Protein AF-0000000066227879 (afdb_homodimer)

Radius of gyration: 30.12 Å; Cα contacts (8 Å, |Δi|>4): 1619; chains: 2; bounding box: 70×87×72 Å

Secondary structure (DSSP, 8-state):
--PPPPTT---B-HHHHHHHHHHHHHHHHHHHHTTPEE-B--SEEEHHHHHHHH-TTSHHHHH---EEE-TT--EEEE-S-SHHHHHHHHHHTTGGGTSPSSEEEEEEEEEE-----BTTB-SEEEEEEEEEEEE-SHHHHHHHHHHHHHHHHHTT---EEEEEEE---HHHHHHHHHHHHHHHHTTGGGS-HHHHHHHHH-THHHHT-TTGGGSHHHHTS--GGGT--HHHHHHHHHHHHHHHHH-S--EE-TT---SSTTEEEEEEEEEE--GGGTT--EEEEEEEE-SHHHHTTS---EEEEEEEEHHHHHHHHHHHS--------SEEEEE-S-HHHHHHHHHHHHHHHHTT--EEEESS--SHHHHHHHHGGG--SEEEEE-HHHHHHTEEEEEETTT--EEEEEGGGHHHHHHHHHHHH-/--PPPPTT---B-HHHHHHHHHHHHHHHHHHHHTTPEE-B--SEEEHHHHHHHH-TTSHHHHH---EEE-TT--EEEE-S-SHHHHHHHHHHTTGGGTSPSSEEEEEEEEEE--PPPBTTB-SEEEEEEEEEEEE-SHHHHHHHHHHHHHHHHHTT---EEEEEEE---HHHHHHHHHHHHHHHHTTGGGS-HHHHHHHHH-THHHHT-TTGGGSHHHHTS--GGGT--HHHHHHHHHHHHHHHHH-S--EE-TT---SSTTEEEEEEEEEE--GGGTT--EEEEEEEE-SHHHHTTS---EEEEEEEEHHHHHHHHHHHS--------SEEEEE-S-HHHHHHHHHHHHHHHHTT--EEEESS--SHHHHHHHHGGG--SEEEEE-HHHHHHTEEEEEETTT--EEEEEGGGHHHHHHHHHHHH-

InterPro domains:
  IPR004154 Anticodon-binding [PF03129] (330-420)
  IPR004516 Histidine-tRNA ligase/ATP phosphoribosyltransferase regulatory subunit [PIRSF001549] (1-420)
  IPR004516 Histidine-tRNA ligase/ATP phosphoribosyltransferase regulatory subunit [PTHR43707] (3-414)
  IPR006195 Aminoacyl-tRNA synthetase, class II [PS50862] (7-325)
  IPR015807 Histidine-tRNA ligase [MF_00127] (1-420)
  IPR015807 Histidine-tRNA ligase [TIGR00442] (4-410)
  IPR036621 Anticodon-binding domain superfamily [G3DSA:3.40.50.800] (327-425)
  IPR041715 Class II Histidinyl-tRNA synthetase (HisRS)-like catalytic core domain [PF13393] (18-313)
  IPR041715 Class II Histidinyl-tRNA synthetase (HisRS)-like catalytic core domain [cd00773] (16-316)
  IPR045864 Class II Aminoacyl-tRNA synthetase/Biotinyl protein ligase (BPL) and lipoyl protein ligase (LPL) [G3DSA:3.30.930.10] (1-323)
  IPR045864 Class II Aminoacyl-tRNA synthetase/Biotinyl protein ligase (BPL) and lipoyl protein ligase (LPL) [SSF55681] (3-321)

Nearest PDB structures (foldseek):
  1kmm-assembly1_A  TM=9.360E-01  e=3.397E-41  Escherichia coli
  1kmn-assembly2_C  TM=9.461E-01  e=8.244E-41  Escherichia coli
  1kmn-assembly1_A  TM=9.369E-01  e=1.778E-40  Escherichia coli
  2el9-assembly2_D  TM=9.219E-01  e=3.211E-40  Escherichia coli
  1kmm-assembly2_D  TM=9.514E-01  e=2.712E-37  Escherichia coli

Sequence (852 aa):
MVIKKPRGTYDLFGEEIEVFNKINDVLKTISNTYNCHEIKTPIFEHKELYIRNIGESSDIVTKEFYDFKDKSDRELALRPENTVGVIRSVVENKLLYTNPFPLKFYYLGPMFRYERPQSGRNRQFYQFGIEFIGVKNILNEIEGILFALDILKKLNITNWKLKVNYIGSIETREKWINSLKKYFNKYKDELSEDSKNRIEKNPLRILDDKVDGSKSFVKSCPKIEEFLTKEEKEESDNFIKCLKTIVNEFEFDSTLVRGLDYYSGPVFEIVSQSNKLTGQSTIIGGGRYTKLTKELGDNDYICFGFALGMERLMLAYRDENQFLSNNSVDVYIASIGSVESELVAMNFANQLRNLNYRVEVNFDLKKIDKQFKNSNKYNPKIILIYGDEDHKNKQVTLKNQKTLENKVIKLNELNNKIKEFFESDKMVIKKPRGTYDLFGEEIEVFNKINDVLKTISNTYNCHEIKTPIFEHKELYIRNIGESSDIVTKEFYDFKDKSDRELALRPENTVGVIRSVVENKLLYTNPFPLKFYYLGPMFRYERPQSGRNRQFYQFGIEFIGVKNILNEIEGILFALDILKKLNITNWKLKVNYIGSIETREKWINSLKKYFNKYKDELSEDSKNRIEKNPLRILDDKVDGSKSFVKSCPKIEEFLTKEEKEESDNFIKCLKTIVNEFEFDSTLVRGLDYYSGPVFEIVSQSNKLTGQSTIIGGGRYTKLTKELGDNDYICFGFALGMERLMLAYRDENQFLSNNSVDVYIASIGSVESELVAMNFANQLRNLNYRVEVNFDLKKIDKQFKNSNKYNPKIILIYGDEDHKNKQVTLKNQKTLENKVIKLNELNNKIKEFFESDK

Structure (mmCIF, N/CA/C/O backbone):
data_AF-0000000066227879-model_v1
#
loop_
_entity.id
_entity.type
_entity.pdbx_description
1 polymer 'Histidine--tRNA ligase'
#
loop_
_atom_site.group_PDB
_atom_site.id
_atom_site.type_symbol
_atom_site.label_atom_id
_atom_site.label_alt_id
_atom_site.label_comp_id
_atom_site.label_asym_id
_atom_site.label_entity_id
_atom_site.label_seq_id
_atom_site.pdbx_PDB_ins_code
_atom_site.Cartn_x
_atom_site.Cartn_y
_atom_site.Cartn_z
_atom_site.occupancy
_atom_site.B_iso_or_equiv
_atom_site.auth_seq_id
_atom_site.auth_comp_id
_atom_site.auth_asym_id
_atom_site.auth_atom_id
_atom_site.pdbx_PDB_model_num
ATOM 1 N N . MET A 1 1 ? 27.094 -16.859 -2.543 1 59.69 1 MET A N 1
ATOM 2 C CA . MET A 1 1 ? 26.953 -15.906 -1.451 1 59.69 1 MET A CA 1
ATOM 3 C C . MET A 1 1 ? 25.5 -15.461 -1.303 1 59.69 1 MET A C 1
ATOM 5 O O . MET A 1 1 ? 24.797 -15.266 -2.299 1 59.69 1 MET A O 1
ATOM 9 N N . VAL A 1 2 ? 24.891 -15.445 -0.085 1 79.81 2 VAL A N 1
ATOM 10 C CA . VAL A 1 2 ? 23.5 -15.125 0.242 1 79.81 2 VAL A CA 1
ATOM 11 C C . VAL A 1 2 ? 23.266 -13.625 0.107 1 79.81 2 VAL A C 1
ATOM 13 O O . VAL A 1 2 ? 23.984 -12.82 0.705 1 79.81 2 VAL A O 1
ATOM 16 N N . ILE A 1 3 ? 22.547 -13.258 -0.892 1 91 3 ILE A N 1
ATOM 17 C CA . ILE A 1 3 ? 22.219 -11.852 -1.072 1 91 3 ILE A CA 1
ATOM 18 C C . ILE A 1 3 ? 21.172 -11.43 -0.048 1 91 3 ILE A C 1
ATOM 20 O O . ILE A 1 3 ? 20.094 -12.039 0.041 1 91 3 ILE A O 1
ATOM 24 N N . LYS A 1 4 ? 21.562 -10.469 0.781 1 94.38 4 LYS A N 1
ATOM 25 C CA . LYS A 1 4 ? 20.672 -9.969 1.832 1 94.38 4 LYS A CA 1
ATOM 26 C C . LYS A 1 4 ? 20 -8.664 1.408 1 94.38 4 LYS A C 1
ATOM 28 O O . LYS A 1 4 ? 20.391 -8.055 0.41 1 94.38 4 LYS A O 1
ATOM 33 N N . LYS A 1 5 ? 18.953 -8.328 2.105 1 95.94 5 LYS A N 1
ATOM 34 C CA . LYS A 1 5 ? 18.297 -7.047 1.857 1 95.94 5 LYS A CA 1
ATOM 35 C C . LYS A 1 5 ? 19.266 -5.887 2.066 1 95.94 5 LYS A C 1
ATOM 37 O O . LYS A 1 5 ? 20.219 -5.988 2.852 1 95.94 5 LYS A O 1
ATOM 42 N N . PRO A 1 6 ? 19.047 -4.777 1.362 1 96.25 6 PRO A N 1
ATOM 43 C CA . PRO A 1 6 ? 19.922 -3.619 1.57 1 96.25 6 PRO A CA 1
ATOM 44 C C . PRO A 1 6 ? 19.875 -3.102 3.006 1 96.25 6 PRO A C 1
ATOM 46 O O . PRO A 1 6 ? 18.844 -3.164 3.662 1 96.25 6 PRO A O 1
ATOM 49 N N . ARG A 1 7 ? 20.969 -2.549 3.385 1 93.81 7 ARG A N 1
ATOM 50 C CA . ARG A 1 7 ? 21.078 -1.987 4.73 1 93.81 7 ARG A CA 1
ATOM 51 C C . ARG A 1 7 ? 20.016 -0.907 4.949 1 93.81 7 ARG A C 1
ATOM 53 O O . ARG A 1 7 ? 19.781 -0.077 4.07 1 93.81 7 ARG A O 1
ATOM 60 N N . GLY A 1 8 ? 19.359 -0.914 6.078 1 94.88 8 GLY A N 1
ATOM 61 C CA . GLY A 1 8 ? 18.375 0.098 6.43 1 94.88 8 GLY A CA 1
ATOM 62 C C . GLY A 1 8 ? 16.984 -0.217 5.91 1 94.88 8 GLY A C 1
ATOM 63 O O . GLY A 1 8 ? 16.047 0.559 6.113 1 94.88 8 GLY A O 1
ATOM 64 N N . THR A 1 9 ? 16.812 -1.308 5.223 1 96.44 9 THR A N 1
ATOM 65 C CA . THR A 1 9 ? 15.508 -1.771 4.781 1 96.44 9 THR A CA 1
ATOM 66 C C . THR A 1 9 ? 15.07 -3.002 5.57 1 96.44 9 THR A C 1
ATOM 68 O O . THR A 1 9 ? 15.836 -3.527 6.383 1 96.44 9 THR A O 1
ATOM 71 N N . TYR A 1 10 ? 13.898 -3.395 5.473 1 95.56 10 TYR A N 1
ATOM 72 C CA . TYR A 1 10 ? 13.391 -4.566 6.18 1 95.56 10 TYR A CA 1
ATOM 73 C C . TYR A 1 10 ? 12.273 -5.234 5.395 1 95.56 10 TYR A C 1
ATOM 75 O O . TYR A 1 10 ? 11.656 -4.613 4.52 1 95.56 10 TYR A O 1
ATOM 83 N N . ASP A 1 11 ? 12.07 -6.477 5.629 1 97.56 11 ASP A N 1
ATOM 84 C CA . ASP A 1 11 ? 10.938 -7.246 5.125 1 97.56 11 ASP A CA 1
ATOM 85 C C . ASP A 1 11 ? 9.781 -7.242 6.125 1 97.56 11 ASP A C 1
ATOM 87 O O . ASP A 1 11 ? 10 -7.391 7.328 1 97.56 11 ASP A O 1
ATOM 91 N N . LEU A 1 12 ? 8.602 -7.008 5.613 1 97.5 12 LEU A N 1
ATOM 92 C CA . LEU A 1 12 ? 7.418 -7.02 6.469 1 97.5 12 LEU A CA 1
ATOM 93 C C . LEU A 1 12 ? 6.582 -8.273 6.227 1 97.5 12 LEU A C 1
ATOM 95 O O . LEU A 1 12 ? 6.105 -8.5 5.109 1 97.5 12 LEU A O 1
ATOM 99 N N . PHE A 1 13 ? 6.391 -9.133 7.219 1 96.62 13 PHE A N 1
ATOM 100 C CA . PHE A 1 13 ? 5.578 -10.344 7.168 1 96.62 13 PHE A CA 1
ATOM 101 C C . PHE A 1 13 ? 5.211 -10.805 8.578 1 96.62 13 PHE A C 1
ATOM 103 O O . PHE A 1 13 ? 5.625 -10.203 9.562 1 96.62 13 PHE A O 1
ATOM 110 N N . GLY A 1 14 ? 4.371 -11.82 8.711 1 94.44 14 GLY A N 1
ATOM 111 C CA . GLY A 1 14 ? 4.012 -12.367 10.008 1 94.44 14 GLY A CA 1
ATOM 112 C C . GLY A 1 14 ? 3.188 -11.414 10.852 1 94.44 14 GLY A C 1
ATOM 113 O O . GLY A 1 14 ? 2.293 -10.742 10.336 1 94.44 14 GLY A O 1
ATOM 114 N N . GLU A 1 15 ? 3.486 -11.383 12.062 1 94.69 15 GLU A N 1
ATOM 115 C CA . GLU A 1 15 ? 2.725 -10.547 12.984 1 94.69 15 GLU A CA 1
ATOM 116 C C . GLU A 1 15 ? 2.922 -9.062 12.68 1 94.69 15 GLU A C 1
ATOM 118 O O . GLU A 1 15 ? 1.995 -8.266 12.82 1 94.69 15 GLU A O 1
ATOM 123 N N . GLU A 1 16 ? 4.086 -8.719 12.172 1 95.25 16 GLU A N 1
ATOM 124 C CA . GLU A 1 16 ? 4.402 -7.32 11.906 1 95.25 16 GLU A CA 1
ATOM 125 C C . GLU A 1 16 ? 3.508 -6.75 10.805 1 95.25 16 GLU A C 1
ATOM 127 O O . GLU A 1 16 ? 3.027 -5.621 10.914 1 95.25 16 GLU A O 1
ATOM 132 N N . ILE A 1 17 ? 3.301 -7.508 9.758 1 97.06 17 ILE A N 1
ATOM 133 C CA . ILE A 1 17 ? 2.457 -7.016 8.672 1 97.06 17 ILE A CA 1
ATOM 134 C C . ILE A 1 17 ? 0.999 -6.988 9.125 1 97.06 17 ILE A C 1
ATOM 136 O O . ILE A 1 17 ? 0.218 -6.148 8.672 1 97.06 17 ILE A O 1
ATOM 140 N N . GLU A 1 18 ? 0.63 -7.875 10.062 1 96.19 18 GLU A N 1
ATOM 141 C CA . GLU A 1 18 ? -0.723 -7.863 10.609 1 96.19 18 GLU A CA 1
ATOM 142 C C . GLU A 1 18 ? -0.985 -6.586 11.406 1 96.19 18 GLU A C 1
ATOM 144 O O . GLU A 1 18 ? -2.045 -5.973 11.273 1 96.19 18 GLU A O 1
ATOM 149 N N . VAL A 1 19 ? -0.015 -6.223 12.211 1 97 19 VAL A N 1
ATOM 150 C CA . VAL A 1 19 ? -0.124 -4.988 12.977 1 97 19 VAL A CA 1
ATOM 151 C C . VAL A 1 19 ? -0.158 -3.791 12.031 1 97 19 VAL A C 1
ATOM 153 O O . VAL A 1 19 ? -0.982 -2.887 12.188 1 97 19 VAL A O 1
ATOM 156 N N . PHE A 1 20 ? 0.731 -3.822 11.047 1 97.62 20 PHE A N 1
ATOM 157 C CA . PHE A 1 20 ? 0.765 -2.781 10.031 1 97.62 20 PHE A CA 1
ATOM 158 C C . PHE A 1 20 ? -0.605 -2.609 9.383 1 97.62 20 PHE A C 1
ATOM 160 O O . PHE A 1 20 ? -1.105 -1.49 9.266 1 97.62 20 PHE A O 1
ATOM 167 N N . ASN A 1 21 ? -1.172 -3.67 8.953 1 97 21 ASN A N 1
ATOM 168 C CA . ASN A 1 21 ? -2.455 -3.641 8.266 1 97 21 ASN A CA 1
ATOM 169 C C . ASN A 1 21 ? -3.58 -3.178 9.188 1 97 21 ASN A C 1
ATOM 171 O O . ASN A 1 21 ? -4.5 -2.484 8.75 1 97 21 ASN A O 1
ATOM 175 N N . LYS A 1 22 ? -3.535 -3.617 10.453 1 96.62 22 LYS A N 1
ATOM 176 C CA . LYS A 1 22 ? -4.512 -3.145 11.43 1 96.62 22 LYS A CA 1
ATOM 177 C C . LYS A 1 22 ? -4.48 -1.624 11.547 1 96.62 22 LYS A C 1
ATOM 179 O O . LYS A 1 22 ? -5.527 -0.973 11.508 1 96.62 22 LYS A O 1
ATOM 184 N N . ILE A 1 23 ? -3.311 -1.095 11.68 1 98.25 23 ILE A N 1
ATOM 185 C CA . ILE A 1 23 ? -3.133 0.348 11.789 1 98.25 23 ILE A CA 1
ATOM 186 C C . ILE A 1 23 ? -3.557 1.026 10.492 1 98.25 23 ILE A C 1
ATOM 188 O O . ILE A 1 23 ? -4.266 2.035 10.508 1 98.25 23 ILE A O 1
ATOM 192 N N . ASN A 1 24 ? -3.088 0.471 9.367 1 98 24 ASN A N 1
ATOM 193 C CA . ASN A 1 24 ? -3.473 0.992 8.055 1 98 24 ASN A CA 1
ATOM 194 C C . ASN A 1 24 ? -4.988 1.094 7.918 1 98 24 ASN A C 1
ATOM 196 O O . ASN A 1 24 ? -5.504 2.082 7.391 1 98 24 ASN A O 1
ATOM 200 N N . ASP A 1 25 ? -5.707 0.107 8.375 1 97.31 25 ASP A N 1
ATOM 201 C CA . ASP A 1 25 ? -7.164 0.093 8.289 1 97.31 25 ASP A CA 1
ATOM 202 C C . ASP A 1 25 ? -7.777 1.209 9.133 1 97.31 25 ASP A C 1
ATOM 204 O O . ASP A 1 25 ? -8.734 1.861 8.703 1 97.31 25 ASP A O 1
ATOM 208 N N . VAL A 1 26 ? -7.242 1.402 10.289 1 97.94 26 VAL A N 1
ATOM 209 C CA . VAL A 1 26 ? -7.711 2.473 11.164 1 97.94 26 VAL A CA 1
ATOM 210 C C . VAL A 1 26 ? -7.469 3.826 10.5 1 97.94 26 VAL A C 1
ATOM 212 O O . VAL A 1 26 ? -8.359 4.684 10.477 1 97.94 26 VAL A O 1
ATOM 215 N N . LEU A 1 27 ? -6.277 4.039 9.945 1 98.69 27 LEU A N 1
ATOM 216 C CA . LEU A 1 27 ? -5.926 5.293 9.289 1 98.69 27 LEU A CA 1
ATOM 217 C C . LEU A 1 27 ? -6.859 5.574 8.117 1 98.69 27 LEU A C 1
ATOM 219 O O . LEU A 1 27 ? -7.301 6.711 7.926 1 98.69 27 LEU A O 1
ATOM 223 N N . LYS A 1 28 ? -7.148 4.566 7.367 1 97.81 28 LYS A N 1
ATOM 224 C CA . LYS A 1 28 ? -8.062 4.707 6.238 1 97.81 28 LYS A CA 1
ATOM 225 C C . LYS A 1 28 ? -9.461 5.09 6.711 1 97.81 28 LYS A C 1
ATOM 227 O O . LYS A 1 28 ? -10.102 5.969 6.125 1 97.81 28 LYS A O 1
ATOM 232 N N . THR A 1 29 ? -9.922 4.418 7.746 1 97.56 29 THR A N 1
ATOM 233 C CA . THR A 1 29 ? -11.25 4.672 8.289 1 97.56 29 THR A CA 1
ATOM 234 C C . THR A 1 29 ? -11.367 6.113 8.781 1 97.56 29 THR A C 1
ATOM 236 O O . THR A 1 29 ? -12.336 6.809 8.453 1 97.56 29 THR A O 1
ATOM 239 N N . ILE A 1 30 ? -10.398 6.547 9.5 1 98.44 30 ILE A N 1
ATOM 240 C CA . ILE A 1 30 ? -10.438 7.898 10.047 1 98.44 30 ILE A CA 1
ATOM 241 C C . ILE A 1 30 ? -10.344 8.922 8.914 1 98.44 30 ILE A C 1
ATOM 243 O O . ILE A 1 30 ? -11.008 9.953 8.945 1 98.44 30 ILE A O 1
ATOM 247 N N . SER A 1 31 ? -9.477 8.633 7.934 1 98.5 31 SER A N 1
ATOM 248 C CA . SER A 1 31 ? -9.367 9.531 6.785 1 98.5 31 SER A CA 1
ATOM 249 C C . SER A 1 31 ? -10.719 9.695 6.086 1 98.5 31 SER A C 1
ATOM 251 O O . SER A 1 31 ? -11.078 10.797 5.676 1 98.5 31 SER A O 1
ATOM 253 N N . ASN A 1 32 ? -11.422 8.633 6.008 1 97.5 32 ASN A N 1
ATOM 254 C CA . ASN A 1 32 ? -12.742 8.672 5.395 1 97.5 32 ASN A CA 1
ATOM 255 C C . ASN A 1 32 ? -13.703 9.555 6.188 1 97.5 32 ASN A C 1
ATOM 257 O O . ASN A 1 32 ? -14.492 10.305 5.605 1 97.5 32 ASN A O 1
ATOM 261 N N . THR A 1 33 ? -13.672 9.469 7.516 1 98.25 33 THR A N 1
ATOM 262 C CA . THR A 1 33 ? -14.586 10.242 8.344 1 98.25 33 THR A CA 1
ATOM 263 C C . THR A 1 33 ? -14.312 11.742 8.195 1 98.25 33 THR A C 1
ATOM 265 O O . THR A 1 33 ? -15.219 12.562 8.375 1 98.25 33 THR A O 1
ATOM 268 N N . TYR A 1 34 ? -13.109 12.102 7.879 1 98.31 34 TYR A N 1
ATOM 269 C CA . TYR A 1 34 ? -12.742 13.5 7.656 1 98.31 34 TYR A CA 1
ATOM 270 C C . TYR A 1 34 ? -12.914 13.875 6.188 1 98.31 34 TYR A C 1
ATOM 272 O O . TYR A 1 34 ? -12.484 14.953 5.766 1 98.31 34 TYR A O 1
ATOM 280 N N . ASN A 1 35 ? -13.438 12.945 5.355 1 97.38 35 ASN A N 1
ATOM 281 C CA . ASN A 1 35 ? -13.625 13.148 3.922 1 97.38 35 ASN A CA 1
ATOM 282 C C . ASN A 1 35 ? -12.297 13.453 3.223 1 97.38 35 ASN A C 1
ATOM 284 O O . ASN A 1 35 ? -12.242 14.305 2.336 1 97.38 35 ASN A O 1
ATOM 288 N N . CYS A 1 36 ? -11.242 12.859 3.723 1 97.25 36 CYS A N 1
ATOM 289 C CA . CYS A 1 36 ? -9.922 12.93 3.107 1 97.25 36 CYS A CA 1
ATOM 290 C C . CYS A 1 36 ? -9.727 11.805 2.102 1 97.25 36 CYS A C 1
ATOM 292 O O . CYS A 1 36 ? -9.883 10.633 2.439 1 97.25 36 CYS A O 1
ATOM 294 N N . HIS A 1 37 ? -9.352 12.133 0.883 1 96.62 37 HIS A N 1
ATOM 295 C CA . HIS A 1 37 ? -9.273 11.141 -0.187 1 96.62 37 HIS A CA 1
ATOM 296 C C . HIS A 1 37 ? -7.84 10.68 -0.408 1 96.62 37 HIS A C 1
ATOM 298 O O . HIS A 1 37 ? -6.902 11.469 -0.302 1 96.62 37 HIS A O 1
ATOM 304 N N . GLU A 1 38 ? -7.73 9.438 -0.754 1 98.06 38 GLU A N 1
ATOM 305 C CA . GLU A 1 38 ? -6.402 8.867 -0.963 1 98.06 38 GLU A CA 1
ATOM 306 C C . GLU A 1 38 ? -5.77 9.398 -2.25 1 98.06 38 GLU A C 1
ATOM 308 O O . GLU A 1 38 ? -6.453 9.555 -3.264 1 98.06 38 GLU A O 1
ATOM 313 N N . ILE A 1 39 ? -4.477 9.664 -2.193 1 98.56 39 ILE A N 1
ATOM 314 C CA . ILE A 1 39 ? -3.682 10.016 -3.363 1 98.56 39 ILE A CA 1
ATOM 315 C C . ILE A 1 39 ? -2.359 9.258 -3.34 1 98.56 39 ILE A C 1
ATOM 317 O O . ILE A 1 39 ? -1.757 9.078 -2.279 1 98.56 39 ILE A O 1
ATOM 321 N N . LYS A 1 40 ? -1.933 8.672 -4.426 1 98.5 40 LYS A N 1
ATOM 322 C CA . LYS A 1 40 ? -0.63 8.039 -4.598 1 98.5 40 LYS A CA 1
ATOM 323 C C . LYS A 1 40 ? 0.199 8.766 -5.656 1 98.5 40 LYS A C 1
ATOM 325 O O . LYS A 1 40 ? -0.261 8.969 -6.781 1 98.5 40 LYS A O 1
ATOM 330 N N . THR A 1 41 ? 1.357 9.195 -5.266 1 98.5 41 THR A N 1
ATOM 331 C CA . THR A 1 41 ? 2.301 9.805 -6.195 1 98.5 41 THR A CA 1
ATOM 332 C C . THR A 1 41 ? 3.436 8.836 -6.523 1 98.5 41 THR A C 1
ATOM 334 O O . THR A 1 41 ? 3.592 7.805 -5.863 1 98.5 41 THR A O 1
ATOM 337 N N . PRO A 1 42 ? 4.18 9.078 -7.539 1 98.31 42 PRO A N 1
ATOM 338 C CA . PRO A 1 42 ? 5.297 8.203 -7.891 1 98.31 42 PRO A CA 1
ATOM 339 C C . PRO A 1 42 ? 6.309 8.047 -6.758 1 98.31 42 PRO A C 1
ATOM 341 O O . PRO A 1 42 ? 6.492 8.969 -5.957 1 98.31 42 PRO A O 1
ATOM 344 N N . ILE A 1 43 ? 6.965 6.891 -6.734 1 98.5 43 ILE A N 1
ATOM 345 C CA . ILE A 1 43 ? 7.973 6.566 -5.734 1 98.5 43 ILE A CA 1
ATOM 346 C C . ILE A 1 43 ? 9.203 7.449 -5.938 1 98.5 43 ILE A C 1
ATOM 348 O O . ILE A 1 43 ? 9.93 7.738 -4.984 1 98.5 43 ILE A O 1
ATOM 352 N N . PHE A 1 44 ? 9.438 7.809 -7.145 1 97.62 44 PHE A N 1
ATOM 353 C CA . PHE A 1 44 ? 10.523 8.734 -7.445 1 97.62 44 PHE A CA 1
ATOM 354 C C . PHE A 1 44 ? 10.008 9.93 -8.242 1 97.62 44 PHE A C 1
ATOM 356 O O . PHE A 1 44 ? 9.008 9.828 -8.945 1 97.62 44 PHE A O 1
ATOM 363 N N . GLU A 1 45 ? 10.672 11.086 -8.039 1 97.56 45 GLU A N 1
ATOM 364 C CA . GLU A 1 45 ? 10.398 12.344 -8.734 1 97.56 45 GLU A CA 1
ATOM 365 C C . GLU A 1 45 ? 11.68 12.961 -9.281 1 97.56 45 GLU A C 1
ATOM 367 O O . GLU A 1 45 ? 12.781 12.484 -8.992 1 97.56 45 GLU A O 1
ATOM 372 N N . HIS A 1 46 ? 11.461 13.984 -10.141 1 96.5 46 HIS A N 1
ATOM 373 C CA . HIS A 1 46 ? 12.633 14.766 -10.484 1 96.5 46 HIS A CA 1
ATOM 374 C C . HIS A 1 46 ? 13.297 15.352 -9.242 1 96.5 46 HIS A C 1
ATOM 376 O O . HIS A 1 46 ? 12.625 15.93 -8.383 1 96.5 46 HIS A O 1
ATOM 382 N N . LYS A 1 47 ? 14.578 15.164 -9.164 1 94.5 47 LYS A N 1
ATOM 383 C CA . LYS A 1 47 ? 15.344 15.617 -8 1 94.5 47 LYS A CA 1
ATOM 384 C C . LYS A 1 47 ? 15.086 17.094 -7.723 1 94.5 47 LYS A C 1
ATOM 386 O O . LYS A 1 47 ? 15.016 17.516 -6.562 1 94.5 47 LYS A O 1
ATOM 391 N N . GLU A 1 48 ? 14.922 17.875 -8.734 1 93.44 48 GLU A N 1
ATOM 392 C CA . GLU A 1 48 ? 14.711 19.328 -8.656 1 93.44 48 GLU A CA 1
ATOM 393 C C . GLU A 1 48 ? 13.484 19.656 -7.812 1 93.44 48 GLU A C 1
ATOM 395 O O . GLU A 1 48 ? 13.445 20.688 -7.133 1 93.44 48 GLU A O 1
ATOM 400 N N . LEU A 1 49 ? 12.523 18.766 -7.828 1 93.81 49 LEU A N 1
ATOM 401 C CA . LEU A 1 49 ? 11.297 18.969 -7.066 1 93.81 49 LEU A CA 1
ATOM 402 C C . LEU A 1 49 ? 11.602 19.141 -5.582 1 93.81 49 LEU A C 1
ATOM 404 O O . LEU A 1 49 ? 11.062 20.047 -4.938 1 93.81 49 LEU A O 1
ATOM 408 N N . TYR A 1 50 ? 12.461 18.375 -5.094 1 91.44 50 TYR A N 1
ATOM 409 C CA . TYR A 1 50 ? 12.758 18.359 -3.666 1 91.44 50 TYR A CA 1
ATOM 410 C C . TYR A 1 50 ? 13.789 19.438 -3.318 1 91.44 50 TYR A C 1
ATOM 412 O O . TYR A 1 50 ? 13.68 20.094 -2.283 1 91.44 50 TYR A O 1
ATOM 420 N N . ILE A 1 51 ? 14.758 19.625 -4.137 1 88.31 51 ILE A N 1
ATOM 421 C CA . ILE A 1 51 ? 15.797 20.609 -3.887 1 88.31 51 ILE A CA 1
ATOM 422 C C . ILE A 1 51 ? 15.172 22 -3.766 1 88.31 51 ILE A C 1
ATOM 424 O O . ILE A 1 51 ? 15.516 22.766 -2.863 1 88.31 51 ILE A O 1
ATOM 428 N N . ARG A 1 52 ? 14.273 22.266 -4.566 1 83.5 52 ARG A N 1
ATOM 429 C CA . ARG A 1 52 ? 13.648 23.594 -4.641 1 83.5 52 ARG A CA 1
ATOM 430 C C . ARG A 1 52 ? 12.711 23.812 -3.465 1 83.5 52 ARG A C 1
ATOM 432 O O . ARG A 1 52 ? 12.539 24.953 -3.008 1 83.5 52 ARG A O 1
ATOM 439 N N . ASN A 1 53 ? 12.188 22.719 -2.969 1 82.25 53 ASN A N 1
ATOM 440 C CA . ASN A 1 53 ? 11.016 22.938 -2.125 1 82.25 53 ASN A CA 1
ATOM 441 C C . ASN A 1 53 ? 11.266 22.5 -0.689 1 82.25 53 ASN A C 1
ATOM 443 O O . ASN A 1 53 ? 10.547 22.891 0.226 1 82.25 53 ASN A O 1
ATOM 447 N N . ILE A 1 54 ? 12.086 21.625 -0.414 1 78.44 54 ILE A N 1
ATOM 448 C CA . ILE A 1 54 ? 12.406 21.188 0.941 1 78.44 54 ILE A CA 1
ATOM 449 C C . ILE A 1 54 ? 13.492 22.078 1.53 1 78.44 54 ILE A C 1
ATOM 451 O O . ILE A 1 54 ? 13.555 22.266 2.746 1 78.44 54 ILE A O 1
ATOM 455 N N . GLY A 1 55 ? 14.266 22.812 0.776 1 72.5 55 GLY A N 1
ATOM 456 C CA . GLY A 1 55 ? 15.336 23.688 1.205 1 72.5 55 GLY A CA 1
ATOM 457 C C . GLY A 1 55 ? 16.719 23.109 0.977 1 72.5 55 GLY A C 1
ATOM 458 O O . GLY A 1 55 ? 16.984 21.969 1.373 1 72.5 55 GLY A O 1
ATOM 459 N N . GLU A 1 56 ? 17.531 23.812 0.408 1 69.56 56 GLU A N 1
ATOM 460 C CA . GLU A 1 56 ? 18.875 23.391 0.061 1 69.56 56 GLU A CA 1
ATOM 461 C C . GLU A 1 56 ? 19.703 23.094 1.312 1 69.56 56 GLU A C 1
ATOM 463 O O . GLU A 1 56 ? 20.641 22.297 1.272 1 69.56 56 GLU A O 1
ATOM 468 N N . SER A 1 57 ? 19.25 23.641 2.336 1 66.75 57 SER A N 1
ATOM 469 C CA . SER A 1 57 ? 20.047 23.516 3.561 1 66.75 57 SER A CA 1
ATOM 470 C C . SER A 1 57 ? 19.531 22.375 4.434 1 66.75 57 SER A C 1
ATOM 472 O O . SER A 1 57 ? 20.172 22.031 5.438 1 66.75 57 SER A O 1
ATOM 474 N N . SER A 1 58 ? 18.484 21.828 3.99 1 73.56 58 SER A N 1
ATOM 475 C CA . SER A 1 58 ? 17.953 20.719 4.785 1 73.56 58 SER A CA 1
ATOM 476 C C . SER A 1 58 ? 18.875 19.516 4.73 1 73.56 58 SER A C 1
ATOM 478 O O . SER A 1 58 ? 19.469 19.219 3.691 1 73.56 58 SER A O 1
ATOM 480 N N . ASP A 1 59 ? 18.969 18.75 5.836 1 71.94 59 ASP A N 1
ATOM 481 C CA . ASP A 1 59 ? 19.766 17.531 5.898 1 71.94 59 ASP A CA 1
ATOM 482 C C . ASP A 1 59 ? 19.297 16.516 4.859 1 71.94 59 ASP A C 1
ATOM 484 O O . ASP A 1 59 ? 20.109 15.781 4.293 1 71.94 59 ASP A O 1
ATOM 488 N N . ILE A 1 60 ? 18.062 16.578 4.59 1 74.62 60 ILE A N 1
ATOM 489 C CA . ILE A 1 60 ? 17.484 15.641 3.635 1 74.62 60 ILE A CA 1
ATOM 490 C C . ILE A 1 60 ? 18.094 15.867 2.252 1 74.62 60 ILE A C 1
ATOM 492 O O . ILE A 1 60 ? 18.547 14.922 1.598 1 74.62 60 ILE A O 1
ATOM 496 N N . VAL A 1 61 ? 18.188 17.078 1.837 1 73.75 61 VAL A N 1
ATOM 497 C CA . VAL A 1 61 ? 18.641 17.422 0.495 1 73.75 61 VAL A CA 1
ATOM 498 C C . VAL A 1 61 ? 20.156 17.266 0.407 1 73.75 61 VAL A C 1
ATOM 500 O O . VAL A 1 61 ? 20.688 16.766 -0.598 1 73.75 61 VAL A O 1
ATOM 503 N N . THR A 1 62 ? 20.781 17.516 1.451 1 71.38 62 THR A N 1
ATOM 504 C CA . THR A 1 62 ? 22.234 17.578 1.395 1 71.38 62 THR A CA 1
ATOM 505 C C . THR A 1 62 ? 22.844 16.188 1.568 1 71.38 62 THR A C 1
ATOM 507 O O . THR A 1 62 ? 23.875 15.867 0.955 1 71.38 62 THR A O 1
ATOM 510 N N . LYS A 1 63 ? 22.141 15.344 2.279 1 78.5 63 LYS A N 1
ATOM 511 C CA . LYS A 1 63 ? 22.875 14.141 2.697 1 78.5 63 LYS A CA 1
ATOM 512 C C . LYS A 1 63 ? 21.984 12.898 2.559 1 78.5 63 LYS A C 1
ATOM 514 O O . LYS A 1 63 ? 22.5 11.781 2.49 1 78.5 63 LYS A O 1
ATOM 519 N N . GLU A 1 64 ? 20.766 13.078 2.4 1 86.06 64 GLU A N 1
ATOM 520 C CA . GLU A 1 64 ? 19.953 11.906 2.695 1 86.06 64 GLU A CA 1
ATOM 521 C C . GLU A 1 64 ? 19.188 11.445 1.458 1 86.06 64 GLU A C 1
ATOM 523 O O . GLU A 1 64 ? 18.391 10.5 1.527 1 86.06 64 GLU A O 1
ATOM 528 N N . PHE A 1 65 ? 19.484 12.008 0.382 1 88.62 65 PHE A N 1
ATOM 529 C CA . PHE A 1 65 ? 18.781 11.641 -0.838 1 88.62 65 PHE A CA 1
ATOM 530 C C . PHE A 1 65 ? 19.266 10.297 -1.365 1 88.62 65 PHE A C 1
ATOM 532 O O . PHE A 1 65 ? 20.469 10.016 -1.341 1 88.62 65 PHE A O 1
ATOM 539 N N . TYR A 1 66 ? 18.391 9.477 -1.785 1 93.75 66 TYR A N 1
ATOM 540 C CA . TYR A 1 66 ? 18.688 8.469 -2.799 1 93.75 66 TYR A CA 1
ATOM 541 C C . TYR A 1 66 ? 18.469 9.023 -4.199 1 93.75 66 TYR A C 1
ATOM 543 O O . TYR A 1 66 ? 17.359 8.961 -4.727 1 93.75 66 TYR A O 1
ATOM 551 N N . ASP A 1 67 ? 19.469 9.625 -4.75 1 93.19 67 ASP A N 1
ATOM 552 C CA . ASP A 1 67 ? 19.328 10.242 -6.066 1 93.19 67 ASP A CA 1
ATOM 553 C C . ASP A 1 67 ? 20.094 9.438 -7.125 1 93.19 67 ASP A C 1
ATOM 555 O O . ASP A 1 67 ? 21.047 8.727 -6.805 1 93.19 67 ASP A O 1
ATOM 559 N N . PHE A 1 68 ? 19.594 9.461 -8.344 1 93.69 68 PHE A N 1
ATOM 560 C CA . PHE A 1 68 ? 20.172 8.703 -9.453 1 93.69 68 PHE A CA 1
ATOM 561 C C . PHE A 1 68 ? 19.766 9.297 -10.789 1 93.69 68 PHE A C 1
ATOM 563 O O . PHE A 1 68 ? 18.891 10.164 -10.844 1 93.69 68 PHE A O 1
ATOM 570 N N . LYS A 1 69 ? 20.484 8.953 -11.766 1 93.12 69 LYS A N 1
ATOM 571 C CA . LYS A 1 69 ? 20.141 9.344 -13.133 1 93.12 69 LYS A CA 1
ATOM 572 C C . LYS A 1 69 ? 19.469 8.203 -13.883 1 93.12 69 LYS A C 1
ATOM 574 O O . LYS A 1 69 ? 19.828 7.035 -13.703 1 93.12 69 LYS A O 1
ATOM 579 N N . ASP A 1 70 ? 18.5 8.609 -14.656 1 91.31 70 ASP A N 1
ATOM 580 C CA . ASP A 1 70 ? 17.906 7.559 -15.484 1 91.31 70 ASP A CA 1
ATOM 581 C C . ASP A 1 70 ? 18.688 7.383 -16.781 1 91.31 70 ASP A C 1
ATOM 583 O O . ASP A 1 70 ? 19.766 7.945 -16.938 1 91.31 70 ASP A O 1
ATOM 587 N N . LYS A 1 71 ? 18.172 6.531 -17.688 1 90.25 71 LYS A N 1
ATOM 588 C CA . LYS A 1 71 ? 18.891 6.168 -18.891 1 90.25 71 LYS A CA 1
ATOM 589 C C . LYS A 1 71 ? 18.969 7.348 -19.859 1 90.25 71 LYS A C 1
ATOM 591 O O . LYS A 1 71 ? 19.766 7.344 -20.797 1 90.25 71 LYS A O 1
ATOM 596 N N . SER A 1 72 ? 18.125 8.367 -19.672 1 90.94 72 SER A N 1
ATOM 597 C CA . SER A 1 72 ? 18.172 9.586 -20.469 1 90.94 72 SER A CA 1
ATOM 598 C C . SER A 1 72 ? 18.906 10.703 -19.719 1 90.94 72 SER A C 1
ATOM 600 O O . SER A 1 72 ? 18.734 11.883 -20.047 1 90.94 72 SER A O 1
ATOM 602 N N . ASP A 1 73 ? 19.484 10.43 -18.609 1 92.25 73 ASP A N 1
ATOM 603 C CA . ASP A 1 73 ? 20.359 11.305 -17.844 1 92.25 73 ASP A CA 1
ATOM 604 C C . ASP A 1 73 ? 19.547 12.344 -17.078 1 92.25 73 ASP A C 1
ATOM 606 O O . ASP A 1 73 ? 20.031 13.453 -16.812 1 92.25 73 ASP A O 1
ATOM 610 N N . ARG A 1 74 ? 18.375 12.078 -16.859 1 93.62 74 ARG A N 1
ATOM 611 C CA . ARG A 1 74 ? 17.578 12.938 -15.984 1 93.62 74 ARG A CA 1
ATOM 612 C C . ARG A 1 74 ? 17.828 12.625 -14.516 1 93.62 74 ARG A C 1
ATOM 614 O O . ARG A 1 74 ? 17.922 11.453 -14.133 1 93.62 74 ARG A O 1
ATOM 621 N N . GLU A 1 75 ? 17.922 13.68 -13.742 1 95.12 75 GLU A N 1
ATOM 622 C CA . GLU A 1 75 ? 18.172 13.508 -12.312 1 95.12 75 GLU A CA 1
ATOM 623 C C . GLU A 1 75 ? 16.891 13.211 -11.555 1 95.12 75 GLU A C 1
ATOM 625 O O . GLU A 1 75 ? 15.977 14.039 -11.516 1 95.12 75 GLU A O 1
ATOM 630 N N . LEU A 1 76 ? 16.875 12.039 -10.945 1 96.25 76 LEU A N 1
ATOM 631 C CA . LEU A 1 76 ? 15.719 11.586 -10.188 1 96.25 76 LEU A CA 1
ATOM 632 C C . LEU A 1 76 ? 16.094 11.344 -8.727 1 96.25 76 LEU A C 1
ATOM 634 O O . LEU A 1 76 ? 17.266 11.211 -8.398 1 96.25 76 LEU A O 1
ATOM 638 N N . ALA A 1 77 ? 15.148 11.367 -7.871 1 96 77 ALA A N 1
ATOM 639 C CA . ALA A 1 77 ? 15.344 11.039 -6.461 1 96 77 ALA A CA 1
ATOM 640 C C . ALA A 1 77 ? 14.156 10.234 -5.922 1 96 77 ALA A C 1
ATOM 642 O O . ALA A 1 77 ? 13.008 10.523 -6.25 1 96 77 ALA A O 1
ATOM 643 N N . LEU A 1 78 ? 14.523 9.117 -5.191 1 97.5 78 LEU A N 1
ATOM 644 C CA . LEU A 1 78 ? 13.461 8.508 -4.406 1 97.5 78 LEU A CA 1
ATOM 645 C C . LEU A 1 78 ? 12.875 9.5 -3.412 1 97.5 78 LEU A C 1
ATOM 647 O O . LEU A 1 78 ? 13.609 10.281 -2.797 1 97.5 78 LEU A O 1
ATOM 651 N N . ARG A 1 79 ? 11.586 9.508 -3.291 1 97.44 79 ARG A N 1
ATOM 652 C CA . ARG A 1 79 ? 10.93 10.531 -2.484 1 97.44 79 ARG A CA 1
ATOM 653 C C . ARG A 1 79 ? 11.312 10.406 -1.016 1 97.44 79 ARG A C 1
ATOM 655 O O . ARG A 1 79 ? 11.094 9.367 -0.395 1 97.44 79 ARG A O 1
ATOM 662 N N . PRO A 1 80 ? 11.828 11.453 -0.38 1 95.5 80 PRO A N 1
ATOM 663 C CA . PRO A 1 80 ? 12.141 11.438 1.05 1 95.5 80 PRO A CA 1
ATOM 664 C C . PRO A 1 80 ? 10.938 11.766 1.926 1 95.5 80 PRO A C 1
ATOM 666 O O . PRO A 1 80 ? 10.977 11.555 3.141 1 95.5 80 PRO A O 1
ATOM 669 N N . GLU A 1 81 ? 9.984 12.367 1.39 1 94 81 GLU A N 1
ATOM 670 C CA . GLU A 1 81 ? 8.68 12.719 1.933 1 94 81 GLU A CA 1
ATOM 671 C C . GLU A 1 81 ? 7.648 12.891 0.82 1 94 81 GLU A C 1
ATOM 673 O O . GLU A 1 81 ? 7.984 12.82 -0.363 1 94 81 GLU A O 1
ATOM 678 N N . ASN A 1 82 ? 6.367 13.062 1.163 1 96.88 82 ASN A N 1
ATOM 679 C CA . ASN A 1 82 ? 5.41 12.992 0.062 1 96.88 82 ASN A CA 1
ATOM 680 C C . ASN A 1 82 ? 4.566 14.266 -0.021 1 96.88 82 ASN A C 1
ATOM 682 O O . ASN A 1 82 ? 3.689 14.375 -0.88 1 96.88 82 ASN A O 1
ATOM 686 N N . THR A 1 83 ? 4.758 15.266 0.88 1 96.88 83 THR A N 1
ATOM 687 C CA . THR A 1 83 ? 4.008 16.516 0.823 1 96.88 83 THR A CA 1
ATOM 688 C C . THR A 1 83 ? 4.227 17.219 -0.516 1 96.88 83 THR A C 1
ATOM 690 O O . THR A 1 83 ? 3.264 17.578 -1.198 1 96.88 83 THR A O 1
ATOM 693 N N . VAL A 1 84 ? 5.477 17.375 -0.891 1 95.81 84 VAL A N 1
ATOM 694 C CA . VAL A 1 84 ? 5.824 18.094 -2.111 1 95.81 84 VAL A CA 1
ATOM 695 C C . VAL A 1 84 ? 5.285 17.344 -3.326 1 95.81 84 VAL A C 1
ATOM 697 O O . VAL A 1 84 ? 4.797 17.953 -4.277 1 95.81 84 VAL A O 1
ATOM 700 N N . GLY A 1 85 ? 5.422 15.969 -3.281 1 97.12 85 GLY A N 1
ATOM 701 C CA . GLY A 1 85 ? 4.855 15.172 -4.355 1 97.12 85 GLY A CA 1
ATOM 702 C C . GLY A 1 85 ? 3.355 15.336 -4.496 1 97.12 85 GLY A C 1
ATOM 703 O O . GLY A 1 85 ? 2.836 15.398 -5.613 1 97.12 85 GLY A O 1
ATOM 704 N N . VAL A 1 86 ? 2.623 15.422 -3.416 1 98.19 86 VAL A N 1
ATOM 705 C CA . VAL A 1 86 ? 1.175 15.602 -3.422 1 98.19 86 VAL A CA 1
ATOM 706 C C . VAL A 1 86 ? 0.826 16.969 -3.99 1 98.19 86 VAL A C 1
ATOM 708 O O . VAL A 1 86 ? -0.066 17.094 -4.832 1 98.19 86 VAL A O 1
ATOM 711 N N . ILE A 1 87 ? 1.543 18 -3.543 1 97.31 87 ILE A N 1
ATOM 712 C CA . ILE A 1 87 ? 1.268 19.344 -4.031 1 97.31 87 ILE A CA 1
ATOM 713 C C . ILE A 1 87 ? 1.569 19.422 -5.527 1 97.31 87 ILE A C 1
ATOM 715 O O . ILE A 1 87 ? 0.812 20.031 -6.289 1 97.31 87 ILE A O 1
ATOM 719 N N . ARG A 1 88 ? 2.719 18.828 -5.949 1 97.75 88 ARG A N 1
ATOM 720 C CA . ARG A 1 88 ? 3.018 18.75 -7.379 1 97.75 88 ARG A CA 1
ATOM 721 C C . ARG A 1 88 ? 1.859 18.125 -8.141 1 97.75 88 ARG A C 1
ATOM 723 O O . ARG A 1 88 ? 1.449 18.625 -9.188 1 97.75 88 ARG A O 1
ATOM 730 N N . SER A 1 89 ? 1.329 17 -7.688 1 98 89 SER A N 1
ATOM 731 C CA . SER A 1 89 ? 0.217 16.297 -8.32 1 98 89 SER A CA 1
ATOM 732 C C . SER A 1 89 ? -1.018 17.188 -8.414 1 98 89 SER A C 1
ATOM 734 O O . SER A 1 89 ? -1.66 17.266 -9.461 1 98 89 SER A O 1
ATOM 736 N N . VAL A 1 90 ? -1.35 17.891 -7.332 1 97.62 90 VAL A N 1
ATOM 737 C CA . VAL A 1 90 ? -2.523 18.75 -7.254 1 97.62 90 VAL A CA 1
ATOM 738 C C . VAL A 1 90 ? -2.408 19.875 -8.281 1 97.62 90 VAL A C 1
ATOM 740 O O . VAL A 1 90 ? -3.369 20.172 -8.992 1 97.62 90 VAL A O 1
ATOM 743 N N . VAL A 1 91 ? -1.228 20.469 -8.336 1 96.88 91 VAL A N 1
ATOM 744 C CA . VAL A 1 91 ? -0.986 21.594 -9.242 1 96.88 91 VAL A CA 1
ATOM 745 C C . VAL A 1 91 ? -0.984 21.109 -10.688 1 96.88 91 VAL A C 1
ATOM 747 O O . VAL A 1 91 ? -1.663 21.672 -11.547 1 96.88 91 VAL A O 1
ATOM 750 N N . GLU A 1 92 ? -0.253 20.047 -10.938 1 96.81 92 GLU A N 1
ATOM 751 C CA . GLU A 1 92 ? -0.127 19.5 -12.289 1 96.81 92 GLU A CA 1
ATOM 752 C C . GLU A 1 92 ? -1.487 19.094 -12.852 1 96.81 92 GLU A C 1
ATOM 754 O O . GLU A 1 92 ? -1.763 19.297 -14.031 1 96.81 92 GLU A O 1
ATOM 759 N N . ASN A 1 93 ? -2.334 18.562 -12.008 1 96.44 93 ASN A N 1
ATOM 760 C CA . ASN A 1 93 ? -3.621 18.047 -12.469 1 96.44 93 ASN A CA 1
ATOM 761 C C . ASN A 1 93 ? -4.73 19.078 -12.297 1 96.44 93 ASN A C 1
ATOM 763 O O . ASN A 1 93 ? -5.906 18.781 -12.508 1 96.44 93 ASN A O 1
ATOM 767 N N . LYS A 1 94 ? -4.422 20.266 -11.859 1 96.19 94 LYS A N 1
ATOM 768 C CA . LYS A 1 94 ? -5.316 21.406 -11.75 1 96.19 94 LYS A CA 1
ATOM 769 C C . LYS A 1 94 ? -6.512 21.094 -10.852 1 96.19 94 LYS A C 1
ATOM 771 O O . LYS A 1 94 ? -7.648 21.438 -11.18 1 96.19 94 LYS A O 1
ATOM 776 N N . LEU A 1 95 ? -6.25 20.422 -9.789 1 95.75 95 LEU A N 1
ATOM 777 C CA . LEU A 1 95 ? -7.316 19.953 -8.906 1 95.75 95 LEU A CA 1
ATOM 778 C C . LEU A 1 95 ? -7.906 21.109 -8.109 1 95.75 95 LEU A C 1
ATOM 780 O O . LEU A 1 95 ? -9.031 21.031 -7.625 1 95.75 95 LEU A O 1
ATOM 784 N N . LEU A 1 96 ? -7.215 22.188 -7.973 1 94.12 96 LEU A N 1
ATOM 785 C CA . LEU A 1 96 ? -7.66 23.344 -7.203 1 94.12 96 LEU A CA 1
ATOM 786 C C . LEU A 1 96 ? -8.734 24.109 -7.957 1 94.12 96 LEU A C 1
ATOM 788 O O . LEU A 1 96 ? -9.414 24.969 -7.379 1 94.12 96 LEU A O 1
ATOM 792 N N . TYR A 1 97 ? -8.93 23.781 -9.164 1 93.5 97 TYR A N 1
ATOM 793 C CA . TYR A 1 97 ? -9.891 24.516 -9.984 1 93.5 97 TYR A CA 1
ATOM 794 C C . TYR A 1 97 ? -11.156 23.688 -10.211 1 93.5 97 TYR A C 1
ATOM 796 O O . TYR A 1 97 ? -12.148 24.188 -10.734 1 93.5 97 TYR A O 1
ATOM 804 N N . THR A 1 98 ? -11.148 22.5 -9.773 1 90.12 98 THR A N 1
ATOM 805 C CA . THR A 1 98 ? -12.258 21.609 -10.109 1 90.12 98 THR A CA 1
ATOM 806 C C . THR A 1 98 ? -12.898 21.047 -8.836 1 90.12 98 THR A C 1
ATOM 808 O O . THR A 1 98 ? -13.891 20.328 -8.906 1 90.12 98 THR A O 1
ATOM 811 N N . ASN A 1 99 ? -12.344 21.375 -7.691 1 90.06 99 ASN A N 1
ATOM 812 C CA . ASN A 1 99 ? -12.812 20.781 -6.441 1 90.06 99 ASN A CA 1
ATOM 813 C C . ASN A 1 99 ? -13.062 21.859 -5.383 1 90.06 99 ASN A C 1
ATOM 815 O O . ASN A 1 99 ? -12.484 22.938 -5.441 1 90.06 99 ASN A O 1
ATOM 819 N N . PRO A 1 100 ? -13.961 21.547 -4.492 1 88.69 100 PRO A N 1
ATOM 820 C CA . PRO A 1 100 ? -14.195 22.5 -3.408 1 88.69 100 PRO A CA 1
ATOM 821 C C . PRO A 1 100 ? -13.023 22.609 -2.439 1 88.69 100 PRO A C 1
ATOM 823 O O . PRO A 1 100 ? -12.25 21.656 -2.303 1 88.69 100 PRO A O 1
ATOM 826 N N . PHE A 1 101 ? -13.008 23.75 -1.712 1 91.88 101 PHE A N 1
ATOM 827 C CA . PHE A 1 101 ? -11.961 23.984 -0.724 1 91.88 101 PHE A CA 1
ATOM 828 C C . PHE A 1 101 ? -12.461 23.656 0.679 1 91.88 101 PHE A C 1
ATOM 830 O O . PHE A 1 101 ? -13.648 23.812 0.977 1 91.88 101 PHE A O 1
ATOM 837 N N . PRO A 1 102 ? -11.523 23.266 1.515 1 95.19 102 PRO A N 1
ATOM 838 C CA . PRO A 1 102 ? -10.164 22.812 1.225 1 95.19 102 PRO A CA 1
ATOM 839 C C . PRO A 1 102 ? -10.141 21.422 0.573 1 95.19 102 PRO A C 1
ATOM 841 O O . PRO A 1 102 ? -10.992 20.578 0.869 1 95.19 102 PRO A O 1
ATOM 844 N N . LEU A 1 103 ? -9.203 21.297 -0.337 1 96.12 103 LEU A N 1
ATOM 845 C CA . LEU A 1 103 ? -8.914 19.969 -0.882 1 96.12 103 LEU A CA 1
ATOM 846 C C . LEU A 1 103 ? -8.203 19.094 0.149 1 96.12 103 LEU A C 1
ATOM 848 O O . LEU A 1 103 ? -7.207 19.516 0.741 1 96.12 103 LEU A O 1
ATOM 852 N N . LYS A 1 104 ? -8.727 17.938 0.436 1 97.56 104 LYS A N 1
ATOM 853 C CA . LYS A 1 104 ? -8.188 17.094 1.491 1 97.56 104 LYS A CA 1
ATOM 854 C C . LYS A 1 104 ? -7.711 15.758 0.93 1 97.56 104 LYS A C 1
ATOM 856 O O . LYS A 1 104 ? -8.508 15 0.361 1 97.56 104 LYS A O 1
ATOM 861 N N . PHE A 1 105 ? -6.441 15.422 1.136 1 98.5 105 PHE A N 1
ATOM 862 C CA . PHE A 1 105 ? -5.863 14.164 0.678 1 98.5 105 PHE A CA 1
ATOM 863 C C . PHE A 1 105 ? -5.109 13.477 1.807 1 98.5 105 PHE A C 1
ATOM 865 O O . PHE A 1 105 ? -4.613 14.133 2.725 1 98.5 105 PHE A O 1
ATOM 872 N N . TYR A 1 106 ? -5.098 12.203 1.781 1 98.75 106 TYR A N 1
ATOM 873 C CA . TYR A 1 106 ? -4.152 11.445 2.59 1 98.75 106 TYR A CA 1
ATOM 874 C C . TYR A 1 106 ? -3.342 10.484 1.727 1 98.75 106 TYR A C 1
ATOM 876 O O . TYR A 1 106 ? -3.736 10.172 0.601 1 98.75 106 TYR A O 1
ATOM 884 N N . TYR A 1 107 ? -2.215 10.133 2.189 1 98.75 107 TYR A N 1
ATOM 885 C CA . TYR A 1 107 ? -1.367 9.164 1.51 1 98.75 107 TYR A CA 1
ATOM 886 C C . TYR A 1 107 ? -0.703 8.227 2.512 1 98.75 107 TYR A C 1
ATOM 888 O O . TYR A 1 107 ? -0.542 8.57 3.684 1 98.75 107 TYR A O 1
ATOM 896 N N . LEU A 1 108 ? -0.4 7.055 2.09 1 98.5 108 LEU A N 1
ATOM 897 C CA . LEU A 1 108 ? 0.403 6.074 2.812 1 98.5 108 LEU A CA 1
ATOM 898 C C . LEU A 1 108 ? 1.336 5.328 1.863 1 98.5 108 LEU A C 1
ATOM 900 O O . LEU A 1 108 ? 0.896 4.812 0.832 1 98.5 108 LEU A O 1
ATOM 904 N N . GLY A 1 109 ? 2.557 5.297 2.146 1 98.06 109 GLY A N 1
ATOM 905 C CA . GLY A 1 109 ? 3.506 4.582 1.308 1 98.06 109 GLY A CA 1
ATOM 906 C C . GLY A 1 109 ? 4.941 4.723 1.777 1 98.06 109 GLY A C 1
ATOM 907 O O . GLY A 1 109 ? 5.207 5.371 2.791 1 98.06 109 GLY A O 1
ATOM 908 N N . PRO A 1 110 ? 5.879 4.105 1.065 1 98.19 110 PRO A N 1
ATOM 909 C CA . PRO A 1 110 ? 7.285 4.121 1.473 1 98.19 110 PRO A CA 1
ATOM 910 C C . PRO A 1 110 ? 7.98 5.441 1.148 1 98.19 110 PRO A C 1
ATOM 912 O O . PRO A 1 110 ? 7.695 6.055 0.116 1 98.19 110 PRO A O 1
ATOM 915 N N . MET A 1 111 ? 8.805 5.914 2.025 1 97.94 111 MET A N 1
ATOM 916 C CA . MET A 1 111 ? 9.727 7.035 1.879 1 97.94 111 MET A CA 1
ATOM 917 C C . MET A 1 111 ? 11.172 6.578 2.059 1 97.94 111 MET A C 1
ATOM 919 O O . MET A 1 111 ? 11.422 5.508 2.615 1 97.94 111 MET A O 1
ATOM 923 N N . PHE A 1 112 ? 12.117 7.434 1.609 1 97.06 112 PHE A N 1
ATOM 924 C CA . PHE A 1 112 ? 13.5 6.984 1.552 1 97.06 112 PHE A CA 1
ATOM 925 C C . PHE A 1 112 ? 14.445 8.078 2.041 1 97.06 112 PHE A C 1
ATOM 927 O O . PHE A 1 112 ? 14.438 9.195 1.518 1 97.06 112 PHE A O 1
ATOM 934 N N . ARG A 1 113 ? 15.234 7.77 2.975 1 94.75 113 ARG A N 1
ATOM 935 C CA . ARG A 1 113 ? 16.281 8.648 3.477 1 94.75 113 ARG A CA 1
ATOM 936 C C . ARG A 1 113 ? 17.547 7.867 3.807 1 94.75 113 ARG A C 1
ATOM 938 O O . ARG A 1 113 ? 17.5 6.887 4.551 1 94.75 113 ARG A O 1
ATOM 945 N N . TYR A 1 114 ? 18.625 8.281 3.223 1 93.06 114 TYR A N 1
ATOM 946 C CA . TYR A 1 114 ? 19.906 7.617 3.457 1 93.06 114 TYR A CA 1
ATOM 947 C C . TYR A 1 114 ? 20.469 8.008 4.812 1 93.06 114 TYR A C 1
ATOM 949 O O . TYR A 1 114 ? 21.547 8.609 4.887 1 93.06 114 TYR A O 1
ATOM 957 N N . GLU A 1 115 ? 19.781 7.602 5.809 1 87.69 115 GLU A N 1
ATOM 958 C CA . GLU A 1 115 ? 20.219 7.891 7.176 1 87.69 115 GLU A CA 1
ATOM 959 C C . GLU A 1 115 ? 20.812 6.652 7.84 1 87.69 115 GLU A C 1
ATOM 961 O O . GLU A 1 115 ? 20.688 5.543 7.312 1 87.69 115 GLU A O 1
ATOM 966 N N . ARG A 1 116 ? 21.562 6.93 8.852 1 85.69 116 ARG A N 1
ATOM 967 C CA . ARG A 1 116 ? 22.031 5.801 9.641 1 85.69 116 ARG A CA 1
ATOM 968 C C . ARG A 1 116 ? 20.875 5.082 10.32 1 85.69 116 ARG A C 1
ATOM 970 O O . ARG A 1 116 ? 20.109 5.695 11.078 1 85.69 116 ARG A O 1
ATOM 977 N N . PRO A 1 117 ? 20.781 3.814 10.008 1 85.31 117 PRO A N 1
ATOM 978 C CA . PRO A 1 117 ? 19.625 3.088 10.555 1 85.31 117 PRO A CA 1
ATOM 979 C C . PRO A 1 117 ? 19.672 2.969 12.07 1 85.31 117 PRO A C 1
ATOM 981 O O . PRO A 1 117 ? 20.734 2.781 12.656 1 85.31 117 PRO A O 1
ATOM 984 N N . GLN A 1 118 ? 18.625 3.176 12.766 1 80.12 118 GLN A N 1
ATOM 985 C CA . GLN A 1 118 ? 18.391 2.988 14.188 1 80.12 118 GLN A CA 1
ATOM 986 C C . GLN A 1 118 ? 17 2.436 14.453 1 80.12 118 GLN A C 1
ATOM 988 O O . GLN A 1 118 ? 16.219 2.223 13.516 1 80.12 118 GLN A O 1
ATOM 993 N N . SER A 1 119 ? 16.781 2.098 15.719 1 75.56 119 SER A N 1
ATOM 994 C CA . SER A 1 119 ? 15.445 1.595 16.047 1 75.56 119 SER A CA 1
ATOM 995 C C . SER A 1 119 ? 14.359 2.6 15.664 1 75.56 119 SER A C 1
ATOM 997 O O . SER A 1 119 ? 14.398 3.754 16.094 1 75.56 119 SER A O 1
ATOM 999 N N . GLY A 1 120 ? 13.516 2.201 14.789 1 73.75 120 GLY A N 1
ATOM 1000 C CA . GLY A 1 120 ? 12.43 3.07 14.359 1 73.75 120 GLY A CA 1
ATOM 1001 C C . GLY A 1 120 ? 12.82 3.99 13.219 1 73.75 120 GLY A C 1
ATOM 1002 O O . GLY A 1 120 ? 11.992 4.762 12.727 1 73.75 120 GLY A O 1
ATOM 1003 N N . ARG A 1 121 ? 14.125 3.924 12.844 1 81.75 121 ARG A N 1
ATOM 1004 C CA . ARG A 1 121 ? 14.602 4.742 11.734 1 81.75 121 ARG A CA 1
ATOM 1005 C C . ARG A 1 121 ? 15.266 3.879 10.664 1 81.75 121 ARG A C 1
ATOM 1007 O O . ARG A 1 121 ? 16.359 3.344 10.883 1 81.75 121 ARG A O 1
ATOM 1014 N N . ASN A 1 122 ? 14.602 3.785 9.594 1 91.81 122 ASN A N 1
ATOM 1015 C CA . ASN A 1 122 ? 15.078 3 8.453 1 91.81 122 ASN A CA 1
ATOM 1016 C C . ASN A 1 122 ? 15.312 3.877 7.23 1 91.81 122 ASN A C 1
ATOM 1018 O O . ASN A 1 122 ? 14.852 5.02 7.18 1 91.81 122 ASN A O 1
ATOM 1022 N N . ARG A 1 123 ? 16.141 3.373 6.383 1 96 123 ARG A N 1
ATOM 1023 C CA . ARG A 1 123 ? 16.391 4.094 5.137 1 96 123 ARG A CA 1
ATOM 1024 C C . ARG A 1 123 ? 15.188 4 4.203 1 96 123 ARG A C 1
ATOM 1026 O O . ARG A 1 123 ? 15.016 4.848 3.326 1 96 123 ARG A O 1
ATOM 1033 N N . GLN A 1 124 ? 14.469 2.98 4.281 1 97.38 124 GLN A N 1
ATOM 1034 C CA . GLN A 1 124 ? 13.109 2.867 3.768 1 97.38 124 GLN A CA 1
ATOM 1035 C C . GLN A 1 124 ? 12.102 2.707 4.906 1 97.38 124 GLN A C 1
ATOM 1037 O O . GLN A 1 124 ? 12.242 1.819 5.746 1 97.38 124 GLN A O 1
ATOM 1042 N N . PHE A 1 125 ? 11.148 3.611 4.949 1 96.44 125 PHE A N 1
ATOM 1043 C CA . PHE A 1 125 ? 10.125 3.572 5.984 1 96.44 125 PHE A CA 1
ATOM 1044 C C . PHE A 1 125 ? 8.766 3.979 5.414 1 96.44 125 PHE A C 1
ATOM 1046 O O . PHE A 1 125 ? 8.695 4.539 4.32 1 96.44 125 PHE A O 1
ATOM 1053 N N . TYR A 1 126 ? 7.727 3.625 6.082 1 97.69 126 TYR A N 1
ATOM 1054 C CA . TYR A 1 126 ? 6.387 3.949 5.609 1 97.69 126 TYR A CA 1
ATOM 1055 C C . TYR A 1 126 ? 5.832 5.168 6.332 1 97.69 126 TYR A C 1
ATOM 1057 O O . TYR A 1 126 ? 5.984 5.301 7.547 1 97.69 126 TYR A O 1
ATOM 1065 N N . GLN A 1 127 ? 5.27 6.055 5.562 1 98.06 127 GLN A N 1
ATOM 1066 C CA . GLN A 1 127 ? 4.723 7.293 6.098 1 98.06 127 GLN A CA 1
ATOM 1067 C C . GLN A 1 127 ? 3.254 7.461 5.711 1 98.06 127 GLN A C 1
ATOM 1069 O O . GLN A 1 127 ? 2.871 7.176 4.574 1 98.06 127 GLN A O 1
ATOM 1074 N N . PHE A 1 128 ? 2.459 7.766 6.691 1 98.69 128 PHE A N 1
ATOM 1075 C CA . PHE A 1 128 ? 1.116 8.289 6.477 1 98.69 128 PHE A CA 1
ATOM 1076 C C . PHE A 1 128 ? 1.094 9.805 6.637 1 98.69 128 PHE A C 1
ATOM 1078 O O . PHE A 1 128 ? 1.744 10.352 7.531 1 98.69 128 PHE A O 1
ATOM 1085 N N . GLY A 1 129 ? 0.351 10.461 5.73 1 98.69 129 GLY A N 1
ATOM 1086 C CA . GLY A 1 129 ? 0.223 11.906 5.871 1 98.69 129 GLY A CA 1
ATOM 1087 C C . GLY A 1 129 ? -1.07 12.445 5.293 1 98.69 129 GLY A C 1
ATOM 1088 O O . GLY A 1 129 ? -1.754 11.758 4.531 1 98.69 129 GLY A O 1
ATOM 1089 N N . ILE A 1 130 ? -1.461 13.641 5.684 1 98.75 130 ILE A N 1
ATOM 1090 C CA . ILE A 1 130 ? -2.633 14.32 5.148 1 98.75 130 ILE A CA 1
ATOM 1091 C C . ILE A 1 130 ? -2.244 15.711 4.66 1 98.75 130 ILE A C 1
ATOM 1093 O O . ILE A 1 130 ? -1.284 16.312 5.156 1 98.75 130 ILE A O 1
ATOM 1097 N N . GLU A 1 131 ? -2.896 16.156 3.684 1 98.62 131 GLU A N 1
ATOM 1098 C CA . GLU A 1 131 ? -2.732 17.516 3.156 1 98.62 131 GLU A CA 1
ATOM 1099 C C . GLU A 1 131 ? -4.082 18.203 2.973 1 98.62 131 GLU A C 1
ATOM 1101 O O . GLU A 1 131 ? -4.922 17.734 2.197 1 98.62 131 GLU A O 1
ATOM 1106 N N . PHE A 1 132 ? -4.312 19.219 3.762 1 98.06 132 PHE A N 1
ATOM 1107 C CA . PHE A 1 132 ? -5.391 20.172 3.5 1 98.06 132 PHE A CA 1
ATOM 1108 C C . PHE A 1 132 ? -4.898 21.328 2.643 1 98.06 132 PHE A C 1
ATOM 1110 O O . PHE A 1 132 ? -4.07 22.125 3.088 1 98.06 132 PHE A O 1
ATOM 1117 N N . ILE A 1 133 ? -5.367 21.438 1.453 1 97.81 133 ILE A N 1
ATOM 1118 C CA . ILE A 1 133 ? -4.852 22.422 0.502 1 97.81 133 ILE A CA 1
ATOM 1119 C C . ILE A 1 133 ? -5.898 23.5 0.261 1 97.81 133 ILE A C 1
ATOM 1121 O O . ILE A 1 133 ? -7.059 23.203 -0.027 1 97.81 133 ILE A O 1
ATOM 1125 N N . GLY A 1 134 ? -5.484 24.719 0.306 1 95.88 134 GLY A N 1
ATOM 1126 C CA . GLY A 1 134 ? -6.395 25.828 0.141 1 95.88 134 GLY A CA 1
ATOM 1127 C C . GLY A 1 134 ? -7.148 26.188 1.412 1 95.88 134 GLY A C 1
ATOM 1128 O O . GLY A 1 134 ? -8.352 26.453 1.373 1 95.88 134 GLY A O 1
ATOM 1129 N N . VAL A 1 135 ? -6.496 26.109 2.541 1 94.12 135 VAL A N 1
ATOM 1130 C CA . VAL A 1 135 ? -7.039 26.469 3.846 1 94.12 135 VAL A CA 1
ATOM 1131 C C . VAL A 1 135 ? -7.164 28 3.953 1 94.12 135 VAL A C 1
ATOM 1133 O O . VAL A 1 135 ? -6.289 28.734 3.484 1 94.12 135 VAL A O 1
ATOM 1136 N N . LYS A 1 136 ? -8.242 28.438 4.613 1 89.31 136 LYS A N 1
ATOM 1137 C CA . LYS A 1 136 ? -8.453 29.875 4.637 1 89.31 136 LYS A CA 1
ATOM 1138 C C . LYS A 1 136 ? -8.281 30.438 6.047 1 89.31 136 LYS A C 1
ATOM 1140 O O . LYS A 1 136 ? -7.98 31.609 6.219 1 89.31 136 LYS A O 1
ATOM 1145 N N . ASN A 1 137 ? -8.516 29.641 7.094 1 88.12 137 ASN A N 1
ATOM 1146 C CA . ASN A 1 137 ? -8.422 30.172 8.445 1 88.12 137 ASN A CA 1
ATOM 1147 C C . ASN A 1 137 ? -7.91 29.125 9.43 1 88.12 137 ASN A C 1
ATOM 1149 O O . ASN A 1 137 ? -7.531 28.016 9.023 1 88.12 137 ASN A O 1
ATOM 1153 N N . ILE A 1 138 ? -7.828 29.453 10.711 1 92.75 138 ILE A N 1
ATOM 1154 C CA . ILE A 1 138 ? -7.195 28.672 11.766 1 92.75 138 ILE A CA 1
ATOM 1155 C C . ILE A 1 138 ? -8.078 27.469 12.125 1 92.75 138 ILE A C 1
ATOM 1157 O O . ILE A 1 138 ? -7.578 26.438 12.578 1 92.75 138 ILE A O 1
ATOM 1161 N N . LEU A 1 139 ? -9.375 27.531 11.852 1 95.56 139 LEU A N 1
ATOM 1162 C CA . LEU A 1 139 ? -10.281 26.438 12.211 1 95.56 139 LEU A CA 1
ATOM 1163 C C . LEU A 1 139 ? -9.984 25.188 11.375 1 95.56 139 LEU A C 1
ATOM 1165 O O . LEU A 1 139 ? -10.102 24.062 11.875 1 95.56 139 LEU A O 1
ATOM 1169 N N . ASN A 1 140 ? -9.625 25.406 10.117 1 95.69 140 ASN A N 1
ATOM 1170 C CA . ASN A 1 140 ? -9.211 24.281 9.281 1 95.69 140 ASN A CA 1
ATOM 1171 C C . ASN A 1 140 ? -7.938 23.625 9.82 1 95.69 140 ASN A C 1
ATOM 1173 O O . ASN A 1 140 ? -7.777 22.406 9.727 1 95.69 140 ASN A O 1
ATOM 1177 N N . GLU A 1 141 ? -7.074 24.422 10.336 1 96.56 141 GLU A N 1
ATOM 1178 C CA . GLU A 1 141 ? -5.824 23.906 10.891 1 96.56 141 GLU A CA 1
ATOM 1179 C C . GLU A 1 141 ? -6.07 23.141 12.188 1 96.56 141 GLU A C 1
ATOM 1181 O O . GLU A 1 141 ? -5.469 22.094 12.414 1 96.56 141 GLU A O 1
ATOM 1186 N N . ILE A 1 142 ? -6.992 23.672 12.992 1 97.06 142 ILE A N 1
ATOM 1187 C CA . ILE A 1 142 ? -7.379 22.984 14.219 1 97.06 142 ILE A CA 1
ATOM 1188 C C . ILE A 1 142 ? -8.023 21.641 13.883 1 97.06 142 ILE A C 1
ATOM 1190 O O . ILE A 1 142 ? -7.785 20.641 14.562 1 97.06 142 ILE A O 1
ATOM 1194 N N . GLU A 1 143 ? -8.836 21.609 12.844 1 97.12 143 GLU A N 1
ATOM 1195 C CA . GLU A 1 143 ? -9.422 20.359 12.375 1 97.12 143 GLU A CA 1
ATOM 1196 C C . GLU A 1 143 ? -8.352 19.328 12.062 1 97.12 143 GLU A C 1
ATOM 1198 O O . GLU A 1 143 ? -8.5 18.156 12.375 1 97.12 143 GLU A O 1
ATOM 1203 N N . GLY A 1 144 ? -7.285 19.797 11.422 1 97.38 144 GLY A N 1
ATOM 1204 C CA . GLY A 1 144 ? -6.168 18.906 11.133 1 97.38 144 GLY A CA 1
ATOM 1205 C C . GLY A 1 144 ? -5.523 18.328 12.375 1 97.38 144 GLY A C 1
ATOM 1206 O O . GLY A 1 144 ? -5.176 17.156 12.406 1 97.38 144 GLY A O 1
ATOM 1207 N N . ILE A 1 145 ? -5.363 19.156 13.352 1 98.12 145 ILE A N 1
ATOM 1208 C CA . ILE A 1 145 ? -4.785 18.703 14.609 1 98.12 145 ILE A CA 1
ATOM 1209 C C . ILE A 1 145 ? -5.711 17.688 15.258 1 98.12 145 ILE A C 1
ATOM 1211 O O . ILE A 1 145 ? -5.254 16.656 15.773 1 98.12 145 ILE A O 1
ATOM 1215 N N . LEU A 1 146 ? -7.02 17.922 15.211 1 97.81 146 LEU A N 1
ATOM 1216 C CA . LEU A 1 146 ? -7.992 16.984 15.75 1 97.81 146 LEU A CA 1
ATOM 1217 C C . LEU A 1 146 ? -7.914 15.648 15.016 1 97.81 146 LEU A C 1
ATOM 1219 O O . LEU A 1 146 ? -8.039 14.586 15.633 1 97.81 146 LEU A O 1
ATOM 1223 N N . PHE A 1 147 ? -7.742 15.719 13.727 1 98.25 147 PHE A N 1
ATOM 1224 C CA . PHE A 1 147 ? -7.547 14.523 12.914 1 98.25 147 PHE A CA 1
ATOM 1225 C C . PHE A 1 147 ? -6.406 13.68 13.469 1 98.25 147 PHE A C 1
ATOM 1227 O O . PHE A 1 147 ? -6.555 12.469 13.656 1 98.25 147 PHE A O 1
ATOM 1234 N N . ALA A 1 148 ? -5.293 14.344 13.766 1 98.44 148 ALA A N 1
ATOM 1235 C CA . ALA A 1 148 ? -4.125 13.664 14.32 1 98.44 148 ALA A CA 1
ATOM 1236 C C . ALA A 1 148 ? -4.445 13.031 15.672 1 98.44 148 ALA A C 1
ATOM 1238 O O . ALA A 1 148 ? -4.082 11.883 15.93 1 98.44 148 ALA A O 1
ATOM 1239 N N . LEU A 1 149 ? -5.117 13.727 16.484 1 97.88 149 LEU A N 1
ATOM 1240 C CA . LEU A 1 149 ? -5.473 13.242 17.812 1 97.88 149 LEU A CA 1
ATOM 1241 C C . LEU A 1 149 ? -6.445 12.07 17.719 1 97.88 149 LEU A C 1
ATOM 1243 O O . LEU A 1 149 ? -6.352 11.117 18.5 1 97.88 149 LEU A O 1
ATOM 1247 N N . ASP A 1 150 ? -7.383 12.125 16.812 1 97.94 150 ASP A N 1
ATOM 1248 C CA . ASP A 1 150 ? -8.367 11.062 16.625 1 97.94 150 ASP A CA 1
ATOM 1249 C C . ASP A 1 150 ? -7.695 9.758 16.219 1 97.94 150 ASP A C 1
ATOM 1251 O O . ASP A 1 150 ? -8.156 8.672 16.578 1 97.94 150 ASP A O 1
ATOM 1255 N N . ILE A 1 151 ? -6.605 9.859 15.43 1 98.5 151 ILE A N 1
ATOM 1256 C CA . ILE A 1 151 ? -5.84 8.672 15.047 1 98.5 151 ILE A CA 1
ATOM 1257 C C . ILE A 1 151 ? -5.348 7.957 16.312 1 98.5 151 ILE A C 1
ATOM 1259 O O . ILE A 1 151 ? -5.551 6.754 16.469 1 98.5 151 ILE A O 1
ATOM 1263 N N . LEU A 1 152 ? -4.738 8.727 17.203 1 98 152 LEU A N 1
ATOM 1264 C CA . LEU A 1 152 ? -4.176 8.148 18.422 1 98 152 LEU A CA 1
ATOM 1265 C C . LEU A 1 152 ? -5.277 7.598 19.312 1 98 152 LEU A C 1
ATOM 1267 O O . LEU A 1 152 ? -5.125 6.523 19.906 1 98 152 LEU A O 1
ATOM 1271 N N . LYS A 1 153 ? -6.336 8.305 19.391 1 97.25 153 LYS A N 1
ATOM 1272 C CA . LYS A 1 153 ? -7.469 7.867 20.188 1 97.25 153 LYS A CA 1
ATOM 1273 C C . LYS A 1 153 ? -8.016 6.535 19.688 1 97.25 153 LYS A C 1
ATOM 1275 O O . LYS A 1 153 ? -8.242 5.613 20.469 1 97.25 153 LYS A O 1
ATOM 1280 N N . LYS A 1 154 ? -8.242 6.414 18.406 1 97.88 154 LYS A N 1
ATOM 1281 C CA . LYS A 1 154 ? -8.805 5.203 17.812 1 97.88 154 LYS A CA 1
ATOM 1282 C C . LYS A 1 154 ? -7.863 4.016 17.984 1 97.88 154 LYS A C 1
ATOM 1284 O O . LYS A 1 154 ? -8.305 2.869 18.062 1 97.88 154 LYS A O 1
ATOM 1289 N N . LEU A 1 155 ? -6.598 4.27 18.047 1 98 155 LEU A N 1
ATOM 1290 C CA . LEU A 1 155 ? -5.598 3.219 18.203 1 98 155 LEU A CA 1
ATOM 1291 C C . LEU A 1 155 ? -5.32 2.943 19.672 1 98 155 LEU A C 1
ATOM 1293 O O . LEU A 1 155 ? -4.477 2.109 20.016 1 98 155 LEU A O 1
ATOM 1297 N N . ASN A 1 156 ? -5.945 3.65 20.578 1 97.62 156 ASN A N 1
ATOM 1298 C CA . ASN A 1 156 ? -5.789 3.521 22.016 1 97.62 156 ASN A CA 1
ATOM 1299 C C . ASN A 1 156 ? -4.355 3.818 22.453 1 97.62 156 ASN A C 1
ATOM 1301 O O . ASN A 1 156 ? -3.775 3.074 23.25 1 97.62 156 ASN A O 1
ATOM 1305 N N . ILE A 1 157 ? -3.754 4.785 21.844 1 96.88 157 ILE A N 1
ATOM 1306 C CA . ILE A 1 157 ? -2.457 5.305 22.266 1 96.88 157 ILE A CA 1
ATOM 1307 C C . ILE A 1 157 ? -2.654 6.562 23.109 1 96.88 157 ILE A C 1
ATOM 1309 O O . ILE A 1 157 ? -3.148 7.578 22.609 1 96.88 157 ILE A O 1
ATOM 1313 N N . THR A 1 158 ? -2.229 6.508 24.328 1 96.06 158 THR A N 1
ATOM 1314 C CA . THR A 1 158 ? -2.631 7.57 25.25 1 96.06 158 THR A CA 1
ATOM 1315 C C . THR A 1 158 ? -1.408 8.258 25.859 1 96.06 158 THR A C 1
ATOM 1317 O O . THR A 1 158 ? -1.515 9.352 26.422 1 96.06 158 THR A O 1
ATOM 1320 N N . ASN A 1 159 ? -0.306 7.621 25.781 1 95 159 ASN A N 1
ATOM 1321 C CA . ASN A 1 159 ? 0.894 8.141 26.422 1 95 159 ASN A CA 1
ATOM 1322 C C . ASN A 1 159 ? 1.658 9.094 25.516 1 95 159 ASN A C 1
ATOM 1324 O O . ASN A 1 159 ? 2.76 8.781 25.062 1 95 159 ASN A O 1
ATOM 1328 N N . TRP A 1 160 ? 1.084 10.25 25.297 1 95.94 160 TRP A N 1
ATOM 1329 C CA . TRP A 1 160 ? 1.703 11.234 24.422 1 95.94 160 TRP A CA 1
ATOM 1330 C C . TRP A 1 160 ? 1.403 12.656 24.906 1 95.94 160 TRP A C 1
ATOM 1332 O O . TRP A 1 160 ? 0.55 12.852 25.766 1 95.94 160 TRP A O 1
ATOM 1342 N N . LYS A 1 161 ? 2.131 13.609 24.453 1 96.19 161 LYS A N 1
ATOM 1343 C CA . LYS A 1 161 ? 1.922 15.039 24.688 1 96.19 161 LYS A CA 1
ATOM 1344 C C . LYS A 1 161 ? 1.884 15.812 23.375 1 96.19 161 LYS A C 1
ATOM 1346 O O . LYS A 1 161 ? 2.658 15.523 22.469 1 96.19 161 LYS A O 1
ATOM 1351 N N . LEU A 1 162 ? 0.901 16.734 23.312 1 97.81 162 LEU A N 1
ATOM 1352 C CA . LEU A 1 162 ? 0.799 17.625 22.156 1 97.81 162 LEU A CA 1
ATOM 1353 C C . LEU A 1 162 ? 1.588 18.906 22.375 1 97.81 162 LEU A C 1
ATOM 1355 O O . LEU A 1 162 ? 1.368 19.609 23.375 1 97.81 162 LEU A O 1
ATOM 1359 N N . LYS A 1 163 ? 2.553 19.156 21.5 1 96.19 163 LYS A N 1
ATOM 1360 C CA . LYS A 1 163 ? 3.307 20.406 21.5 1 96.19 163 LYS A CA 1
ATOM 1361 C C . LYS A 1 163 ? 2.943 21.266 20.297 1 96.19 163 LYS A C 1
ATOM 1363 O O . LYS A 1 163 ? 2.756 20.75 19.188 1 96.19 163 LYS A O 1
ATOM 1368 N N . VAL A 1 164 ? 2.74 22.531 20.547 1 96.62 164 VAL A N 1
ATOM 1369 C CA . VAL A 1 164 ? 2.398 23.438 19.453 1 96.62 164 VAL A CA 1
ATOM 1370 C C . VAL A 1 164 ? 3.285 24.672 19.5 1 96.62 164 VAL A C 1
ATOM 1372 O O . VAL A 1 164 ? 3.83 25.016 20.562 1 96.62 164 VAL A O 1
ATOM 1375 N N . ASN A 1 165 ? 3.539 25.266 18.375 1 94 165 ASN A N 1
ATOM 1376 C CA . ASN A 1 165 ? 4.242 26.547 18.234 1 94 165 ASN A CA 1
ATOM 1377 C C . ASN A 1 165 ? 3.703 27.344 17.047 1 94 165 ASN A C 1
ATOM 1379 O O . ASN A 1 165 ? 2.902 26.844 16.266 1 94 165 ASN A O 1
ATOM 1383 N N . TYR A 1 166 ? 3.855 28.578 17.047 1 95.56 166 TYR A N 1
ATOM 1384 C CA . TYR A 1 166 ? 3.59 29.469 15.93 1 95.56 166 TYR A CA 1
ATOM 1385 C C . TYR A 1 166 ? 4.875 30.125 15.438 1 95.56 166 TYR A C 1
ATOM 1387 O O . TYR A 1 166 ? 5.414 31.016 16.094 1 95.56 166 TYR A O 1
ATOM 1395 N N . ILE A 1 167 ? 5.371 29.766 14.195 1 93.12 167 ILE A N 1
ATOM 1396 C CA . ILE A 1 167 ? 6.73 30.125 13.812 1 93.12 167 ILE A CA 1
ATOM 1397 C C . ILE A 1 167 ? 6.695 31.281 12.82 1 93.12 167 ILE A C 1
ATOM 1399 O O . ILE A 1 167 ? 7.691 31.562 12.148 1 93.12 167 ILE A O 1
ATOM 1403 N N . GLY A 1 168 ? 5.477 31.953 12.648 1 93.12 168 GLY A N 1
ATOM 1404 C CA . GLY A 1 168 ? 5.355 33.156 11.828 1 93.12 168 GLY A CA 1
ATOM 1405 C C . GLY A 1 168 ? 5.547 32.875 10.352 1 93.12 168 GLY A C 1
ATOM 1406 O O . GLY A 1 168 ? 5.547 31.719 9.922 1 93.12 168 GLY A O 1
ATOM 1407 N N . SER A 1 169 ? 5.602 33.938 9.57 1 92.94 169 SER A N 1
ATOM 1408 C CA . SER A 1 169 ? 5.836 33.875 8.133 1 92.94 169 SER A CA 1
ATOM 1409 C C . SER A 1 169 ? 7.289 33.5 7.82 1 92.94 169 SER A C 1
ATOM 1411 O O . SER A 1 169 ? 8.133 33.5 8.719 1 92.94 169 SER A O 1
ATOM 1413 N N . ILE A 1 170 ? 7.539 33.25 6.586 1 88.56 170 ILE A N 1
ATOM 1414 C CA . ILE A 1 170 ? 8.898 32.969 6.141 1 88.56 170 ILE A CA 1
ATOM 1415 C C . ILE A 1 170 ? 9.797 34.156 6.418 1 88.56 170 ILE A C 1
ATOM 1417 O O . ILE A 1 170 ? 10.945 34 6.832 1 88.56 170 ILE A O 1
ATOM 1421 N N . GLU A 1 171 ? 9.258 35.344 6.223 1 91.5 171 GLU A N 1
ATOM 1422 C CA . GLU A 1 171 ? 10 36.562 6.473 1 91.5 171 GLU A CA 1
ATOM 1423 C C . GLU A 1 171 ? 10.32 36.719 7.957 1 91.5 171 GLU A C 1
ATOM 1425 O O . GLU A 1 171 ? 11.445 37.094 8.32 1 91.5 171 GLU A O 1
ATOM 1430 N N . THR A 1 172 ? 9.359 36.531 8.734 1 94.12 172 THR A N 1
ATOM 1431 C CA . THR A 1 172 ? 9.547 36.625 10.18 1 94.12 172 THR A CA 1
ATOM 1432 C C . THR A 1 172 ? 10.555 35.594 10.656 1 94.12 172 THR A C 1
ATOM 1434 O O . THR A 1 172 ? 11.414 35.875 11.492 1 94.12 172 THR A O 1
ATOM 1437 N N . ARG A 1 173 ? 10.508 34.438 10.156 1 90.31 173 ARG A N 1
ATOM 1438 C CA . ARG A 1 173 ? 11.422 33.375 10.523 1 90.31 173 ARG A CA 1
ATOM 1439 C C . ARG A 1 173 ? 12.852 33.719 10.141 1 90.31 173 ARG A C 1
ATOM 1441 O O . ARG A 1 173 ? 13.797 33.375 10.859 1 90.31 173 ARG A O 1
ATOM 1448 N N . GLU A 1 174 ? 12.945 34.281 8.984 1 89.94 174 GLU A N 1
ATOM 1449 C CA . GLU A 1 174 ? 14.281 34.688 8.539 1 89.94 174 GLU A CA 1
ATOM 1450 C C . GLU A 1 174 ? 14.914 35.656 9.523 1 89.94 174 GLU A C 1
ATOM 1452 O O . GLU A 1 174 ? 16.109 35.594 9.797 1 89.94 174 GLU A O 1
ATOM 1457 N N . LYS A 1 175 ? 14.133 36.562 9.977 1 94.38 175 LYS A N 1
ATOM 1458 C CA . LYS A 1 175 ? 14.625 37.5 10.984 1 94.38 175 LYS A CA 1
ATOM 1459 C C . LYS A 1 175 ? 15.055 36.781 12.25 1 94.38 175 LYS A C 1
ATOM 1461 O O . LYS A 1 175 ? 16.078 37.094 12.844 1 94.38 175 LYS A O 1
ATOM 1466 N N . TRP A 1 176 ? 14.211 35.844 12.609 1 92.94 176 TRP A N 1
ATOM 1467 C CA . TRP A 1 176 ? 14.516 35.031 13.773 1 92.94 176 TRP A CA 1
ATOM 1468 C C . TRP A 1 176 ? 15.805 34.219 13.555 1 92.94 176 TRP A C 1
ATOM 1470 O O . TRP A 1 176 ? 16.672 34.219 14.422 1 92.94 176 TRP A O 1
ATOM 1480 N N . ILE A 1 177 ? 15.984 33.625 12.414 1 90.62 177 ILE A N 1
ATOM 1481 C CA . ILE A 1 177 ? 17.156 32.812 12.062 1 90.62 177 ILE A CA 1
ATOM 1482 C C . ILE A 1 177 ? 18.406 33.688 12.141 1 90.62 177 ILE A C 1
ATOM 1484 O O . ILE A 1 177 ? 19.422 33.25 12.695 1 90.62 177 ILE A O 1
ATOM 1488 N N . ASN A 1 178 ? 18.328 34.844 11.602 1 94.25 178 ASN A N 1
ATOM 1489 C CA . ASN A 1 178 ? 19.469 35.75 11.625 1 94.25 178 ASN A CA 1
ATOM 1490 C C . ASN A 1 178 ? 19.859 36.156 13.055 1 94.25 178 ASN A C 1
ATOM 1492 O O . ASN A 1 178 ? 21.031 36.25 13.375 1 94.25 178 ASN A O 1
ATOM 1496 N N . SER A 1 179 ? 18.875 36.344 13.805 1 95.31 179 SER A N 1
ATOM 1497 C CA . SER A 1 179 ? 19.141 36.656 15.211 1 95.31 179 SER A CA 1
ATOM 1498 C C . SER A 1 179 ? 19.797 35.469 15.93 1 95.31 179 SER A C 1
ATOM 1500 O O . SER A 1 179 ? 20.688 35.656 16.75 1 95.31 179 SER A O 1
ATOM 1502 N N . LEU A 1 180 ? 19.297 34.312 15.609 1 93.69 180 LEU A N 1
ATOM 1503 C CA . LEU A 1 180 ? 19.844 33.094 16.203 1 93.69 180 LEU A CA 1
ATOM 1504 C C . LEU A 1 180 ? 21.297 32.906 15.789 1 93.69 180 LEU A C 1
ATOM 1506 O O . LEU A 1 180 ? 22.141 32.5 16.594 1 93.69 180 LEU A O 1
ATOM 1510 N N . LYS A 1 181 ? 21.531 33.156 14.547 1 94.75 181 LYS A N 1
ATOM 1511 C CA . LYS A 1 181 ? 22.906 33.062 14.078 1 94.75 181 LYS A CA 1
ATOM 1512 C C . LYS A 1 181 ? 23.828 33.969 14.891 1 94.75 181 LYS A C 1
ATOM 1514 O O . LYS A 1 181 ? 24.875 33.531 15.359 1 94.75 181 LYS A O 1
ATOM 1519 N N . LYS A 1 182 ? 23.438 35.188 15.039 1 95.56 182 LYS A N 1
ATOM 1520 C CA . LYS A 1 182 ? 24.219 36.125 15.812 1 95.56 182 LYS A CA 1
ATOM 1521 C C . LYS A 1 182 ? 24.375 35.688 17.266 1 95.56 182 LYS A C 1
ATOM 1523 O O . LYS A 1 182 ? 25.453 35.75 17.828 1 95.56 182 LYS A O 1
ATOM 1528 N N . TYR A 1 183 ? 23.312 35.25 17.781 1 96 183 TYR A N 1
ATOM 1529 C CA . TYR A 1 183 ? 23.297 34.812 19.172 1 96 183 TYR A CA 1
ATOM 1530 C C . TYR A 1 183 ? 24.219 33.625 19.391 1 96 183 TYR A C 1
ATOM 1532 O O . TYR A 1 183 ? 25.047 33.625 20.297 1 96 183 TYR A O 1
ATOM 1540 N N . PHE A 1 184 ? 24.109 32.594 18.578 1 95.5 184 PHE A N 1
ATOM 1541 C CA . PHE A 1 184 ? 24.828 31.328 18.797 1 95.5 184 PHE A CA 1
ATOM 1542 C C . PHE A 1 184 ? 26.297 31.484 18.469 1 95.5 184 PHE A C 1
ATOM 1544 O O . PHE A 1 184 ? 27.141 30.734 18.969 1 95.5 184 PHE A O 1
ATOM 1551 N N . ASN A 1 185 ? 26.562 32.438 17.594 1 95.38 185 ASN A N 1
ATOM 1552 C CA . ASN A 1 185 ? 27.969 32.719 17.312 1 95.38 185 ASN A CA 1
ATOM 1553 C C . ASN A 1 185 ? 28.719 33.156 18.578 1 95.38 185 ASN A C 1
ATOM 1555 O O . ASN A 1 185 ? 29.906 32.875 18.703 1 95.38 185 ASN A O 1
ATOM 1559 N N . LYS A 1 186 ? 28.047 33.719 19.469 1 94.94 186 LYS A N 1
ATOM 1560 C CA . LYS A 1 186 ? 28.641 34.125 20.734 1 94.94 186 LYS A CA 1
ATOM 1561 C C . LYS A 1 186 ? 28.984 32.938 21.609 1 94.94 186 LYS A C 1
ATOM 1563 O O . LYS A 1 186 ? 29.844 33 22.484 1 94.94 186 LYS A O 1
ATOM 1568 N N . TYR A 1 187 ? 28.312 31.891 21.359 1 94.69 187 TYR A N 1
ATOM 1569 C CA . TYR A 1 187 ? 28.484 30.703 22.172 1 94.69 187 TYR A CA 1
ATOM 1570 C C . TYR A 1 187 ? 29.078 29.547 21.359 1 94.69 187 TYR A C 1
ATOM 1572 O O . TYR A 1 187 ? 28.922 28.391 21.719 1 94.69 187 TYR A O 1
ATOM 1580 N N . LYS A 1 188 ? 29.625 29.781 20.281 1 94.19 188 LYS A N 1
ATOM 1581 C CA . LYS A 1 188 ? 30.078 28.812 19.281 1 94.19 188 LYS A CA 1
ATOM 1582 C C . LYS A 1 188 ? 30.984 27.766 19.922 1 94.19 188 LYS A C 1
ATOM 1584 O O . LYS A 1 188 ? 30.875 26.578 19.609 1 94.19 188 LYS A O 1
ATOM 1589 N N . ASP A 1 189 ? 31.828 28.125 20.828 1 93.56 189 ASP A N 1
ATOM 1590 C CA . ASP A 1 189 ? 32.812 27.234 21.406 1 93.56 189 ASP A CA 1
ATOM 1591 C C . ASP A 1 189 ? 32.188 26.281 22.406 1 93.56 189 ASP A C 1
ATOM 1593 O O . ASP A 1 189 ? 32.781 25.281 22.797 1 93.56 189 ASP A O 1
ATOM 1597 N N . GLU A 1 190 ? 30.969 26.562 22.766 1 94.5 190 GLU A N 1
ATOM 1598 C CA . GLU A 1 190 ? 30.281 25.734 23.734 1 94.5 190 GLU A CA 1
ATOM 1599 C C . GLU A 1 190 ? 29.344 24.734 23.047 1 94.5 190 GLU A C 1
ATOM 1601 O O . GLU A 1 190 ? 28.703 23.922 23.719 1 94.5 190 GLU A O 1
ATOM 1606 N N . LEU A 1 191 ? 29.281 24.812 21.766 1 94.56 191 LEU A N 1
ATOM 1607 C CA . LEU A 1 191 ? 28.391 23.953 21 1 94.56 191 LEU A CA 1
ATOM 1608 C C . LEU A 1 191 ? 29.141 22.766 20.438 1 94.56 191 LEU A C 1
ATOM 1610 O O . LEU A 1 191 ? 30.359 22.812 20.266 1 94.56 191 LEU A O 1
ATOM 1614 N N . SER A 1 192 ? 28.484 21.672 20.25 1 93.12 192 SER A N 1
ATOM 1615 C CA . SER A 1 192 ? 29.047 20.516 19.578 1 93.12 192 SER A CA 1
ATOM 1616 C C . SER A 1 192 ? 29.469 20.859 18.141 1 93.12 192 SER A C 1
ATOM 1618 O O . SER A 1 192 ? 29.047 21.875 17.609 1 93.12 192 SER A O 1
ATOM 1620 N N . GLU A 1 193 ? 30.234 19.984 17.547 1 90.06 193 GLU A N 1
ATOM 1621 C CA . GLU A 1 193 ? 30.703 20.219 16.172 1 90.06 193 GLU A CA 1
ATOM 1622 C C . GLU A 1 193 ? 29.516 20.266 15.203 1 90.06 193 GLU A C 1
ATOM 1624 O O . GLU A 1 193 ? 29.531 21.078 14.266 1 90.06 193 GLU A O 1
ATOM 1629 N N . ASP A 1 194 ? 28.594 19.484 15.391 1 85.75 194 ASP A N 1
ATOM 1630 C CA . ASP A 1 194 ? 27.406 19.469 14.531 1 85.75 194 ASP A CA 1
ATOM 1631 C C . ASP A 1 194 ? 26.641 20.797 14.633 1 85.75 194 ASP A C 1
ATOM 1633 O O . ASP A 1 194 ? 26.234 21.359 13.617 1 85.75 194 ASP A O 1
ATOM 1637 N N . SER A 1 195 ? 26.531 21.25 15.82 1 90.38 195 SER A N 1
ATOM 1638 C CA . SER A 1 195 ? 25.781 22.484 16.047 1 90.38 195 SER A CA 1
ATOM 1639 C C . SER A 1 195 ? 26.578 23.688 15.547 1 90.38 195 SER A C 1
ATOM 1641 O O . SER A 1 195 ? 25.984 24.672 15.086 1 90.38 195 SER A O 1
ATOM 1643 N N . LYS A 1 196 ? 27.875 23.594 15.609 1 92.31 196 LYS A N 1
ATOM 1644 C CA . LYS A 1 196 ? 28.688 24.672 15.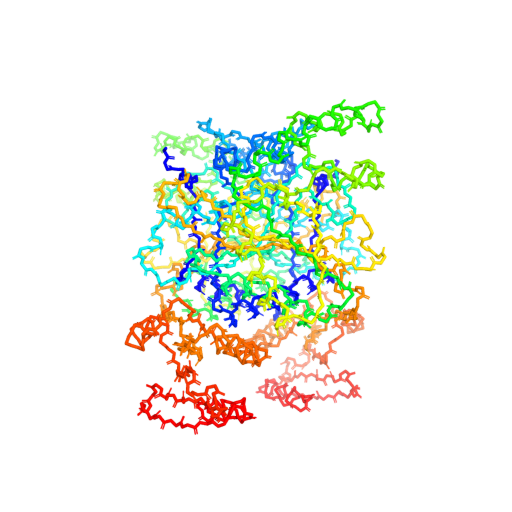047 1 92.31 196 LYS A CA 1
ATOM 1645 C C . LYS A 1 196 ? 28.406 24.844 13.555 1 92.31 196 LYS A C 1
ATOM 1647 O O . LYS A 1 196 ? 28.266 25.969 13.07 1 92.31 196 LYS A O 1
ATOM 1652 N N . ASN A 1 197 ? 28.281 23.766 12.953 1 87.19 197 ASN A N 1
ATOM 1653 C CA . ASN A 1 197 ? 27.984 23.797 11.523 1 87.19 197 ASN A CA 1
ATOM 1654 C C . ASN A 1 197 ? 26.578 24.312 11.242 1 87.19 197 ASN A C 1
ATOM 1656 O O . ASN A 1 197 ? 26.344 24.953 10.219 1 87.19 197 ASN A O 1
ATOM 1660 N N . ARG A 1 198 ? 25.703 24.047 12.156 1 87.31 198 ARG A N 1
ATOM 1661 C CA . ARG A 1 198 ? 24.297 24.406 11.977 1 87.31 198 ARG A CA 1
ATOM 1662 C C . ARG A 1 198 ? 24.078 25.906 12.148 1 87.31 198 ARG A C 1
ATOM 1664 O O . ARG A 1 198 ? 23.078 26.453 11.695 1 87.31 198 ARG A O 1
ATOM 1671 N N . ILE A 1 199 ? 25.031 26.547 12.82 1 91.19 199 ILE A N 1
ATOM 1672 C CA . ILE A 1 199 ? 24.875 27.984 13.07 1 91.19 199 ILE A CA 1
ATOM 1673 C C . ILE A 1 199 ? 24.641 28.703 11.742 1 91.19 199 ILE A C 1
ATOM 1675 O O . ILE A 1 199 ? 23.688 29.484 11.617 1 91.19 199 ILE A O 1
ATOM 1679 N N . GLU A 1 200 ? 25.438 28.375 10.766 1 86.38 200 GLU A N 1
ATOM 1680 C CA . GLU A 1 200 ? 25.344 29.078 9.492 1 86.38 200 GLU A CA 1
ATOM 1681 C C . GLU A 1 200 ? 24.297 28.438 8.586 1 86.38 200 GLU A C 1
ATOM 1683 O O . GLU A 1 200 ? 23.641 29.109 7.797 1 86.38 200 GLU A O 1
ATOM 1688 N N . LYS A 1 201 ? 24.109 27.219 8.68 1 81.25 201 LYS A N 1
ATOM 1689 C CA . LYS A 1 201 ? 23.25 26.484 7.754 1 81.25 201 LYS A CA 1
ATOM 1690 C C . LYS A 1 201 ? 21.781 26.516 8.211 1 81.25 201 LYS A C 1
ATOM 1692 O O . LYS A 1 201 ? 20.891 26.859 7.426 1 81.25 201 LYS A O 1
ATOM 1697 N N . ASN A 1 202 ? 21.594 26.094 9.484 1 83.56 202 ASN A N 1
ATOM 1698 C CA . ASN A 1 202 ? 20.25 26.047 10.039 1 83.56 202 ASN A CA 1
ATOM 1699 C C . ASN A 1 202 ? 20.266 26.094 11.562 1 83.56 202 ASN A C 1
ATOM 1701 O O . ASN A 1 202 ? 20.047 25.062 12.211 1 83.56 202 ASN A O 1
ATOM 1705 N N . PRO A 1 203 ? 20.391 27.297 12.062 1 89.06 203 PRO A N 1
ATOM 1706 C CA . PRO A 1 203 ? 20.516 27.422 13.516 1 89.06 203 PRO A CA 1
ATOM 1707 C C . PRO A 1 203 ? 19.297 26.906 14.266 1 89.06 203 PRO A C 1
ATOM 1709 O O . PRO A 1 203 ? 19.375 26.625 15.469 1 89.06 203 PRO A O 1
ATOM 1712 N N . LEU A 1 204 ? 18.141 26.781 13.586 1 86.06 204 LEU A N 1
ATOM 1713 C CA . LEU A 1 204 ? 16.922 26.281 14.219 1 86.06 204 LEU A CA 1
ATOM 1714 C C . LEU A 1 204 ? 17.109 24.844 14.703 1 86.06 204 LEU A C 1
ATOM 1716 O O . LEU A 1 204 ? 16.5 24.422 15.688 1 86.06 204 LEU A O 1
ATOM 1720 N N . ARG A 1 205 ? 17.906 24.156 14.031 1 82.88 205 ARG A N 1
ATOM 1721 C CA . ARG A 1 205 ? 18.141 22.75 14.352 1 82.88 205 ARG A CA 1
ATOM 1722 C C . ARG A 1 205 ? 18.891 22.594 15.656 1 82.88 205 ARG A C 1
ATOM 1724 O O . ARG A 1 205 ? 18.906 21.516 16.25 1 82.88 205 ARG A O 1
ATOM 1731 N N . ILE A 1 206 ? 19.547 23.641 16.094 1 87.12 206 ILE A N 1
ATOM 1732 C CA . ILE A 1 206 ? 20.266 23.625 17.375 1 87.12 206 ILE A CA 1
ATOM 1733 C C . ILE A 1 206 ? 19.25 23.562 18.516 1 87.12 206 ILE A C 1
ATOM 1735 O O . ILE A 1 206 ? 19.531 22.969 19.562 1 87.12 206 ILE A O 1
ATOM 1739 N N . LEU A 1 207 ? 18.109 24.094 18.312 1 85.69 207 LEU A N 1
ATOM 1740 C CA . LEU A 1 207 ? 17.094 24.203 19.344 1 85.69 207 LEU A CA 1
ATOM 1741 C C . LEU A 1 207 ? 16.547 22.828 19.719 1 85.69 207 LEU A C 1
ATOM 1743 O O . LEU A 1 207 ? 16.156 22.609 20.859 1 85.69 207 LEU A O 1
ATOM 1747 N N . ASP A 1 208 ? 16.516 21.969 18.766 1 75.94 208 ASP A N 1
ATOM 1748 C CA . ASP A 1 208 ? 15.938 20.656 19.016 1 75.94 208 ASP A CA 1
ATOM 1749 C C . ASP A 1 208 ? 17.031 19.578 19.062 1 75.94 208 ASP A C 1
ATOM 1751 O O . ASP A 1 208 ? 16.734 18.391 18.938 1 75.94 208 ASP A O 1
ATOM 1755 N N . ASP A 1 209 ? 18.234 20.047 19.156 1 80.06 209 ASP A N 1
ATOM 1756 C CA . ASP A 1 209 ? 19.344 19.109 19.234 1 80.06 209 ASP A CA 1
ATOM 1757 C C . ASP A 1 209 ? 19.328 18.344 20.562 1 80.06 209 ASP A C 1
ATOM 1759 O O . ASP A 1 209 ? 19.062 18.922 21.609 1 80.06 209 ASP A O 1
ATOM 1763 N N . LYS A 1 210 ? 19.594 17.094 20.531 1 75.06 210 LYS A N 1
ATOM 1764 C CA . LYS A 1 210 ? 19.516 16.203 21.688 1 75.06 210 LYS A CA 1
ATOM 1765 C C . LYS A 1 210 ? 20.547 16.578 22.734 1 75.06 210 LYS A C 1
ATOM 1767 O O . LYS A 1 210 ? 20.328 16.391 23.938 1 75.06 210 LYS A O 1
ATOM 1772 N N . VAL A 1 211 ? 21.656 17.094 22.297 1 82.12 211 VAL A N 1
ATOM 1773 C CA . VAL A 1 211 ? 22.75 17.406 23.203 1 82.12 211 VAL A CA 1
ATOM 1774 C C . VAL A 1 211 ? 22.734 18.891 23.562 1 82.12 211 VAL A C 1
ATOM 1776 O O . VAL A 1 211 ? 22.594 19.266 24.719 1 82.12 211 VAL A O 1
ATOM 1779 N N . ASP A 1 212 ? 22.734 19.688 22.594 1 88.56 212 ASP A N 1
ATOM 1780 C CA . ASP A 1 212 ? 22.922 21.125 22.797 1 88.56 212 ASP A CA 1
ATOM 1781 C C . ASP A 1 212 ? 21.594 21.797 23.156 1 88.56 212 ASP A C 1
ATOM 1783 O O . ASP A 1 212 ? 21.578 22.875 23.766 1 88.56 212 ASP A O 1
ATOM 1787 N N . GLY A 1 213 ? 20.516 21.172 22.812 1 84.25 213 GLY A N 1
ATOM 1788 C CA . GLY A 1 213 ? 19.203 21.781 23.016 1 84.25 213 GLY A CA 1
ATOM 1789 C C . GLY A 1 213 ? 18.875 21.969 24.484 1 84.25 213 GLY A C 1
ATOM 1790 O O . GLY A 1 213 ? 18.062 22.844 24.828 1 84.25 213 GLY A O 1
ATOM 1791 N N . SER A 1 214 ? 19.547 21.266 25.312 1 84.94 214 SER A N 1
ATOM 1792 C CA . SER A 1 214 ? 19.234 21.297 26.734 1 84.94 214 SER A CA 1
ATOM 1793 C C . SER A 1 214 ? 20.125 22.312 27.469 1 84.94 214 SER A C 1
ATOM 1795 O O . SER A 1 214 ? 19.859 22.641 28.625 1 84.94 214 SER A O 1
ATOM 1797 N N . LYS A 1 215 ? 21 22.859 26.75 1 91.12 215 LYS A N 1
ATOM 1798 C CA . LYS A 1 215 ? 21.906 23.844 27.375 1 91.12 215 LYS A CA 1
ATOM 1799 C C . LYS A 1 215 ? 21.156 25.125 27.703 1 91.12 215 LYS A C 1
ATOM 1801 O O . LYS A 1 215 ? 20.25 25.531 26.969 1 91.12 215 LYS A O 1
ATOM 1806 N N . SER A 1 216 ? 21.594 25.766 28.75 1 90.75 216 SER A N 1
ATOM 1807 C CA . SER A 1 216 ? 20.906 26.938 29.266 1 90.75 216 SER A CA 1
ATOM 1808 C C . SER A 1 216 ? 20.891 28.062 28.234 1 90.75 216 SER A C 1
ATOM 1810 O O . SER A 1 216 ? 19.875 28.75 28.078 1 90.75 216 SER A O 1
ATOM 1812 N N . PHE A 1 217 ? 22.031 28.281 27.641 1 91.69 217 PHE A N 1
ATOM 1813 C CA . PHE A 1 217 ? 22.094 29.391 26.703 1 91.69 217 PHE A CA 1
ATOM 1814 C C . PHE A 1 217 ? 21.234 29.109 25.469 1 91.69 217 PHE A C 1
ATOM 1816 O O . PHE A 1 217 ? 20.797 30.031 24.797 1 91.69 217 PHE A O 1
ATOM 1823 N N . VAL A 1 218 ? 21.047 27.891 25.109 1 91.38 218 VAL A N 1
ATOM 1824 C CA . VAL A 1 218 ? 20.172 27.547 23.984 1 91.38 218 VAL A CA 1
ATOM 1825 C C . VAL A 1 218 ? 18.719 27.797 24.375 1 91.38 218 VAL A C 1
ATOM 1827 O O . VAL A 1 218 ? 17.938 28.312 23.562 1 91.38 218 VAL A O 1
ATOM 1830 N N . LYS A 1 219 ? 18.422 27.562 25.594 1 86.81 219 LYS A N 1
ATOM 1831 C CA . LYS A 1 219 ? 17.062 27.797 26.078 1 86.81 219 LYS A CA 1
ATOM 1832 C C . LYS A 1 219 ? 16.766 29.297 26.188 1 86.81 219 LYS A C 1
ATOM 1834 O O . LYS A 1 219 ? 15.609 29.719 26.078 1 86.81 219 LYS A O 1
ATOM 1839 N N . SER A 1 220 ? 17.797 30.047 26.344 1 89.75 220 SER A N 1
ATOM 1840 C CA . SER A 1 220 ? 17.641 31.469 26.547 1 89.75 220 SER A CA 1
ATOM 1841 C C . SER A 1 220 ? 17.797 32.25 25.25 1 89.75 220 SER A C 1
ATOM 1843 O O . SER A 1 220 ? 17.781 33.469 25.234 1 89.75 220 SER A O 1
ATOM 1845 N N . CYS A 1 221 ? 17.922 31.5 24.219 1 92.19 221 CYS A N 1
ATOM 1846 C CA . CYS A 1 221 ? 18.109 32.156 22.938 1 92.19 221 CYS A CA 1
ATOM 1847 C C . CYS A 1 221 ? 16.844 32.938 22.516 1 92.19 221 CYS A C 1
ATOM 1849 O O . CYS A 1 221 ? 15.781 32.719 23.109 1 92.19 221 CYS A O 1
ATOM 1851 N N . PRO A 1 222 ? 16.984 33.812 21.609 1 93.44 222 PRO A N 1
ATOM 1852 C CA . PRO A 1 222 ? 15.812 34.562 21.141 1 93.44 222 PRO A CA 1
ATOM 1853 C C . PRO A 1 222 ? 14.703 33.625 20.625 1 93.44 222 PRO A C 1
ATOM 1855 O O . PRO A 1 222 ? 14.984 32.625 19.969 1 93.44 222 PRO A O 1
ATOM 1858 N N . LYS A 1 223 ? 13.547 34 21 1 92.62 223 LYS A N 1
ATOM 1859 C CA . LYS A 1 223 ? 12.398 33.188 20.609 1 92.62 223 LYS A CA 1
ATOM 1860 C C . LYS A 1 223 ? 11.609 33.844 19.484 1 92.62 223 LYS A C 1
ATOM 1862 O O . LYS A 1 223 ? 11.695 35.062 19.297 1 92.62 223 LYS A O 1
ATOM 1867 N N . ILE A 1 224 ? 10.93 33.062 18.781 1 92.62 224 ILE A N 1
ATOM 1868 C CA . ILE A 1 224 ? 10.211 33.531 17.609 1 92.62 224 ILE A CA 1
ATOM 1869 C C . ILE A 1 224 ? 9.188 34.562 18.016 1 92.62 224 ILE A C 1
ATOM 1871 O O . ILE A 1 224 ? 8.914 35.5 17.25 1 92.62 224 ILE A O 1
ATOM 1875 N N . GLU A 1 225 ? 8.656 34.531 19.203 1 92.94 225 GLU A N 1
ATOM 1876 C CA . GLU A 1 225 ? 7.625 35.438 19.688 1 92.94 225 GLU A CA 1
ATOM 1877 C C . GLU A 1 225 ? 8.109 36.875 19.641 1 92.94 225 GLU A C 1
ATOM 1879 O O . GLU A 1 225 ? 7.305 37.812 19.484 1 92.94 225 GLU A O 1
ATOM 1884 N N . GLU A 1 226 ? 9.391 37.031 19.719 1 94.5 226 GLU A N 1
ATOM 1885 C CA . GLU A 1 226 ? 9.992 38.375 19.75 1 94.5 226 GLU A CA 1
ATOM 1886 C C . GLU A 1 226 ? 9.984 39 18.359 1 94.5 226 GLU A C 1
ATOM 1888 O O . GLU A 1 226 ? 10.18 40.219 18.219 1 94.5 226 GLU A O 1
ATOM 1893 N N . PHE A 1 227 ? 9.758 38.25 17.422 1 95.38 227 PHE A N 1
ATOM 1894 C CA . PHE A 1 227 ? 9.922 38.75 16.062 1 95.38 227 PHE A CA 1
ATOM 1895 C C . PHE A 1 227 ? 8.578 38.812 15.344 1 95.38 227 PHE A C 1
ATOM 1897 O O . PHE A 1 227 ? 8.492 39.344 14.234 1 95.38 227 PHE A O 1
ATOM 1904 N N . LEU A 1 228 ? 7.523 38.281 15.906 1 96.81 228 LEU A N 1
ATOM 1905 C CA . LEU A 1 228 ? 6.207 38.25 15.273 1 96.81 228 LEU A CA 1
ATOM 1906 C C . LEU A 1 228 ? 5.668 39.656 15.062 1 96.81 228 LEU A C 1
ATOM 1908 O O . LEU A 1 228 ? 5.809 40.5 15.93 1 96.81 228 LEU A O 1
ATOM 1912 N N . THR A 1 229 ? 5.102 39.875 13.906 1 96.94 229 THR A N 1
ATOM 1913 C CA . THR A 1 229 ? 4.379 41.125 13.68 1 96.94 229 THR A CA 1
ATOM 1914 C C . THR A 1 229 ? 3.123 41.188 14.547 1 96.94 229 THR A C 1
ATOM 1916 O O . THR A 1 229 ? 2.725 40.188 15.141 1 96.94 229 THR A O 1
ATOM 1919 N N . LYS A 1 230 ? 2.543 42.375 14.609 1 96.81 230 LYS A N 1
ATOM 1920 C CA . LYS A 1 230 ? 1.304 42.5 15.367 1 96.81 230 LYS A CA 1
ATOM 1921 C C . LYS A 1 230 ? 0.223 41.562 14.844 1 96.81 230 LYS A C 1
ATOM 1923 O O . LYS A 1 230 ? -0.487 40.938 15.633 1 96.81 230 LYS A O 1
ATOM 1928 N N . GLU A 1 231 ? 0.117 41.469 13.555 1 96.25 231 GLU A N 1
ATOM 1929 C CA . GLU A 1 231 ? -0.869 40.594 12.922 1 96.25 231 GLU A CA 1
ATOM 1930 C C . GLU A 1 231 ? -0.591 39.125 13.242 1 96.25 231 GLU A C 1
ATOM 1932 O O . GLU A 1 231 ? -1.517 38.375 13.508 1 96.25 231 GLU A O 1
ATOM 1937 N N . GLU A 1 232 ? 0.628 38.75 13.219 1 96.5 232 GLU A N 1
ATOM 1938 C CA . GLU A 1 232 ? 1.018 37.344 13.492 1 96.5 232 GLU A CA 1
ATOM 1939 C C . GLU A 1 232 ? 0.773 37 14.953 1 96.5 232 GLU A C 1
ATOM 1941 O O . GLU A 1 232 ? 0.409 35.844 15.266 1 96.5 232 GLU A O 1
ATOM 1946 N N . LYS A 1 233 ? 1.028 37.938 15.844 1 96.94 233 LYS A N 1
ATOM 1947 C CA . LYS A 1 233 ? 0.75 37.688 17.266 1 96.94 233 LYS A CA 1
ATOM 1948 C C . LYS A 1 233 ? -0.741 37.469 17.5 1 96.94 233 LYS A C 1
ATOM 1950 O O . LYS A 1 233 ? -1.125 36.594 18.281 1 96.94 233 LYS A O 1
ATOM 1955 N N . GLU A 1 234 ? -1.505 38.281 16.859 1 96.81 234 GLU A N 1
ATOM 1956 C CA . GLU A 1 234 ? -2.951 38.125 16.969 1 96.81 234 GLU A CA 1
ATOM 1957 C C . GLU A 1 234 ? -3.396 36.781 16.438 1 96.81 234 GLU A C 1
ATOM 1959 O O . GLU A 1 234 ? -4.25 36.125 17.047 1 96.81 234 GLU A O 1
ATOM 1964 N N . GLU A 1 235 ? -2.828 36.406 15.344 1 95.75 235 GLU A N 1
ATOM 1965 C CA . GLU A 1 235 ? -3.15 35.094 14.781 1 95.75 235 GLU A CA 1
ATOM 1966 C C . GLU A 1 235 ? -2.721 33.969 15.719 1 95.75 235 GLU A C 1
ATOM 1968 O O . GLU A 1 235 ? -3.449 32.969 15.898 1 95.75 235 GLU A O 1
ATOM 1973 N N . SER A 1 236 ? -1.541 34.062 16.219 1 96.25 236 SER A N 1
ATOM 1974 C CA . SER A 1 236 ? -1.03 33.094 17.172 1 96.25 236 SER A CA 1
ATOM 1975 C C . SER A 1 236 ? -1.945 32.969 18.391 1 96.25 236 SER A C 1
ATOM 1977 O O . SER A 1 236 ? -2.293 31.859 18.797 1 96.25 236 SER A O 1
ATOM 1979 N N . ASP A 1 237 ? -2.336 34.125 18.922 1 96.5 237 ASP A N 1
ATOM 1980 C CA . ASP A 1 237 ? -3.215 34.156 20.094 1 96.5 237 ASP A CA 1
ATOM 1981 C C . ASP A 1 237 ? -4.562 33.5 19.781 1 96.5 237 ASP A C 1
ATOM 1983 O O . ASP A 1 237 ? -5.102 32.75 20.594 1 96.5 237 ASP A O 1
ATOM 1987 N N . ASN A 1 238 ? -5.066 33.844 18.641 1 95.62 238 ASN A N 1
ATOM 1988 C CA . ASN A 1 238 ? -6.336 33.281 18.219 1 95.62 238 ASN A CA 1
ATOM 1989 C C . ASN A 1 238 ? -6.234 31.766 18.062 1 95.62 238 ASN A C 1
ATOM 1991 O O . ASN A 1 238 ? -7.152 31.031 18.438 1 95.62 238 ASN A O 1
ATOM 1995 N N . PHE A 1 239 ? -5.18 31.312 17.484 1 96.19 239 PHE A N 1
ATOM 1996 C CA . PHE A 1 239 ? -4.926 29.891 17.312 1 96.19 239 PHE A CA 1
ATOM 1997 C C . PHE A 1 239 ? -4.914 29.172 18.656 1 96.19 239 PHE A C 1
ATOM 1999 O O . PHE A 1 239 ? -5.59 28.156 18.844 1 96.19 239 PHE A O 1
ATOM 2006 N N . ILE A 1 240 ? -4.188 29.688 19.594 1 95.94 240 ILE A N 1
ATOM 2007 C CA . ILE A 1 240 ? -4.055 29.094 20.922 1 95.94 240 ILE A CA 1
ATOM 2008 C C . ILE A 1 240 ? -5.41 29.094 21.625 1 95.94 240 ILE A C 1
ATOM 2010 O O . ILE A 1 240 ? -5.789 28.094 22.25 1 95.94 240 ILE A O 1
ATOM 2014 N N . LYS A 1 241 ? -6.082 30.203 21.516 1 95.88 241 LYS A N 1
ATOM 2015 C CA . LYS A 1 241 ? -7.391 30.328 22.141 1 95.88 241 LYS A CA 1
ATOM 2016 C C . LYS A 1 241 ? -8.367 29.281 21.609 1 95.88 241 LYS A C 1
ATOM 2018 O O . LYS A 1 241 ? -9.047 28.609 22.391 1 95.88 241 LYS A O 1
ATOM 2023 N N . CYS A 1 242 ? -8.438 29.156 20.297 1 96.25 242 CYS A N 1
ATOM 2024 C CA . CYS A 1 242 ? -9.32 28.188 19.672 1 96.25 242 CYS A CA 1
ATOM 2025 C C . CYS A 1 242 ? -8.93 26.766 20.062 1 96.25 242 CYS A C 1
ATOM 2027 O O . CYS A 1 242 ? -9.789 25.938 20.391 1 96.25 242 CYS A O 1
ATOM 2029 N N . LEU A 1 243 ? -7.625 26.469 20.031 1 96.81 243 LEU A N 1
ATOM 2030 C CA . LEU A 1 243 ? -7.129 25.141 20.375 1 96.81 243 LEU A CA 1
ATOM 2031 C C . LEU A 1 243 ? -7.484 24.781 21.812 1 96.81 243 LEU A C 1
ATOM 2033 O O . LEU A 1 243 ? -7.879 23.641 22.094 1 96.81 243 LEU A O 1
ATOM 2037 N N . LYS A 1 244 ? -7.398 25.719 22.703 1 95.44 244 LYS A N 1
ATOM 2038 C CA . LYS A 1 244 ? -7.684 25.516 24.125 1 95.44 244 LYS A CA 1
ATOM 2039 C C . LYS A 1 244 ? -9.148 25.141 24.344 1 95.44 244 LYS A C 1
ATOM 2041 O O . LYS A 1 244 ? -9.477 24.406 25.281 1 95.44 244 LYS A O 1
ATOM 2046 N N . THR A 1 245 ? -9.992 25.594 23.484 1 94 245 THR A N 1
ATOM 2047 C CA . THR A 1 245 ? -11.422 25.328 23.609 1 94 245 THR A CA 1
ATOM 2048 C C . THR A 1 245 ? -11.742 23.891 23.219 1 94 245 THR A C 1
ATOM 2050 O O . THR A 1 245 ? -12.719 23.328 23.703 1 94 245 THR A O 1
ATOM 2053 N N . ILE A 1 246 ? -10.906 23.312 22.406 1 92.75 246 ILE A N 1
ATOM 2054 C CA . ILE A 1 246 ? -11.25 22.016 21.797 1 92.75 246 ILE A CA 1
ATOM 2055 C C . ILE A 1 246 ? -10.383 20.922 22.391 1 92.75 246 ILE A C 1
ATOM 2057 O O . ILE A 1 246 ? -10.82 19.781 22.547 1 92.75 246 ILE A O 1
ATOM 2061 N N . VAL A 1 247 ? -9.102 21.25 22.656 1 93.5 247 VAL A N 1
ATOM 2062 C CA . VAL A 1 247 ? -8.133 20.281 23.141 1 93.5 247 VAL A CA 1
ATOM 2063 C C . VAL A 1 247 ? -7.836 20.516 24.625 1 93.5 247 VAL A C 1
ATOM 2065 O O . VAL A 1 247 ? -7.543 21.656 25.016 1 93.5 247 VAL A O 1
ATOM 2068 N N . ASN A 1 248 ? -7.906 19.484 25.375 1 89.38 248 ASN A N 1
ATOM 2069 C CA . ASN A 1 248 ? -7.816 19.609 26.812 1 89.38 248 ASN A CA 1
ATOM 2070 C C . ASN A 1 248 ? -6.406 19.984 27.266 1 89.38 248 ASN A C 1
ATOM 2072 O O . ASN A 1 248 ? -6.234 20.812 28.156 1 89.38 248 ASN A O 1
ATOM 2076 N N . GLU A 1 249 ? -5.414 19.328 26.703 1 93.38 249 GLU A N 1
ATOM 2077 C CA . GLU A 1 249 ? -4.043 19.547 27.156 1 93.38 249 GLU A CA 1
ATOM 2078 C C . GLU A 1 249 ? -3.072 19.609 25.969 1 93.38 249 GLU A C 1
ATOM 2080 O O . GLU A 1 249 ? -3.045 18.703 25.141 1 93.38 249 GLU A O 1
ATOM 2085 N N . PHE A 1 250 ? -2.318 20.688 25.953 1 96.75 250 PHE A N 1
ATOM 2086 C CA . PHE A 1 250 ? -1.197 20.828 25.031 1 96.75 250 PHE A CA 1
ATOM 2087 C C . PHE A 1 250 ? -0.144 21.766 25.594 1 96.75 250 PHE A C 1
ATOM 2089 O O . PHE A 1 250 ? -0.406 22.5 26.562 1 96.75 250 PHE A O 1
ATOM 2096 N N . GLU A 1 251 ? 1.043 21.672 25.109 1 95.88 251 GLU A N 1
ATOM 2097 C CA . GLU A 1 251 ? 2.164 22.516 25.531 1 95.88 251 GLU A CA 1
ATOM 2098 C C . GLU A 1 251 ? 2.592 23.469 24.422 1 95.88 251 GLU A C 1
ATOM 2100 O O . GLU A 1 251 ? 2.812 23.031 23.281 1 95.88 251 GLU A O 1
ATOM 2105 N N . PHE A 1 252 ? 2.559 24.719 24.766 1 93.94 252 PHE A N 1
ATOM 2106 C CA . PHE A 1 252 ? 3.191 25.672 23.844 1 93.94 252 PHE A CA 1
ATOM 2107 C C . PHE A 1 252 ? 4.707 25.641 24 1 93.94 252 PHE A C 1
ATOM 2109 O O . PHE A 1 252 ? 5.234 26.016 25.047 1 93.94 252 PHE A O 1
ATOM 2116 N N . ASP A 1 253 ? 5.445 25.188 23.031 1 91 253 ASP A N 1
ATOM 2117 C CA . ASP A 1 253 ? 6.898 25.031 23.031 1 91 253 ASP A CA 1
ATOM 2118 C C . ASP A 1 253 ? 7.555 25.953 22.016 1 91 253 ASP A C 1
ATOM 2120 O O . ASP A 1 253 ? 7.652 25.609 20.828 1 91 253 ASP A O 1
ATOM 2124 N N . SER A 1 254 ? 8.117 26.984 22.484 1 87.62 254 SER A N 1
ATOM 2125 C CA . SER A 1 254 ? 8.688 28.016 21.625 1 87.62 254 SER A CA 1
ATOM 2126 C C . SER A 1 254 ? 9.922 27.5 20.891 1 87.62 254 SER A C 1
ATOM 2128 O O . SER A 1 254 ? 10.406 28.141 19.953 1 87.62 254 SER A O 1
ATOM 2130 N N . THR A 1 255 ? 10.398 26.359 21.266 1 83.12 255 THR A N 1
ATOM 2131 C CA . THR A 1 255 ? 11.594 25.812 20.625 1 83.12 255 THR A CA 1
ATOM 2132 C C . THR A 1 255 ? 11.211 24.812 19.531 1 83.12 255 THR A C 1
ATOM 2134 O O . THR A 1 255 ? 12.078 24.312 18.812 1 83.12 255 THR A O 1
ATOM 2137 N N . LEU A 1 256 ? 9.922 24.547 19.469 1 87.12 256 LEU A N 1
ATOM 2138 C CA . LEU A 1 256 ? 9.461 23.594 18.469 1 87.12 256 LEU A CA 1
ATOM 2139 C C . LEU A 1 256 ? 9.578 24.188 17.062 1 87.12 256 LEU A C 1
ATOM 2141 O O . LEU A 1 256 ? 8.953 25.203 16.766 1 87.12 256 LEU A O 1
ATOM 2145 N N . VAL A 1 257 ? 10.523 23.531 16.406 1 82 257 VAL A N 1
ATOM 2146 C CA . VAL A 1 257 ? 10.688 23.906 15 1 82 257 VAL A CA 1
ATOM 2147 C C . VAL A 1 257 ? 10.578 22.672 14.117 1 82 257 VAL A C 1
ATOM 2149 O O . VAL A 1 257 ? 10.734 21.531 14.594 1 82 257 VAL A O 1
ATOM 2152 N N . ARG A 1 258 ? 10.031 22.812 12.898 1 74.38 258 ARG A N 1
ATOM 2153 C CA . ARG A 1 258 ? 9.953 21.703 11.961 1 74.38 258 ARG A CA 1
ATOM 2154 C C . ARG A 1 258 ? 11.188 21.641 11.07 1 74.38 258 ARG A C 1
ATOM 2156 O O . ARG A 1 258 ? 11.898 22.641 10.922 1 74.38 258 ARG A O 1
ATOM 2163 N N . GLY A 1 259 ? 11.477 20.422 10.664 1 64.88 259 GLY A N 1
ATOM 2164 C CA . GLY A 1 259 ? 12.711 20.172 9.93 1 64.88 259 GLY A CA 1
ATOM 2165 C C . GLY A 1 259 ? 12.648 20.625 8.484 1 64.88 259 GLY A C 1
ATOM 2166 O O . GLY A 1 259 ? 13.656 20.578 7.777 1 64.88 259 GLY A O 1
ATOM 2167 N N . LEU A 1 260 ? 11.492 21.062 8.094 1 69.94 260 LEU A N 1
ATOM 2168 C CA . LEU A 1 260 ? 11.375 21.453 6.695 1 69.94 260 LEU A CA 1
ATOM 2169 C C . LEU A 1 260 ? 11.156 22.969 6.57 1 69.94 260 LEU A C 1
ATOM 2171 O O . LEU A 1 260 ? 10.422 23.547 7.367 1 69.94 260 LEU A O 1
ATOM 2175 N N . ASP A 1 261 ? 11.625 23.5 5.559 1 74.69 261 ASP A N 1
ATOM 2176 C CA . ASP A 1 261 ? 11.711 24.953 5.406 1 74.69 261 ASP A CA 1
ATOM 2177 C C . ASP A 1 261 ? 10.383 25.531 4.938 1 74.69 261 ASP A C 1
ATOM 2179 O O . ASP A 1 261 ? 10.164 26.75 5.031 1 74.69 261 ASP A O 1
ATOM 2183 N N . TYR A 1 262 ? 9.523 24.672 4.574 1 79.62 262 TYR A N 1
ATOM 2184 C CA . TYR A 1 262 ? 8.344 25.25 3.955 1 79.62 262 TYR A CA 1
ATOM 2185 C C . TYR A 1 262 ? 7.285 25.578 5.004 1 79.62 262 TYR A C 1
ATOM 2187 O O . TYR A 1 262 ? 6.285 26.234 4.699 1 79.62 262 TYR A O 1
ATOM 2195 N N . TYR A 1 263 ? 7.508 25.281 6.18 1 86.94 263 TYR A N 1
ATOM 2196 C CA . TYR A 1 263 ? 6.5 25.531 7.203 1 86.94 263 TYR A CA 1
ATOM 2197 C C . TYR A 1 263 ? 6.406 27.016 7.527 1 86.94 263 TYR A C 1
ATOM 2199 O O . TYR A 1 263 ? 7.41 27.734 7.477 1 86.94 263 TYR A O 1
ATOM 2207 N N . SER A 1 264 ? 5.215 27.406 7.836 1 91.88 264 SER A N 1
ATOM 2208 C CA . SER A 1 264 ? 4.887 28.766 8.273 1 91.88 264 SER A CA 1
ATOM 2209 C C . SER A 1 264 ? 3.695 28.766 9.219 1 91.88 264 SER A C 1
ATOM 2211 O O . SER A 1 264 ? 2.885 27.828 9.211 1 91.88 264 SER A O 1
ATOM 2213 N N . GLY A 1 265 ? 3.648 29.672 10.078 1 93.94 265 GLY A N 1
ATOM 2214 C CA . GLY A 1 265 ? 2.504 29.781 10.969 1 93.94 265 GLY A CA 1
ATOM 2215 C C . GLY A 1 265 ? 2.494 28.719 12.047 1 93.94 265 GLY A C 1
ATOM 2216 O O . GLY A 1 265 ? 3.5 28.5 12.734 1 93.94 265 GLY A O 1
ATOM 2217 N N . PRO A 1 266 ? 1.338 28.078 12.297 1 95.94 266 PRO A N 1
ATOM 2218 C CA . PRO A 1 266 ? 1.242 27.062 13.352 1 95.94 266 PRO A CA 1
ATOM 2219 C C . PRO A 1 266 ? 1.939 25.75 12.984 1 95.94 266 PRO A C 1
ATOM 2221 O O . PRO A 1 266 ? 1.842 25.297 11.836 1 95.94 266 PRO A O 1
ATOM 2224 N N . VAL A 1 267 ? 2.666 25.172 13.906 1 95.69 267 VAL A N 1
ATOM 2225 C CA . VAL A 1 267 ? 3.283 23.859 13.797 1 95.69 267 VAL A CA 1
ATOM 2226 C C . VAL A 1 267 ? 2.986 23.047 15.055 1 95.69 267 VAL A C 1
ATOM 2228 O O . VAL A 1 267 ? 2.672 23.609 16.109 1 95.69 267 VAL A O 1
ATOM 2231 N N . PHE A 1 268 ? 3.043 21.766 14.953 1 96.88 268 PHE A N 1
ATOM 2232 C CA . PHE A 1 268 ? 2.785 20.953 16.125 1 96.88 268 PHE A CA 1
ATOM 2233 C C . PHE A 1 268 ? 3.514 19.625 16.031 1 96.88 268 PHE A C 1
ATOM 2235 O O . PHE A 1 268 ? 3.953 19.219 14.945 1 96.88 268 PHE A O 1
ATOM 2242 N N . GLU A 1 269 ? 3.695 19 17.172 1 96.25 269 GLU A N 1
ATOM 2243 C CA . GLU A 1 269 ? 4.207 17.641 17.312 1 96.25 269 GLU A CA 1
ATOM 2244 C C . GLU A 1 269 ? 3.477 16.891 18.422 1 96.25 269 GLU A C 1
ATOM 2246 O O . GLU A 1 269 ? 3.117 17.469 19.438 1 96.25 269 GLU A O 1
ATOM 2251 N N . ILE A 1 270 ? 3.18 15.742 18.156 1 97.12 270 ILE A N 1
ATOM 2252 C CA . ILE A 1 270 ? 2.738 14.828 19.188 1 97.12 270 ILE A CA 1
ATOM 2253 C C . ILE A 1 270 ? 3.875 13.875 19.562 1 97.12 270 ILE A C 1
ATOM 2255 O O . ILE A 1 270 ? 4.32 13.086 18.719 1 97.12 270 ILE A O 1
ATOM 2259 N N . VAL A 1 271 ? 4.301 13.945 20.812 1 94.31 271 VAL A N 1
ATOM 2260 C CA . VAL A 1 271 ? 5.496 13.227 21.234 1 94.31 271 VAL A CA 1
ATOM 2261 C C . VAL A 1 271 ? 5.117 12.141 22.234 1 94.31 271 VAL A C 1
ATOM 2263 O O . VAL A 1 271 ? 4.332 12.383 23.156 1 94.31 271 VAL A O 1
ATOM 2266 N N . SER A 1 272 ? 5.645 10.938 22 1 94 272 SER A N 1
ATOM 2267 C CA . SER A 1 272 ? 5.418 9.836 22.938 1 94 272 SER A CA 1
ATOM 2268 C C . SER A 1 272 ? 6.102 10.086 24.266 1 94 272 SER A C 1
ATOM 2270 O O . SER A 1 272 ? 7.223 10.602 24.312 1 94 272 SER A O 1
ATOM 2272 N N . GLN A 1 273 ? 5.449 9.688 25.234 1 91.62 273 GLN A N 1
ATOM 2273 C CA . GLN A 1 273 ? 6.031 9.781 26.562 1 91.62 273 GLN A CA 1
ATOM 2274 C C . GLN A 1 273 ? 6.504 8.414 27.062 1 91.62 273 GLN A C 1
ATOM 2276 O O . GLN A 1 273 ? 6.961 8.273 28.188 1 91.62 273 GLN A O 1
ATOM 2281 N N . SER A 1 274 ? 6.367 7.48 26.156 1 87.44 274 SER A N 1
ATOM 2282 C CA . SER A 1 274 ? 6.801 6.129 26.5 1 87.44 274 SER A CA 1
ATOM 2283 C C . SER A 1 274 ? 8.32 6.012 26.453 1 87.44 274 SER A C 1
ATOM 2285 O O . SER A 1 274 ? 8.977 6.613 25.609 1 87.44 274 SER A O 1
ATOM 2287 N N . ASN A 1 275 ? 8.859 5.16 27.312 1 82.12 275 ASN A N 1
ATOM 2288 C CA . ASN A 1 275 ? 10.297 4.91 27.359 1 82.12 275 ASN A CA 1
ATOM 2289 C C . ASN A 1 275 ? 10.758 4.039 26.203 1 82.12 275 ASN A C 1
ATOM 2291 O O . ASN A 1 275 ? 11.953 3.973 25.906 1 82.12 275 ASN A O 1
ATOM 2295 N N . LYS A 1 276 ? 9.805 3.398 25.594 1 78.19 276 LYS A N 1
ATOM 2296 C CA . LYS A 1 276 ? 10.141 2.504 24.5 1 78.19 276 LYS A CA 1
ATOM 2297 C C . LYS A 1 276 ? 10.492 3.291 23.234 1 78.19 276 LYS A C 1
ATOM 2299 O O . LYS A 1 276 ? 11.07 2.744 22.297 1 78.19 276 LYS A O 1
ATOM 2304 N N . LEU A 1 277 ? 10.156 4.488 23.156 1 75.56 277 LEU A N 1
ATOM 2305 C CA . LEU A 1 277 ? 10.422 5.328 21.984 1 75.56 277 LEU A CA 1
ATOM 2306 C C . LEU A 1 277 ? 11.391 6.449 22.344 1 75.56 277 LEU A C 1
ATOM 2308 O O . LEU A 1 277 ? 11.359 7.52 21.719 1 75.56 277 LEU A O 1
ATOM 2312 N N . THR A 1 278 ? 12.289 6.062 23.266 1 67.38 278 THR A N 1
ATOM 2313 C CA . THR A 1 278 ? 13.258 7.078 23.672 1 67.38 278 THR A CA 1
ATOM 2314 C C . THR A 1 278 ? 14.203 7.422 22.531 1 67.38 278 THR A C 1
ATOM 2316 O O . THR A 1 278 ? 14.719 6.531 21.844 1 67.38 278 THR A O 1
ATOM 2319 N N . GLY A 1 279 ? 14.391 8.672 22.203 1 63.78 279 GLY A N 1
ATOM 2320 C CA . GLY A 1 279 ? 15.25 9.172 21.141 1 63.78 279 GLY A CA 1
ATOM 2321 C C . GLY A 1 279 ? 14.5 9.453 19.859 1 63.78 279 GLY A C 1
ATOM 2322 O O . GLY A 1 279 ? 15 10.164 18.984 1 63.78 279 GLY A O 1
ATOM 2323 N N . GLN A 1 280 ? 13.367 8.82 19.734 1 69.5 280 GLN A N 1
ATOM 2324 C CA . GLN A 1 280 ? 12.492 9.047 18.578 1 69.5 280 GLN A CA 1
ATOM 2325 C C . GLN A 1 280 ? 11.047 9.227 19.031 1 69.5 280 GLN A C 1
ATOM 2327 O O . GLN A 1 280 ? 10.172 8.461 18.609 1 69.5 280 GLN A O 1
ATOM 2332 N N . SER A 1 281 ? 10.844 10.266 19.609 1 83.88 281 SER A N 1
ATOM 2333 C CA . SER A 1 281 ? 9.625 10.344 20.406 1 83.88 281 SER A CA 1
ATOM 2334 C C . SER A 1 281 ? 8.484 10.977 19.625 1 83.88 281 SER A C 1
ATOM 2336 O O . SER A 1 281 ? 7.32 10.859 20 1 83.88 281 SER A O 1
ATOM 2338 N N . THR A 1 282 ? 8.82 11.664 18.5 1 90.19 282 THR A N 1
ATOM 2339 C CA . THR A 1 282 ? 7.738 12.312 17.766 1 90.19 282 THR A CA 1
ATOM 2340 C C . THR A 1 282 ? 6.922 11.281 16.984 1 90.19 282 THR A C 1
ATOM 2342 O O . THR A 1 282 ? 7.449 10.594 16.109 1 90.19 282 THR A O 1
ATOM 2345 N N . ILE A 1 283 ? 5.688 11.156 17.281 1 94.75 283 ILE A N 1
ATOM 2346 C CA . ILE A 1 283 ? 4.785 10.211 16.625 1 94.75 283 ILE A CA 1
ATOM 2347 C C . ILE A 1 283 ? 4.164 10.859 15.398 1 94.75 283 ILE A C 1
ATOM 2349 O O . ILE A 1 283 ? 4.09 10.242 14.328 1 94.75 283 ILE A O 1
ATOM 2353 N N . ILE A 1 284 ? 3.672 12.062 15.602 1 97.38 284 ILE A N 1
ATOM 2354 C CA . ILE A 1 284 ? 3.033 12.82 14.539 1 97.38 284 ILE A CA 1
ATOM 2355 C C . ILE A 1 284 ? 3.572 14.25 14.523 1 97.38 284 ILE A C 1
ATOM 2357 O O . ILE A 1 284 ? 3.787 14.852 15.586 1 97.38 284 ILE A O 1
ATOM 2361 N N . GLY A 1 285 ? 3.82 14.805 13.383 1 96.38 285 GLY A N 1
ATOM 2362 C CA . GLY A 1 285 ? 4.242 16.188 13.227 1 96.38 285 GLY A CA 1
ATOM 2363 C C . GLY A 1 285 ? 3.662 16.859 12 1 96.38 285 GLY A C 1
ATOM 2364 O O . GLY A 1 285 ? 3.467 16.203 10.969 1 96.38 285 GLY A O 1
ATOM 2365 N N . GLY A 1 286 ? 3.363 18.094 12.109 1 96.62 286 GLY A N 1
ATOM 2366 C CA . GLY A 1 286 ? 2.779 18.828 10.992 1 96.62 286 GLY A CA 1
ATOM 2367 C C . GLY A 1 286 ? 2.643 20.312 11.25 1 96.62 286 GLY A C 1
ATOM 2368 O O . GLY A 1 286 ? 3.26 20.844 12.18 1 96.62 286 GLY A O 1
ATOM 2369 N N . GLY A 1 287 ? 1.979 20.969 10.312 1 96.94 287 GLY A N 1
ATOM 2370 C CA . GLY A 1 287 ? 1.778 22.406 10.406 1 96.94 287 GLY A CA 1
ATOM 2371 C C . GLY A 1 287 ? 1.346 23.031 9.094 1 96.94 287 GLY A C 1
ATOM 2372 O O . GLY A 1 287 ? 1.041 22.328 8.133 1 96.94 287 GLY A O 1
ATOM 2373 N N . ARG A 1 288 ? 1.291 24.359 9.219 1 96.81 288 ARG A N 1
ATOM 2374 C CA . ARG A 1 288 ? 0.953 25.156 8.047 1 96.81 288 ARG A CA 1
ATOM 2375 C C . ARG A 1 288 ? 2.164 25.344 7.141 1 96.81 288 ARG A C 1
ATOM 2377 O O . ARG A 1 288 ? 3.291 25.484 7.621 1 96.81 288 ARG A O 1
ATOM 2384 N N . TYR A 1 289 ? 1.945 25.203 5.914 1 94.06 289 TYR A N 1
ATOM 2385 C CA . TYR A 1 289 ? 2.975 25.609 4.961 1 94.06 289 TYR A CA 1
ATOM 2386 C C . TYR A 1 289 ? 2.373 26.391 3.805 1 94.06 289 TYR A C 1
ATOM 2388 O O . TYR A 1 289 ? 1.229 26.156 3.412 1 94.06 289 TYR A O 1
ATOM 2396 N N . THR A 1 290 ? 3.207 27.312 3.43 1 90.06 290 THR A N 1
ATOM 2397 C CA . THR A 1 290 ? 2.795 28.188 2.344 1 90.06 290 THR A CA 1
ATOM 2398 C C . THR A 1 290 ? 3.832 28.188 1.226 1 90.06 290 THR A C 1
ATOM 2400 O O . THR A 1 290 ? 4.867 27.531 1.328 1 90.06 290 THR A O 1
ATOM 2403 N N . LYS A 1 291 ? 3.564 28.672 0.123 1 87.88 291 LYS A N 1
ATOM 2404 C CA . LYS A 1 291 ? 4.469 29 -0.975 1 87.88 291 LYS A CA 1
ATOM 2405 C C . LYS A 1 291 ? 4.66 27.797 -1.903 1 87.88 291 LYS A C 1
ATOM 2407 O O . LYS A 1 291 ? 5.066 27.969 -3.057 1 87.88 291 LYS A O 1
ATOM 2412 N N . LEU A 1 292 ? 4.426 26.516 -1.363 1 91.25 292 LEU A N 1
ATOM 2413 C CA . LEU A 1 292 ? 4.707 25.344 -2.176 1 91.25 292 LEU A CA 1
ATOM 2414 C C . LEU A 1 292 ? 3.896 25.359 -3.467 1 91.25 292 LEU A C 1
ATOM 2416 O O . LEU A 1 292 ? 4.426 25.078 -4.543 1 91.25 292 LEU A O 1
ATOM 2420 N N . THR A 1 293 ? 2.619 25.688 -3.338 1 93.81 293 THR A N 1
ATOM 2421 C CA . THR A 1 293 ? 1.763 25.703 -4.52 1 93.81 293 THR A CA 1
ATOM 2422 C C . THR A 1 293 ? 2.256 26.734 -5.531 1 93.81 293 THR A C 1
ATOM 2424 O O . THR A 1 293 ? 2.277 26.469 -6.734 1 93.81 293 THR A O 1
ATOM 2427 N N . LYS A 1 294 ? 2.664 27.859 -5.047 1 92.62 294 LYS A N 1
ATOM 2428 C CA . LYS A 1 294 ? 3.164 28.922 -5.918 1 92.62 294 LYS A CA 1
ATOM 2429 C C . LYS A 1 294 ? 4.473 28.516 -6.586 1 92.62 294 LYS A C 1
ATOM 2431 O O . LYS A 1 294 ? 4.652 28.719 -7.789 1 92.62 294 LYS A O 1
ATOM 2436 N N . GLU A 1 295 ? 5.32 27.984 -5.789 1 90.69 295 GLU A N 1
ATOM 2437 C CA . GLU A 1 295 ? 6.617 27.547 -6.301 1 90.69 295 GLU A CA 1
ATOM 2438 C C . GLU A 1 295 ? 6.453 26.5 -7.391 1 90.69 295 GLU A C 1
ATOM 2440 O O . GLU A 1 295 ? 7.293 26.391 -8.289 1 90.69 295 GLU A O 1
ATOM 2445 N N . LEU A 1 296 ? 5.371 25.797 -7.344 1 93.19 296 LEU A N 1
ATOM 2446 C CA . LEU A 1 296 ? 5.168 24.703 -8.289 1 93.19 296 LEU A CA 1
ATOM 2447 C C . LEU A 1 296 ? 4.254 25.141 -9.43 1 93.19 296 LEU A C 1
ATOM 2449 O O . LEU A 1 296 ? 3.848 24.328 -10.258 1 93.19 296 LEU A O 1
ATOM 2453 N N . GLY A 1 297 ? 3.9 26.406 -9.461 1 90.62 297 GLY A N 1
ATOM 2454 C CA . GLY A 1 297 ? 3.311 26.938 -10.68 1 90.62 297 GLY A CA 1
ATOM 2455 C C . GLY A 1 297 ? 1.851 27.312 -10.516 1 90.62 297 GLY A C 1
ATOM 2456 O O . GLY A 1 297 ? 1.126 27.453 -11.508 1 90.62 297 GLY A O 1
ATOM 2457 N N . ASP A 1 298 ? 1.351 27.391 -9.312 1 93.31 298 ASP A N 1
ATOM 2458 C CA . ASP A 1 298 ? -0.027 27.812 -9.07 1 93.31 298 ASP A CA 1
ATOM 2459 C C . ASP A 1 298 ? -0.077 29.047 -8.172 1 93.31 298 ASP A C 1
ATOM 2461 O O . ASP A 1 298 ? 0.941 29.703 -7.953 1 93.31 298 ASP A O 1
ATOM 2465 N N . ASN A 1 299 ? -1.257 29.438 -7.766 1 92.44 299 ASN A N 1
ATOM 2466 C CA . ASN A 1 299 ? -1.418 30.531 -6.809 1 92.44 299 ASN A CA 1
ATOM 2467 C C . ASN A 1 299 ? -0.918 30.141 -5.422 1 92.44 299 ASN A C 1
ATOM 2469 O O . ASN A 1 299 ? -0.661 28.953 -5.16 1 92.44 299 ASN A O 1
ATOM 2473 N N . ASP A 1 300 ? -0.739 31.172 -4.656 1 92.5 300 ASP A N 1
ATOM 2474 C CA . ASP A 1 300 ? -0.307 30.953 -3.279 1 92.5 300 ASP A CA 1
ATOM 2475 C C . ASP A 1 300 ? -1.477 30.516 -2.398 1 92.5 300 ASP A C 1
ATOM 2477 O O . ASP A 1 300 ? -2.369 31.312 -2.105 1 92.5 300 ASP A O 1
ATOM 2481 N N . TYR A 1 301 ? -1.511 29.328 -2.09 1 94.88 301 TYR A N 1
ATOM 2482 C CA . TYR A 1 301 ? -2.545 28.797 -1.214 1 94.88 301 TYR A CA 1
ATOM 2483 C C . TYR A 1 301 ? -1.966 28.406 0.144 1 94.88 301 TYR A C 1
ATOM 2485 O O . TYR A 1 301 ? -0.842 27.906 0.228 1 94.88 301 TYR A O 1
ATOM 2493 N N . ILE A 1 302 ? -2.725 28.688 1.209 1 95.44 302 ILE A N 1
ATOM 2494 C CA . ILE A 1 302 ? -2.371 28.172 2.529 1 95.44 302 ILE A CA 1
ATOM 2495 C C . ILE A 1 302 ? -2.703 26.688 2.613 1 95.44 302 ILE A C 1
ATOM 2497 O O . ILE A 1 302 ? -3.789 26.266 2.213 1 95.44 302 ILE A O 1
ATOM 2501 N N . CYS A 1 303 ? -1.759 25.922 3.074 1 97.38 303 CYS A N 1
ATOM 2502 C CA . CYS A 1 303 ? -1.928 24.484 3.234 1 97.38 303 CYS A CA 1
ATOM 2503 C C . CYS A 1 303 ? -1.603 24.047 4.66 1 97.38 303 CYS A C 1
ATOM 2505 O O . CYS A 1 303 ? -0.929 24.766 5.395 1 97.38 303 CYS A O 1
ATOM 2507 N N . PHE A 1 304 ? -2.15 23.016 5.051 1 97.75 304 PHE A N 1
ATOM 2508 C CA . PHE A 1 304 ? -1.89 22.406 6.352 1 97.75 304 PHE A CA 1
ATOM 2509 C C . PHE A 1 304 ? -1.791 20.891 6.23 1 97.75 304 PHE A C 1
ATOM 2511 O O . PHE A 1 304 ? -2.553 20.281 5.484 1 97.75 304 PHE A O 1
ATOM 2518 N N . GLY A 1 305 ? -0.838 20.297 6.906 1 97.69 305 GLY A N 1
ATOM 2519 C CA . GLY A 1 305 ? -0.721 18.844 6.863 1 97.69 305 GLY A CA 1
ATOM 2520 C C . GLY A 1 305 ? 0.105 18.281 8 1 97.69 305 GLY A C 1
ATOM 2521 O O . GLY A 1 305 ? 0.661 19.031 8.805 1 97.69 305 GLY A O 1
ATOM 2522 N N . PHE A 1 306 ? 0.067 17.031 8.125 1 98.19 306 PHE A N 1
ATOM 2523 C CA . PHE A 1 306 ? 0.944 16.312 9.047 1 98.19 306 PHE A CA 1
ATOM 2524 C C . PHE A 1 306 ? 1.318 14.945 8.492 1 98.19 306 PHE A C 1
ATOM 2526 O O . PHE A 1 306 ? 0.749 14.5 7.496 1 98.19 306 PHE A O 1
ATOM 2533 N N . ALA A 1 307 ? 2.307 14.375 9.094 1 97.75 307 ALA A N 1
ATOM 2534 C CA . ALA A 1 307 ? 2.721 13.023 8.734 1 97.75 307 ALA A CA 1
ATOM 2535 C C . ALA A 1 307 ? 3.111 12.227 9.969 1 97.75 307 ALA A C 1
ATOM 2537 O O . ALA A 1 307 ? 3.379 12.797 11.031 1 97.75 307 ALA A O 1
ATOM 2538 N N . LEU A 1 308 ? 3.016 11.016 9.859 1 97.69 308 LEU A N 1
ATOM 2539 C CA . LEU A 1 308 ? 3.49 10.102 10.891 1 97.69 308 LEU A CA 1
ATOM 2540 C C . LEU A 1 308 ? 4.215 8.914 10.273 1 97.69 308 LEU A C 1
ATOM 2542 O O . LEU A 1 308 ? 3.912 8.508 9.148 1 97.69 308 LEU A O 1
ATOM 2546 N N . GLY A 1 309 ? 5.215 8.422 10.961 1 96.06 309 GLY A N 1
ATOM 2547 C CA . GLY A 1 309 ? 5.898 7.203 10.555 1 96.06 309 GLY A CA 1
ATOM 2548 C C . GLY A 1 309 ? 5.207 5.945 11.047 1 96.06 309 GLY A C 1
ATOM 2549 O O . GLY A 1 309 ? 4.914 5.812 12.234 1 96.06 309 GLY A O 1
ATOM 2550 N N . MET A 1 310 ? 4.965 5.012 10.18 1 96.81 310 MET A N 1
ATOM 2551 C CA . MET A 1 310 ? 4.254 3.783 10.516 1 96.81 310 MET A CA 1
ATOM 2552 C C . MET A 1 310 ? 5.031 2.971 11.555 1 96.81 310 MET A C 1
ATOM 2554 O O . MET A 1 310 ? 4.438 2.396 12.469 1 96.81 310 MET A O 1
ATOM 2558 N N . GLU A 1 311 ? 6.352 2.918 11.414 1 93.81 311 GLU A N 1
ATOM 2559 C CA . GLU A 1 311 ? 7.176 2.125 12.312 1 93.81 311 GLU A CA 1
ATOM 2560 C C . GLU A 1 311 ? 7.062 2.629 13.75 1 93.81 311 GLU A C 1
ATOM 2562 O O . GLU A 1 311 ? 6.879 1.84 14.68 1 93.81 311 GLU A O 1
ATOM 2567 N N . ARG A 1 312 ? 7.16 3.908 13.852 1 92.81 312 ARG A N 1
ATOM 2568 C CA . ARG A 1 312 ? 7.047 4.5 15.18 1 92.81 312 ARG A CA 1
ATOM 2569 C C . ARG A 1 312 ? 5.645 4.312 15.75 1 92.81 312 ARG A C 1
ATOM 2571 O O . ARG A 1 312 ? 5.48 4.062 16.938 1 92.81 312 ARG A O 1
ATOM 2578 N N . LEU A 1 313 ? 4.672 4.504 14.93 1 96.06 313 LEU A N 1
ATOM 2579 C CA . LEU A 1 313 ? 3.295 4.324 15.367 1 96.06 313 LEU A CA 1
ATOM 2580 C C . LEU A 1 313 ? 3.049 2.887 15.812 1 96.06 313 LEU A C 1
ATOM 2582 O O . LEU A 1 313 ? 2.338 2.646 16.797 1 96.06 313 LEU A O 1
ATOM 2586 N N . MET A 1 314 ? 3.584 1.898 15.094 1 95.06 314 MET A N 1
ATOM 2587 C CA . MET A 1 314 ? 3.459 0.487 15.453 1 95.06 314 MET A CA 1
ATOM 2588 C C . MET A 1 314 ? 4.086 0.211 16.812 1 95.06 314 MET A C 1
ATOM 2590 O O . MET A 1 314 ? 3.531 -0.548 17.609 1 95.06 314 MET A O 1
ATOM 2594 N N . LEU A 1 315 ? 5.242 0.816 17.031 1 92.88 315 LEU A N 1
ATOM 2595 C CA . LEU A 1 315 ? 5.895 0.665 18.328 1 92.88 315 LEU A CA 1
ATOM 2596 C C . LEU A 1 315 ? 5.023 1.223 19.453 1 92.88 315 LEU A C 1
ATOM 2598 O O . LEU A 1 315 ? 4.844 0.577 20.484 1 92.88 315 LEU A O 1
ATOM 2602 N N . ALA A 1 316 ? 4.488 2.436 19.203 1 94.31 316 ALA A N 1
ATOM 2603 C CA . ALA A 1 316 ? 3.611 3.057 20.203 1 94.31 316 ALA A CA 1
ATOM 2604 C C . ALA A 1 316 ? 2.367 2.205 20.438 1 94.31 316 ALA A C 1
ATOM 2606 O O . ALA A 1 316 ? 1.938 2.029 21.578 1 94.31 316 ALA A O 1
ATOM 2607 N N . TYR A 1 317 ? 1.787 1.692 19.391 1 96.12 317 TYR A N 1
ATOM 2608 C CA . TYR A 1 317 ? 0.595 0.855 19.453 1 96.12 317 TYR A CA 1
ATOM 2609 C C . TYR A 1 317 ? 0.859 -0.4 20.281 1 96.12 317 TYR A C 1
ATOM 2611 O O . TYR A 1 317 ? 0.071 -0.75 21.156 1 96.12 317 TYR A O 1
ATOM 2619 N N . ARG A 1 318 ? 1.964 -1.023 20.016 1 93.69 318 ARG A N 1
ATOM 2620 C CA . ARG A 1 318 ? 2.303 -2.271 20.703 1 93.69 318 ARG A CA 1
ATOM 2621 C C . ARG A 1 318 ? 2.611 -2.027 22.172 1 93.69 318 ARG A C 1
ATOM 2623 O O . ARG A 1 318 ? 2.418 -2.914 23.016 1 93.69 318 ARG A O 1
ATOM 2630 N N . ASP A 1 319 ? 3.094 -0.887 22.438 1 92.56 319 ASP A N 1
ATOM 2631 C CA . ASP A 1 319 ? 3.436 -0.538 23.812 1 92.56 319 ASP A CA 1
ATOM 2632 C C . ASP A 1 319 ? 2.184 -0.457 24.688 1 92.56 319 ASP A C 1
ATOM 2634 O O . ASP A 1 319 ? 2.238 -0.738 25.891 1 92.56 319 ASP A O 1
ATOM 2638 N N . GLU A 1 320 ? 1.08 -0.106 24.109 1 94.94 320 GLU A N 1
ATOM 2639 C CA . GLU A 1 320 ? -0.093 0.187 24.922 1 94.94 320 GLU A CA 1
ATOM 2640 C C . GLU A 1 320 ? -1.229 -0.79 24.625 1 94.94 320 GLU A C 1
ATOM 2642 O O . GLU A 1 320 ? -2.289 -0.722 25.25 1 94.94 320 GLU A O 1
ATOM 2647 N N . ASN A 1 321 ? -1.027 -1.587 23.625 1 95.06 321 ASN A N 1
ATOM 2648 C CA . ASN A 1 321 ? -2.064 -2.539 23.234 1 95.06 321 ASN A CA 1
ATOM 2649 C C . ASN A 1 321 ? -1.518 -3.961 23.156 1 95.06 321 ASN A C 1
ATOM 2651 O O . ASN A 1 321 ? -0.319 -4.156 22.938 1 95.06 321 ASN A O 1
ATOM 2655 N N . GLN A 1 322 ? -2.416 -4.879 23.391 1 92.31 322 GLN A N 1
ATOM 2656 C CA . GLN A 1 322 ? -2.109 -6.277 23.109 1 92.31 322 GLN A CA 1
ATOM 2657 C C . GLN A 1 322 ? -2.643 -6.699 21.75 1 92.31 322 GLN A C 1
ATOM 2659 O O . GLN A 1 322 ? -3.826 -6.512 21.453 1 92.31 322 GLN A O 1
ATOM 2664 N N . PHE A 1 323 ? -1.702 -7.066 20.938 1 90.12 323 PHE A N 1
ATOM 2665 C CA . PHE A 1 323 ? -2.1 -7.547 19.625 1 90.12 323 PHE A CA 1
ATOM 2666 C C . PHE A 1 323 ? -1.964 -9.062 19.547 1 90.12 323 PHE A C 1
ATOM 2668 O O . PHE A 1 323 ? -0.908 -9.617 19.859 1 90.12 323 PHE A O 1
ATOM 2675 N N . LEU A 1 324 ? -3.086 -9.688 19.266 1 87.31 324 LEU A N 1
ATOM 2676 C CA . LEU A 1 324 ? -3.072 -11.133 19.078 1 87.31 324 LEU A CA 1
ATOM 2677 C C . LEU A 1 324 ? -3.215 -11.484 17.594 1 87.31 324 LEU A C 1
ATOM 2679 O O . LEU A 1 324 ? -4.242 -11.195 16.984 1 87.31 324 LEU A O 1
ATOM 2683 N N . SER A 1 325 ? -2.119 -12.07 17.125 1 87.69 325 SER A N 1
ATOM 2684 C CA . SER A 1 325 ? -2.164 -12.531 15.734 1 87.69 325 SER A CA 1
ATOM 2685 C C . SER A 1 325 ? -3.195 -13.641 15.555 1 87.69 325 SER A C 1
ATOM 2687 O O . SER A 1 325 ? -3.391 -14.461 16.453 1 87.69 325 SER A O 1
ATOM 2689 N N . ASN A 1 326 ? -4.035 -13.438 14.5 1 79.62 326 ASN A N 1
ATOM 2690 C CA . ASN A 1 326 ? -4.949 -14.516 14.148 1 79.62 326 ASN A CA 1
ATOM 2691 C C . ASN A 1 326 ? -4.516 -15.227 12.867 1 79.62 326 ASN A C 1
ATOM 2693 O O . ASN A 1 326 ? -4.742 -14.719 11.766 1 79.62 326 ASN A O 1
ATOM 2697 N N . ASN A 1 327 ? -3.938 -16.312 13.055 1 83.62 327 ASN A N 1
ATOM 2698 C CA . ASN A 1 327 ? -3.508 -17.109 11.906 1 83.62 327 ASN A CA 1
ATOM 2699 C C . ASN A 1 327 ? -4.355 -18.375 11.75 1 83.62 327 ASN A C 1
ATOM 2701 O O . ASN A 1 327 ? -3.961 -19.297 11.039 1 83.62 327 ASN A O 1
ATOM 2705 N N . SER A 1 328 ? -5.512 -18.328 12.422 1 93 328 SER A N 1
ATOM 2706 C CA . SER A 1 328 ? -6.355 -19.516 12.375 1 93 328 SER A CA 1
ATOM 2707 C C . SER A 1 328 ? -7.102 -19.625 11.047 1 93 328 SER A C 1
ATOM 2709 O O . SER A 1 328 ? -7.574 -18.609 10.516 1 93 328 SER A O 1
ATOM 2711 N N . VAL A 1 329 ? -7.188 -20.828 10.5 1 96.94 329 VAL A N 1
ATOM 2712 C CA . VAL A 1 329 ? -7.984 -21.047 9.297 1 96.94 329 VAL A CA 1
ATOM 2713 C C . VAL A 1 329 ? -9.383 -21.516 9.688 1 96.94 329 VAL A C 1
ATOM 2715 O O . VAL A 1 329 ? -9.578 -22.078 10.773 1 96.94 329 VAL A O 1
ATOM 2718 N N . ASP A 1 330 ? -10.359 -21.219 8.859 1 97.75 330 ASP A N 1
ATOM 2719 C CA . ASP A 1 330 ? -11.719 -21.656 9.125 1 97.75 330 ASP A CA 1
ATOM 2720 C C . ASP A 1 330 ? -11.859 -23.172 8.938 1 97.75 330 ASP A C 1
ATOM 2722 O O . ASP A 1 330 ? -12.422 -23.859 9.797 1 97.75 330 ASP A O 1
ATOM 2726 N N . VAL A 1 331 ? -11.312 -23.656 7.84 1 98.25 331 VAL A N 1
ATOM 2727 C CA . VAL A 1 331 ? -11.469 -25.062 7.48 1 98.25 331 VAL A CA 1
ATOM 2728 C C . VAL A 1 331 ? -10.133 -25.625 7.004 1 98.25 331 VAL A C 1
ATOM 2730 O O . VAL A 1 331 ? -9.508 -25.078 6.098 1 98.25 331 VAL A O 1
ATOM 2733 N N . TYR A 1 332 ? -9.68 -26.656 7.641 1 98.06 332 TYR A N 1
ATOM 2734 C CA . TYR A 1 332 ? -8.562 -27.469 7.16 1 98.06 332 TYR A CA 1
ATOM 2735 C C . TYR A 1 332 ? -9.047 -28.766 6.527 1 98.06 332 TYR A C 1
ATOM 2737 O O . TYR A 1 332 ? -9.828 -29.5 7.133 1 98.06 332 TYR A O 1
ATOM 2745 N N . ILE A 1 333 ? -8.641 -29.031 5.297 1 97.94 333 ILE A N 1
ATOM 2746 C CA . ILE A 1 333 ? -9.062 -30.25 4.609 1 97.94 333 ILE A CA 1
ATOM 2747 C C . ILE A 1 333 ? -7.91 -31.25 4.594 1 97.94 333 ILE A C 1
ATOM 2749 O O . ILE A 1 333 ? -6.902 -31.031 3.916 1 97.94 333 ILE A O 1
ATOM 2753 N N . ALA A 1 334 ? -8.094 -32.281 5.355 1 97.31 334 ALA A N 1
ATOM 2754 C CA . ALA A 1 334 ? -7.168 -33.406 5.363 1 97.31 334 ALA A CA 1
ATOM 2755 C C . ALA A 1 334 ? -7.465 -34.375 4.219 1 97.31 334 ALA A C 1
ATOM 2757 O O . ALA A 1 334 ? -8.188 -35.375 4.395 1 97.31 334 ALA A O 1
ATOM 2758 N N . SER A 1 335 ? -6.816 -34.094 3.094 1 94.81 335 SER A N 1
ATOM 2759 C CA . SER A 1 335 ? -6.984 -34.938 1.906 1 94.81 335 SER A CA 1
ATOM 2760 C C . SER A 1 335 ? -6.012 -36.125 1.912 1 94.81 335 SER A C 1
ATOM 2762 O O . SER A 1 335 ? -4.801 -35.906 1.794 1 94.81 335 SER A O 1
ATOM 2764 N N . ILE A 1 336 ? -6.414 -37.375 2.01 1 93.25 336 ILE A N 1
ATOM 2765 C CA . ILE A 1 336 ? -5.52 -38.531 2.207 1 93.25 336 ILE A CA 1
ATOM 2766 C C . ILE A 1 336 ? -5.801 -39.594 1.148 1 93.25 336 ILE A C 1
ATOM 2768 O O . ILE A 1 336 ? -5.34 -40.719 1.267 1 93.25 336 ILE A O 1
ATOM 2772 N N . GLY A 1 337 ? -6.422 -39.312 0.126 1 91.81 337 GLY A N 1
ATOM 2773 C CA . GLY A 1 337 ? -6.789 -40.312 -0.854 1 91.81 337 GLY A CA 1
ATOM 2774 C C . GLY A 1 337 ? -6.012 -40.188 -2.152 1 91.81 337 GLY A C 1
ATOM 2775 O O . GLY A 1 337 ? -4.898 -39.656 -2.168 1 91.81 337 GLY A O 1
ATOM 2776 N N . SER A 1 338 ? -6.52 -40.906 -3.156 1 94.31 338 SER A N 1
ATOM 2777 C CA . SER A 1 338 ? -5.965 -40.875 -4.508 1 94.31 338 SER A CA 1
ATOM 2778 C C . SER A 1 338 ? -6.16 -39.5 -5.145 1 94.31 338 SER A C 1
ATOM 2780 O O . SER A 1 338 ? -6.867 -38.656 -4.598 1 94.31 338 SER A O 1
ATOM 2782 N N . VAL A 1 339 ? -5.492 -39.312 -6.301 1 94 339 VAL A N 1
ATOM 2783 C CA . VAL A 1 339 ? -5.562 -38.031 -7.023 1 94 339 VAL A CA 1
ATOM 2784 C C . VAL A 1 339 ? -7.016 -37.719 -7.355 1 94 339 VAL A C 1
ATOM 2786 O O . VAL A 1 339 ? -7.426 -36.531 -7.301 1 94 339 VAL A O 1
ATOM 2789 N N . GLU A 1 340 ? -7.777 -38.719 -7.586 1 93.5 340 GLU A N 1
ATOM 2790 C CA . GLU A 1 340 ? -9.188 -38.531 -7.906 1 93.5 340 GLU A CA 1
ATOM 2791 C C . GLU A 1 340 ? -9.938 -37.938 -6.727 1 93.5 340 GLU A C 1
ATOM 2793 O O . GLU A 1 340 ? -10.695 -36.969 -6.891 1 93.5 340 GLU A O 1
ATOM 2798 N N . SER A 1 341 ? -9.703 -38.5 -5.594 1 95.25 341 SER A N 1
ATOM 2799 C CA . SER A 1 341 ? -10.328 -38 -4.379 1 95.25 341 SER A CA 1
ATOM 2800 C C . SER A 1 341 ? -9.812 -36.594 -4.043 1 95.25 341 SER A C 1
ATOM 2802 O O . SER A 1 341 ? -10.562 -35.75 -3.551 1 95.25 341 SER A O 1
ATOM 2804 N N . GLU A 1 342 ? -8.555 -36.406 -4.301 1 96 342 GLU A N 1
ATOM 2805 C CA . GLU A 1 342 ? -7.945 -35.125 -3.994 1 96 342 GLU A CA 1
ATOM 2806 C C . GLU A 1 342 ? -8.523 -34.031 -4.871 1 96 342 GLU A C 1
ATOM 2808 O O . GLU A 1 342 ? -8.688 -32.875 -4.418 1 96 342 GLU A O 1
ATOM 2813 N N . LEU A 1 343 ? -8.805 -34.344 -6.086 1 96.25 343 LEU A N 1
ATOM 2814 C CA . LEU A 1 343 ? -9.391 -33.375 -7 1 96.25 343 LEU A CA 1
ATOM 2815 C C . LEU A 1 343 ? -10.797 -32.969 -6.543 1 96.25 343 LEU A C 1
ATOM 2817 O O . LEU A 1 343 ? -11.188 -31.812 -6.668 1 96.25 343 LEU A O 1
ATOM 2821 N N . VAL A 1 344 ? -11.5 -33.906 -5.969 1 95.69 344 VAL A N 1
ATOM 2822 C CA . VAL A 1 344 ? -12.82 -33.594 -5.41 1 95.69 344 VAL A CA 1
ATOM 2823 C C . VAL A 1 344 ? -12.664 -32.719 -4.184 1 95.69 344 VAL A C 1
ATOM 2825 O O . VAL A 1 344 ? -13.414 -31.75 -4.012 1 95.69 344 VAL A O 1
ATOM 2828 N N . ALA A 1 345 ? -11.68 -33.031 -3.34 1 96.44 345 ALA A N 1
ATOM 2829 C CA . ALA A 1 345 ? -11.391 -32.219 -2.174 1 96.44 345 ALA A CA 1
ATOM 2830 C C . ALA A 1 345 ? -11.055 -30.781 -2.588 1 96.44 345 ALA A C 1
ATOM 2832 O O . ALA A 1 345 ? -11.484 -29.828 -1.94 1 96.44 345 ALA A O 1
ATOM 2833 N N . MET A 1 346 ? -10.312 -30.609 -3.666 1 96.69 346 MET A N 1
ATOM 2834 C CA . MET A 1 346 ? -9.953 -29.297 -4.199 1 96.69 346 MET A CA 1
ATOM 2835 C C . MET A 1 346 ? -11.203 -28.531 -4.641 1 96.69 346 MET A C 1
ATOM 2837 O O . MET A 1 346 ? -11.312 -27.328 -4.414 1 96.69 346 MET A O 1
ATOM 2841 N N . ASN A 1 347 ? -12.102 -29.266 -5.195 1 94.5 347 ASN A N 1
ATOM 2842 C CA . ASN A 1 347 ? -13.336 -28.656 -5.668 1 94.5 347 ASN A CA 1
ATOM 2843 C C . ASN A 1 347 ? -14.156 -28.094 -4.516 1 94.5 347 ASN A C 1
ATOM 2845 O O . ASN A 1 347 ? -14.641 -26.953 -4.586 1 94.5 347 ASN A O 1
ATOM 2849 N N . PHE A 1 348 ? -14.352 -28.891 -3.494 1 93.62 348 PHE A N 1
ATOM 2850 C CA . PHE A 1 348 ? -15.172 -28.359 -2.42 1 93.62 348 PHE A CA 1
ATOM 2851 C C . PHE A 1 348 ? -14.383 -27.344 -1.593 1 93.62 348 PHE A C 1
ATOM 2853 O O . PHE A 1 348 ? -14.969 -26.469 -0.96 1 93.62 348 PHE A O 1
ATOM 2860 N N . ALA A 1 349 ? -13.008 -27.422 -1.562 1 96.62 349 ALA A N 1
ATOM 2861 C CA . ALA A 1 349 ? -12.227 -26.328 -0.987 1 96.62 349 ALA A CA 1
ATOM 2862 C C . ALA A 1 349 ? -12.531 -25.016 -1.69 1 96.62 349 ALA A C 1
ATOM 2864 O O . ALA A 1 349 ? -12.75 -23.984 -1.037 1 96.62 349 ALA A O 1
ATOM 2865 N N . ASN A 1 350 ? -12.539 -25.078 -2.996 1 95.81 350 ASN A N 1
ATOM 2866 C CA . ASN A 1 350 ? -12.812 -23.875 -3.795 1 95.81 350 ASN A CA 1
ATOM 2867 C C . ASN A 1 350 ? -14.219 -23.344 -3.555 1 95.81 350 ASN A C 1
ATOM 2869 O O . ASN A 1 350 ? -14.438 -22.141 -3.551 1 95.81 350 ASN A O 1
ATOM 2873 N N . GLN A 1 351 ? -15.156 -24.25 -3.393 1 95.31 351 GLN A N 1
ATOM 2874 C CA . GLN A 1 351 ? -16.531 -23.844 -3.082 1 95.31 351 GLN A CA 1
ATOM 2875 C C . GLN A 1 351 ? -16.594 -23.094 -1.756 1 95.31 351 GLN A C 1
ATOM 2877 O O . GLN A 1 351 ? -17.266 -22.062 -1.648 1 95.31 351 GLN A O 1
ATOM 2882 N N . LEU A 1 352 ? -15.875 -23.609 -0.772 1 97.38 352 LEU A N 1
ATOM 2883 C CA . LEU A 1 352 ? -15.852 -22.969 0.543 1 97.38 352 LEU A CA 1
ATOM 2884 C C . LEU A 1 352 ? -15.164 -21.625 0.483 1 97.38 352 LEU A C 1
ATOM 2886 O O . LEU A 1 352 ? -15.602 -20.672 1.133 1 97.38 352 LEU A O 1
ATOM 2890 N N . ARG A 1 353 ? -14.086 -21.531 -0.322 1 97.94 353 ARG A N 1
ATOM 2891 C CA . ARG A 1 353 ? -13.383 -20.266 -0.503 1 97.94 353 ARG A CA 1
ATOM 2892 C C . ARG A 1 353 ? -14.297 -19.219 -1.136 1 97.94 353 ARG A C 1
ATOM 2894 O O . ARG A 1 353 ? -14.25 -18.047 -0.777 1 97.94 353 ARG A O 1
ATOM 2901 N N . ASN A 1 354 ? -15.133 -19.688 -2.061 1 95.12 354 ASN A N 1
ATOM 2902 C CA . ASN A 1 354 ? -16.078 -18.781 -2.721 1 95.12 354 ASN A CA 1
ATOM 2903 C C . ASN A 1 354 ? -17.109 -18.234 -1.741 1 95.12 354 ASN A C 1
ATOM 2905 O O . ASN A 1 354 ? -17.75 -17.219 -2.012 1 95.12 354 ASN A O 1
ATOM 2909 N N . LEU A 1 355 ? -17.281 -18.906 -0.614 1 95.5 355 LEU A N 1
ATOM 2910 C CA . LEU A 1 355 ? -18.141 -18.422 0.459 1 95.5 355 LEU A CA 1
ATOM 2911 C C . LEU A 1 355 ? -17.344 -17.578 1.454 1 95.5 355 LEU A C 1
ATOM 2913 O O . LEU A 1 355 ? -17.844 -17.266 2.535 1 95.5 355 LEU A O 1
ATOM 2917 N N . ASN A 1 356 ? -16.078 -17.312 1.127 1 96.25 356 ASN A N 1
ATOM 2918 C CA . ASN A 1 356 ? -15.172 -16.406 1.835 1 96.25 356 ASN A CA 1
ATOM 2919 C C . ASN A 1 356 ? -14.602 -17.062 3.09 1 96.25 356 ASN A C 1
ATOM 2921 O O . ASN A 1 356 ? -14.188 -16.375 4.02 1 96.25 356 ASN A O 1
ATOM 2925 N N . TYR A 1 357 ? -14.688 -18.438 3.229 1 97.88 357 TYR A N 1
ATOM 2926 C CA . TYR A 1 357 ? -13.984 -19.125 4.309 1 97.88 357 TYR A CA 1
ATOM 2927 C C . TYR A 1 357 ? -12.5 -19.234 4.016 1 97.88 357 TYR A C 1
ATOM 2929 O O . TYR A 1 357 ? -12.102 -19.469 2.869 1 97.88 357 TYR A O 1
ATOM 2937 N N . ARG A 1 358 ? -11.703 -19.062 5.023 1 97.94 358 ARG A N 1
ATOM 2938 C CA . ARG A 1 358 ? -10.273 -19.344 4.918 1 97.94 358 ARG A CA 1
ATOM 2939 C C . ARG A 1 358 ? -10 -20.844 4.977 1 97.94 358 ARG A C 1
ATOM 2941 O O . ARG A 1 358 ? -10.172 -21.469 6.023 1 97.94 358 ARG A O 1
ATOM 2948 N N . VAL A 1 359 ? -9.492 -21.391 3.809 1 98.31 359 VAL A N 1
ATOM 2949 C CA . VAL A 1 359 ? -9.383 -22.828 3.678 1 98.31 359 VAL A CA 1
ATOM 2950 C C . VAL A 1 359 ? -7.934 -23.219 3.373 1 98.31 359 VAL A C 1
ATOM 2952 O O . VAL A 1 359 ? -7.289 -22.594 2.527 1 98.31 359 VAL A O 1
ATOM 2955 N N . GLU A 1 360 ? -7.426 -24.156 4.117 1 97.69 360 GLU A N 1
ATOM 2956 C CA . GLU A 1 360 ? -6.133 -24.75 3.814 1 97.69 360 GLU A CA 1
ATOM 2957 C C . GLU A 1 360 ? -6.281 -26.234 3.475 1 97.69 360 GLU A C 1
ATOM 2959 O O . GLU A 1 360 ? -7.027 -26.953 4.145 1 97.69 360 GLU A O 1
ATOM 2964 N N . VAL A 1 361 ? -5.738 -26.609 2.344 1 95.88 361 VAL A N 1
ATOM 2965 C CA . VAL A 1 361 ? -5.711 -28.016 1.945 1 95.88 361 VAL A CA 1
ATOM 2966 C C . VAL A 1 361 ? -4.266 -28.469 1.755 1 95.88 361 VAL A C 1
ATOM 2968 O O . VAL A 1 361 ? -3.449 -27.734 1.189 1 95.88 361 VAL A O 1
ATOM 2971 N N . ASN A 1 362 ? -3.945 -29.609 2.262 1 92.69 362 ASN A N 1
ATOM 2972 C CA . ASN A 1 362 ? -2.625 -30.203 2.043 1 92.69 362 ASN A CA 1
ATOM 2973 C C . ASN A 1 362 ? -2.705 -31.469 1.2 1 92.69 362 ASN A C 1
ATOM 2975 O O . ASN A 1 362 ? -3.209 -32.5 1.661 1 92.69 362 ASN A O 1
ATOM 2979 N N . PHE A 1 363 ? -2.141 -31.391 0.066 1 93.19 363 PHE A N 1
ATOM 2980 C CA . PHE A 1 363 ? -2.197 -32.531 -0.862 1 93.19 363 PHE A CA 1
ATOM 2981 C C . PHE A 1 363 ? -0.97 -33.406 -0.71 1 93.19 363 PHE A C 1
ATOM 2983 O O . PHE A 1 363 ? -0.925 -34.5 -1.259 1 93.19 363 PHE A O 1
ATOM 2990 N N . ASP A 1 364 ? -0.026 -33 0.091 1 91.5 364 ASP A N 1
ATOM 2991 C CA . ASP A 1 364 ? 1.256 -33.688 0.165 1 91.5 364 ASP A CA 1
ATOM 2992 C C . ASP A 1 364 ? 1.237 -34.75 1.251 1 91.5 364 ASP A C 1
ATOM 2994 O O . ASP A 1 364 ? 1.978 -35.75 1.174 1 91.5 364 ASP A O 1
ATOM 2998 N N . LEU A 1 365 ? 0.394 -34.562 2.229 1 92.94 365 LEU A N 1
ATOM 2999 C CA . LEU A 1 365 ? 0.337 -35.469 3.365 1 92.94 365 LEU A CA 1
ATOM 3000 C C . LEU A 1 365 ? -0.725 -36.531 3.15 1 92.94 365 LEU A C 1
ATOM 3002 O O . LEU A 1 365 ? -1.913 -36.219 3.039 1 92.94 365 LEU A O 1
ATOM 3006 N N . LYS A 1 366 ? -0.294 -37.844 3.221 1 92.38 366 LYS A N 1
ATOM 3007 C CA . LYS A 1 366 ? -1.219 -38.906 2.873 1 92.38 366 LYS A CA 1
ATOM 3008 C C . LYS A 1 366 ? -1.648 -39.688 4.113 1 92.38 366 LYS A C 1
ATOM 3010 O O . LYS A 1 366 ? -2.574 -40.5 4.051 1 92.38 366 LYS A O 1
ATOM 3015 N N . LYS A 1 367 ? -0.989 -39.344 5.254 1 95.25 367 LYS A N 1
ATOM 3016 C CA . LYS A 1 367 ? -1.333 -40 6.512 1 95.25 367 LYS A CA 1
ATOM 3017 C C . LYS A 1 367 ? -2.125 -39.062 7.422 1 95.25 367 LYS A C 1
ATOM 3019 O O . LYS A 1 367 ? -1.776 -37.906 7.566 1 95.25 367 LYS A O 1
ATOM 3024 N N . ILE A 1 368 ? -3.125 -39.625 8.031 1 95.31 368 ILE A N 1
ATOM 3025 C CA . ILE A 1 368 ? -4.066 -38.844 8.812 1 95.31 368 ILE A CA 1
ATOM 3026 C C . ILE A 1 368 ? -3.346 -38.188 10.008 1 95.31 368 ILE A C 1
ATOM 3028 O O . ILE A 1 368 ? -3.615 -37.062 10.367 1 95.31 368 ILE A O 1
ATOM 3032 N N . ASP A 1 369 ? -2.422 -38.938 10.609 1 96.06 369 ASP A N 1
ATOM 3033 C CA . ASP A 1 369 ? -1.695 -38.406 11.766 1 96.06 369 ASP A CA 1
ATOM 3034 C C . ASP A 1 369 ? -0.844 -37.188 11.383 1 96.06 369 ASP A C 1
ATOM 3036 O O . ASP A 1 369 ? -0.751 -36.25 12.141 1 96.06 369 ASP A O 1
ATOM 3040 N N . LYS A 1 370 ? -0.266 -37.281 10.234 1 95.69 370 LYS A N 1
ATOM 3041 C CA . LYS A 1 370 ? 0.531 -36.188 9.734 1 95.69 370 LYS A CA 1
ATOM 3042 C C . LYS A 1 370 ? -0.352 -34.969 9.414 1 95.69 370 LYS A C 1
ATOM 3044 O O . LYS A 1 370 ? 0.05 -33.844 9.617 1 95.69 370 LYS A O 1
ATOM 3049 N N . GLN A 1 371 ? -1.505 -35.281 8.914 1 96.56 371 GLN A N 1
ATOM 3050 C CA . GLN A 1 371 ? -2.467 -34.25 8.633 1 96.56 371 GLN A CA 1
ATOM 3051 C C . GLN A 1 371 ? -2.875 -33.5 9.906 1 96.56 371 GLN A C 1
ATOM 3053 O O . GLN A 1 371 ? -2.902 -32.281 9.945 1 96.56 371 GLN A O 1
ATOM 3058 N N . PHE A 1 372 ? -3.152 -34.25 10.898 1 95.69 372 PHE A N 1
ATOM 3059 C CA . PHE A 1 372 ? -3.553 -33.656 12.164 1 95.69 372 PHE A CA 1
ATOM 3060 C C . PHE A 1 372 ? -2.422 -32.812 12.758 1 95.69 372 PHE A C 1
ATOM 3062 O O . PHE A 1 372 ? -2.646 -31.688 13.219 1 95.69 372 PHE A O 1
ATOM 3069 N N . LYS A 1 373 ? -1.274 -33.375 12.688 1 95.25 373 LYS A N 1
ATOM 3070 C CA . LYS A 1 373 ? -0.116 -32.656 13.188 1 95.25 373 LYS A CA 1
ATOM 3071 C C . LYS A 1 373 ? 0.077 -31.344 12.438 1 95.25 373 LYS A C 1
ATOM 3073 O O . LYS A 1 373 ? 0.301 -30.297 13.047 1 95.25 373 LYS A O 1
ATOM 3078 N N . ASN A 1 374 ? -0.038 -31.422 11.133 1 94.06 374 ASN A N 1
ATOM 3079 C CA . ASN A 1 374 ? 0.123 -30.234 10.297 1 94.06 374 ASN A CA 1
ATOM 3080 C C . ASN A 1 374 ? -0.993 -29.219 10.539 1 94.06 374 ASN A C 1
ATOM 3082 O O . ASN A 1 374 ? -0.75 -28.016 10.555 1 94.06 374 ASN A O 1
ATOM 3086 N N . SER A 1 375 ? -2.203 -29.719 10.695 1 94.75 375 SER A N 1
ATOM 3087 C CA . SER A 1 375 ? -3.363 -28.859 10.867 1 94.75 375 SER A CA 1
ATOM 3088 C C . SER A 1 375 ? -3.238 -28.016 12.125 1 94.75 375 SER A C 1
ATOM 3090 O O . SER A 1 375 ? -3.736 -26.875 12.172 1 94.75 375 SER A O 1
ATOM 3092 N N . ASN A 1 376 ? -2.516 -28.484 13.117 1 93 376 ASN A N 1
ATOM 3093 C CA . ASN A 1 376 ? -2.342 -27.766 14.375 1 93 376 ASN A CA 1
ATOM 3094 C C . ASN A 1 376 ? -1.637 -26.422 14.164 1 93 376 ASN A C 1
ATOM 3096 O O . ASN A 1 376 ? -1.866 -25.469 14.906 1 93 376 ASN A O 1
ATOM 3100 N N . LYS A 1 377 ? -0.859 -26.375 13.156 1 92.31 377 LYS A N 1
ATOM 3101 C CA . LYS A 1 377 ? -0.11 -25.156 12.859 1 92.31 377 LYS A CA 1
ATOM 3102 C C . LYS A 1 377 ? -1.038 -24.031 12.383 1 92.31 377 LYS A C 1
ATOM 3104 O O . LYS A 1 377 ? -0.68 -22.859 12.438 1 92.31 377 LYS A O 1
ATOM 3109 N N . TYR A 1 378 ? -2.227 -24.422 11.953 1 94.81 378 TYR A N 1
ATOM 3110 C CA . TYR A 1 378 ? -3.178 -23.453 11.398 1 94.81 378 TYR A CA 1
ATOM 3111 C C . TYR A 1 378 ? -4.336 -23.219 12.359 1 94.81 378 TYR A C 1
ATOM 3113 O O . TYR A 1 378 ? -5.207 -22.391 12.102 1 94.81 378 TYR A O 1
ATOM 3121 N N . ASN A 1 379 ? -4.383 -23.953 13.453 1 94.06 379 ASN A N 1
ATOM 3122 C CA . ASN A 1 379 ? -5.445 -23.844 14.445 1 94.06 379 ASN A CA 1
ATOM 3123 C C . ASN A 1 379 ? -6.816 -23.719 13.789 1 94.06 379 ASN A C 1
ATOM 3125 O O . ASN A 1 379 ? -7.555 -22.766 14.047 1 94.06 379 ASN A O 1
ATOM 3129 N N . PRO A 1 380 ? -7.211 -24.734 13.031 1 97.19 380 PRO A N 1
ATOM 3130 C CA . PRO A 1 380 ? -8.484 -24.656 12.312 1 97.19 380 PRO A CA 1
ATOM 3131 C C . PRO A 1 380 ? -9.695 -24.797 13.234 1 97.19 380 PRO A C 1
ATOM 3133 O O . PRO A 1 380 ? -9.609 -25.469 14.273 1 97.19 380 PRO A O 1
ATOM 3136 N N . LYS A 1 381 ? -10.758 -24.188 12.836 1 96.75 381 LYS A N 1
ATOM 3137 C CA . LYS A 1 381 ? -12.023 -24.359 13.547 1 96.75 381 LYS A CA 1
ATOM 3138 C C . LYS A 1 381 ? -12.656 -25.703 13.211 1 96.75 381 LYS A C 1
ATOM 3140 O O . LYS A 1 381 ? -13.281 -26.344 14.07 1 96.75 381 LYS A O 1
ATOM 3145 N N . ILE A 1 382 ? -12.5 -26.078 11.898 1 97.31 382 ILE A N 1
ATOM 3146 C CA . ILE A 1 382 ? -13.047 -27.328 11.391 1 97.31 382 ILE A CA 1
ATOM 3147 C C . ILE A 1 382 ? -11.977 -28.078 10.602 1 97.31 382 ILE A C 1
ATOM 3149 O O . ILE A 1 382 ? -11.203 -27.469 9.859 1 97.31 382 ILE A O 1
ATOM 3153 N N . ILE A 1 383 ? -11.969 -29.391 10.812 1 97.94 383 ILE A N 1
ATOM 3154 C CA . ILE A 1 383 ? -11.164 -30.25 9.953 1 97.94 383 ILE A CA 1
ATOM 3155 C C . ILE A 1 383 ? -12.086 -31.172 9.141 1 97.94 383 ILE A C 1
ATOM 3157 O O . ILE A 1 383 ? -12.969 -31.812 9.703 1 97.94 383 ILE A O 1
ATOM 3161 N N . LEU A 1 384 ? -11.945 -31.172 7.887 1 98.06 384 LEU A N 1
ATOM 3162 C CA . LEU A 1 384 ? -12.641 -32.094 7.008 1 98.06 384 LEU A CA 1
ATOM 3163 C C . LEU A 1 384 ? -11.711 -33.219 6.566 1 98.06 384 LEU A C 1
ATOM 3165 O O . LEU A 1 384 ? -10.656 -32.969 5.973 1 98.06 384 LEU A O 1
ATOM 3169 N N . ILE A 1 385 ? -12.078 -34.406 6.863 1 97.69 385 ILE A N 1
ATOM 3170 C CA . ILE A 1 385 ? -11.297 -35.562 6.473 1 97.69 385 ILE A CA 1
ATOM 3171 C C . ILE A 1 385 ? -11.922 -36.219 5.234 1 97.69 385 ILE A C 1
ATOM 3173 O O . ILE A 1 385 ? -13.094 -36.594 5.246 1 97.69 385 ILE A O 1
ATOM 3177 N N . TYR A 1 386 ? -11.148 -36.375 4.23 1 97.56 386 TYR A N 1
ATOM 3178 C CA . TYR A 1 386 ? -11.68 -36.875 2.969 1 97.56 386 TYR A CA 1
ATOM 3179 C C . TYR A 1 386 ? -10.695 -37.812 2.295 1 97.56 386 TYR A C 1
ATOM 3181 O O . TYR A 1 386 ? -9.562 -37.438 1.986 1 97.56 386 TYR A O 1
ATOM 3189 N N . GLY A 1 387 ? -11.039 -39 2.088 1 96.31 387 GLY A N 1
ATOM 3190 C CA . GLY A 1 387 ? -10.242 -40.031 1.417 1 96.31 387 GLY A CA 1
ATOM 3191 C C . GLY A 1 387 ? -11.039 -40.812 0.396 1 96.31 387 GLY A C 1
ATOM 3192 O O . GLY A 1 387 ? -12.125 -40.406 -0.012 1 96.31 387 GLY A O 1
ATOM 3193 N N . ASP A 1 388 ? -10.5 -41.906 -0.016 1 96.94 388 ASP A N 1
ATOM 3194 C CA . ASP A 1 388 ? -11.094 -42.719 -1.087 1 96.94 388 ASP A CA 1
ATOM 3195 C C . ASP A 1 388 ? -12.438 -43.312 -0.657 1 96.94 388 ASP A C 1
ATOM 3197 O O . ASP A 1 388 ? -13.383 -43.344 -1.447 1 96.94 388 ASP A O 1
ATOM 3201 N N . GLU A 1 389 ? -12.469 -43.75 0.557 1 96.06 389 GLU A N 1
ATOM 3202 C CA . GLU A 1 389 ? -13.727 -44.312 1.062 1 96.06 389 GLU A CA 1
ATOM 3203 C C . GLU A 1 389 ? -14.812 -43.25 1.118 1 96.06 389 GLU A C 1
ATOM 3205 O O . GLU A 1 389 ? -15.969 -43.5 0.773 1 96.06 389 GLU A O 1
ATO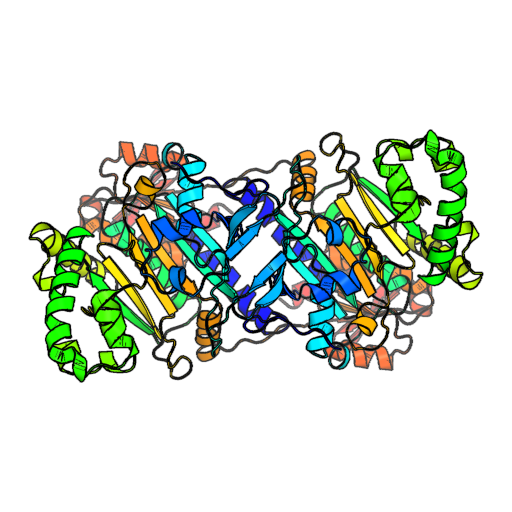M 3210 N N . ASP A 1 390 ? -14.422 -42.062 1.584 1 96.5 390 ASP A N 1
ATOM 3211 C CA . ASP A 1 390 ? -15.352 -40.938 1.608 1 96.5 390 ASP A CA 1
ATOM 3212 C C . ASP A 1 390 ? -15.828 -40.594 0.2 1 96.5 390 ASP A C 1
ATOM 3214 O O . ASP A 1 390 ? -17.016 -40.312 -0.008 1 96.5 390 ASP A O 1
ATOM 3218 N N . HIS A 1 391 ? -14.914 -40.594 -0.741 1 95.81 391 HIS A N 1
ATOM 3219 C CA . HIS A 1 391 ? -15.227 -40.281 -2.135 1 95.81 391 HIS A CA 1
ATOM 3220 C C . HIS A 1 391 ? -16.25 -41.25 -2.691 1 95.81 391 HIS A C 1
ATOM 3222 O O . HIS A 1 391 ? -17.219 -40.844 -3.334 1 95.81 391 HIS A O 1
ATOM 3228 N N . LYS A 1 392 ? -16.062 -42.5 -2.424 1 96.38 392 LYS A N 1
ATOM 3229 C CA . LYS A 1 392 ? -16.984 -43.531 -2.891 1 96.38 392 LYS A CA 1
ATOM 3230 C C . LYS A 1 392 ? -18.375 -43.344 -2.309 1 96.38 392 LYS A C 1
ATOM 3232 O O . LYS A 1 392 ? -19.375 -43.531 -3.01 1 96.38 392 LYS A O 1
ATOM 3237 N N . ASN A 1 393 ? -18.391 -42.969 -1.046 1 97.12 393 ASN A N 1
ATOM 3238 C CA . ASN A 1 393 ? -19.656 -42.875 -0.333 1 97.12 393 ASN A CA 1
ATOM 3239 C C . ASN A 1 393 ? -20.25 -41.469 -0.464 1 97.12 393 ASN A C 1
ATOM 3241 O O . ASN A 1 393 ? -21.312 -41.188 0.088 1 97.12 393 ASN A O 1
ATOM 3245 N N . LYS A 1 394 ? -19.516 -40.562 -1.16 1 96.75 394 LYS A N 1
ATOM 3246 C CA . LYS A 1 394 ? -19.938 -39.188 -1.358 1 96.75 394 LYS A CA 1
ATOM 3247 C C . LYS A 1 394 ? -20.234 -38.5 -0.025 1 96.75 394 LYS A C 1
ATOM 3249 O O . LYS A 1 394 ? -21.297 -37.906 0.153 1 96.75 394 LYS A O 1
ATOM 3254 N N . GLN A 1 395 ? -19.297 -38.688 0.835 1 97.56 395 GLN A N 1
ATOM 3255 C CA . GLN A 1 395 ? -19.422 -38.125 2.172 1 97.56 395 GLN A CA 1
ATOM 3256 C C . GLN A 1 395 ? -18.094 -37.562 2.65 1 97.56 395 GLN A C 1
ATOM 3258 O O . GLN A 1 395 ? -17.047 -37.75 2.014 1 97.56 395 GLN A O 1
ATOM 3263 N N . VAL A 1 396 ? -18.109 -36.812 3.703 1 97.69 396 VAL A N 1
ATOM 3264 C CA . VAL A 1 396 ? -16.922 -36.219 4.324 1 97.69 396 VAL A CA 1
ATOM 3265 C C . VAL A 1 396 ? -17.078 -36.219 5.844 1 97.69 396 VAL A C 1
ATOM 3267 O O . VAL A 1 396 ? -18.188 -36.094 6.355 1 97.69 396 VAL A O 1
ATOM 3270 N N . THR A 1 397 ? -16.047 -36.469 6.539 1 97.62 397 THR A N 1
ATOM 3271 C CA . THR A 1 397 ? -16.062 -36.406 7.996 1 97.62 397 THR A CA 1
ATOM 3272 C C . THR A 1 397 ? -15.68 -35.031 8.484 1 97.62 397 THR A C 1
ATOM 3274 O O . THR A 1 397 ? -14.625 -34.5 8.117 1 97.62 397 THR A O 1
ATOM 3277 N N . LEU A 1 398 ? -16.562 -34.438 9.227 1 97.69 398 LEU A N 1
ATOM 3278 C CA . LEU A 1 398 ? -16.344 -33.125 9.805 1 97.69 398 LEU A CA 1
ATOM 3279 C C . LEU A 1 398 ? -15.961 -33.219 11.281 1 97.69 398 LEU A C 1
ATOM 3281 O O . LEU A 1 398 ? -16.719 -33.781 12.078 1 97.69 398 LEU A O 1
ATOM 3285 N N . LYS A 1 399 ? -14.805 -32.75 11.578 1 97.19 399 LYS A N 1
ATOM 3286 C CA . LYS A 1 399 ? -14.352 -32.688 12.961 1 97.19 399 LYS A CA 1
ATOM 3287 C C . LYS A 1 399 ? -14.398 -31.266 13.5 1 97.19 399 LYS A C 1
ATOM 3289 O O . LYS A 1 399 ? -13.742 -30.359 12.969 1 97.19 399 LYS A O 1
ATOM 3294 N N . ASN A 1 400 ? -15.164 -31.062 14.547 1 95.88 400 ASN A N 1
ATOM 3295 C CA . ASN A 1 400 ? -15.227 -29.797 15.242 1 95.88 400 ASN A CA 1
ATOM 3296 C C . ASN A 1 400 ? -14.078 -29.641 16.234 1 95.88 400 ASN A C 1
ATOM 3298 O O . ASN A 1 400 ? -14 -30.375 17.219 1 95.88 400 ASN A O 1
ATOM 3302 N N . GLN A 1 401 ? -13.328 -28.641 16.047 1 95.06 401 GLN A N 1
ATOM 3303 C CA . GLN A 1 401 ? -12.109 -28.547 16.828 1 95.06 401 GLN A CA 1
ATOM 3304 C C . GLN A 1 401 ? -12.391 -27.969 18.219 1 95.06 401 GLN A C 1
ATOM 3306 O O . GLN A 1 401 ? -11.562 -28.062 19.125 1 95.06 401 GLN A O 1
ATOM 3311 N N . LYS A 1 402 ? -13.531 -27.375 18.359 1 92.19 402 LYS A N 1
ATOM 3312 C CA . LYS A 1 402 ? -13.93 -26.875 19.672 1 92.19 402 LYS A CA 1
ATOM 3313 C C . LYS A 1 402 ? -14.484 -28 20.531 1 92.19 402 LYS A C 1
ATOM 3315 O O . LYS A 1 402 ? -14.055 -28.188 21.672 1 92.19 402 LYS A O 1
ATOM 3320 N N . THR A 1 403 ? -15.398 -28.797 19.984 1 93.06 403 THR A N 1
ATOM 3321 C CA . THR A 1 403 ? -16.062 -29.859 20.734 1 93.06 403 THR A CA 1
ATOM 3322 C C . THR A 1 403 ? -15.352 -31.188 20.547 1 93.06 403 THR A C 1
ATOM 3324 O O . THR A 1 403 ? -15.578 -32.156 21.297 1 93.06 403 THR A O 1
ATOM 3327 N N . LEU A 1 404 ? -14.57 -31.312 19.484 1 92.81 404 LEU A N 1
ATOM 3328 C CA . LEU A 1 404 ? -13.828 -32.5 19.109 1 92.81 404 LEU A CA 1
ATOM 3329 C C . LEU A 1 404 ? -14.766 -33.594 18.625 1 92.81 404 LEU A C 1
ATOM 3331 O O . LEU A 1 404 ? -14.359 -34.75 18.469 1 92.81 404 LEU A O 1
ATOM 3335 N N . GLU A 1 405 ? -15.93 -33.188 18.344 1 94.38 405 GLU A N 1
ATOM 3336 C CA . GLU A 1 405 ? -16.906 -34.125 17.812 1 94.38 405 GLU A CA 1
ATOM 3337 C C . GLU A 1 405 ? -16.703 -34.344 16.312 1 94.38 405 GLU A C 1
ATOM 3339 O O . GLU A 1 405 ? -16.406 -33.375 15.578 1 94.38 405 GLU A O 1
ATOM 3344 N N . ASN A 1 406 ? -16.906 -35.594 15.898 1 96.25 406 ASN A N 1
ATOM 3345 C CA . ASN A 1 406 ? -16.875 -35.969 14.484 1 96.25 406 ASN A CA 1
ATOM 3346 C C . ASN A 1 406 ? -18.281 -36.25 13.953 1 96.25 406 ASN A C 1
ATOM 3348 O O . ASN A 1 406 ? -19.094 -36.844 14.641 1 96.25 406 ASN A O 1
ATOM 3352 N N . LYS A 1 407 ? -18.516 -35.719 12.797 1 96.19 407 LYS A N 1
ATOM 3353 C CA . LYS A 1 407 ? -19.781 -35.969 12.125 1 96.19 407 LYS A CA 1
ATOM 3354 C C . LYS A 1 407 ? -19.578 -36.281 10.641 1 96.19 407 LYS A C 1
ATOM 3356 O O . LYS A 1 407 ? -18.828 -35.562 9.961 1 96.19 407 LYS A O 1
ATOM 3361 N N . VAL A 1 408 ? -20.25 -37.312 10.141 1 97.5 408 VAL A N 1
ATOM 3362 C CA . VAL A 1 408 ? -20.203 -37.625 8.719 1 97.5 408 VAL A CA 1
ATOM 3363 C C . VAL A 1 408 ? -21.312 -36.875 7.988 1 97.5 408 VAL A C 1
ATOM 3365 O O . VAL A 1 408 ? -22.484 -36.906 8.383 1 97.5 408 VAL A O 1
ATOM 3368 N N . ILE A 1 409 ? -20.938 -36.219 6.965 1 96.75 409 ILE A N 1
ATOM 3369 C CA . ILE A 1 409 ? -21.859 -35.375 6.219 1 96.75 409 ILE A CA 1
ATOM 3370 C C . ILE A 1 409 ? -21.812 -35.719 4.734 1 96.75 409 ILE A C 1
ATOM 3372 O O . ILE A 1 409 ? -20.75 -36.031 4.203 1 96.75 409 ILE A O 1
ATOM 3376 N N . LYS A 1 410 ? -22.969 -35.688 4.137 1 97 410 LYS A N 1
ATOM 3377 C CA . LYS A 1 410 ? -23 -35.844 2.686 1 97 410 LYS A CA 1
ATOM 3378 C C . LYS A 1 410 ? -22.359 -34.656 1.986 1 97 410 LYS A C 1
ATOM 3380 O O . LYS A 1 410 ? -22.547 -33.5 2.414 1 97 410 LYS A O 1
ATOM 3385 N N . LEU A 1 411 ? -21.688 -34.906 0.889 1 95.75 411 LEU A N 1
ATOM 3386 C CA . LEU A 1 411 ? -20.953 -33.875 0.185 1 95.75 411 LEU A CA 1
ATOM 3387 C C . LEU A 1 411 ? -21.906 -32.781 -0.313 1 95.75 411 LEU A C 1
ATOM 3389 O O . LEU A 1 411 ? -21.547 -31.609 -0.326 1 95.75 411 LEU A O 1
ATOM 3393 N N . ASN A 1 412 ? -23.094 -33.156 -0.709 1 94.44 412 ASN A N 1
ATOM 3394 C CA . ASN A 1 412 ? -24.047 -32.188 -1.249 1 94.44 412 ASN A CA 1
ATOM 3395 C C . ASN A 1 412 ? -24.594 -31.281 -0.157 1 94.44 412 ASN A C 1
ATOM 3397 O O . ASN A 1 412 ? -25.203 -30.234 -0.452 1 94.44 412 ASN A O 1
ATOM 3401 N N . GLU A 1 413 ? -24.359 -31.594 1.11 1 96.06 413 GLU A N 1
ATOM 3402 C CA . GLU A 1 413 ? -24.844 -30.797 2.236 1 96.06 413 GLU A CA 1
ATOM 3403 C C . GLU A 1 413 ? -23.703 -30.031 2.896 1 96.06 413 GLU A C 1
ATOM 3405 O O . GLU A 1 413 ? -23.922 -29.25 3.83 1 96.06 413 GLU A O 1
ATOM 3410 N N . LEU A 1 414 ? -22.562 -30.25 2.424 1 95.69 414 LEU A N 1
ATOM 3411 C CA . LEU A 1 414 ? -21.359 -29.766 3.088 1 95.69 414 LEU A CA 1
ATOM 3412 C C . LEU A 1 414 ? -21.422 -28.25 3.264 1 95.69 414 LEU A C 1
ATOM 3414 O O . LEU A 1 414 ? -21.25 -27.75 4.371 1 95.69 414 LEU A O 1
ATOM 3418 N N . ASN A 1 415 ? -21.719 -27.453 2.213 1 95.31 415 ASN A N 1
ATOM 3419 C CA . ASN A 1 415 ? -21.734 -26 2.26 1 95.31 415 ASN A CA 1
ATOM 3420 C C . ASN A 1 415 ? -22.734 -25.484 3.297 1 95.31 415 ASN A C 1
ATOM 3422 O O . ASN A 1 415 ? -22.422 -24.578 4.07 1 95.31 415 ASN A O 1
ATOM 3426 N N . ASN A 1 416 ? -23.891 -26.094 3.318 1 95.5 416 ASN A N 1
ATOM 3427 C CA . ASN A 1 416 ? -24.922 -25.703 4.262 1 95.5 416 ASN A CA 1
ATOM 3428 C C . ASN A 1 416 ? -24.516 -25.984 5.703 1 95.5 416 ASN A C 1
ATOM 3430 O O . ASN A 1 416 ? -24.75 -25.172 6.598 1 95.5 416 ASN A O 1
ATOM 3434 N N . LYS A 1 417 ? -23.938 -27.156 5.863 1 94.88 417 LYS A N 1
ATOM 3435 C CA . LYS A 1 417 ? -23.531 -27.547 7.211 1 94.88 417 LYS A CA 1
ATOM 3436 C C . LYS A 1 417 ? -22.422 -26.625 7.73 1 94.88 417 LYS A C 1
ATOM 3438 O O . LYS A 1 417 ? -22.391 -26.297 8.922 1 94.88 417 LYS A O 1
ATOM 3443 N N . ILE A 1 418 ? -21.516 -26.281 6.871 1 96 418 ILE A N 1
ATOM 3444 C CA . ILE A 1 418 ? -20.438 -25.375 7.25 1 96 418 ILE A CA 1
ATOM 3445 C C . ILE A 1 418 ? -21.016 -24 7.598 1 96 418 ILE A C 1
ATOM 3447 O O . ILE A 1 418 ? -20.625 -23.391 8.602 1 96 418 ILE A O 1
ATOM 3451 N N . LYS A 1 419 ? -21.906 -23.484 6.805 1 95.69 419 LYS A N 1
ATOM 3452 C CA . LYS A 1 419 ? -22.562 -22.203 7.074 1 95.69 419 LYS A CA 1
ATOM 3453 C C . LYS A 1 419 ? -23.25 -22.219 8.438 1 95.69 419 LYS A C 1
ATOM 3455 O O . LYS A 1 419 ? -23.125 -21.266 9.203 1 95.69 419 LYS A O 1
ATOM 3460 N N . GLU A 1 420 ? -23.953 -23.312 8.68 1 94.38 420 GLU A N 1
ATOM 3461 C CA . GLU A 1 420 ? -24.656 -23.469 9.953 1 94.38 420 GLU A CA 1
ATOM 3462 C C . GLU A 1 420 ? -23.688 -23.438 11.125 1 94.38 420 GLU A C 1
ATOM 3464 O O . GLU A 1 420 ? -23.969 -22.828 12.156 1 94.38 420 GLU A O 1
ATOM 3469 N N . PHE A 1 421 ? -22.625 -24.094 10.914 1 93.75 421 PHE A N 1
ATOM 3470 C CA . PHE A 1 421 ? -21.609 -24.156 11.953 1 93.75 421 PHE A CA 1
ATOM 3471 C C . PHE A 1 421 ? -21.109 -22.75 12.289 1 93.75 421 PHE A C 1
ATOM 3473 O O . PHE A 1 421 ? -21.047 -22.375 13.461 1 93.75 421 PHE A O 1
ATOM 3480 N N . PHE A 1 422 ? -20.781 -21.891 11.328 1 93.5 422 PHE A N 1
ATOM 3481 C CA . PHE A 1 422 ? -20.156 -20.594 11.547 1 93.5 422 PHE A CA 1
ATOM 3482 C C . PHE A 1 422 ? -21.203 -19.547 11.945 1 93.5 422 PHE A C 1
ATOM 3484 O O . PHE A 1 422 ? -20.875 -18.562 12.594 1 93.5 422 PHE A O 1
ATOM 3491 N N . GLU A 1 423 ? -22.406 -19.719 11.531 1 89.69 423 GLU A N 1
ATOM 3492 C CA . GLU A 1 423 ? -23.469 -18.828 11.984 1 89.69 423 GLU A CA 1
ATOM 3493 C C . GLU A 1 423 ? -23.766 -19.047 13.469 1 89.69 423 GLU A C 1
ATOM 3495 O O . GLU A 1 423 ? -24.141 -18.094 14.164 1 89.69 423 GLU A O 1
ATOM 3500 N N . SER A 1 424 ? -23.672 -20.25 13.852 1 85.19 424 SER A N 1
ATOM 3501 C CA . SER A 1 424 ? -23.938 -20.594 15.25 1 85.19 424 SER A CA 1
ATOM 3502 C C . SER A 1 424 ? -22.766 -20.156 16.141 1 85.19 424 SER A C 1
ATOM 3504 O O . SER A 1 424 ? -22.953 -19.906 17.328 1 85.19 424 SER A O 1
ATOM 3506 N N . ASP A 1 425 ? -21.641 -20.094 15.648 1 75.31 425 ASP A N 1
ATOM 3507 C CA . ASP A 1 425 ? -20.438 -19.75 16.406 1 75.31 425 ASP A CA 1
ATOM 3508 C C . ASP A 1 425 ? -20.297 -18.234 16.547 1 75.31 425 ASP A C 1
ATOM 3510 O O . ASP A 1 425 ? -19.562 -17.75 17.406 1 75.31 425 ASP A O 1
ATOM 3514 N N . LYS A 1 426 ? -20.953 -17.469 15.812 1 65.81 426 LYS A N 1
ATOM 3515 C CA . LYS A 1 426 ? -20.953 -16.016 15.953 1 65.81 426 LYS A CA 1
ATOM 3516 C C . LYS A 1 426 ? -21.797 -15.578 17.156 1 65.81 426 LYS A C 1
ATOM 3518 O O . LYS A 1 426 ? -21.406 -14.664 17.875 1 65.81 426 LYS A O 1
ATOM 3523 N N . MET B 1 1 ? 9.383 27.328 -13.719 1 59.53 1 MET B N 1
ATOM 3524 C CA . MET B 1 1 ? 8.984 26.203 -14.57 1 59.53 1 MET B CA 1
ATOM 3525 C C . MET B 1 1 ? 8.242 25.141 -13.758 1 59.53 1 MET B C 1
ATOM 3527 O O . MET B 1 1 ? 8.625 24.859 -12.625 1 59.53 1 MET B O 1
ATOM 3531 N N . VAL B 1 2 ? 7.074 24.625 -14.188 1 80 2 VAL B N 1
ATOM 3532 C CA . VAL B 1 2 ? 6.199 23.656 -13.523 1 80 2 VAL B CA 1
ATOM 3533 C C . VAL B 1 2 ? 6.84 22.266 -13.57 1 80 2 VAL B C 1
ATOM 3535 O O . VAL B 1 2 ? 7.207 21.781 -14.641 1 80 2 VAL B O 1
ATOM 3538 N N . ILE B 1 3 ? 7.273 21.812 -12.445 1 91.12 3 ILE B N 1
ATOM 3539 C CA . ILE B 1 3 ? 7.852 20.469 -12.367 1 91.12 3 ILE B CA 1
ATOM 3540 C C . ILE B 1 3 ? 6.742 19.422 -12.469 1 91.12 3 ILE B C 1
ATOM 3542 O O . ILE B 1 3 ? 5.777 19.453 -11.703 1 91.12 3 ILE B O 1
ATOM 3546 N N . LYS B 1 4 ? 6.855 18.609 -13.5 1 94.5 4 LYS B N 1
ATOM 3547 C CA . LYS B 1 4 ? 5.871 17.562 -13.75 1 94.5 4 LYS B CA 1
ATOM 3548 C C . LYS B 1 4 ? 6.371 16.203 -13.258 1 94.5 4 LYS B C 1
ATOM 3550 O O . LYS B 1 4 ? 7.555 16.062 -12.938 1 94.5 4 LYS B O 1
ATOM 3555 N N . LYS B 1 5 ? 5.457 15.297 -13.109 1 96.06 5 LYS B N 1
ATOM 3556 C CA . LYS B 1 5 ? 5.84 13.938 -12.734 1 96.06 5 LYS B CA 1
ATOM 3557 C C . LYS B 1 5 ? 6.785 13.336 -13.773 1 96.06 5 LYS B C 1
ATOM 3559 O O . LYS B 1 5 ? 6.742 13.703 -14.945 1 96.06 5 LYS B O 1
ATOM 3564 N N . PRO B 1 6 ? 7.641 12.406 -13.344 1 96.38 6 PRO B N 1
ATOM 3565 C CA . PRO B 1 6 ? 8.531 11.766 -14.305 1 96.38 6 PRO B CA 1
ATOM 3566 C C . PRO B 1 6 ? 7.777 11.016 -15.398 1 96.38 6 PRO B C 1
ATOM 3568 O O . PRO B 1 6 ? 6.703 10.461 -15.148 1 96.38 6 PRO B O 1
ATOM 3571 N N . ARG B 1 7 ? 8.406 10.961 -16.516 1 93.94 7 ARG B N 1
ATOM 3572 C CA . ARG B 1 7 ? 7.812 10.25 -17.656 1 93.94 7 ARG B CA 1
ATOM 3573 C C . ARG B 1 7 ? 7.555 8.789 -17.312 1 93.94 7 ARG B C 1
ATOM 3575 O O . ARG B 1 7 ? 8.391 8.141 -16.688 1 93.94 7 ARG B O 1
ATOM 3582 N N . GLY B 1 8 ? 6.406 8.266 -17.656 1 94.94 8 GLY B N 1
ATOM 3583 C CA . GLY B 1 8 ? 6.066 6.871 -17.438 1 94.94 8 GLY B CA 1
ATOM 3584 C C . GLY B 1 8 ? 5.48 6.609 -16.062 1 94.94 8 GLY B C 1
ATOM 3585 O O . GLY B 1 8 ? 5.168 5.465 -15.727 1 94.94 8 GLY B O 1
ATOM 3586 N N . THR B 1 9 ? 5.344 7.613 -15.242 1 96.5 9 THR B N 1
ATOM 3587 C CA . THR B 1 9 ? 4.684 7.496 -13.953 1 96.5 9 THR B CA 1
ATOM 3588 C C . THR B 1 9 ? 3.332 8.203 -13.969 1 96.5 9 THR B C 1
ATOM 3590 O O . THR B 1 9 ? 2.979 8.852 -14.953 1 96.5 9 THR B O 1
ATOM 3593 N N . TYR B 1 10 ? 2.545 8.016 -13.016 1 95.69 10 TYR B N 1
ATOM 3594 C CA . TYR B 1 10 ? 1.236 8.656 -12.938 1 95.69 10 TYR B CA 1
ATOM 3595 C C . TYR B 1 10 ? 0.823 8.875 -11.492 1 95.69 10 TYR B C 1
ATOM 3597 O O . TYR B 1 10 ? 1.352 8.234 -10.578 1 95.69 10 TYR B O 1
ATOM 3605 N N . ASP B 1 11 ? -0.01 9.82 -11.281 1 97.56 11 ASP B N 1
ATOM 3606 C CA . ASP B 1 11 ? -0.671 10.062 -10 1 97.56 11 ASP B CA 1
ATOM 3607 C C . ASP B 1 11 ? -2.008 9.328 -9.922 1 97.56 11 ASP B C 1
ATOM 3609 O O . ASP B 1 11 ? -2.766 9.305 -10.898 1 97.56 11 ASP B O 1
ATOM 3613 N N . LEU B 1 12 ? -2.23 8.688 -8.805 1 97.56 12 LEU B N 1
ATOM 3614 C CA . LEU B 1 12 ? -3.49 7.98 -8.602 1 97.56 12 LEU B CA 1
ATOM 3615 C C . LEU B 1 12 ? -4.383 8.719 -7.613 1 97.56 12 LEU B C 1
ATOM 3617 O O . LEU B 1 12 ? -4.004 8.922 -6.457 1 97.56 12 LEU B O 1
ATOM 3621 N N . PHE B 1 13 ? -5.562 9.172 -8.016 1 96.62 13 PHE B N 1
ATOM 3622 C CA . PHE B 1 13 ? -6.551 9.852 -7.188 1 96.62 13 PHE B CA 1
ATOM 3623 C C . PHE B 1 13 ? -7.93 9.805 -7.836 1 96.62 13 PHE B C 1
ATOM 3625 O O . PHE B 1 13 ? -8.078 9.273 -8.938 1 96.62 13 PHE B O 1
ATOM 3632 N N . GLY B 1 14 ? -8.961 10.266 -7.164 1 94.44 14 GLY B N 1
ATOM 3633 C CA . GLY B 1 14 ? -10.305 10.32 -7.727 1 94.44 14 GLY B CA 1
ATOM 3634 C C . GLY B 1 14 ? -10.906 8.945 -7.953 1 94.44 14 GLY B C 1
ATOM 3635 O O . GLY B 1 14 ? -10.75 8.047 -7.117 1 94.44 14 GLY B O 1
ATOM 3636 N N . GLU B 1 15 ? -11.547 8.812 -9.016 1 94.75 15 GLU B N 1
ATOM 3637 C CA . GLU B 1 15 ? -12.227 7.559 -9.312 1 94.75 15 GLU B CA 1
ATOM 3638 C C . GLU B 1 15 ? -11.219 6.426 -9.531 1 94.75 15 GLU B C 1
ATOM 3640 O O . GLU B 1 15 ? -11.484 5.281 -9.164 1 94.75 15 GLU B O 1
ATOM 3645 N N . GLU B 1 16 ? -10.062 6.773 -10.031 1 95.25 16 GLU B N 1
ATOM 3646 C CA . GLU B 1 16 ? -9.055 5.758 -10.344 1 95.25 16 GLU B CA 1
ATOM 3647 C C . GLU B 1 16 ? -8.555 5.07 -9.078 1 95.25 16 GLU B C 1
ATOM 3649 O O . GLU B 1 16 ? -8.391 3.852 -9.047 1 95.25 16 GLU B O 1
ATOM 3654 N N . ILE B 1 17 ? -8.312 5.828 -8.039 1 97.06 17 ILE B N 1
ATOM 3655 C CA . ILE B 1 17 ? -7.824 5.23 -6.801 1 97.06 17 ILE B CA 1
ATOM 3656 C C . ILE B 1 17 ? -8.945 4.441 -6.133 1 97.06 17 ILE B C 1
ATOM 3658 O O . ILE B 1 17 ? -8.695 3.447 -5.449 1 97.06 17 ILE B O 1
ATOM 3662 N N . GLU B 1 18 ? -10.203 4.859 -6.363 1 96.19 18 GLU B N 1
ATOM 3663 C CA . GLU B 1 18 ? -11.344 4.117 -5.828 1 96.19 18 GLU B CA 1
ATOM 3664 C C . GLU B 1 18 ? -11.445 2.734 -6.469 1 96.19 18 GLU B C 1
ATOM 3666 O O . GLU B 1 18 ? -11.672 1.74 -5.773 1 96.19 18 GLU B O 1
ATOM 3671 N N . VAL B 1 19 ? -11.273 2.707 -7.766 1 97 19 VAL B N 1
ATOM 3672 C CA . VAL B 1 19 ? -11.289 1.434 -8.484 1 97 19 VAL B CA 1
ATOM 3673 C C . VAL B 1 19 ? -10.117 0.572 -8.023 1 97 19 VAL B C 1
ATOM 3675 O O . VAL B 1 19 ? -10.281 -0.621 -7.762 1 97 19 VAL B O 1
ATOM 3678 N N . PHE B 1 20 ? -8.953 1.196 -7.93 1 97.62 20 PHE B N 1
ATOM 3679 C CA . PHE B 1 20 ? -7.762 0.514 -7.441 1 97.62 20 PHE B CA 1
ATOM 3680 C C . PHE B 1 20 ? -8.023 -0.136 -6.09 1 97.62 20 PHE B C 1
ATOM 3682 O O . PHE B 1 20 ? -7.719 -1.312 -5.887 1 97.62 20 PHE B O 1
ATOM 3689 N N . ASN B 1 21 ? -8.547 0.611 -5.195 1 97 21 ASN B N 1
ATOM 3690 C CA . ASN B 1 21 ? -8.797 0.132 -3.84 1 97 21 ASN B CA 1
ATOM 3691 C C . ASN B 1 21 ? -9.852 -0.972 -3.82 1 97 21 ASN B C 1
ATOM 3693 O O . ASN B 1 21 ? -9.758 -1.909 -3.025 1 97 21 ASN B O 1
ATOM 3697 N N . LYS B 1 22 ? -10.891 -0.823 -4.66 1 96.62 22 LYS B N 1
ATOM 3698 C CA . LYS B 1 22 ? -11.891 -1.878 -4.781 1 96.62 22 LYS B CA 1
ATOM 3699 C C . LYS B 1 22 ? -11.25 -3.201 -5.184 1 96.62 22 LYS B C 1
ATOM 3701 O O . LYS B 1 22 ? -11.523 -4.238 -4.578 1 96.62 22 LYS B O 1
ATOM 3706 N N . ILE B 1 23 ? -10.43 -3.148 -6.18 1 98.25 23 ILE B N 1
ATOM 3707 C CA . ILE B 1 23 ? -9.742 -4.34 -6.668 1 98.25 23 ILE B CA 1
ATOM 3708 C C . ILE B 1 23 ? -8.781 -4.859 -5.594 1 98.25 23 ILE B C 1
ATOM 3710 O O . ILE B 1 23 ? -8.734 -6.062 -5.328 1 98.25 23 ILE B O 1
ATOM 3714 N N . ASN B 1 24 ? -8.008 -3.936 -5.008 1 98 24 ASN B N 1
ATOM 3715 C CA . ASN B 1 24 ? -7.098 -4.305 -3.928 1 98 24 ASN B CA 1
ATOM 3716 C C . ASN B 1 24 ? -7.82 -5.066 -2.822 1 98 24 ASN B C 1
ATOM 3718 O O . ASN B 1 24 ? -7.301 -6.055 -2.301 1 98 24 ASN B O 1
ATOM 3722 N N . ASP B 1 25 ? -8.992 -4.629 -2.457 1 97.31 25 ASP B N 1
ATOM 3723 C CA . ASP B 1 25 ? -9.773 -5.273 -1.402 1 97.31 25 ASP B CA 1
ATOM 3724 C C . ASP B 1 25 ? -10.18 -6.688 -1.808 1 97.31 25 ASP B C 1
ATOM 3726 O O . ASP B 1 25 ? -10.141 -7.609 -0.991 1 97.31 25 ASP B O 1
ATOM 3730 N N . VAL B 1 26 ? -10.578 -6.84 -3.029 1 97.94 26 VAL B N 1
ATOM 3731 C CA . VAL B 1 26 ? -10.945 -8.156 -3.543 1 97.94 26 VAL B CA 1
ATOM 3732 C C . VAL B 1 26 ? -9.727 -9.078 -3.508 1 97.94 26 VAL B C 1
ATOM 3734 O O . VAL B 1 26 ? -9.828 -10.227 -3.059 1 97.94 26 VAL B O 1
ATOM 3737 N N . LEU B 1 27 ? -8.578 -8.609 -3.965 1 98.69 27 LEU B N 1
ATOM 3738 C CA . LEU B 1 27 ? -7.352 -9.398 -3.988 1 98.69 27 LEU B CA 1
ATOM 3739 C C . LEU B 1 27 ? -6.965 -9.836 -2.58 1 98.69 27 LEU B C 1
ATOM 3741 O O . LEU B 1 27 ? -6.57 -10.984 -2.373 1 98.69 27 LEU B O 1
ATOM 3745 N N . LYS B 1 28 ? -7.082 -8.953 -1.656 1 97.81 28 LYS B N 1
ATOM 3746 C CA . LYS B 1 28 ? -6.777 -9.273 -0.265 1 97.81 28 LYS B CA 1
ATOM 3747 C C . LYS B 1 28 ? -7.719 -10.344 0.274 1 97.81 28 LYS B C 1
ATOM 3749 O O . LYS B 1 28 ? -7.285 -11.281 0.946 1 97.81 28 LYS B O 1
ATOM 3754 N N . THR B 1 29 ? -9 -10.172 -0.022 1 97.62 29 THR B N 1
ATOM 3755 C CA . THR B 1 29 ? -10.008 -11.117 0.45 1 97.62 29 THR B CA 1
ATOM 3756 C C . THR B 1 29 ? -9.742 -12.516 -0.103 1 97.62 29 THR B C 1
ATOM 3758 O O . THR B 1 29 ? -9.75 -13.492 0.644 1 97.62 29 THR B O 1
ATOM 3761 N N . ILE B 1 30 ? -9.477 -12.586 -1.356 1 98.44 30 ILE B N 1
ATOM 3762 C CA . ILE B 1 30 ? -9.25 -13.883 -1.982 1 98.44 30 ILE B CA 1
ATOM 3763 C C . ILE B 1 30 ? -7.957 -14.5 -1.445 1 98.44 30 ILE B C 1
ATOM 3765 O O . ILE B 1 30 ? -7.883 -15.711 -1.215 1 98.44 30 ILE B O 1
ATOM 3769 N N . SER B 1 31 ? -6.922 -13.656 -1.281 1 98.5 31 SER B N 1
ATOM 3770 C CA . SER B 1 31 ? -5.672 -14.156 -0.72 1 98.5 31 SER B CA 1
ATOM 3771 C C . SER B 1 31 ? -5.891 -14.773 0.656 1 98.5 31 SER B C 1
ATOM 3773 O O . SER B 1 31 ? -5.309 -15.82 0.972 1 98.5 31 SER B O 1
ATOM 3775 N N . ASN B 1 32 ? -6.727 -14.156 1.402 1 97.5 32 ASN B N 1
ATOM 3776 C CA . ASN B 1 32 ? -7.051 -14.68 2.727 1 97.5 32 ASN B CA 1
ATOM 3777 C C . ASN B 1 32 ? -7.73 -16.047 2.645 1 97.5 32 ASN B C 1
ATOM 3779 O O . ASN B 1 32 ? -7.438 -16.938 3.439 1 97.5 32 ASN B O 1
ATOM 3783 N N . THR B 1 33 ? -8.648 -16.219 1.696 1 98.31 33 THR B N 1
ATOM 3784 C CA . THR B 1 33 ? -9.383 -17.484 1.576 1 98.31 33 THR B CA 1
ATOM 3785 C C . THR B 1 33 ? -8.438 -18.625 1.203 1 98.31 33 THR B C 1
ATOM 3787 O O . THR B 1 33 ? -8.688 -19.781 1.535 1 98.31 33 THR B O 1
ATOM 3790 N N . TYR B 1 34 ? -7.359 -18.312 0.537 1 98.25 34 TYR B N 1
ATOM 3791 C CA . TYR B 1 34 ? -6.355 -19.312 0.171 1 98.25 34 TYR B CA 1
ATOM 3792 C C . TYR B 1 34 ? -5.281 -19.422 1.247 1 98.25 34 TYR B C 1
ATOM 3794 O O . TYR B 1 34 ? -4.254 -20.062 1.041 1 98.25 34 TYR B O 1
ATOM 3802 N N . ASN B 1 35 ? -5.445 -18.703 2.377 1 97.31 35 ASN B N 1
ATOM 3803 C CA . ASN B 1 35 ? -4.484 -18.672 3.473 1 97.31 35 ASN B CA 1
ATOM 3804 C C . ASN B 1 35 ? -3.115 -18.188 3.006 1 97.31 35 ASN B C 1
ATOM 3806 O O . ASN B 1 35 ? -2.084 -18.719 3.422 1 97.31 35 ASN B O 1
ATOM 3810 N N . CYS B 1 36 ? -3.125 -17.281 2.061 1 97.19 36 CYS B N 1
ATOM 3811 C CA . CYS B 1 36 ? -1.922 -16.609 1.576 1 97.19 36 CYS B CA 1
ATOM 3812 C C . CYS B 1 36 ? -1.643 -15.352 2.375 1 97.19 36 CYS B C 1
ATOM 3814 O O . CYS B 1 36 ? -2.5 -14.469 2.469 1 97.19 36 CYS B O 1
ATOM 3816 N N . HIS B 1 37 ? -0.444 -15.219 2.906 1 96.62 37 HIS B N 1
ATOM 3817 C CA . HIS B 1 37 ? -0.132 -14.117 3.811 1 96.62 37 HIS B CA 1
ATOM 3818 C C . HIS B 1 37 ? 0.623 -13.008 3.086 1 96.62 37 HIS B C 1
ATOM 3820 O O . HIS B 1 37 ? 1.453 -13.281 2.215 1 96.62 37 HIS B O 1
ATOM 3826 N N . GLU B 1 38 ? 0.363 -11.812 3.504 1 98.06 38 GLU B N 1
ATOM 3827 C CA . GLU B 1 38 ? 0.999 -10.664 2.865 1 98.06 38 GLU B CA 1
ATOM 3828 C C . GLU B 1 38 ? 2.475 -10.57 3.244 1 98.06 38 GLU B C 1
ATOM 3830 O O . GLU B 1 38 ? 2.844 -10.82 4.395 1 98.06 38 GLU B O 1
ATOM 3835 N N . ILE B 1 39 ? 3.295 -10.211 2.271 1 98.56 39 ILE B N 1
ATOM 3836 C CA . ILE B 1 39 ? 4.707 -9.914 2.486 1 98.56 39 ILE B CA 1
ATOM 3837 C C . ILE B 1 39 ? 5.094 -8.648 1.725 1 98.56 39 ILE B C 1
ATOM 3839 O O . ILE B 1 39 ? 4.637 -8.43 0.6 1 98.56 39 ILE B O 1
ATOM 3843 N N . LYS B 1 40 ? 5.797 -7.738 2.314 1 98.5 40 LYS B N 1
ATOM 3844 C CA . LYS B 1 40 ? 6.363 -6.551 1.678 1 98.5 40 LYS B CA 1
ATOM 3845 C C . LYS B 1 40 ? 7.887 -6.582 1.715 1 98.5 40 LYS B C 1
ATOM 3847 O O . LYS B 1 40 ? 8.484 -6.746 2.781 1 98.5 40 LYS B O 1
ATOM 3852 N N . THR B 1 41 ? 8.484 -6.484 0.567 1 98.5 41 THR B N 1
ATOM 3853 C CA . THR B 1 41 ? 9.93 -6.395 0.459 1 98.5 41 THR B CA 1
ATOM 3854 C C . THR B 1 41 ? 10.359 -4.969 0.115 1 98.5 41 THR B C 1
ATOM 3856 O O . THR B 1 41 ? 9.531 -4.133 -0.243 1 98.5 41 THR B O 1
ATOM 3859 N N . PRO B 1 42 ? 11.586 -4.645 0.271 1 98.31 42 PRO B N 1
ATOM 3860 C CA . PRO B 1 42 ? 12.062 -3.297 -0.059 1 98.31 42 PRO B CA 1
ATOM 3861 C C . PRO B 1 42 ? 11.797 -2.92 -1.515 1 98.31 42 PRO B C 1
ATOM 3863 O O . PRO B 1 42 ? 11.781 -3.789 -2.389 1 98.31 42 PRO B O 1
ATOM 3866 N N . ILE B 1 43 ? 11.633 -1.628 -1.747 1 98.44 43 ILE B N 1
ATOM 3867 C CA . ILE B 1 43 ? 11.383 -1.083 -3.076 1 98.44 43 ILE B CA 1
ATOM 3868 C C . ILE B 1 43 ? 12.633 -1.238 -3.943 1 98.44 43 ILE B C 1
ATOM 3870 O O . ILE B 1 43 ? 12.531 -1.338 -5.168 1 98.44 43 ILE B O 1
ATOM 3874 N N . PHE B 1 44 ? 13.758 -1.205 -3.328 1 97.56 44 PHE B N 1
ATOM 3875 C CA . PHE B 1 44 ? 15.008 -1.447 -4.031 1 97.56 44 PHE B CA 1
ATOM 3876 C C . PHE B 1 44 ? 15.797 -2.562 -3.359 1 97.56 44 PHE B C 1
ATOM 3878 O O . PHE B 1 44 ? 15.664 -2.789 -2.156 1 97.56 44 PHE B O 1
ATOM 3885 N N . GLU B 1 45 ? 16.578 -3.303 -4.176 1 97.56 45 GLU B N 1
ATOM 3886 C CA . GLU B 1 45 ? 17.469 -4.375 -3.75 1 97.56 45 GLU B CA 1
ATOM 3887 C C . GLU B 1 45 ? 18.859 -4.215 -4.359 1 97.56 45 GLU B C 1
ATOM 3889 O O . GLU B 1 45 ? 19.062 -3.355 -5.219 1 97.56 45 GLU B O 1
ATOM 3894 N N . HIS B 1 46 ? 19.781 -5.027 -3.809 1 96.44 46 HIS B N 1
ATOM 3895 C CA . HIS B 1 46 ? 21.047 -5.098 -4.516 1 96.44 46 HIS B CA 1
ATOM 3896 C C . HIS B 1 46 ? 20.844 -5.543 -5.961 1 96.44 46 HIS B C 1
ATOM 3898 O O . HIS B 1 46 ? 20.156 -6.523 -6.227 1 96.44 46 HIS B O 1
ATOM 3904 N N . LYS B 1 47 ? 21.438 -4.816 -6.852 1 94.5 47 LYS B N 1
ATOM 3905 C CA . LYS B 1 47 ? 21.297 -5.082 -8.281 1 94.5 47 LYS B CA 1
ATOM 3906 C C . LYS B 1 47 ? 21.656 -6.531 -8.602 1 94.5 47 LYS B C 1
ATOM 3908 O O . LYS B 1 47 ? 21.016 -7.152 -9.453 1 94.5 47 LYS B O 1
ATOM 3913 N N . GLU B 1 48 ? 22.609 -7.086 -7.93 1 93.38 48 GLU B N 1
ATOM 3914 C CA . GLU B 1 48 ? 23.094 -8.445 -8.141 1 93.38 48 GLU B CA 1
ATOM 3915 C C . GLU B 1 48 ? 21.969 -9.469 -7.957 1 93.38 48 GLU B C 1
ATOM 3917 O O . GLU B 1 48 ? 21.969 -10.508 -8.625 1 93.38 48 GLU B O 1
ATOM 3922 N N . LEU B 1 49 ? 21.031 -9.141 -7.121 1 93.75 49 LEU B N 1
ATOM 3923 C CA . LEU B 1 49 ? 19.906 -10.031 -6.859 1 93.75 49 LEU B CA 1
ATOM 3924 C C . LEU B 1 49 ? 19.156 -10.344 -8.148 1 93.75 49 LEU B C 1
ATOM 3926 O O . LEU B 1 49 ? 18.828 -11.5 -8.414 1 93.75 49 LEU B O 1
ATOM 3930 N N . TYR B 1 50 ? 18.953 -9.375 -8.93 1 91.38 50 TYR B N 1
ATOM 3931 C CA . TYR B 1 50 ? 18.141 -9.516 -10.141 1 91.38 50 TYR B CA 1
ATOM 3932 C C . TYR B 1 50 ? 18.984 -10.039 -11.297 1 91.38 50 TYR B C 1
ATOM 3934 O O . TYR B 1 50 ? 18.531 -10.867 -12.086 1 91.38 50 TYR B O 1
ATOM 3942 N N . ILE B 1 51 ? 20.188 -9.586 -11.406 1 88.31 51 ILE B N 1
ATOM 3943 C CA . ILE B 1 51 ? 21.062 -10.016 -12.492 1 88.31 51 ILE B CA 1
ATOM 3944 C C . ILE B 1 51 ? 21.266 -11.523 -12.43 1 88.31 51 ILE B C 1
ATOM 3946 O O . ILE B 1 51 ? 21.188 -12.211 -13.453 1 88.31 51 ILE B O 1
ATOM 3950 N N . ARG B 1 52 ? 21.406 -12.016 -11.305 1 83.5 52 ARG B N 1
ATOM 3951 C CA . ARG B 1 52 ? 21.719 -13.43 -11.102 1 83.5 52 ARG B CA 1
ATOM 3952 C C . ARG B 1 52 ? 20.484 -14.289 -11.336 1 83.5 52 ARG B C 1
ATOM 3954 O O . ARG B 1 52 ? 20.594 -15.438 -11.773 1 83.5 52 ARG B O 1
ATOM 3961 N N . ASN B 1 53 ? 19.344 -13.688 -11.102 1 82 53 ASN B N 1
ATOM 3962 C CA . ASN B 1 53 ? 18.203 -14.586 -10.945 1 82 53 ASN B CA 1
ATOM 3963 C C . ASN B 1 53 ? 17.172 -14.367 -12.047 1 82 53 ASN B C 1
ATOM 3965 O O . ASN B 1 53 ? 16.312 -15.234 -12.281 1 82 53 ASN B O 1
ATOM 3969 N N . ILE B 1 54 ? 17.047 -13.289 -12.625 1 78.5 54 ILE B N 1
ATOM 3970 C CA . ILE B 1 54 ? 16.109 -13.031 -13.711 1 78.5 54 ILE B CA 1
ATOM 3971 C C . ILE B 1 54 ? 16.734 -13.43 -15.039 1 78.5 54 ILE B C 1
ATOM 3973 O O . ILE B 1 54 ? 16.031 -13.797 -15.984 1 78.5 54 ILE B O 1
ATOM 3977 N N . GLY B 1 55 ? 18.031 -13.562 -15.172 1 72.38 55 GLY B N 1
ATOM 3978 C CA . GLY B 1 55 ? 18.75 -13.922 -16.375 1 72.38 55 GLY B CA 1
ATOM 3979 C C . GLY B 1 55 ? 19.438 -12.734 -17.031 1 72.38 55 GLY B C 1
ATOM 3980 O O . GLY B 1 55 ? 18.797 -11.703 -17.281 1 72.38 55 GLY B O 1
ATOM 3981 N N . GLU B 1 56 ? 20.609 -12.859 -17.328 1 69.56 56 GLU B N 1
ATOM 3982 C CA . GLU B 1 56 ? 21.422 -11.797 -17.906 1 69.56 56 GLU B CA 1
ATOM 3983 C C . GLU B 1 56 ? 20.906 -11.406 -19.297 1 69.56 56 GLU B C 1
ATOM 3985 O O . GLU B 1 56 ? 21.094 -10.273 -19.734 1 69.56 56 GLU B O 1
ATOM 3990 N N . SER B 1 57 ? 20.203 -12.281 -19.828 1 66.62 57 SER B N 1
ATOM 3991 C CA . SER B 1 57 ? 19.766 -12.062 -21.203 1 66.62 57 SER B CA 1
ATOM 3992 C C . SER B 1 57 ? 18.359 -11.477 -21.266 1 66.62 57 SER B C 1
ATOM 3994 O O . SER B 1 57 ? 17.875 -11.094 -22.328 1 66.62 57 SER B O 1
ATOM 3996 N N . SER B 1 58 ? 17.797 -11.406 -20.125 1 73.31 58 SER B N 1
ATOM 3997 C CA . SER B 1 58 ? 16.453 -10.852 -20.094 1 73.31 58 SER B CA 1
ATOM 3998 C C . SER B 1 58 ? 16.453 -9.367 -20.438 1 73.31 58 SER B C 1
ATOM 4000 O O . SER B 1 58 ? 17.375 -8.641 -20.062 1 73.31 58 SER B O 1
ATOM 4002 N N . ASP B 1 59 ? 15.414 -8.883 -21.141 1 71.81 59 ASP B N 1
ATOM 4003 C CA . ASP B 1 59 ? 15.266 -7.477 -21.484 1 71.81 59 ASP B CA 1
ATOM 4004 C C . ASP B 1 59 ? 15.234 -6.605 -20.234 1 71.81 59 ASP B C 1
ATOM 4006 O O . ASP B 1 59 ? 15.742 -5.484 -20.234 1 71.81 59 ASP B O 1
ATOM 4010 N N . ILE B 1 60 ? 14.742 -7.184 -19.203 1 74.44 60 ILE B N 1
ATOM 4011 C CA . ILE B 1 60 ? 14.625 -6.449 -17.953 1 74.44 60 ILE B CA 1
ATOM 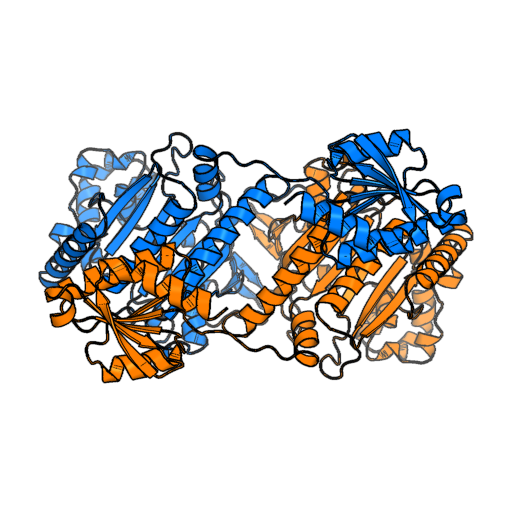4012 C C . ILE B 1 60 ? 16.016 -6.09 -17.438 1 74.44 60 ILE B C 1
ATOM 4014 O O . ILE B 1 60 ? 16.281 -4.938 -17.094 1 74.44 60 ILE B O 1
ATOM 4018 N N . VAL B 1 61 ? 16.906 -7 -17.438 1 73.62 61 VAL B N 1
ATOM 4019 C CA . VAL B 1 61 ? 18.234 -6.82 -16.875 1 73.62 61 VAL B CA 1
ATOM 4020 C C . VAL B 1 61 ? 19.094 -5.961 -17.812 1 73.62 61 VAL B C 1
ATOM 4022 O O . VAL B 1 61 ? 19.844 -5.09 -17.359 1 73.62 61 VAL B O 1
ATOM 4025 N N . THR B 1 62 ? 18.844 -6.105 -19.016 1 71.25 62 THR B N 1
ATOM 4026 C CA . THR B 1 62 ? 19.75 -5.477 -19.984 1 71.25 62 THR B CA 1
ATOM 4027 C C . THR B 1 62 ? 19.328 -4.035 -20.25 1 71.25 62 THR B C 1
ATOM 4029 O O . THR B 1 62 ? 20.188 -3.162 -20.438 1 71.25 62 THR B O 1
ATOM 4032 N N . LYS B 1 63 ? 18.062 -3.773 -20.109 1 77.81 63 LYS B N 1
ATOM 4033 C CA . LYS B 1 63 ? 17.625 -2.49 -20.656 1 77.81 63 LYS B CA 1
ATOM 4034 C C . LYS B 1 63 ? 16.656 -1.791 -19.719 1 77.81 63 LYS B C 1
ATOM 4036 O O . LYS B 1 63 ? 16.484 -0.572 -19.797 1 77.81 63 LYS B O 1
ATOM 4041 N N . GLU B 1 64 ? 16.156 -2.469 -18.812 1 85.88 64 GLU B N 1
ATOM 4042 C CA . GLU B 1 64 ? 14.945 -1.89 -18.219 1 85.88 64 GLU B CA 1
ATOM 4043 C C . GLU B 1 64 ? 15.141 -1.589 -16.734 1 85.88 64 GLU B C 1
ATOM 4045 O O . GLU B 1 64 ? 14.211 -1.14 -16.062 1 85.88 64 GLU B O 1
ATOM 4050 N N . PHE B 1 65 ? 16.312 -1.727 -16.297 1 88.62 65 PHE B N 1
ATOM 4051 C CA . PHE B 1 65 ? 16.562 -1.488 -14.883 1 88.62 65 PHE B CA 1
ATOM 4052 C C . PHE B 1 65 ? 16.594 0.005 -14.586 1 88.62 65 PHE B C 1
ATOM 4054 O O . PHE B 1 65 ? 17.125 0.792 -15.359 1 88.62 65 PHE B O 1
ATOM 4061 N N . TYR B 1 66 ? 15.984 0.407 -13.523 1 93.81 66 TYR B N 1
ATOM 4062 C CA . TYR B 1 66 ? 16.391 1.613 -12.812 1 93.81 66 TYR B CA 1
ATOM 4063 C C . TYR B 1 66 ? 17.469 1.303 -11.781 1 93.81 66 TYR B C 1
ATOM 4065 O O . TYR B 1 66 ? 17.156 0.939 -10.641 1 93.81 66 TYR B O 1
ATOM 4073 N N . ASP B 1 67 ? 18.688 1.356 -12.188 1 93.25 67 ASP B N 1
ATOM 4074 C CA . ASP B 1 67 ? 19.797 1.022 -11.289 1 93.25 67 ASP B CA 1
ATOM 4075 C C . ASP B 1 67 ? 20.578 2.273 -10.891 1 93.25 67 ASP B C 1
ATOM 4077 O O . ASP B 1 67 ? 20.578 3.268 -11.625 1 93.25 67 ASP B O 1
ATOM 4081 N N . PHE B 1 68 ? 21.125 2.277 -9.703 1 93.62 68 PHE B N 1
ATOM 4082 C CA . PHE B 1 68 ? 21.859 3.414 -9.164 1 93.62 68 PHE B CA 1
ATOM 4083 C C . PHE B 1 68 ? 22.797 2.967 -8.047 1 93.62 68 PHE B C 1
ATOM 4085 O O . PHE B 1 68 ? 22.734 1.825 -7.59 1 93.62 68 PHE B O 1
ATOM 4092 N N . LYS B 1 69 ? 23.719 3.795 -7.777 1 93.06 69 LYS B N 1
ATOM 4093 C CA . LYS B 1 69 ? 24.625 3.568 -6.664 1 93.06 69 LYS B CA 1
ATOM 4094 C C . LYS B 1 69 ? 24.234 4.398 -5.445 1 93.06 69 LYS B C 1
ATOM 4096 O O . LYS B 1 69 ? 23.781 5.539 -5.586 1 93.06 69 LYS B O 1
ATOM 4101 N N . ASP B 1 70 ? 24.391 3.754 -4.32 1 91.19 70 ASP B N 1
ATOM 4102 C CA . ASP B 1 70 ? 24.125 4.555 -3.127 1 91.19 70 ASP B CA 1
ATOM 4103 C C . ASP B 1 70 ? 25.375 5.324 -2.699 1 91.19 70 ASP B C 1
ATOM 4105 O O . ASP B 1 70 ? 26.359 5.363 -3.43 1 91.19 70 ASP B O 1
ATOM 4109 N N . LYS B 1 71 ? 25.297 6 -1.537 1 90.25 71 LYS B N 1
ATOM 4110 C CA . LYS B 1 71 ? 26.359 6.887 -1.092 1 90.25 71 LYS B CA 1
ATOM 4111 C C . LYS B 1 71 ? 27.594 6.094 -0.683 1 90.25 71 LYS B C 1
ATOM 4113 O O . LYS B 1 71 ? 28.688 6.652 -0.562 1 90.25 71 LYS B O 1
ATOM 4118 N N . SER B 1 72 ? 27.453 4.785 -0.464 1 90.94 72 SER B N 1
ATOM 4119 C CA . SER B 1 72 ? 28.594 3.908 -0.175 1 90.94 72 SER B CA 1
ATOM 4120 C C . SER B 1 72 ? 29.016 3.129 -1.414 1 90.94 72 SER B C 1
ATOM 4122 O O . SER B 1 72 ? 29.656 2.084 -1.306 1 90.94 72 SER B O 1
ATOM 4124 N N . ASP B 1 73 ? 28.469 3.416 -2.533 1 92.25 73 ASP B N 1
ATOM 4125 C CA . ASP B 1 73 ? 28.859 2.91 -3.848 1 92.25 73 ASP B CA 1
ATOM 4126 C C . ASP B 1 73 ? 28.344 1.483 -4.055 1 92.25 73 ASP B C 1
ATOM 4128 O O . ASP B 1 73 ? 28.953 0.704 -4.789 1 92.25 73 ASP B O 1
ATOM 4132 N N . ARG B 1 74 ? 27.406 1.133 -3.367 1 93.62 74 ARG B N 1
ATOM 4133 C CA . ARG B 1 74 ? 26.766 -0.152 -3.613 1 93.62 74 ARG B CA 1
ATOM 4134 C C . ARG B 1 74 ? 25.766 -0.053 -4.766 1 93.62 74 ARG B C 1
ATOM 4136 O O . ARG B 1 74 ? 25.016 0.924 -4.871 1 93.62 74 ARG B O 1
ATOM 4143 N N . GLU B 1 75 ? 25.766 -1.08 -5.594 1 95.12 75 GLU B N 1
ATOM 4144 C CA . GLU B 1 75 ? 24.875 -1.104 -6.746 1 95.12 75 GLU B CA 1
ATOM 4145 C C . GLU B 1 75 ? 23.484 -1.588 -6.348 1 95.12 75 GLU B C 1
ATOM 4147 O O . GLU B 1 75 ? 23.312 -2.729 -5.914 1 95.12 75 GLU B O 1
ATOM 4152 N N . LEU B 1 76 ? 22.516 -0.702 -6.531 1 96.25 76 LEU B N 1
ATOM 4153 C CA . LEU B 1 76 ? 21.141 -0.992 -6.191 1 96.25 76 LEU B CA 1
ATOM 4154 C C . LEU B 1 76 ? 20.25 -0.901 -7.43 1 96.25 76 LEU B C 1
ATOM 4156 O O . LEU B 1 76 ? 20.641 -0.312 -8.438 1 96.25 76 LEU B O 1
ATOM 4160 N N . ALA B 1 77 ? 19.141 -1.53 -7.395 1 96 77 ALA B N 1
ATOM 4161 C CA . ALA B 1 77 ? 18.141 -1.438 -8.453 1 96 77 ALA B CA 1
ATOM 4162 C C . ALA B 1 77 ? 16.734 -1.392 -7.875 1 96 77 ALA B C 1
ATOM 4164 O O . ALA B 1 77 ? 16.422 -2.105 -6.918 1 96 77 ALA B O 1
ATOM 4165 N N . LEU B 1 78 ? 15.922 -0.395 -8.422 1 97.5 78 LEU B N 1
ATOM 4166 C CA . LEU B 1 78 ? 14.5 -0.508 -8.133 1 97.5 78 LEU B CA 1
ATOM 4167 C C . LEU B 1 78 ? 13.945 -1.838 -8.633 1 97.5 78 LEU B C 1
ATOM 4169 O O . LEU B 1 78 ? 14.305 -2.291 -9.727 1 97.5 78 LEU B O 1
ATOM 4173 N N . ARG B 1 79 ? 13.141 -2.459 -7.848 1 97.44 79 ARG B N 1
ATOM 4174 C CA . ARG B 1 79 ? 12.68 -3.807 -8.172 1 97.44 79 ARG B CA 1
ATOM 4175 C C . ARG B 1 79 ? 11.844 -3.809 -9.445 1 97.44 79 ARG B C 1
ATOM 4177 O O . ARG B 1 79 ? 10.82 -3.129 -9.523 1 97.44 79 ARG B O 1
ATOM 4184 N N . PRO B 1 80 ? 12.18 -4.613 -10.445 1 95.5 80 PRO B N 1
ATOM 4185 C CA . PRO B 1 80 ? 11.383 -4.738 -11.664 1 95.5 80 PRO B CA 1
ATOM 4186 C C . PRO B 1 80 ? 10.25 -5.754 -11.531 1 95.5 80 PRO B C 1
ATOM 4188 O O . PRO B 1 80 ? 9.352 -5.797 -12.367 1 95.5 80 PRO B O 1
ATOM 4191 N N . GLU B 1 81 ? 10.352 -6.598 -10.617 1 94 81 GLU B N 1
ATOM 4192 C CA . GLU B 1 81 ? 9.391 -7.605 -10.18 1 94 81 GLU B CA 1
ATOM 4193 C C . GLU B 1 81 ? 9.641 -8.016 -8.734 1 94 81 GLU B C 1
ATOM 4195 O O . GLU B 1 81 ? 10.609 -7.566 -8.117 1 94 81 GLU B O 1
ATOM 4200 N N . ASN B 1 82 ? 8.758 -8.812 -8.133 1 96.88 82 ASN B N 1
ATOM 4201 C CA . ASN B 1 82 ? 8.93 -8.984 -6.699 1 96.88 82 ASN B CA 1
ATOM 4202 C C . ASN B 1 82 ? 9.094 -10.453 -6.32 1 96.88 82 ASN B C 1
ATOM 4204 O O . ASN B 1 82 ? 9.242 -10.781 -5.145 1 96.88 82 ASN B O 1
ATOM 4208 N N . THR B 1 83 ? 9.062 -11.406 -7.285 1 96.81 83 THR B N 1
ATOM 4209 C CA . THR B 1 83 ? 9.242 -12.828 -6.988 1 96.81 83 THR B CA 1
ATOM 4210 C C . THR B 1 83 ? 10.602 -13.062 -6.332 1 96.81 83 THR B C 1
ATOM 4212 O O . THR B 1 83 ? 10.68 -13.688 -5.27 1 96.81 83 THR B O 1
ATOM 4215 N N . VAL B 1 84 ? 11.641 -12.547 -6.941 1 95.75 84 VAL B N 1
ATOM 4216 C CA . VAL B 1 84 ? 13 -12.766 -6.457 1 95.75 84 VAL B CA 1
ATOM 4217 C C . VAL B 1 84 ? 13.172 -12.125 -5.078 1 95.75 84 VAL B C 1
ATOM 4219 O O . VAL B 1 84 ? 13.82 -12.695 -4.199 1 95.75 84 VAL B O 1
ATOM 4222 N N . GLY B 1 85 ? 12.586 -10.891 -4.93 1 97.06 85 GLY B N 1
ATOM 4223 C CA . GLY B 1 85 ? 12.617 -10.242 -3.627 1 97.06 85 GLY B CA 1
ATOM 4224 C C . GLY B 1 85 ? 11.93 -11.055 -2.541 1 97.06 85 GLY B C 1
ATOM 4225 O O . GLY B 1 85 ? 12.422 -11.125 -1.411 1 97.06 85 GLY B O 1
ATOM 4226 N N . VAL B 1 86 ? 10.82 -11.672 -2.822 1 98.19 86 VAL B N 1
ATOM 4227 C CA . VAL B 1 86 ? 10.078 -12.5 -1.873 1 98.19 86 VAL B CA 1
ATOM 4228 C C . VAL B 1 86 ? 10.898 -13.734 -1.509 1 98.19 86 VAL B C 1
ATOM 4230 O O . VAL B 1 86 ? 11.023 -14.078 -0.331 1 98.19 86 VAL B O 1
ATOM 4233 N N . ILE B 1 87 ? 11.477 -14.375 -2.51 1 97.25 87 ILE B N 1
ATOM 4234 C CA . ILE B 1 87 ? 12.273 -15.562 -2.246 1 97.25 87 ILE B CA 1
ATOM 4235 C C . ILE B 1 87 ? 13.5 -15.195 -1.409 1 97.25 87 ILE B C 1
ATOM 4237 O O . ILE B 1 87 ? 13.859 -15.914 -0.477 1 97.25 87 ILE B O 1
ATOM 4241 N N . ARG B 1 88 ? 14.172 -14.078 -1.777 1 97.69 88 ARG B N 1
ATOM 4242 C CA . ARG B 1 88 ? 15.273 -13.586 -0.958 1 97.69 88 ARG B CA 1
ATOM 4243 C C . ARG B 1 88 ? 14.844 -13.422 0.496 1 97.69 88 ARG B C 1
ATOM 4245 O O . ARG B 1 88 ? 15.555 -13.844 1.411 1 97.69 88 ARG B O 1
ATOM 4252 N N . SER B 1 89 ? 13.711 -12.789 0.757 1 97.94 89 SER B N 1
ATOM 4253 C CA . SER B 1 89 ? 13.188 -12.57 2.1 1 97.94 89 SER B CA 1
ATOM 4254 C C . SER B 1 89 ? 12.953 -13.891 2.826 1 97.94 89 SER B C 1
ATOM 4256 O O . SER B 1 89 ? 13.336 -14.039 3.99 1 97.94 89 SER B O 1
ATOM 4258 N N . VAL B 1 90 ? 12.352 -14.859 2.152 1 97.62 90 VAL B N 1
ATOM 4259 C CA . VAL B 1 90 ? 12.023 -16.172 2.723 1 97.62 90 VAL B CA 1
ATOM 4260 C C . VAL B 1 90 ? 13.305 -16.875 3.145 1 97.62 90 VAL B C 1
ATOM 4262 O O . VAL B 1 90 ? 13.375 -17.438 4.242 1 97.62 90 VAL B O 1
ATOM 4265 N N . VAL B 1 91 ? 14.305 -16.844 2.264 1 96.81 91 VAL B N 1
ATOM 4266 C CA . VAL B 1 91 ? 15.57 -17.516 2.516 1 96.81 91 VAL B CA 1
ATOM 4267 C C . VAL B 1 91 ? 16.328 -16.797 3.635 1 96.81 91 VAL B C 1
ATOM 4269 O O . VAL B 1 91 ? 16.781 -17.438 4.59 1 96.81 91 VAL B O 1
ATOM 4272 N N . GLU B 1 92 ? 16.422 -15.492 3.527 1 96.75 92 GLU B N 1
ATOM 4273 C CA . GLU B 1 92 ? 17.156 -14.695 4.504 1 96.75 92 GLU B CA 1
ATOM 4274 C C . GLU B 1 92 ? 16.578 -14.859 5.906 1 96.75 92 GLU B C 1
ATOM 4276 O O . GLU B 1 92 ? 17.312 -14.93 6.887 1 96.75 92 GLU B O 1
ATOM 4281 N N . ASN B 1 93 ? 15.281 -14.969 5.988 1 96.38 93 ASN B N 1
ATOM 4282 C CA . ASN B 1 93 ? 14.617 -15.031 7.285 1 96.38 93 ASN B CA 1
ATOM 4283 C C . ASN B 1 93 ? 14.352 -16.469 7.711 1 96.38 93 ASN B C 1
ATOM 4285 O O . ASN B 1 93 ? 13.672 -16.703 8.719 1 96.38 93 ASN B O 1
ATOM 4289 N N . LYS B 1 94 ? 14.766 -17.438 6.957 1 96.12 94 LYS B N 1
ATOM 4290 C CA . LYS B 1 94 ? 14.711 -18.859 7.258 1 96.12 94 LYS B CA 1
ATOM 4291 C C . LYS B 1 94 ? 13.273 -19.312 7.496 1 96.12 94 LYS B C 1
ATOM 4293 O O . LYS B 1 94 ? 13.008 -20.078 8.43 1 96.12 94 LYS B O 1
ATOM 4298 N N . LEU B 1 95 ? 12.398 -18.828 6.699 1 95.75 95 LEU B N 1
ATOM 4299 C CA . LEU B 1 95 ? 10.977 -19.094 6.895 1 95.75 95 LEU B CA 1
ATOM 4300 C C . LEU B 1 95 ? 10.633 -20.531 6.496 1 95.75 95 LEU B C 1
ATOM 4302 O O . LEU B 1 95 ? 9.609 -21.062 6.934 1 95.75 95 LEU B O 1
ATOM 4306 N N . LEU B 1 96 ? 11.422 -21.156 5.727 1 94.12 96 LEU B N 1
ATOM 4307 C CA . LEU B 1 96 ? 11.18 -22.516 5.25 1 94.12 96 LEU B CA 1
ATOM 4308 C C . LEU B 1 96 ? 11.438 -23.531 6.355 1 94.12 96 LEU B C 1
ATOM 4310 O O . LEU B 1 96 ? 11.055 -24.703 6.234 1 94.12 96 LEU B O 1
ATOM 4314 N N . TYR B 1 97 ? 11.984 -23.094 7.41 1 93.38 97 TYR B N 1
ATOM 4315 C CA . TYR B 1 97 ? 12.328 -24 8.5 1 93.38 97 TYR B CA 1
ATOM 4316 C C . TYR B 1 97 ? 11.383 -23.828 9.68 1 93.38 97 TYR B C 1
ATOM 4318 O O . TYR B 1 97 ? 11.406 -24.625 10.625 1 93.38 97 TYR B O 1
ATOM 4326 N N . THR B 1 98 ? 10.531 -22.891 9.602 1 90 98 THR B N 1
ATOM 4327 C CA . THR B 1 98 ? 9.719 -22.578 10.766 1 90 98 THR B CA 1
ATOM 4328 C C . THR B 1 98 ? 8.234 -22.641 10.422 1 90 98 THR B C 1
ATOM 4330 O O . THR B 1 98 ? 7.375 -22.453 11.289 1 90 98 THR B O 1
ATOM 4333 N N . ASN B 1 99 ? 7.918 -22.891 9.164 1 89.94 99 ASN B N 1
ATOM 4334 C CA . ASN B 1 99 ? 6.531 -22.859 8.719 1 89.94 99 ASN B CA 1
ATOM 4335 C C . ASN B 1 99 ? 6.16 -24.109 7.926 1 89.94 99 ASN B C 1
ATOM 4337 O O . ASN B 1 99 ? 7.031 -24.766 7.355 1 89.94 99 ASN B O 1
ATOM 4341 N N . PRO B 1 100 ? 4.902 -24.422 7.965 1 88.62 100 PRO B N 1
ATOM 4342 C CA . PRO B 1 100 ? 4.469 -25.578 7.172 1 88.62 100 PRO B CA 1
ATOM 4343 C C . PRO B 1 100 ? 4.527 -25.312 5.668 1 88.62 100 PRO B C 1
ATOM 4345 O O . PRO B 1 100 ? 4.438 -24.156 5.238 1 88.62 100 PRO B O 1
ATOM 4348 N N . PHE B 1 101 ? 4.57 -26.453 4.922 1 91.81 101 PHE B N 1
ATOM 4349 C CA . PHE B 1 101 ? 4.609 -26.359 3.465 1 91.81 101 PHE B CA 1
ATOM 4350 C C . PHE B 1 101 ? 3.223 -26.594 2.873 1 91.81 101 PHE B C 1
ATOM 4352 O O . PHE B 1 101 ? 2.412 -27.328 3.436 1 91.81 101 PHE B O 1
ATOM 4359 N N . PRO B 1 102 ? 3.02 -25.969 1.733 1 95.12 102 PRO B N 1
ATOM 4360 C CA . PRO B 1 102 ? 3.779 -24.891 1.109 1 95.12 102 PRO B CA 1
ATOM 4361 C C . PRO B 1 102 ? 3.6 -23.547 1.828 1 95.12 102 PRO B C 1
ATOM 4363 O O . PRO B 1 102 ? 2.523 -23.281 2.365 1 95.12 102 PRO B O 1
ATOM 4366 N N . LEU B 1 103 ? 4.691 -22.812 1.854 1 96.12 103 LEU B N 1
ATOM 4367 C CA . LEU B 1 103 ? 4.609 -21.422 2.305 1 96.12 103 LEU B CA 1
ATOM 4368 C C . LEU B 1 103 ? 3.912 -20.562 1.266 1 96.12 103 LEU B C 1
ATOM 4370 O O . LEU B 1 103 ? 4.27 -20.594 0.086 1 96.12 103 LEU B O 1
ATOM 4374 N N . LYS B 1 104 ? 2.889 -19.859 1.651 1 97.56 104 LYS B N 1
ATOM 4375 C CA . LYS B 1 104 ? 2.092 -19.094 0.706 1 97.56 104 LYS B CA 1
ATOM 4376 C C . LYS B 1 104 ? 2.125 -17.609 1.048 1 97.56 104 LYS B C 1
ATOM 4378 O O . LYS B 1 104 ? 1.714 -17.203 2.139 1 97.56 104 LYS B O 1
ATOM 4383 N N . PHE B 1 105 ? 2.562 -16.766 0.103 1 98.5 105 PHE B N 1
ATOM 4384 C CA . PHE B 1 105 ? 2.627 -15.328 0.284 1 98.5 105 PHE B CA 1
ATOM 4385 C C . PHE B 1 105 ? 1.974 -14.602 -0.889 1 98.5 105 PHE B C 1
ATOM 4387 O O . PHE B 1 105 ? 1.935 -15.125 -2.004 1 98.5 105 PHE B O 1
ATOM 4394 N N . TYR B 1 106 ? 1.417 -13.5 -0.62 1 98.75 106 TYR B N 1
ATOM 4395 C CA . TYR B 1 106 ? 1.058 -12.57 -1.684 1 98.75 106 TYR B CA 1
ATOM 4396 C C . TYR B 1 106 ? 1.665 -11.195 -1.432 1 98.75 106 TYR B C 1
ATOM 4398 O O . TYR B 1 106 ? 2.059 -10.875 -0.307 1 98.75 106 TYR B O 1
ATOM 4406 N N . TYR B 1 107 ? 1.829 -10.461 -2.457 1 98.75 107 TYR B N 1
ATOM 4407 C CA . TYR B 1 107 ? 2.328 -9.094 -2.359 1 98.75 107 TYR B CA 1
ATOM 4408 C C . TYR B 1 107 ? 1.59 -8.172 -3.326 1 98.75 107 TYR B C 1
ATOM 4410 O O . TYR B 1 107 ? 1.038 -8.625 -4.328 1 98.75 107 TYR B O 1
ATOM 4418 N N . LEU B 1 108 ? 1.513 -6.934 -3 1 98.56 108 LEU B N 1
ATOM 4419 C CA . LEU B 1 108 ? 1.024 -5.859 -3.857 1 98.56 108 LEU B CA 1
ATOM 4420 C C . LEU B 1 108 ? 1.859 -4.598 -3.674 1 98.56 108 LEU B C 1
ATOM 4422 O O . LEU B 1 108 ? 2.078 -4.148 -2.547 1 98.56 108 LEU B O 1
ATOM 4426 N N . GLY B 1 109 ? 2.348 -4.059 -4.699 1 98.06 109 GLY B N 1
ATOM 4427 C CA . GLY B 1 109 ? 3.127 -2.836 -4.609 1 98.06 109 GLY B CA 1
ATOM 4428 C C . GLY B 1 109 ? 3.693 -2.391 -5.945 1 98.06 109 GLY B C 1
ATOM 4429 O O . GLY B 1 109 ? 3.453 -3.031 -6.969 1 98.06 109 GLY B O 1
ATOM 4430 N N . PRO B 1 110 ? 4.43 -1.283 -5.957 1 98.25 110 PRO B N 1
ATOM 4431 C CA . PRO B 1 110 ? 4.961 -0.731 -7.203 1 98.25 110 PRO B CA 1
ATOM 4432 C C . PRO B 1 110 ? 6.188 -1.49 -7.711 1 98.25 110 PRO B C 1
ATOM 4434 O O . PRO B 1 110 ? 7.008 -1.943 -6.91 1 98.25 110 PRO B O 1
ATOM 4437 N N . MET B 1 111 ? 6.281 -1.689 -8.984 1 97.94 111 MET B N 1
ATOM 4438 C CA . MET B 1 111 ? 7.426 -2.205 -9.727 1 97.94 111 MET B CA 1
ATOM 4439 C C . MET B 1 111 ? 7.918 -1.182 -10.75 1 97.94 111 MET B C 1
ATOM 4441 O O . MET B 1 111 ? 7.191 -0.252 -11.102 1 97.94 111 MET B O 1
ATOM 4445 N N . PHE B 1 112 ? 9.156 -1.39 -11.242 1 97.12 112 PHE B N 1
ATOM 4446 C CA . PHE B 1 112 ? 9.781 -0.352 -12.047 1 97.12 112 PHE B CA 1
ATOM 4447 C C . PHE B 1 112 ? 10.492 -0.958 -13.258 1 97.12 112 PHE B C 1
ATOM 4449 O O . PHE B 1 112 ? 11.352 -1.826 -13.102 1 97.12 112 PHE B O 1
ATOM 4456 N N . ARG B 1 113 ? 10.172 -0.512 -14.391 1 94.81 113 ARG B N 1
ATOM 4457 C CA . ARG B 1 113 ? 10.836 -0.893 -15.633 1 94.81 113 ARG B CA 1
ATOM 4458 C C . ARG B 1 113 ? 10.969 0.302 -16.562 1 94.81 113 ARG B C 1
ATOM 4460 O O . ARG B 1 113 ? 9.984 0.986 -16.859 1 94.81 113 ARG B O 1
ATOM 4467 N N . TYR B 1 114 ? 12.172 0.546 -16.969 1 93.06 114 TYR B N 1
ATOM 4468 C CA . TYR B 1 114 ? 12.43 1.663 -17.875 1 93.06 114 TYR B CA 1
ATOM 4469 C C . TYR B 1 114 ? 12.023 1.322 -19.297 1 93.06 114 TYR B C 1
ATOM 4471 O O . TYR B 1 114 ? 12.859 1.294 -20.203 1 93.06 114 TYR B O 1
ATOM 4479 N N . GLU B 1 115 ? 10.766 1.147 -19.453 1 87.75 115 GLU B N 1
ATOM 4480 C CA . GLU B 1 115 ? 10.203 0.826 -20.766 1 87.75 115 GLU B CA 1
ATOM 4481 C C . GLU B 1 115 ? 9.523 2.039 -21.391 1 87.75 115 GLU B C 1
ATOM 4483 O O . GLU B 1 115 ? 9.305 3.049 -20.719 1 87.75 115 GLU B O 1
ATOM 4488 N N . ARG B 1 116 ? 9.375 1.936 -22.656 1 85.75 116 ARG B N 1
ATOM 4489 C CA . ARG B 1 116 ? 8.586 2.977 -23.312 1 85.75 116 ARG B CA 1
ATOM 4490 C C . ARG B 1 116 ? 7.133 2.928 -22.859 1 85.75 116 ARG B C 1
ATOM 4492 O O . ARG B 1 116 ? 6.465 1.9 -23 1 85.75 116 ARG B O 1
ATOM 4499 N N . PRO B 1 117 ? 6.719 4.055 -22.328 1 85.56 117 PRO B N 1
ATOM 4500 C CA . PRO B 1 117 ? 5.359 4.047 -21.781 1 85.56 117 PRO B CA 1
ATOM 4501 C C . PRO B 1 117 ? 4.293 3.871 -22.859 1 85.56 117 PRO B C 1
ATOM 4503 O O . PRO B 1 117 ? 4.426 4.41 -23.953 1 85.56 117 PRO B O 1
ATOM 4506 N N . GLN B 1 118 ? 3.311 3.082 -22.688 1 80.25 118 GLN B N 1
ATOM 4507 C CA . GLN B 1 118 ? 2.121 2.854 -23.5 1 80.25 118 GLN B CA 1
ATOM 4508 C C . GLN B 1 118 ? 0.892 2.627 -22.625 1 80.25 118 GLN B C 1
ATOM 4510 O O . GLN B 1 118 ? 0.986 2.637 -21.391 1 80.25 118 GLN B O 1
ATOM 4515 N N . SER B 1 119 ? -0.246 2.555 -23.297 1 75.56 119 SER B N 1
ATOM 4516 C CA . SER B 1 119 ? -1.462 2.305 -22.531 1 75.56 119 SER B CA 1
ATOM 4517 C C . SER B 1 119 ? -1.354 1.013 -21.719 1 75.56 119 SER B C 1
ATOM 4519 O O . SER B 1 119 ? -1.089 -0.052 -22.281 1 75.56 119 SER B O 1
ATOM 4521 N N . GLY B 1 120 ? -1.415 1.146 -20.453 1 74.06 120 GLY B N 1
ATOM 4522 C CA . GLY B 1 120 ? -1.342 -0.023 -19.594 1 74.06 120 GLY B CA 1
ATOM 4523 C C . GLY B 1 120 ? 0.08 -0.41 -19.219 1 74.06 120 GLY B C 1
ATOM 4524 O O . GLY B 1 120 ? 0.297 -1.355 -18.469 1 74.06 120 GLY B O 1
ATOM 4525 N N . ARG B 1 121 ? 1.043 0.328 -19.844 1 81.94 121 ARG B N 1
ATOM 4526 C CA . ARG B 1 121 ? 2.447 0.066 -19.547 1 81.94 121 ARG B CA 1
ATOM 4527 C C . ARG B 1 121 ? 3.15 1.332 -19.062 1 81.94 121 ARG B C 1
ATOM 4529 O O . ARG B 1 121 ? 3.354 2.268 -19.844 1 81.94 121 ARG B O 1
ATOM 4536 N N . ASN B 1 122 ? 3.469 1.318 -17.844 1 91.88 122 ASN B N 1
ATOM 4537 C CA . ASN B 1 122 ? 4.148 2.441 -17.203 1 91.88 122 ASN B CA 1
ATOM 4538 C C . ASN B 1 122 ? 5.52 2.039 -16.672 1 91.88 122 ASN B C 1
ATOM 4540 O O . ASN B 1 122 ? 5.82 0.85 -16.547 1 91.88 122 ASN B O 1
ATOM 4544 N N . ARG B 1 123 ? 6.34 3.021 -16.531 1 96.06 123 ARG B N 1
ATOM 4545 C CA . ARG B 1 123 ? 7.66 2.764 -15.969 1 96.06 123 ARG B CA 1
ATOM 4546 C C . ARG B 1 123 ? 7.566 2.477 -14.477 1 96.06 123 ARG B C 1
ATOM 4548 O O . ARG B 1 123 ? 8.453 1.838 -13.898 1 96.06 123 ARG B O 1
ATOM 4555 N N . GLN B 1 124 ? 6.625 3.002 -13.836 1 97.44 124 GLN B N 1
ATOM 4556 C CA . GLN B 1 124 ? 6.148 2.578 -12.531 1 97.44 124 GLN B CA 1
ATOM 4557 C C . GLN B 1 124 ? 4.73 2.025 -12.609 1 97.44 124 GLN B C 1
ATOM 4559 O O . GLN B 1 124 ? 3.826 2.693 -13.125 1 97.44 124 GLN B O 1
ATOM 4564 N N . PHE B 1 125 ? 4.574 0.798 -12.18 1 96.44 125 PHE B N 1
ATOM 4565 C CA . PHE B 1 125 ? 3.264 0.155 -12.203 1 96.44 125 PHE B CA 1
ATOM 4566 C C . PHE B 1 125 ? 3.068 -0.709 -10.961 1 96.44 125 PHE B C 1
ATOM 4568 O O . PHE B 1 125 ? 4.027 -1.01 -10.25 1 96.44 125 PHE B O 1
ATOM 4575 N N . TYR B 1 126 ? 1.855 -1.021 -10.656 1 97.69 126 TYR B N 1
ATOM 4576 C CA . TYR B 1 126 ? 1.564 -1.826 -9.477 1 97.69 126 TYR B CA 1
ATOM 4577 C C . TYR B 1 126 ? 1.319 -3.281 -9.852 1 97.69 126 TYR B C 1
ATOM 4579 O O . TYR B 1 126 ? 0.641 -3.566 -10.844 1 97.69 126 TYR B O 1
ATOM 4587 N N . GLN B 1 127 ? 1.932 -4.145 -9.102 1 98.06 127 GLN B N 1
ATOM 4588 C CA . GLN B 1 127 ? 1.825 -5.578 -9.359 1 98.06 127 GLN B CA 1
ATOM 4589 C C . GLN B 1 127 ? 1.325 -6.32 -8.125 1 98.06 127 GLN B C 1
ATOM 4591 O O . GLN B 1 127 ? 1.747 -6.023 -7.004 1 98.06 127 GLN B O 1
ATOM 4596 N N . PHE B 1 128 ? 0.341 -7.145 -8.328 1 98.62 128 PHE B N 1
ATOM 4597 C CA . PHE B 1 128 ? -0.038 -8.172 -7.367 1 98.62 128 PHE B CA 1
ATOM 4598 C C . PHE B 1 128 ? 0.536 -9.523 -7.773 1 98.62 128 PHE B C 1
ATOM 4600 O O . PHE B 1 128 ? 0.548 -9.875 -8.953 1 98.62 128 PHE B O 1
ATOM 4607 N N . GLY B 1 129 ? 1.032 -10.258 -6.758 1 98.69 129 GLY B N 1
ATOM 4608 C CA . GLY B 1 129 ? 1.527 -11.594 -7.055 1 98.69 129 GLY B CA 1
ATOM 4609 C C . GLY B 1 129 ? 1.434 -12.539 -5.875 1 98.69 129 GLY B C 1
ATOM 4610 O O . GLY B 1 129 ? 1.247 -12.109 -4.738 1 98.69 129 GLY B O 1
ATOM 4611 N N . ILE B 1 130 ? 1.501 -13.836 -6.125 1 98.75 130 ILE B N 1
ATOM 4612 C CA . ILE B 1 130 ? 1.512 -14.859 -5.086 1 98.75 130 ILE B CA 1
ATOM 4613 C C . ILE B 1 130 ? 2.711 -15.789 -5.285 1 98.75 130 ILE B C 1
ATOM 4615 O O . ILE B 1 130 ? 3.193 -15.953 -6.406 1 98.75 130 ILE B O 1
ATOM 4619 N N . GLU B 1 131 ? 3.203 -16.281 -4.238 1 98.62 131 GLU B N 1
ATOM 4620 C CA . GLU B 1 131 ? 4.281 -17.266 -4.25 1 98.62 131 GLU B CA 1
ATOM 4621 C C . GLU B 1 131 ? 3.953 -18.453 -3.34 1 98.62 131 GLU B C 1
ATOM 4623 O O . GLU B 1 131 ? 3.791 -18.281 -2.129 1 98.62 131 GLU B O 1
ATOM 4628 N N . PHE B 1 132 ? 3.75 -19.594 -3.941 1 98 132 PHE B N 1
ATOM 4629 C CA . PHE B 1 132 ? 3.75 -20.859 -3.215 1 98 132 PHE B CA 1
ATOM 4630 C C . PHE B 1 132 ? 5.148 -21.469 -3.178 1 98 132 PHE B C 1
ATOM 4632 O O . PHE B 1 132 ? 5.688 -21.859 -4.215 1 98 132 PHE B O 1
ATOM 4639 N N . ILE B 1 133 ? 5.742 -21.531 -2.033 1 97.81 133 ILE B N 1
ATOM 4640 C CA . ILE B 1 133 ? 7.133 -21.953 -1.907 1 97.81 133 ILE B CA 1
ATOM 4641 C C . ILE B 1 133 ? 7.195 -23.328 -1.241 1 97.81 133 ILE B C 1
ATOM 4643 O O . ILE B 1 133 ? 6.59 -23.547 -0.189 1 97.81 133 ILE B O 1
ATOM 4647 N N . GLY B 1 134 ? 7.949 -24.203 -1.803 1 95.88 134 GLY B N 1
ATOM 4648 C CA . GLY B 1 134 ? 8.055 -25.547 -1.292 1 95.88 134 GLY B CA 1
ATOM 4649 C C . GLY B 1 134 ? 6.922 -26.453 -1.75 1 95.88 134 GLY B C 1
ATOM 4650 O O . GLY B 1 134 ? 6.387 -27.234 -0.963 1 95.88 134 GLY B O 1
ATOM 4651 N N . VAL B 1 135 ? 6.504 -26.328 -2.979 1 94.12 135 VAL B N 1
ATOM 4652 C CA . VAL B 1 135 ? 5.477 -27.141 -3.605 1 94.12 135 VAL B CA 1
ATOM 4653 C C . VAL B 1 135 ? 6.031 -28.531 -3.898 1 94.12 135 VAL B C 1
ATOM 4655 O O . VAL B 1 135 ? 7.188 -28.672 -4.305 1 94.12 135 VAL B O 1
ATOM 4658 N N . LYS B 1 136 ? 5.172 -29.547 -3.713 1 89.44 136 LYS B N 1
ATOM 4659 C CA . LYS B 1 136 ? 5.695 -30.891 -3.875 1 89.44 136 LYS B CA 1
ATOM 4660 C C . LYS B 1 136 ? 5.094 -31.578 -5.102 1 89.44 136 LYS B C 1
ATOM 4662 O O . LYS B 1 136 ? 5.695 -32.5 -5.668 1 89.44 136 LYS B O 1
ATOM 4667 N N . ASN B 1 137 ? 3.883 -31.188 -5.52 1 88.31 137 ASN B N 1
ATOM 4668 C CA . ASN B 1 137 ? 3.262 -31.891 -6.645 1 88.31 137 ASN B CA 1
ATOM 4669 C C . ASN B 1 137 ? 2.406 -30.938 -7.48 1 88.31 137 ASN B C 1
ATOM 4671 O O . ASN B 1 137 ? 2.404 -29.734 -7.25 1 88.31 137 ASN B O 1
ATOM 4675 N N . ILE B 1 138 ? 1.726 -31.453 -8.5 1 92.81 138 ILE B N 1
ATOM 4676 C CA . ILE B 1 138 ? 1.01 -30.688 -9.523 1 92.81 138 ILE B CA 1
ATOM 4677 C C . ILE B 1 138 ? -0.287 -30.141 -8.938 1 92.81 138 ILE B C 1
ATOM 4679 O O . ILE B 1 138 ? -0.787 -29.109 -9.398 1 92.81 138 ILE B O 1
ATOM 4683 N N . LEU B 1 139 ? -0.817 -30.719 -7.875 1 95.56 139 LEU B N 1
ATOM 4684 C CA . LEU B 1 139 ? -2.078 -30.266 -7.297 1 95.56 139 LEU B CA 1
ATOM 4685 C C . LEU B 1 139 ? -1.92 -28.891 -6.66 1 95.56 139 LEU B C 1
ATOM 4687 O O . LEU B 1 139 ? -2.84 -28.078 -6.707 1 95.56 139 LEU B O 1
ATOM 4691 N N . ASN B 1 140 ? -0.757 -28.641 -6.066 1 95.69 140 ASN B N 1
ATOM 4692 C CA . ASN B 1 140 ? -0.478 -27.312 -5.539 1 95.69 140 ASN B CA 1
ATOM 4693 C C . ASN B 1 140 ? -0.419 -26.266 -6.648 1 95.69 140 ASN B C 1
ATOM 4695 O O . ASN B 1 140 ? -0.828 -25.125 -6.449 1 95.69 140 ASN B O 1
ATOM 4699 N N . GLU B 1 141 ? 0.093 -26.672 -7.754 1 96.62 141 GLU B N 1
ATOM 4700 C CA . GLU B 1 141 ? 0.192 -25.766 -8.898 1 96.62 141 GLU B CA 1
ATOM 4701 C C . GLU B 1 141 ? -1.184 -25.484 -9.492 1 96.62 141 GLU B C 1
ATOM 4703 O O . GLU B 1 141 ? -1.48 -24.344 -9.852 1 96.62 141 GLU B O 1
ATOM 4708 N N . ILE B 1 142 ? -2.01 -26.516 -9.531 1 97.12 142 ILE B N 1
ATOM 4709 C CA . ILE B 1 142 ? -3.383 -26.359 -9.992 1 97.12 142 ILE B CA 1
ATOM 4710 C C . ILE B 1 142 ? -4.141 -25.422 -9.055 1 97.12 142 ILE B C 1
ATOM 4712 O O . ILE B 1 142 ? -4.918 -24.578 -9.5 1 97.12 142 ILE B O 1
ATOM 4716 N N . GLU B 1 143 ? -3.906 -25.562 -7.766 1 97.12 143 GLU B N 1
ATOM 4717 C CA . GLU B 1 143 ? -4.496 -24.656 -6.785 1 97.12 143 GLU B CA 1
ATOM 4718 C C . GLU B 1 143 ? -4.145 -23.203 -7.086 1 97.12 143 GLU B C 1
ATOM 4720 O O . GLU B 1 143 ? -4.996 -22.328 -6.973 1 97.12 143 GLU B O 1
ATOM 4725 N N . GLY B 1 144 ? -2.898 -22.984 -7.461 1 97.44 144 GLY B N 1
ATOM 4726 C CA . GLY B 1 144 ? -2.467 -21.656 -7.836 1 97.44 144 GLY B CA 1
ATOM 4727 C C . GLY B 1 144 ? -3.213 -21.109 -9.039 1 97.44 144 GLY B C 1
ATOM 4728 O O . GLY B 1 144 ? -3.582 -19.922 -9.062 1 97.44 144 GLY B O 1
ATOM 4729 N N . ILE B 1 145 ? -3.408 -21.938 -9.992 1 98.12 145 ILE B N 1
ATOM 4730 C CA . ILE B 1 145 ? -4.145 -21.531 -11.18 1 98.12 145 ILE B CA 1
ATOM 4731 C C . ILE B 1 145 ? -5.59 -21.203 -10.805 1 98.12 145 ILE B C 1
ATOM 4733 O O . ILE B 1 145 ? -6.148 -20.203 -11.281 1 98.12 145 ILE B O 1
ATOM 4737 N N . LEU B 1 146 ? -6.191 -22 -9.938 1 97.88 146 LEU B N 1
ATOM 4738 C CA . LEU B 1 146 ? -7.547 -21.75 -9.469 1 97.88 146 LEU B CA 1
ATOM 4739 C C . LEU B 1 146 ? -7.621 -20.406 -8.734 1 97.88 146 LEU B C 1
ATOM 4741 O O . LEU B 1 146 ? -8.602 -19.672 -8.867 1 97.88 146 LEU B O 1
ATOM 4745 N N . PHE B 1 147 ? -6.602 -20.125 -7.957 1 98.31 147 PHE B N 1
ATOM 4746 C CA . PHE B 1 147 ? -6.488 -18.844 -7.277 1 98.31 147 PHE B CA 1
ATOM 4747 C C . PHE B 1 147 ? -6.602 -17.703 -8.273 1 98.31 147 PHE B C 1
ATOM 4749 O O . PHE B 1 147 ? -7.379 -16.766 -8.07 1 98.31 147 PHE B O 1
ATOM 4756 N N . ALA B 1 148 ? -5.871 -17.828 -9.375 1 98.44 148 ALA B N 1
ATOM 4757 C CA . ALA B 1 148 ? -5.895 -16.797 -10.422 1 98.44 148 ALA B CA 1
ATOM 4758 C C . ALA B 1 148 ? -7.285 -16.672 -11.023 1 98.44 148 ALA B C 1
ATOM 4760 O O . ALA B 1 148 ? -7.781 -15.562 -11.227 1 98.44 148 ALA B O 1
ATOM 4761 N N . LEU B 1 149 ? -7.906 -17.75 -11.289 1 97.88 149 LEU B N 1
ATOM 4762 C CA . LEU B 1 149 ? -9.234 -17.75 -11.883 1 97.88 149 LEU B CA 1
ATOM 4763 C C . LEU B 1 149 ? -10.266 -17.172 -10.922 1 97.88 149 LEU B C 1
ATOM 4765 O O . LEU B 1 149 ? -11.18 -16.453 -11.344 1 97.88 149 LEU B O 1
ATOM 4769 N N . ASP B 1 150 ? -10.148 -17.469 -9.656 1 97.94 150 ASP B N 1
ATOM 4770 C CA . ASP B 1 150 ? -11.078 -16.969 -8.648 1 97.94 150 ASP B CA 1
ATOM 4771 C C . ASP B 1 150 ? -11.008 -15.438 -8.547 1 97.94 150 ASP B C 1
ATOM 4773 O O . ASP B 1 150 ? -12.016 -14.789 -8.281 1 97.94 150 ASP B O 1
ATOM 4777 N N . ILE B 1 151 ? -9.805 -14.875 -8.766 1 98.5 151 ILE B N 1
ATOM 4778 C CA . ILE B 1 151 ? -9.664 -13.422 -8.781 1 98.5 151 ILE B CA 1
ATOM 4779 C C . ILE B 1 151 ? -10.555 -12.828 -9.859 1 98.5 151 ILE B C 1
ATOM 4781 O O . ILE B 1 151 ? -11.336 -11.906 -9.594 1 98.5 151 ILE B O 1
ATOM 4785 N N . LEU B 1 152 ? -10.469 -13.391 -11.055 1 98 152 LEU B N 1
ATOM 4786 C CA . LEU B 1 152 ? -11.234 -12.875 -12.18 1 98 152 LEU B CA 1
ATOM 4787 C C . LEU B 1 152 ? -12.734 -13.086 -11.961 1 98 152 LEU B C 1
ATOM 4789 O O . LEU B 1 152 ? -13.539 -12.203 -12.266 1 98 152 LEU B O 1
ATOM 4793 N N . LYS B 1 153 ? -13.055 -14.195 -11.43 1 97.25 153 LYS B N 1
ATOM 4794 C CA . LYS B 1 153 ? -14.461 -14.5 -11.141 1 97.25 153 LYS B CA 1
ATOM 4795 C C . LYS B 1 153 ? -15.047 -13.5 -10.148 1 97.25 153 LYS B C 1
ATOM 4797 O O . LYS B 1 153 ? -16.125 -12.961 -10.375 1 97.25 153 LYS B O 1
ATOM 4802 N N . LYS B 1 154 ? -14.352 -13.234 -9.07 1 97.81 154 LYS B N 1
ATOM 4803 C CA . LYS B 1 154 ? -14.836 -12.328 -8.031 1 97.81 154 LYS B CA 1
ATOM 4804 C C . LYS B 1 154 ? -14.953 -10.906 -8.555 1 97.81 154 LYS B C 1
ATOM 4806 O O . LYS B 1 154 ? -15.789 -10.133 -8.086 1 97.81 154 LYS B O 1
ATOM 4811 N N . LEU B 1 155 ? -14.156 -10.555 -9.516 1 98 155 LEU B N 1
ATOM 4812 C CA . LEU B 1 155 ? -14.172 -9.219 -10.094 1 98 155 LEU B CA 1
ATOM 4813 C C . LEU B 1 155 ? -15.148 -9.148 -11.273 1 98 155 LEU B C 1
ATOM 4815 O O . LEU B 1 155 ? -15.273 -8.102 -11.914 1 98 155 LEU B O 1
ATOM 4819 N N . ASN B 1 156 ? -15.797 -10.219 -11.609 1 97.56 156 ASN B N 1
ATOM 4820 C CA . ASN B 1 156 ? -16.75 -10.328 -12.711 1 97.56 156 ASN B CA 1
ATOM 4821 C C . ASN B 1 156 ? -16.078 -10.008 -14.055 1 97.56 156 ASN B C 1
ATOM 4823 O O . ASN B 1 156 ? -16.641 -9.266 -14.859 1 97.56 156 ASN B O 1
ATOM 4827 N N . ILE B 1 157 ? -14.875 -10.445 -14.219 1 96.81 157 ILE B N 1
ATOM 4828 C CA . ILE B 1 157 ? -14.18 -10.391 -15.5 1 96.81 157 ILE B CA 1
ATOM 4829 C C . ILE B 1 157 ? -14.281 -11.734 -16.219 1 96.81 157 ILE B C 1
ATOM 4831 O O . ILE B 1 157 ? -13.758 -12.742 -15.727 1 96.81 157 ILE B O 1
ATOM 4835 N N . THR B 1 158 ? -14.898 -11.734 -17.359 1 96 158 THR B N 1
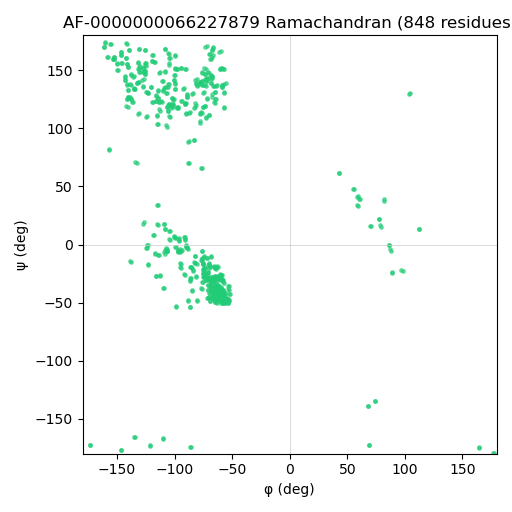ATOM 4836 C CA . THR B 1 158 ? -15.266 -13.023 -17.938 1 96 158 THR B CA 1
ATOM 4837 C C . THR B 1 158 ? -14.664 -13.172 -19.344 1 96 158 THR B C 1
ATOM 4839 O O . THR B 1 158 ? -14.594 -14.281 -19.875 1 96 158 THR B O 1
ATOM 4842 N N . ASN B 1 159 ? -14.266 -12.109 -19.906 1 94.88 159 ASN B N 1
ATOM 4843 C CA . ASN B 1 159 ? -13.789 -12.133 -21.281 1 94.88 159 ASN B CA 1
ATOM 4844 C C . ASN B 1 159 ? -12.289 -12.43 -21.344 1 94.88 159 ASN B C 1
ATOM 4846 O O . ASN B 1 159 ? -11.5 -11.555 -21.719 1 94.88 159 ASN B O 1
ATOM 4850 N N . TRP B 1 160 ? -11.945 -13.648 -21.031 1 95.88 160 TRP B N 1
ATOM 4851 C CA . TRP B 1 160 ? -10.539 -14.047 -21.031 1 95.88 160 TRP B CA 1
ATOM 4852 C C . TRP B 1 160 ? -10.391 -15.508 -21.453 1 95.88 160 TRP B C 1
ATOM 4854 O O . TRP B 1 160 ? -11.375 -16.25 -21.516 1 95.88 160 TRP B O 1
ATOM 4864 N N . LYS B 1 161 ? -9.227 -15.898 -21.812 1 96.19 161 LYS B N 1
ATOM 4865 C CA . LYS B 1 161 ? -8.844 -17.266 -22.125 1 96.19 161 LYS B CA 1
ATOM 4866 C C . LYS B 1 161 ? -7.617 -17.703 -21.328 1 96.19 161 LYS B C 1
ATOM 4868 O O . LYS B 1 161 ? -6.68 -16.906 -21.156 1 96.19 161 LYS B O 1
ATOM 4873 N N . LEU B 1 162 ? -7.707 -18.953 -20.781 1 97.81 162 LEU B N 1
ATOM 4874 C CA . LEU B 1 162 ? -6.57 -19.531 -20.078 1 97.81 162 LEU B CA 1
ATOM 4875 C C . LEU B 1 162 ? -5.688 -20.328 -21.031 1 97.81 162 LEU B C 1
ATOM 4877 O O . LEU B 1 162 ? -6.164 -21.219 -21.734 1 97.81 162 LEU B O 1
ATOM 4881 N N . LYS B 1 163 ? -4.426 -19.922 -21.125 1 96.12 163 LYS B N 1
ATOM 4882 C CA . LYS B 1 163 ? -3.42 -20.656 -21.875 1 96.12 163 LYS B CA 1
ATOM 4883 C C . LYS B 1 163 ? -2.412 -21.328 -20.953 1 96.12 163 LYS B C 1
ATOM 4885 O O . LYS B 1 163 ? -2.006 -20.734 -19.938 1 96.12 163 LYS B O 1
ATOM 4890 N N . VAL B 1 164 ? -2.115 -22.562 -21.25 1 96.56 164 VAL B N 1
ATOM 4891 C CA . VAL B 1 164 ? -1.151 -23.281 -20.422 1 96.56 164 VAL B CA 1
ATOM 4892 C C . VAL B 1 164 ? -0.108 -23.969 -21.312 1 96.56 164 VAL B C 1
ATOM 4894 O O . VAL B 1 164 ? -0.356 -24.203 -22.484 1 96.56 164 VAL B O 1
ATOM 4897 N N . ASN B 1 165 ? 1.079 -24.141 -20.797 1 93.94 165 ASN B N 1
ATOM 4898 C CA . ASN B 1 165 ? 2.166 -24.875 -21.422 1 93.94 165 ASN B CA 1
ATOM 4899 C C . ASN B 1 165 ? 3.029 -25.594 -20.391 1 93.94 165 ASN B C 1
ATOM 4901 O O . ASN B 1 165 ? 2.869 -25.359 -19.188 1 93.94 165 ASN B O 1
ATOM 4905 N N . TYR B 1 166 ? 3.688 -26.594 -20.734 1 95.5 166 TYR B N 1
ATOM 4906 C CA . TYR B 1 166 ? 4.707 -27.25 -19.938 1 95.5 166 TYR B CA 1
ATOM 4907 C C . TYR B 1 166 ? 6.078 -27.141 -20.594 1 95.5 166 TYR B C 1
ATOM 4909 O O . TYR B 1 166 ? 6.348 -27.797 -21.609 1 95.5 166 TYR B O 1
ATOM 4917 N N . ILE B 1 167 ? 7.035 -26.344 -19.984 1 93 167 ILE B N 1
ATOM 4918 C CA . ILE B 1 167 ? 8.242 -25.953 -20.703 1 93 167 ILE B CA 1
ATOM 4919 C C . ILE B 1 167 ? 9.43 -26.781 -20.219 1 93 167 ILE B C 1
ATOM 4921 O O . ILE B 1 167 ? 10.586 -26.438 -20.469 1 93 167 ILE B O 1
ATOM 4925 N N . GLY B 1 168 ? 9.156 -27.891 -19.406 1 93.06 168 GLY B N 1
ATOM 4926 C CA . GLY B 1 168 ? 10.188 -28.812 -18.984 1 93.06 168 GLY B CA 1
ATOM 4927 C C . GLY B 1 168 ? 11.18 -28.203 -18 1 93.06 168 GLY B C 1
ATOM 4928 O O . GLY B 1 168 ? 10.938 -27.125 -17.469 1 93.06 168 GLY B O 1
ATOM 4929 N N . SER B 1 169 ? 12.219 -28.922 -17.703 1 92.88 169 SER B N 1
ATOM 4930 C CA . SER B 1 169 ? 13.297 -28.484 -16.828 1 92.88 169 SER B CA 1
ATOM 4931 C C . SER B 1 169 ? 14.18 -27.453 -17.516 1 92.88 169 SER B C 1
ATOM 4933 O O . SER B 1 169 ? 14.047 -27.219 -18.719 1 92.88 169 SER B O 1
ATOM 4935 N N . ILE B 1 170 ? 15.039 -26.844 -16.766 1 88.44 170 ILE B N 1
ATOM 4936 C CA . ILE B 1 170 ? 15.984 -25.891 -17.312 1 88.44 170 ILE B CA 1
ATOM 4937 C C . ILE B 1 170 ? 16.875 -26.578 -18.359 1 88.44 170 ILE B C 1
ATOM 4939 O O . ILE B 1 170 ? 17.172 -25.984 -19.406 1 88.44 170 ILE B O 1
ATOM 4943 N N . GLU B 1 171 ? 17.234 -27.812 -18.078 1 91.44 171 GLU B N 1
ATOM 4944 C CA . GLU B 1 171 ? 18.062 -28.578 -19.016 1 91.44 171 GLU B CA 1
ATOM 4945 C C . GLU B 1 171 ? 17.312 -28.875 -20.312 1 91.44 171 GLU B C 1
ATOM 4947 O O . GLU B 1 171 ? 17.875 -28.734 -21.391 1 91.44 171 GLU B O 1
ATOM 4952 N N . THR B 1 172 ? 16.125 -29.281 -20.172 1 94 172 THR B N 1
ATOM 4953 C CA . THR B 1 172 ? 15.305 -29.562 -21.344 1 94 172 THR B CA 1
ATOM 4954 C C . THR B 1 172 ? 15.078 -28.297 -22.156 1 94 172 THR B C 1
ATOM 4956 O O . THR B 1 172 ? 15.141 -28.328 -23.391 1 94 172 THR B O 1
ATOM 4959 N N . ARG B 1 173 ? 14.867 -27.25 -21.547 1 90.25 173 ARG B N 1
ATOM 4960 C CA . ARG B 1 173 ? 14.641 -25.969 -22.203 1 90.25 173 ARG B CA 1
ATOM 4961 C C . ARG B 1 173 ? 15.883 -25.516 -22.984 1 90.25 173 ARG B C 1
ATOM 4963 O O . ARG B 1 173 ? 15.781 -24.953 -24.062 1 90.25 173 ARG B O 1
ATOM 4970 N N . GLU B 1 174 ? 16.984 -25.75 -22.328 1 89.81 174 GLU B N 1
ATOM 4971 C CA . GLU B 1 174 ? 18.234 -25.391 -23 1 89.81 174 GLU B CA 1
ATOM 4972 C C . GLU B 1 174 ? 18.391 -26.141 -24.328 1 89.81 174 GLU B C 1
ATOM 4974 O O . GLU B 1 174 ? 18.859 -25.578 -25.312 1 89.81 174 GLU B O 1
ATOM 4979 N N . LYS B 1 175 ? 18.047 -27.375 -24.297 1 94.31 175 LYS B N 1
ATOM 4980 C CA . LYS B 1 175 ? 18.062 -28.156 -25.531 1 94.31 175 LYS B CA 1
ATOM 4981 C C . LYS B 1 175 ? 17.109 -27.578 -26.562 1 94.31 175 LYS B C 1
ATOM 4983 O O . LYS B 1 175 ? 17.453 -27.5 -27.75 1 94.31 175 LYS B O 1
ATOM 4988 N N . TRP B 1 176 ? 15.977 -27.234 -26.062 1 92.81 176 TRP B N 1
ATOM 4989 C CA . TRP B 1 176 ? 14.977 -26.609 -26.938 1 92.81 176 TRP B CA 1
ATOM 4990 C C . TRP B 1 176 ? 15.5 -25.281 -27.5 1 92.81 176 TRP B C 1
ATOM 4992 O O . TRP B 1 176 ? 15.398 -25.031 -28.703 1 92.81 176 TRP B O 1
ATOM 5002 N N . ILE B 1 177 ? 16.094 -24.438 -26.688 1 90.44 177 ILE B N 1
ATOM 5003 C CA . ILE B 1 177 ? 16.625 -23.141 -27.078 1 90.44 177 ILE B CA 1
ATOM 5004 C C . ILE B 1 177 ? 17.703 -23.328 -28.156 1 90.44 177 ILE B C 1
ATOM 5006 O O . ILE B 1 177 ? 17.703 -22.609 -29.156 1 90.44 177 ILE B O 1
ATOM 5010 N N . ASN B 1 178 ? 18.547 -24.281 -27.953 1 94.19 178 ASN B N 1
ATOM 5011 C CA . ASN B 1 178 ? 19.609 -24.547 -28.922 1 94.19 178 ASN B CA 1
ATOM 5012 C C . ASN B 1 178 ? 19.031 -24.969 -30.266 1 94.19 178 ASN B C 1
ATOM 5014 O O . ASN B 1 178 ? 19.547 -24.594 -31.312 1 94.19 178 ASN B O 1
ATOM 5018 N N . SER B 1 179 ? 18.062 -25.734 -30.188 1 95.25 179 SER B N 1
ATOM 5019 C CA . SER B 1 179 ? 17.406 -26.156 -31.406 1 95.25 179 SER B CA 1
ATOM 5020 C C . SER B 1 179 ? 16.75 -24.984 -32.125 1 95.25 179 SER B C 1
ATOM 5022 O O . SER B 1 179 ? 16.781 -24.891 -33.344 1 95.25 179 SER B O 1
ATOM 5024 N N . LEU B 1 180 ? 16.156 -24.156 -31.328 1 93.62 180 LEU B N 1
ATOM 5025 C CA . LEU B 1 180 ? 15.5 -22.969 -31.891 1 93.62 180 LEU B CA 1
ATOM 5026 C C . LEU B 1 180 ? 16.531 -22.047 -32.531 1 93.62 180 LEU B C 1
ATOM 5028 O O . LEU B 1 180 ? 16.266 -21.469 -33.594 1 93.62 180 LEU B O 1
ATOM 5032 N N . LYS B 1 181 ? 17.609 -21.922 -31.875 1 94.75 181 LYS B N 1
ATOM 5033 C CA . LYS B 1 181 ? 18.672 -21.109 -32.469 1 94.75 181 LYS B CA 1
ATOM 5034 C C . LYS B 1 181 ? 19.062 -21.625 -33.844 1 94.75 181 LYS B C 1
ATOM 5036 O O . LYS B 1 181 ? 19.156 -20.859 -34.781 1 94.75 181 LYS B O 1
ATOM 5041 N N . LYS B 1 182 ? 19.297 -22.875 -33.906 1 95.56 182 LYS B N 1
ATOM 5042 C CA . LYS B 1 182 ? 19.672 -23.5 -35.156 1 95.56 182 LYS B CA 1
ATOM 5043 C C . LYS B 1 182 ? 18.562 -23.328 -36.219 1 95.56 182 LYS B C 1
ATOM 5045 O O . LYS B 1 182 ? 18.844 -23 -37.375 1 95.56 182 LYS B O 1
ATOM 5050 N N . TYR B 1 183 ? 17.406 -23.531 -35.781 1 96 183 TYR B N 1
ATOM 5051 C CA . TYR B 1 183 ? 16.25 -23.453 -36.656 1 96 183 TYR B CA 1
ATOM 5052 C C . TYR B 1 183 ? 16.078 -22.031 -37.188 1 96 183 TYR B C 1
ATOM 5054 O O . TYR B 1 183 ? 15.938 -21.828 -38.406 1 96 183 TYR B O 1
ATOM 5062 N N . PHE B 1 184 ? 16.094 -21.031 -36.375 1 95.5 184 PHE B N 1
ATOM 5063 C CA . PHE B 1 184 ? 15.781 -19.656 -36.75 1 95.5 184 PHE B CA 1
ATOM 5064 C C . PHE B 1 184 ? 16.922 -19.047 -37.531 1 95.5 184 PHE B C 1
ATOM 5066 O O . PHE B 1 184 ? 16.719 -18.109 -38.312 1 95.5 184 PHE B O 1
ATOM 5073 N N . ASN B 1 185 ? 18.094 -19.578 -37.281 1 95.38 185 ASN B N 1
ATOM 5074 C CA . ASN B 1 185 ? 19.219 -19.109 -38.094 1 95.38 185 ASN B CA 1
ATOM 5075 C C . ASN B 1 185 ? 19 -19.391 -39.594 1 95.38 185 ASN B C 1
ATOM 5077 O O . ASN B 1 185 ? 19.469 -18.641 -40.438 1 95.38 185 ASN B O 1
ATOM 5081 N N . LYS B 1 186 ? 18.266 -20.359 -39.875 1 94.94 186 LYS B N 1
ATOM 5082 C CA . LYS B 1 186 ? 17.938 -20.703 -41.25 1 94.94 186 LYS B CA 1
ATOM 5083 C C . LYS B 1 186 ? 17 -19.688 -41.875 1 94.94 186 LYS B C 1
ATOM 5085 O O . LYS B 1 186 ? 16.938 -19.547 -43.094 1 94.94 186 LYS B O 1
ATOM 5090 N N . TYR B 1 187 ? 16.312 -19.047 -41.031 1 94.69 187 TYR B N 1
ATOM 5091 C CA . TYR B 1 187 ? 15.305 -18.094 -41.5 1 94.69 187 TYR B CA 1
ATOM 5092 C C . TYR B 1 187 ? 15.664 -16.672 -41.094 1 94.69 187 TYR B C 1
ATOM 5094 O O . TYR B 1 187 ? 14.797 -15.805 -41 1 94.69 187 TYR B O 1
ATOM 5102 N N . LYS B 1 188 ? 16.828 -16.406 -40.75 1 94.19 188 LYS B N 1
ATOM 5103 C CA . LYS B 1 188 ? 17.312 -15.164 -40.156 1 94.19 188 LYS B CA 1
ATOM 5104 C C . LYS B 1 188 ? 16.922 -13.961 -41.031 1 94.19 188 LYS B C 1
ATOM 5106 O O . LYS B 1 188 ? 16.5 -12.93 -40.5 1 94.19 188 LYS B O 1
ATOM 5111 N N . ASP B 1 189 ? 16.953 -14.062 -42.312 1 93.5 189 ASP B N 1
ATOM 5112 C CA . ASP B 1 189 ? 16.719 -12.945 -43.219 1 93.5 189 ASP B CA 1
ATOM 5113 C C . ASP B 1 189 ? 15.227 -12.617 -43.312 1 93.5 189 ASP B C 1
ATOM 5115 O O . ASP B 1 189 ? 14.852 -11.547 -43.781 1 93.5 189 ASP B O 1
ATOM 5119 N N . GLU B 1 190 ? 14.43 -13.5 -42.781 1 94.5 190 GLU B N 1
ATOM 5120 C CA . GLU B 1 190 ? 12.984 -13.289 -42.844 1 94.5 190 GLU B CA 1
ATOM 5121 C C . GLU B 1 190 ? 12.461 -12.727 -41.531 1 94.5 190 GLU B C 1
ATOM 5123 O O . GLU B 1 190 ? 11.266 -12.453 -41.375 1 94.5 190 GLU B O 1
ATOM 5128 N N . LEU B 1 191 ? 13.336 -12.57 -40.594 1 94.56 191 LEU B N 1
ATOM 5129 C CA . LEU B 1 191 ? 12.953 -12.086 -39.25 1 94.56 191 LEU B CA 1
ATOM 5130 C C . LEU B 1 191 ? 13.219 -10.586 -39.156 1 94.56 191 LEU B C 1
ATOM 5132 O O . LEU B 1 191 ? 14.047 -10.039 -39.875 1 94.56 191 LEU B O 1
ATOM 5136 N N . SER B 1 192 ? 12.453 -9.906 -38.344 1 93.12 192 SER B N 1
ATOM 5137 C CA . SER B 1 192 ? 12.703 -8.508 -38.031 1 93.12 192 SER B CA 1
ATOM 5138 C C . SER B 1 192 ? 14.062 -8.328 -37.344 1 93.12 192 SER B C 1
ATOM 5140 O O . SER B 1 192 ? 14.672 -9.305 -36.906 1 93.12 192 SER B O 1
ATOM 5142 N N . GLU B 1 193 ? 14.523 -7.109 -37.281 1 90.06 193 GLU B N 1
ATOM 5143 C CA . GLU B 1 193 ? 15.82 -6.828 -36.688 1 90.06 193 GLU B CA 1
ATOM 5144 C C . GLU B 1 193 ? 15.836 -7.227 -35.188 1 90.06 193 GLU B C 1
ATOM 5146 O O . GLU B 1 193 ? 16.844 -7.723 -34.688 1 90.06 193 GLU B O 1
ATOM 5151 N N . ASP B 1 194 ? 14.805 -7.008 -34.531 1 85.88 194 ASP B N 1
ATOM 5152 C CA . ASP B 1 194 ? 14.711 -7.375 -33.125 1 85.88 194 ASP B CA 1
ATOM 5153 C C . ASP B 1 194 ? 14.812 -8.891 -32.938 1 85.88 194 ASP B C 1
ATOM 5155 O O . ASP B 1 194 ? 15.531 -9.367 -32.062 1 85.88 194 ASP B O 1
ATOM 5159 N N . SER B 1 195 ? 14.148 -9.562 -33.781 1 90.44 195 SER B N 1
ATOM 5160 C CA . SER B 1 195 ? 14.141 -11.023 -33.688 1 90.44 195 SER B CA 1
ATOM 5161 C C . SER B 1 195 ? 15.484 -11.609 -34.125 1 90.44 195 SER B C 1
ATOM 5163 O O . SER B 1 195 ? 15.906 -12.641 -33.594 1 90.44 195 SER B O 1
ATOM 5165 N N . LYS B 1 196 ? 16.141 -10.938 -35.031 1 92.38 196 LYS B N 1
ATOM 5166 C CA . LYS B 1 196 ? 17.484 -11.383 -35.375 1 92.38 196 LYS B CA 1
ATOM 5167 C C . LYS B 1 196 ? 18.406 -11.359 -34.188 1 92.38 196 LYS B C 1
ATOM 5169 O O . LYS B 1 196 ? 19.172 -12.305 -33.969 1 92.38 196 LYS B O 1
ATOM 5174 N N . ASN B 1 197 ? 18.25 -10.375 -33.438 1 87.25 197 ASN B N 1
ATOM 5175 C CA . ASN B 1 197 ? 19.062 -10.25 -32.25 1 87.25 197 ASN B CA 1
ATOM 5176 C C . ASN B 1 197 ? 18.688 -11.289 -31.188 1 87.25 197 ASN B C 1
ATOM 5178 O O . ASN B 1 197 ? 19.531 -11.75 -30.422 1 87.25 197 ASN B O 1
ATOM 5182 N N . ARG B 1 198 ? 17.453 -11.656 -31.188 1 87.31 198 ARG B N 1
ATOM 5183 C CA . ARG B 1 198 ? 16.922 -12.57 -30.188 1 87.31 198 ARG B CA 1
ATOM 5184 C C . ARG B 1 198 ? 17.375 -14 -30.469 1 87.31 198 ARG B C 1
ATOM 5186 O O . ARG B 1 198 ? 17.359 -14.852 -29.562 1 87.31 198 ARG B O 1
ATOM 5193 N N . ILE B 1 199 ? 17.766 -14.242 -31.719 1 91.19 199 ILE B N 1
ATOM 5194 C CA . ILE B 1 199 ? 18.172 -15.602 -32.062 1 91.19 199 ILE B CA 1
ATOM 5195 C C . ILE B 1 199 ? 19.266 -16.078 -31.109 1 91.19 199 ILE B C 1
ATOM 5197 O O . ILE B 1 199 ? 19.156 -17.156 -30.516 1 91.19 199 ILE B O 1
ATOM 5201 N N . GLU B 1 200 ? 20.219 -15.242 -30.906 1 86.38 200 GLU B N 1
ATOM 5202 C CA . GLU B 1 200 ? 21.344 -15.641 -30.062 1 86.38 200 GLU B CA 1
ATOM 5203 C C . GLU B 1 200 ? 21.062 -15.375 -28.594 1 86.38 200 GLU B C 1
ATOM 5205 O O . GLU B 1 200 ? 21.531 -16.109 -27.719 1 86.38 200 GLU B O 1
ATOM 5210 N N . LYS B 1 201 ? 20.328 -14.438 -28.281 1 81.25 201 LYS B N 1
ATOM 5211 C CA . LYS B 1 201 ? 20.125 -14.016 -26.891 1 81.25 201 LYS B CA 1
ATOM 5212 C C . LYS B 1 201 ? 19 -14.805 -26.234 1 81.25 201 LYS B C 1
ATOM 5214 O O . LYS B 1 201 ? 19.172 -15.352 -25.141 1 81.25 201 LYS B O 1
ATOM 5219 N N . ASN B 1 202 ? 17.828 -14.773 -26.922 1 83.56 202 ASN B N 1
ATOM 5220 C CA . ASN B 1 202 ? 16.656 -15.469 -26.391 1 83.56 202 ASN B CA 1
ATOM 5221 C C . ASN B 1 202 ? 15.656 -15.797 -27.5 1 83.56 202 ASN B C 1
ATOM 5223 O O . ASN B 1 202 ? 14.617 -15.141 -27.609 1 83.56 202 ASN B O 1
ATOM 5227 N N . PRO B 1 203 ? 15.945 -16.891 -28.172 1 89.06 203 PRO B N 1
ATOM 5228 C CA . PRO B 1 203 ? 15.094 -17.219 -29.328 1 89.06 203 PRO B CA 1
ATOM 5229 C C . PRO B 1 203 ? 13.641 -17.484 -28.922 1 89.06 203 PRO B C 1
ATOM 5231 O O . PRO B 1 203 ? 12.75 -17.453 -29.766 1 89.06 203 PRO B O 1
ATOM 5234 N N . LEU B 1 204 ? 13.391 -17.766 -27.625 1 86 204 LEU B N 1
ATOM 5235 C CA . LEU B 1 204 ? 12.039 -18.016 -27.156 1 86 204 LEU B CA 1
ATOM 5236 C C . LEU B 1 204 ? 11.156 -16.797 -27.344 1 86 204 LEU B C 1
ATOM 5238 O O . LEU B 1 204 ? 9.945 -16.922 -27.547 1 86 204 LEU B O 1
ATOM 5242 N N . ARG B 1 205 ? 11.758 -15.703 -27.281 1 83.06 205 ARG B N 1
ATOM 5243 C CA . ARG B 1 205 ? 11.016 -14.453 -27.375 1 83.06 205 ARG B CA 1
ATOM 5244 C C . ARG B 1 205 ? 10.5 -14.219 -28.781 1 83.06 205 ARG B C 1
ATOM 5246 O O . ARG B 1 205 ? 9.609 -13.398 -29 1 83.06 205 ARG B O 1
ATOM 5253 N N . ILE B 1 206 ? 11.055 -14.922 -29.75 1 87.19 206 ILE B N 1
ATOM 5254 C CA . ILE B 1 206 ? 10.586 -14.828 -31.125 1 87.19 206 ILE B CA 1
ATOM 5255 C C . ILE B 1 206 ? 9.203 -15.461 -31.25 1 87.19 206 ILE B C 1
ATOM 5257 O O . ILE B 1 206 ? 8.383 -15.023 -32.062 1 87.19 206 ILE B O 1
ATOM 5261 N N . LEU B 1 207 ? 8.938 -16.406 -30.438 1 85.75 207 LEU B N 1
ATOM 5262 C CA . LEU B 1 207 ? 7.703 -17.172 -30.484 1 85.75 207 LEU B CA 1
ATOM 5263 C C . LEU B 1 207 ? 6.504 -16.297 -30.109 1 85.75 207 LEU B C 1
ATOM 5265 O O . LEU B 1 207 ? 5.398 -16.516 -30.609 1 85.75 207 LEU B O 1
ATOM 5269 N N . ASP B 1 208 ? 6.754 -15.383 -29.25 1 75.88 208 ASP B N 1
ATOM 5270 C CA . ASP B 1 208 ? 5.645 -14.562 -28.766 1 75.88 208 ASP B CA 1
ATOM 5271 C C . ASP B 1 208 ? 5.738 -13.141 -29.328 1 75.88 208 ASP B C 1
ATOM 5273 O O . ASP B 1 208 ? 5.109 -12.219 -28.797 1 75.88 208 ASP B O 1
ATOM 5277 N N . ASP B 1 209 ? 6.578 -13.016 -30.297 1 80.25 209 ASP B N 1
ATOM 5278 C CA . ASP B 1 209 ? 6.73 -11.703 -30.922 1 80.25 209 ASP B CA 1
ATOM 5279 C C . ASP B 1 209 ? 5.469 -11.312 -31.688 1 80.25 209 ASP B C 1
ATOM 5281 O O . ASP B 1 209 ? 4.871 -12.141 -32.375 1 80.25 209 ASP B O 1
ATOM 5285 N N . LYS B 1 210 ? 5.062 -10.094 -31.609 1 75.38 210 LYS B N 1
ATOM 5286 C CA . LYS B 1 210 ? 3.824 -9.602 -32.188 1 75.38 21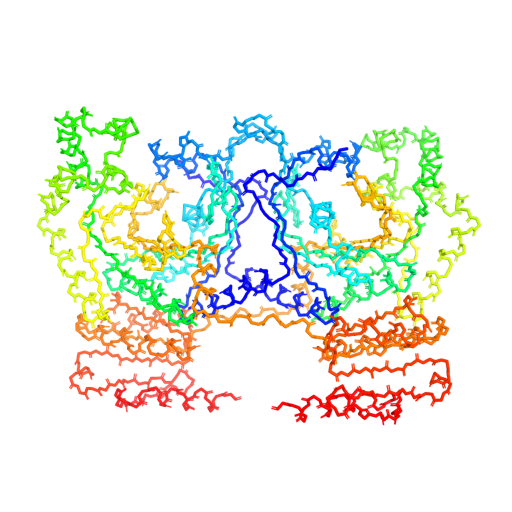0 LYS B CA 1
ATOM 5287 C C . LYS B 1 210 ? 3.887 -9.656 -33.719 1 75.38 210 LYS B C 1
ATOM 5289 O O . LYS B 1 210 ? 2.861 -9.828 -34.375 1 75.38 210 LYS B O 1
ATOM 5294 N N . VAL B 1 211 ? 5.055 -9.5 -34.25 1 82.31 211 VAL B N 1
ATOM 5295 C CA . VAL B 1 211 ? 5.211 -9.438 -35.719 1 82.31 211 VAL B CA 1
ATOM 5296 C C . VAL B 1 211 ? 5.652 -10.797 -36.25 1 82.31 211 VAL B C 1
ATOM 5298 O O . VAL B 1 211 ? 4.953 -11.414 -37.062 1 82.31 211 VAL B O 1
ATOM 5301 N N . ASP B 1 212 ? 6.66 -11.312 -35.719 1 88.62 212 ASP B N 1
ATOM 5302 C CA . ASP B 1 212 ? 7.285 -12.508 -36.25 1 88.62 212 ASP B CA 1
ATOM 5303 C C . ASP B 1 212 ? 6.594 -13.773 -35.75 1 88.62 212 ASP B C 1
ATOM 5305 O O . ASP B 1 212 ? 6.668 -14.828 -36.406 1 88.62 212 ASP B O 1
ATOM 5309 N N . GLY B 1 213 ? 5.926 -13.664 -34.656 1 84.44 213 GLY B N 1
ATOM 5310 C CA . GLY B 1 213 ? 5.309 -14.828 -34.031 1 84.44 213 GLY B CA 1
ATOM 5311 C C . GLY B 1 213 ? 4.215 -15.445 -34.875 1 84.44 213 GLY B C 1
ATOM 5312 O O . GLY B 1 213 ? 3.924 -16.641 -34.75 1 84.44 213 GLY B O 1
ATOM 5313 N N . SER B 1 214 ? 3.711 -14.672 -35.781 1 85.06 214 SER B N 1
ATOM 5314 C CA . SER B 1 214 ? 2.588 -15.141 -36.594 1 85.06 214 SER B CA 1
ATOM 5315 C C . SER B 1 214 ? 3.068 -15.758 -37.906 1 85.06 214 SER B C 1
ATOM 5317 O O . SER B 1 214 ? 2.289 -16.391 -38.625 1 85.06 214 SER B O 1
ATOM 5319 N N . LYS B 1 215 ? 4.309 -15.688 -38.125 1 91.25 215 LYS B N 1
ATOM 5320 C CA . LYS B 1 215 ? 4.852 -16.234 -39.344 1 91.25 215 LYS B CA 1
ATOM 5321 C C . LYS B 1 215 ? 4.801 -17.766 -39.344 1 91.25 215 LYS B C 1
ATOM 5323 O O . LYS B 1 215 ? 4.957 -18.391 -38.281 1 91.25 215 LYS B O 1
ATOM 5328 N N . SER B 1 216 ? 4.633 -18.312 -40.5 1 90.94 216 SER B N 1
ATOM 5329 C CA . SER B 1 216 ? 4.43 -19.766 -40.625 1 90.94 216 SER B CA 1
ATOM 5330 C C . SER B 1 216 ? 5.637 -20.531 -40.125 1 90.94 216 SER B C 1
ATOM 5332 O O . SER B 1 216 ? 5.48 -21.562 -39.438 1 90.94 216 SER B O 1
ATOM 5334 N N . PHE B 1 217 ? 6.797 -20.078 -40.531 1 91.69 217 PHE B N 1
ATOM 5335 C CA . PHE B 1 217 ? 7.977 -20.828 -40.125 1 91.69 217 PHE B CA 1
ATOM 5336 C C . PHE B 1 217 ? 8.188 -20.719 -38.594 1 91.69 217 PHE B C 1
ATOM 5338 O O . PHE B 1 217 ? 8.828 -21.578 -38 1 91.69 217 PHE B O 1
ATOM 5345 N N . VAL B 1 218 ? 7.762 -19.688 -37.969 1 91.56 218 VAL B N 1
ATOM 5346 C CA . VAL B 1 218 ? 7.859 -19.578 -36.531 1 91.56 218 VAL B CA 1
ATOM 5347 C C . VAL B 1 218 ? 6.883 -20.547 -35.844 1 91.56 218 VAL B C 1
ATOM 5349 O O . VAL B 1 218 ? 7.223 -21.188 -34.844 1 91.56 218 VAL B O 1
ATOM 5352 N N . LYS B 1 219 ? 5.777 -20.719 -36.469 1 86.94 219 LYS B N 1
ATOM 5353 C CA . LYS B 1 219 ? 4.777 -21.641 -35.969 1 86.94 219 LYS B CA 1
ATOM 5354 C C . LYS B 1 219 ? 5.23 -23.094 -36.125 1 86.94 219 LYS B C 1
ATOM 5356 O O . LYS B 1 219 ? 4.836 -23.953 -35.344 1 86.94 219 LYS B O 1
ATOM 5361 N N . SER B 1 220 ? 6.059 -23.281 -37.062 1 89.88 220 SER B N 1
ATOM 5362 C CA . SER B 1 220 ? 6.488 -24.641 -37.406 1 89.88 220 SER B CA 1
ATOM 5363 C C . SER B 1 220 ? 7.82 -24.969 -36.719 1 89.88 220 SER B C 1
ATOM 5365 O O . SER B 1 220 ? 8.391 -26.047 -36.969 1 89.88 220 SER B O 1
ATOM 5367 N N . CYS B 1 221 ? 8.242 -24.078 -35.938 1 92.25 221 CYS B N 1
ATOM 5368 C CA . CYS B 1 221 ? 9.523 -24.297 -35.281 1 92.25 221 CYS B CA 1
ATOM 5369 C C . CYS B 1 221 ? 9.43 -25.453 -34.281 1 92.25 221 CYS B C 1
ATOM 5371 O O . CYS B 1 221 ? 8.328 -25.891 -33.938 1 92.25 221 CYS B O 1
ATOM 5373 N N . PRO B 1 222 ? 10.539 -25.984 -33.906 1 93.38 222 PRO B N 1
ATOM 5374 C CA . PRO B 1 222 ? 10.523 -27.062 -32.938 1 93.38 222 PRO B CA 1
ATOM 5375 C C . PRO B 1 222 ? 9.797 -26.672 -31.641 1 93.38 222 PRO B C 1
ATOM 5377 O O . PRO B 1 222 ? 9.938 -25.531 -31.172 1 93.38 222 PRO B O 1
ATOM 5380 N N . LYS B 1 223 ? 9.062 -27.609 -31.188 1 92.5 223 LYS B N 1
ATOM 5381 C CA . LYS B 1 223 ? 8.289 -27.375 -29.984 1 92.5 223 LYS B CA 1
ATOM 5382 C C . LYS B 1 223 ? 8.906 -28.078 -28.781 1 92.5 223 LYS B C 1
ATOM 5384 O O . LYS B 1 223 ? 9.641 -29.047 -28.938 1 92.5 223 LYS B O 1
ATOM 5389 N N . ILE B 1 224 ? 8.625 -27.547 -27.656 1 92.44 224 ILE B N 1
ATOM 5390 C CA . ILE B 1 224 ? 9.219 -28.047 -26.422 1 92.44 224 ILE B CA 1
ATOM 5391 C C . ILE B 1 224 ? 8.844 -29.516 -26.234 1 92.44 224 ILE B C 1
ATOM 5393 O O . ILE B 1 224 ? 9.633 -30.297 -25.688 1 92.44 224 ILE B O 1
ATOM 5397 N N . GLU B 1 225 ? 7.715 -29.953 -26.703 1 92.75 225 GLU B N 1
ATOM 5398 C CA . GLU B 1 225 ? 7.219 -31.312 -26.531 1 92.75 225 GLU B CA 1
ATOM 5399 C C . GLU B 1 225 ? 8.188 -32.344 -27.109 1 92.75 225 GLU B C 1
ATOM 5401 O O . GLU B 1 225 ? 8.258 -33.469 -26.641 1 92.75 225 GLU B O 1
ATOM 5406 N N . GLU B 1 226 ? 8.93 -31.891 -28.062 1 94.31 226 GLU B N 1
ATOM 5407 C CA . GLU B 1 226 ? 9.867 -32.781 -28.75 1 94.31 226 GLU B CA 1
ATOM 5408 C C . GLU B 1 226 ? 11.102 -33.031 -27.891 1 94.31 226 GLU B C 1
ATOM 5410 O O . GLU B 1 226 ? 11.867 -33.969 -28.172 1 94.31 226 GLU B O 1
ATOM 5415 N N . PHE B 1 227 ? 11.266 -32.312 -26.922 1 95.25 227 PHE B N 1
ATOM 5416 C CA . PHE B 1 227 ? 12.508 -32.375 -26.172 1 95.25 227 PHE B CA 1
ATOM 5417 C C . PHE B 1 227 ? 12.258 -32.906 -24.766 1 95.25 227 PHE B C 1
ATOM 5419 O O . PHE B 1 227 ? 13.195 -33.188 -24.031 1 95.25 227 PHE B O 1
ATOM 5426 N N . LEU B 1 228 ? 11.016 -33.062 -24.344 1 96.75 228 LEU B N 1
ATOM 5427 C CA . LEU B 1 228 ? 10.672 -33.531 -23 1 96.75 228 LEU B CA 1
ATOM 5428 C C . LEU B 1 228 ? 11.156 -34.938 -22.766 1 96.75 228 LEU B C 1
ATOM 5430 O O . LEU B 1 228 ? 11.039 -35.812 -23.641 1 96.75 228 LEU B O 1
ATOM 5434 N N . THR B 1 229 ? 11.719 -35.156 -21.609 1 96.88 229 THR B N 1
ATOM 5435 C CA . THR B 1 229 ? 12.039 -36.531 -21.203 1 96.88 229 THR B CA 1
ATOM 5436 C C . THR B 1 229 ? 10.758 -37.344 -20.969 1 96.88 229 THR B C 1
ATOM 5438 O O . THR B 1 229 ? 9.664 -36.75 -20.922 1 96.88 229 THR B O 1
ATOM 5441 N N . LYS B 1 230 ? 10.922 -38.625 -20.859 1 96.75 230 LYS B N 1
ATOM 5442 C CA . LYS B 1 230 ? 9.773 -39.5 -20.578 1 96.75 230 LYS B CA 1
ATOM 5443 C C . LYS B 1 230 ? 9.07 -39.062 -19.297 1 96.75 230 LYS B C 1
ATOM 5445 O O . LYS B 1 230 ? 7.844 -39 -19.234 1 96.75 230 LYS B O 1
ATOM 5450 N N . GLU B 1 231 ? 9.852 -38.781 -18.297 1 96.19 231 GLU B N 1
ATOM 5451 C CA . GLU B 1 231 ? 9.32 -38.344 -17 1 96.19 231 GLU B CA 1
ATOM 5452 C C . GLU B 1 231 ? 8.586 -37 -17.125 1 96.19 231 GLU B C 1
ATOM 5454 O O . GLU B 1 231 ? 7.523 -36.812 -16.531 1 96.19 231 GLU B O 1
ATOM 5459 N N . GLU B 1 232 ? 9.117 -36.094 -17.859 1 96.38 232 GLU B N 1
ATOM 5460 C CA . GLU B 1 232 ? 8.516 -34.781 -18.031 1 96.38 232 GLU B CA 1
ATOM 5461 C C . GLU B 1 232 ? 7.219 -34.875 -18.828 1 96.38 232 GLU B C 1
ATOM 5463 O O . GLU B 1 232 ? 6.277 -34.125 -18.578 1 96.38 232 GLU B O 1
ATOM 5468 N N . LYS B 1 233 ? 7.188 -35.75 -19.828 1 96.88 233 LYS B N 1
ATOM 5469 C CA . LYS B 1 233 ? 5.965 -35.938 -20.578 1 96.88 233 LYS B CA 1
ATOM 5470 C C . LYS B 1 233 ? 4.844 -36.469 -19.703 1 96.88 233 LYS B C 1
ATOM 5472 O O . LYS B 1 233 ? 3.693 -36.062 -19.812 1 96.88 233 LYS B O 1
ATOM 5477 N N . GLU B 1 234 ? 5.227 -37.406 -18.891 1 96.81 234 GLU B N 1
ATOM 5478 C CA . GLU B 1 234 ? 4.254 -37.969 -17.953 1 96.81 234 GLU B CA 1
ATOM 5479 C C . GLU B 1 234 ? 3.727 -36.875 -17.016 1 96.81 234 GLU B C 1
ATOM 5481 O O . GLU B 1 234 ? 2.527 -36.844 -16.734 1 96.81 234 GLU B O 1
ATOM 5486 N N . GLU B 1 235 ? 4.617 -36.094 -16.547 1 95.69 235 GLU B N 1
ATOM 5487 C CA . GLU B 1 235 ? 4.215 -35 -15.672 1 95.69 235 GLU B CA 1
ATOM 5488 C C . GLU B 1 235 ? 3.307 -34 -16.391 1 95.69 235 GLU B C 1
ATOM 5490 O O . GLU B 1 235 ? 2.318 -33.531 -15.836 1 95.69 235 GLU B O 1
ATOM 5495 N N . SER B 1 236 ? 3.695 -33.656 -17.578 1 96.19 236 SER B N 1
ATOM 5496 C CA . SER B 1 236 ? 2.891 -32.75 -18.391 1 96.19 236 SER B CA 1
ATOM 5497 C C . SER B 1 236 ? 1.487 -33.312 -18.609 1 96.19 236 SER B C 1
ATOM 5499 O O . SER B 1 236 ? 0.498 -32.594 -18.453 1 96.19 236 SER B O 1
ATOM 5501 N N . ASP B 1 237 ? 1.437 -34.625 -18.953 1 96.44 237 ASP B N 1
ATOM 5502 C CA . ASP B 1 237 ? 0.151 -35.25 -19.188 1 96.44 237 ASP B CA 1
ATOM 5503 C C . ASP B 1 237 ? -0.703 -35.25 -17.922 1 96.44 237 ASP B C 1
ATOM 5505 O O . ASP B 1 237 ? -1.909 -35.031 -17.984 1 96.44 237 ASP B O 1
ATOM 5509 N N . ASN B 1 238 ? -0.074 -35.562 -16.859 1 95.62 238 ASN B N 1
ATOM 5510 C CA . ASN B 1 238 ? -0.775 -35.562 -15.578 1 95.62 238 ASN B CA 1
ATOM 5511 C C . ASN B 1 238 ? -1.308 -34.188 -15.234 1 95.62 238 ASN B C 1
ATOM 5513 O O . ASN B 1 238 ? -2.426 -34.031 -14.734 1 95.62 238 ASN B O 1
ATOM 5517 N N . PHE B 1 239 ? -0.513 -33.188 -15.453 1 96.19 239 PHE B N 1
ATOM 5518 C CA . PHE B 1 239 ? -0.909 -31.797 -15.219 1 96.19 239 PHE B CA 1
ATOM 5519 C C . PHE B 1 239 ? -2.145 -31.453 -16.047 1 96.19 239 PHE B C 1
ATOM 5521 O O . PHE B 1 239 ? -3.117 -30.906 -15.508 1 96.19 239 PHE B O 1
ATOM 5528 N N . ILE B 1 240 ? -2.135 -31.75 -17.281 1 95.94 240 ILE B N 1
ATOM 5529 C CA . ILE B 1 240 ? -3.232 -31.438 -18.203 1 95.94 240 ILE B CA 1
ATOM 5530 C C . ILE B 1 240 ? -4.488 -32.188 -17.781 1 95.94 240 ILE B C 1
ATOM 5532 O O . ILE B 1 240 ? -5.586 -31.641 -17.766 1 95.94 240 ILE B O 1
ATOM 5536 N N . LYS B 1 241 ? -4.285 -33.438 -17.453 1 95.88 241 LYS B N 1
ATOM 5537 C CA . LYS B 1 241 ? -5.41 -34.281 -17.047 1 95.88 241 LYS B CA 1
ATOM 5538 C C . LYS B 1 241 ? -6.082 -33.719 -15.797 1 95.88 241 LYS B C 1
ATOM 5540 O O . LYS B 1 241 ? -7.309 -33.594 -15.75 1 95.88 241 LYS B O 1
ATOM 5545 N N . CYS B 1 242 ? -5.285 -33.375 -14.805 1 96.25 242 CYS B N 1
ATOM 5546 C CA . CYS B 1 242 ? -5.812 -32.844 -13.562 1 96.25 242 CYS B CA 1
ATOM 5547 C C . CYS B 1 242 ? -6.5 -31.5 -13.82 1 96.25 242 CYS B C 1
ATOM 5549 O O . CYS B 1 242 ? -7.594 -31.25 -13.305 1 96.25 242 CYS B O 1
ATOM 5551 N N . LEU B 1 243 ? -5.879 -30.641 -14.633 1 96.81 243 LEU B N 1
ATOM 5552 C CA . LEU B 1 243 ? -6.438 -29.328 -14.945 1 96.81 243 LEU B CA 1
ATOM 5553 C C . LEU B 1 243 ? -7.785 -29.469 -15.648 1 96.81 243 LEU B C 1
ATOM 5555 O O . LEU B 1 243 ? -8.719 -28.719 -15.352 1 96.81 243 LEU B O 1
ATOM 5559 N N . LYS B 1 244 ? -7.91 -30.422 -16.531 1 95.5 244 LYS B N 1
ATOM 5560 C CA . LYS B 1 244 ? -9.133 -30.656 -17.281 1 95.5 244 LYS B CA 1
ATOM 5561 C C . LYS B 1 244 ? -10.281 -31.047 -16.375 1 95.5 244 LYS B C 1
ATOM 5563 O O . LYS B 1 244 ? -11.445 -30.75 -16.672 1 95.5 244 LYS B O 1
ATOM 5568 N N . THR B 1 245 ? -9.969 -31.656 -15.297 1 94.06 245 THR B N 1
ATOM 5569 C CA . THR B 1 245 ? -10.984 -32.125 -14.352 1 94.06 245 THR B CA 1
ATOM 5570 C C . THR B 1 245 ? -11.578 -30.953 -13.578 1 94.06 245 THR B C 1
ATOM 5572 O O . THR B 1 245 ? -12.727 -31.016 -13.141 1 94.06 245 THR B O 1
ATOM 5575 N N . ILE B 1 246 ? -10.82 -29.891 -13.445 1 92.88 246 ILE B N 1
ATOM 5576 C CA . ILE B 1 246 ? -11.203 -28.828 -12.523 1 92.88 246 ILE B CA 1
ATOM 5577 C C . ILE B 1 246 ? -11.617 -27.594 -13.32 1 92.88 246 ILE B C 1
ATOM 5579 O O . ILE B 1 246 ? -12.484 -26.828 -12.891 1 92.88 246 ILE B O 1
ATOM 5583 N N . VAL B 1 247 ? -10.906 -27.344 -14.445 1 93.56 247 VAL B N 1
ATOM 5584 C CA . VAL B 1 247 ? -11.125 -26.141 -15.25 1 93.56 247 VAL B CA 1
ATOM 5585 C C . VAL B 1 247 ? -11.844 -26.516 -16.547 1 93.56 247 VAL B C 1
ATOM 5587 O O . VAL B 1 247 ? -11.438 -27.438 -17.25 1 93.56 247 VAL B O 1
ATOM 5590 N N . ASN B 1 248 ? -12.875 -25.781 -16.812 1 89.5 248 ASN B N 1
ATOM 5591 C CA . ASN B 1 248 ? -13.758 -26.125 -17.922 1 89.5 248 ASN B CA 1
ATOM 5592 C C . ASN B 1 248 ? -13.078 -25.891 -19.281 1 89.5 248 ASN B C 1
ATOM 5594 O O . ASN B 1 248 ? -13.211 -26.719 -20.188 1 89.5 248 ASN B O 1
ATOM 5598 N N . GLU B 1 249 ? -12.43 -24.766 -19.406 1 93.38 249 GLU B N 1
ATOM 5599 C CA . GLU B 1 249 ? -11.859 -24.406 -20.703 1 93.38 249 GLU B CA 1
ATOM 5600 C C . GLU B 1 249 ? -10.477 -23.781 -20.547 1 93.38 249 GLU B C 1
ATOM 5602 O O . GLU B 1 249 ? -10.297 -22.828 -19.781 1 93.38 249 GLU B O 1
ATOM 5607 N N . PHE B 1 250 ? -9.531 -24.375 -21.266 1 96.69 250 PHE B N 1
ATOM 5608 C CA . PHE B 1 250 ? -8.203 -23.797 -21.406 1 96.69 250 PHE B CA 1
ATOM 5609 C C . PHE B 1 250 ? -7.551 -24.234 -22.703 1 96.69 250 PHE B C 1
ATOM 5611 O O . PHE B 1 250 ? -8.023 -25.172 -23.359 1 96.69 250 PHE B O 1
ATOM 5618 N N . GLU B 1 251 ? -6.578 -23.5 -23.156 1 95.81 251 GLU B N 1
ATOM 5619 C CA . GLU B 1 251 ? -5.836 -23.797 -24.375 1 95.81 251 GLU B CA 1
ATOM 5620 C C . GLU B 1 251 ? -4.398 -24.203 -24.062 1 95.81 251 GLU B C 1
ATOM 5622 O O . GLU B 1 251 ? -3.699 -23.5 -23.328 1 95.81 251 GLU B O 1
ATOM 5627 N N . PHE B 1 252 ? -4.066 -25.391 -24.531 1 93.81 252 PHE B N 1
ATOM 5628 C CA . PHE B 1 252 ? -2.646 -25.719 -24.5 1 93.81 252 PHE B CA 1
ATOM 5629 C C . PHE B 1 252 ? -1.9 -25.031 -25.641 1 93.81 252 PHE B C 1
ATOM 5631 O O . PHE B 1 252 ? -2.131 -25.328 -26.812 1 93.81 252 PHE B O 1
ATOM 5638 N N . ASP B 1 253 ? -1.032 -24.094 -25.359 1 90.81 253 ASP B N 1
ATOM 5639 C CA . ASP B 1 253 ? -0.28 -23.297 -26.328 1 90.81 253 ASP B CA 1
ATOM 5640 C C . ASP B 1 253 ? 1.216 -23.578 -26.234 1 90.81 253 ASP B C 1
ATOM 5642 O O . ASP B 1 253 ? 1.914 -23 -25.391 1 90.81 253 ASP B O 1
ATOM 5646 N N . SER B 1 254 ? 1.698 -24.312 -27.156 1 87.5 254 SER B N 1
ATOM 5647 C CA . SER B 1 254 ? 3.084 -24.766 -27.141 1 87.5 254 SER B CA 1
ATOM 5648 C C . SER B 1 254 ? 4.051 -23.609 -27.359 1 87.5 254 SER B C 1
ATOM 5650 O O . SER B 1 254 ? 5.258 -23.75 -27.156 1 87.5 254 SER B O 1
ATOM 5652 N N . THR B 1 255 ? 3.545 -22.469 -27.719 1 83 255 THR B N 1
ATOM 5653 C CA . THR B 1 255 ? 4.406 -21.328 -27.969 1 83 255 THR B CA 1
ATOM 5654 C C . THR B 1 255 ? 4.469 -20.422 -26.75 1 83 255 THR B C 1
ATOM 5656 O O . THR B 1 255 ? 5.215 -19.438 -26.734 1 83 255 THR B O 1
ATOM 5659 N N . LEU B 1 256 ? 3.652 -20.766 -25.766 1 87.12 256 LEU B N 1
ATOM 5660 C CA . LEU B 1 256 ? 3.633 -19.969 -24.562 1 87.12 256 LEU B CA 1
ATOM 5661 C C . LEU B 1 256 ? 4.922 -20.141 -23.766 1 87.12 256 LEU B C 1
ATOM 5663 O O . LEU B 1 256 ? 5.242 -21.25 -23.328 1 87.12 256 LEU B O 1
ATOM 5667 N N . VAL B 1 257 ? 5.621 -19 -23.812 1 82.06 257 VAL B N 1
ATOM 5668 C CA . VAL B 1 257 ? 6.836 -18.984 -23.016 1 82.06 257 VAL B CA 1
ATOM 5669 C C . VAL B 1 257 ? 6.805 -17.781 -22.062 1 82.06 257 VAL B C 1
ATOM 5671 O O . VAL B 1 257 ? 6.055 -16.828 -22.281 1 82.06 257 VAL B O 1
ATOM 5674 N N . ARG B 1 258 ? 7.395 -17.922 -20.859 1 74.62 258 ARG B N 1
ATOM 5675 C CA . ARG B 1 258 ? 7.473 -16.812 -19.922 1 74.62 258 ARG B CA 1
ATOM 5676 C C . ARG B 1 258 ? 8.758 -16.016 -20.125 1 74.62 258 ARG B C 1
ATOM 5678 O O . ARG B 1 258 ? 9.719 -16.516 -20.703 1 74.62 258 ARG B O 1
ATOM 5685 N N . GLY B 1 259 ? 8.625 -14.742 -19.781 1 64.88 259 GLY B N 1
ATOM 5686 C CA . GLY B 1 259 ? 9.711 -13.812 -20.047 1 64.88 259 GLY B CA 1
ATOM 5687 C C . GLY B 1 259 ? 10.875 -13.945 -19.078 1 64.88 259 GLY B C 1
ATOM 5688 O O . GLY B 1 259 ? 11.914 -13.32 -19.266 1 64.88 259 GLY B O 1
ATOM 5689 N N . LEU B 1 260 ? 10.68 -14.781 -18.109 1 70.06 260 LEU B N 1
ATOM 5690 C CA . LEU B 1 260 ? 11.742 -14.898 -17.109 1 70.06 260 LEU B CA 1
ATOM 5691 C C . LEU B 1 260 ? 12.391 -16.281 -17.172 1 70.06 260 LEU B C 1
ATOM 5693 O O . LEU B 1 260 ? 11.711 -17.281 -17.359 1 70.06 260 LEU B O 1
ATOM 5697 N N . ASP B 1 261 ? 13.594 -16.328 -16.891 1 74.38 261 ASP B N 1
ATOM 5698 C CA . ASP B 1 261 ? 14.414 -17.5 -17.141 1 74.38 261 ASP B CA 1
ATOM 5699 C C . ASP B 1 261 ? 14.25 -18.531 -16.016 1 74.38 261 ASP B C 1
ATOM 5701 O O . ASP B 1 261 ? 14.617 -19.703 -16.172 1 74.38 261 ASP B O 1
ATOM 5705 N N . TYR B 1 262 ? 13.609 -18.109 -15.008 1 79.44 262 TYR B N 1
ATOM 5706 C CA . TYR B 1 262 ? 13.617 -19.031 -13.883 1 79.44 262 TYR B CA 1
ATOM 5707 C C . TYR B 1 262 ? 12.453 -20.016 -13.977 1 79.44 262 TYR B C 1
ATOM 5709 O O . TYR B 1 262 ? 12.398 -20.984 -13.219 1 79.44 262 TYR B O 1
ATOM 5717 N N . TYR B 1 263 ? 11.648 -19.875 -14.898 1 86.69 263 TYR B N 1
ATOM 5718 C CA . TYR B 1 263 ? 10.492 -20.766 -14.984 1 86.69 263 TYR B CA 1
ATOM 5719 C C . TYR B 1 263 ? 10.898 -22.156 -15.445 1 86.69 263 TYR B C 1
ATOM 5721 O O . TYR B 1 263 ? 11.836 -22.312 -16.234 1 86.69 263 TYR B O 1
ATOM 5729 N N . SER B 1 264 ? 10.195 -23.109 -14.93 1 91.75 264 SER B N 1
ATOM 5730 C CA . SER B 1 264 ? 10.328 -24.516 -15.281 1 91.75 264 SER B CA 1
ATOM 5731 C C . SER B 1 264 ? 9.008 -25.25 -15.141 1 91.75 264 SER B C 1
ATOM 5733 O O . SER B 1 264 ? 8.125 -24.812 -14.398 1 91.75 264 SER B O 1
ATOM 5735 N N . GLY B 1 265 ? 8.812 -26.234 -15.898 1 93.88 265 GLY B N 1
ATOM 5736 C CA . GLY B 1 265 ? 7.602 -27.031 -15.766 1 93.88 265 GLY B CA 1
ATOM 5737 C C . GLY B 1 265 ? 6.367 -26.328 -16.312 1 93.88 265 GLY B C 1
ATOM 5738 O O . GLY B 1 265 ? 6.383 -25.828 -17.438 1 93.88 265 GLY B O 1
ATOM 5739 N N . PRO B 1 266 ? 5.246 -26.359 -15.562 1 95.94 266 PRO B N 1
ATOM 5740 C CA . PRO B 1 266 ? 4.008 -25.734 -16.047 1 95.94 266 PRO B CA 1
ATOM 5741 C C . PRO B 1 266 ? 4.055 -24.219 -15.992 1 95.94 266 PRO B C 1
ATOM 5743 O O . PRO B 1 266 ? 4.566 -23.641 -15.031 1 95.94 266 PRO B O 1
ATOM 5746 N N . VAL B 1 267 ? 3.578 -23.562 -17.031 1 95.62 267 VAL B N 1
ATOM 5747 C CA . VAL B 1 267 ? 3.396 -22.125 -17.109 1 95.62 267 VAL B CA 1
ATOM 5748 C C . VAL B 1 267 ? 1.999 -21.797 -17.641 1 95.62 267 VAL B C 1
ATOM 5750 O O . VAL B 1 267 ? 1.366 -22.641 -18.281 1 95.62 267 VAL B O 1
ATOM 5753 N N . PHE B 1 268 ? 1.52 -20.656 -17.344 1 96.88 268 PHE B N 1
ATOM 5754 C CA . PHE B 1 268 ? 0.194 -20.297 -17.844 1 96.88 268 PHE B CA 1
ATOM 5755 C C . PHE B 1 268 ? 0.063 -18.781 -18 1 96.88 268 PHE B C 1
ATOM 5757 O O . PHE B 1 268 ? 0.869 -18.031 -17.469 1 96.88 268 PHE B O 1
ATOM 5764 N N . GLU B 1 269 ? -0.9 -18.391 -18.812 1 96.25 269 GLU B N 1
ATOM 5765 C CA . GLU B 1 269 ? -1.332 -17 -18.984 1 96.25 269 GLU B CA 1
ATOM 5766 C C . GLU B 1 269 ? -2.848 -16.922 -19.125 1 96.25 269 GLU B C 1
ATOM 5768 O O . GLU B 1 269 ? -3.477 -17.797 -19.719 1 96.25 269 GLU B O 1
ATOM 5773 N N . ILE B 1 270 ? -3.355 -16 -18.5 1 97.12 270 ILE B N 1
ATOM 5774 C CA . ILE B 1 270 ? -4.738 -15.625 -18.766 1 97.12 270 ILE B CA 1
ATOM 5775 C C . ILE B 1 270 ? -4.773 -14.352 -19.609 1 97.12 270 ILE B C 1
ATOM 5777 O O . ILE B 1 270 ? -4.316 -13.289 -19.172 1 97.12 270 ILE B O 1
ATOM 5781 N N . VAL B 1 271 ? -5.352 -14.461 -20.781 1 94.25 271 VAL B N 1
ATOM 5782 C CA . VAL B 1 271 ? -5.293 -13.367 -21.766 1 94.25 271 VAL B CA 1
ATOM 5783 C C . VAL B 1 271 ? -6.691 -12.805 -21.984 1 94.25 271 VAL B C 1
ATOM 5785 O O . VAL B 1 271 ? -7.652 -13.562 -22.156 1 94.25 271 VAL B O 1
ATOM 5788 N N . SER B 1 272 ? -6.781 -11.477 -21.953 1 93.88 272 SER B N 1
ATOM 5789 C CA . SER B 1 272 ? -8.047 -10.812 -22.219 1 93.88 272 SER B CA 1
ATOM 5790 C C . SER B 1 272 ? -8.453 -10.984 -23.688 1 93.88 272 SER B C 1
ATOM 5792 O O . SER B 1 272 ? -7.613 -10.914 -24.578 1 93.88 272 SER B O 1
ATOM 5794 N N . GLN B 1 273 ? -9.664 -11.133 -23.844 1 91.44 273 GLN B N 1
ATOM 5795 C CA . GLN B 1 273 ? -10.203 -11.211 -25.188 1 91.44 273 GLN B CA 1
ATOM 5796 C C . GLN B 1 273 ? -10.891 -9.906 -25.578 1 91.44 273 GLN B C 1
ATOM 5798 O O . GLN B 1 273 ? -11.477 -9.805 -26.656 1 91.44 273 GLN B O 1
ATOM 5803 N N . SER B 1 274 ? -10.781 -8.984 -24.672 1 86.94 274 SER B N 1
ATOM 5804 C CA . SER B 1 274 ? -11.391 -7.68 -24.938 1 86.94 274 SER B CA 1
ATOM 5805 C C . SER B 1 274 ? -10.562 -6.875 -25.922 1 86.94 274 SER B C 1
ATOM 5807 O O . SER B 1 274 ? -9.328 -6.93 -25.906 1 86.94 274 SER B O 1
ATOM 5809 N N . ASN B 1 275 ? -11.219 -6.055 -26.719 1 81.69 275 ASN B N 1
ATOM 5810 C CA . ASN B 1 275 ? -10.555 -5.188 -27.688 1 81.69 275 ASN B CA 1
ATOM 5811 C C . ASN B 1 275 ? -9.898 -3.99 -27 1 81.69 275 ASN B C 1
ATOM 5813 O O . ASN B 1 275 ? -9.055 -3.32 -27.609 1 81.69 275 ASN B O 1
ATOM 5817 N N . LYS B 1 276 ? -10.32 -3.758 -25.797 1 78 276 LYS B N 1
ATOM 5818 C CA . LYS B 1 276 ? -9.789 -2.609 -25.078 1 78 276 LYS B CA 1
ATOM 5819 C C . LYS B 1 276 ? -8.367 -2.885 -24.578 1 78 276 LYS B C 1
ATOM 5821 O O . LYS B 1 276 ? -7.645 -1.959 -24.203 1 78 276 LYS B O 1
ATOM 5826 N N . LEU B 1 277 ? -7.965 -4.055 -24.547 1 75.38 277 LEU B N 1
ATOM 5827 C CA . LEU B 1 277 ? -6.637 -4.43 -24.078 1 75.38 277 LEU B CA 1
ATOM 5828 C C . LEU B 1 277 ? -5.809 -5.027 -25.203 1 75.38 277 LEU B C 1
ATOM 5830 O O . LEU B 1 277 ? -4.922 -5.855 -24.969 1 75.38 277 LEU B O 1
ATOM 5834 N N . THR B 1 278 ? -6.098 -4.453 -26.391 1 67.19 278 THR B N 1
ATOM 5835 C CA . THR B 1 278 ? -5.363 -4.969 -27.547 1 67.19 278 THR B CA 1
ATOM 5836 C C . THR B 1 278 ? -3.883 -4.613 -27.453 1 67.19 278 THR B C 1
ATOM 5838 O O . THR B 1 278 ? -3.531 -3.473 -27.141 1 67.19 278 THR B O 1
ATOM 5841 N N . GLY B 1 279 ? -2.973 -5.547 -27.562 1 63.47 279 GLY B N 1
ATOM 5842 C CA . GLY B 1 279 ? -1.53 -5.379 -27.484 1 63.47 279 GLY B CA 1
ATOM 5843 C C . GLY B 1 279 ? -0.956 -5.711 -26.125 1 63.47 279 GLY B C 1
ATOM 5844 O O . GLY B 1 279 ? 0.251 -5.918 -25.984 1 63.47 279 GLY B O 1
ATOM 5845 N N . GLN B 1 280 ? -1.813 -5.637 -25.156 1 68.5 280 GLN B N 1
ATOM 5846 C CA . GLN B 1 280 ? -1.431 -6.004 -23.797 1 68.5 280 GLN B CA 1
ATOM 5847 C C . GLN B 1 280 ? -2.471 -6.926 -23.172 1 68.5 280 GLN B C 1
ATOM 5849 O O . GLN B 1 280 ? -3.053 -6.594 -22.125 1 68.5 280 GLN B O 1
ATOM 5854 N N . SER B 1 281 ? -2.492 -8.031 -23.656 1 83.38 281 SER B N 1
ATOM 5855 C CA . SER B 1 281 ? -3.689 -8.828 -23.422 1 83.38 281 SER B CA 1
ATOM 5856 C C . SER B 1 281 ? -3.51 -9.75 -22.203 1 83.38 281 SER B C 1
ATOM 5858 O O . SER B 1 281 ? -4.488 -10.266 -21.656 1 83.38 281 SER B O 1
ATOM 5860 N N . THR B 1 282 ? -2.248 -9.953 -21.766 1 90.06 282 THR B N 1
ATOM 5861 C CA . THR B 1 282 ? -2.068 -10.859 -20.641 1 90.06 282 THR B CA 1
ATOM 5862 C C . THR B 1 282 ? -2.484 -10.195 -19.344 1 90.06 282 THR B C 1
ATOM 5864 O O . THR B 1 282 ? -1.9 -9.188 -18.938 1 90.06 282 THR B O 1
ATOM 5867 N N . ILE B 1 283 ? -3.447 -10.711 -18.688 1 94.69 283 ILE B N 1
ATOM 5868 C CA . ILE B 1 283 ? -3.955 -10.18 -17.422 1 94.69 283 ILE B CA 1
ATOM 5869 C C . ILE B 1 283 ? -3.174 -10.781 -16.266 1 94.69 283 ILE B C 1
ATOM 5871 O O . ILE B 1 283 ? -2.781 -10.07 -15.328 1 94.69 283 ILE B O 1
ATOM 5875 N N . ILE B 1 284 ? -3.041 -12.086 -16.312 1 97.38 284 ILE B N 1
ATOM 5876 C CA . ILE B 1 284 ? -2.33 -12.828 -15.273 1 97.38 284 ILE B CA 1
ATOM 5877 C C . ILE B 1 284 ? -1.357 -13.812 -15.914 1 97.38 284 ILE B C 1
ATOM 5879 O O . ILE B 1 284 ? -1.681 -14.445 -16.922 1 97.38 284 ILE B O 1
ATOM 5883 N N . GLY B 1 285 ? -0.187 -13.945 -15.391 1 96.31 285 GLY B N 1
ATOM 5884 C CA . GLY B 1 285 ? 0.797 -14.922 -15.836 1 96.31 285 GLY B CA 1
ATOM 5885 C C . GLY B 1 285 ? 1.609 -15.516 -14.703 1 96.31 285 GLY B C 1
ATOM 5886 O O . GLY B 1 285 ? 1.904 -14.836 -13.719 1 96.31 285 GLY B O 1
ATOM 5887 N N . GLY B 1 286 ? 1.946 -16.766 -14.828 1 96.62 286 GLY B N 1
ATOM 5888 C CA . GLY B 1 286 ? 2.705 -17.438 -13.789 1 96.62 286 GLY B CA 1
ATOM 5889 C C . GLY B 1 286 ? 3.137 -18.828 -14.172 1 96.62 286 GLY B C 1
ATOM 5890 O O . GLY B 1 286 ? 3.109 -19.188 -15.352 1 96.62 286 GLY B O 1
ATOM 5891 N N . GLY B 1 287 ? 3.697 -19.516 -13.18 1 96.94 287 GLY B N 1
ATOM 5892 C CA . GLY B 1 287 ? 4.184 -20.875 -13.398 1 96.94 287 GLY B CA 1
ATOM 5893 C C . GLY B 1 287 ? 5.117 -21.359 -12.305 1 96.94 287 GLY B C 1
ATOM 5894 O O . GLY B 1 287 ? 5.273 -20.688 -11.273 1 96.94 287 GLY B O 1
ATOM 5895 N N . ARG B 1 288 ? 5.617 -22.547 -12.617 1 96.81 288 ARG B N 1
ATOM 5896 C CA . ARG B 1 288 ? 6.586 -23.172 -11.719 1 96.81 288 ARG B CA 1
ATOM 5897 C C . ARG B 1 288 ? 7.98 -22.578 -11.938 1 96.81 288 ARG B C 1
ATOM 5899 O O . ARG B 1 288 ? 8.367 -22.281 -13.07 1 96.81 288 ARG B O 1
ATOM 5906 N N . TYR B 1 289 ? 8.625 -22.328 -10.891 1 94 289 TYR B N 1
ATOM 5907 C CA . TYR B 1 289 ? 10.047 -22 -10.992 1 94 289 TYR B CA 1
ATOM 5908 C C . TYR B 1 289 ? 10.844 -22.734 -9.922 1 94 289 TYR B C 1
ATOM 5910 O O . TYR B 1 289 ? 10.352 -22.969 -8.812 1 94 289 TYR B O 1
ATOM 5918 N N . THR B 1 290 ? 12 -23.078 -10.391 1 90.06 290 THR B N 1
ATOM 5919 C CA . THR B 1 290 ? 12.906 -23.812 -9.516 1 90.06 290 THR B CA 1
ATOM 5920 C C . THR B 1 290 ? 14.266 -23.109 -9.438 1 90.06 290 THR B C 1
ATOM 5922 O O . THR B 1 290 ? 14.469 -22.078 -10.07 1 90.06 290 THR B O 1
ATOM 5925 N N . LYS B 1 291 ? 15.078 -23.422 -8.594 1 87.75 291 LYS B N 1
ATOM 5926 C CA . LYS B 1 291 ? 16.484 -23.062 -8.508 1 87.75 291 LYS B CA 1
ATOM 5927 C C . LYS B 1 291 ? 16.672 -21.766 -7.746 1 87.75 291 LYS B C 1
ATOM 5929 O O . LYS B 1 291 ? 17.766 -21.484 -7.246 1 87.75 291 LYS B O 1
ATOM 5934 N N . LEU B 1 292 ? 15.578 -20.859 -7.715 1 91.06 292 LEU B N 1
ATOM 5935 C CA . LEU B 1 292 ? 15.75 -19.547 -7.102 1 91.06 292 LEU B CA 1
ATOM 5936 C C . LEU B 1 292 ? 16.172 -19.672 -5.645 1 91.06 292 LEU B C 1
ATOM 5938 O O . LEU B 1 292 ? 17.078 -18.969 -5.188 1 91.06 292 LEU B O 1
ATOM 5942 N N . THR B 1 293 ? 15.508 -20.562 -4.922 1 93.69 293 THR B N 1
ATOM 5943 C CA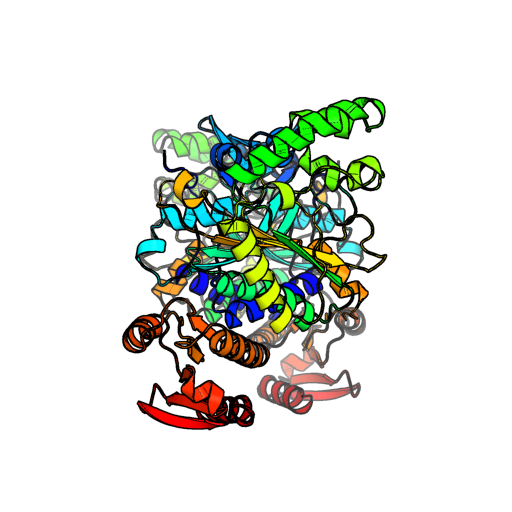 . THR B 1 293 ? 15.82 -20.734 -3.51 1 93.69 293 THR B CA 1
ATOM 5944 C C . THR B 1 293 ? 17.266 -21.203 -3.332 1 93.69 293 THR B C 1
ATOM 5946 O O . THR B 1 293 ? 17.969 -20.719 -2.447 1 93.69 293 THR B O 1
ATOM 5949 N N . LYS B 1 294 ? 17.688 -22.078 -4.172 1 92.56 294 LYS B N 1
ATOM 5950 C CA . LYS B 1 294 ? 19.047 -22.594 -4.105 1 92.56 294 LYS B CA 1
ATOM 5951 C C . LYS B 1 294 ? 20.062 -21.516 -4.449 1 92.56 294 LYS B C 1
ATOM 5953 O O . LYS B 1 294 ? 21.078 -21.375 -3.762 1 92.56 294 LYS B O 1
ATOM 5958 N N . GLU B 1 295 ? 19.766 -20.828 -5.484 1 90.5 295 GLU B N 1
ATOM 5959 C CA . GLU B 1 295 ? 20.656 -19.766 -5.922 1 90.5 295 GLU B CA 1
ATOM 5960 C C . GLU B 1 295 ? 20.812 -18.703 -4.832 1 90.5 295 GLU B C 1
ATOM 5962 O O . GLU B 1 295 ? 21.859 -18.047 -4.754 1 90.5 295 GLU B O 1
ATOM 5967 N N . LEU B 1 296 ? 19.844 -18.609 -3.998 1 93.06 296 LEU B N 1
ATOM 5968 C CA . LEU B 1 296 ? 19.875 -17.562 -2.979 1 93.06 296 LEU B CA 1
ATOM 5969 C C . LEU B 1 296 ? 20.328 -18.125 -1.638 1 93.06 296 LEU B C 1
ATOM 5971 O O . LEU B 1 296 ? 20.281 -17.438 -0.619 1 93.06 296 LEU B O 1
ATOM 5975 N N . GLY B 1 297 ? 20.734 -19.375 -1.62 1 90.56 297 GLY B N 1
ATOM 5976 C CA . GLY B 1 297 ? 21.469 -19.859 -0.465 1 90.56 297 GLY B CA 1
ATOM 5977 C C . GLY B 1 297 ? 20.703 -20.891 0.338 1 90.56 297 GLY B C 1
ATOM 5978 O O . GLY B 1 297 ? 21.031 -21.156 1.498 1 90.56 297 GLY B O 1
ATOM 5979 N N . ASP B 1 298 ? 19.641 -21.438 -0.181 1 93.25 298 ASP B N 1
ATOM 5980 C CA . ASP B 1 298 ? 18.875 -22.484 0.502 1 93.25 298 ASP B CA 1
ATOM 5981 C C . ASP B 1 298 ? 18.812 -23.75 -0.344 1 93.25 298 ASP B C 1
ATOM 5983 O O . ASP B 1 298 ? 19.562 -23.891 -1.317 1 93.25 298 ASP B O 1
ATOM 5987 N N . ASN B 1 299 ? 18.031 -24.703 0.09 1 92.38 299 ASN B N 1
ATOM 5988 C CA . ASN B 1 299 ? 17.797 -25.922 -0.691 1 92.38 299 ASN B CA 1
ATOM 5989 C C . ASN B 1 299 ? 16.953 -25.625 -1.931 1 92.38 299 ASN B C 1
ATOM 5991 O O . ASN B 1 299 ? 16.391 -24.547 -2.057 1 92.38 299 ASN B O 1
ATOM 5995 N N . ASP B 1 300 ? 17.016 -26.594 -2.793 1 92.38 300 ASP B N 1
ATOM 5996 C CA . ASP B 1 300 ? 16.219 -26.484 -4.012 1 92.38 300 ASP B CA 1
ATOM 5997 C C . ASP B 1 300 ? 14.75 -26.812 -3.738 1 92.38 300 ASP B C 1
ATOM 5999 O O . ASP B 1 300 ? 14.406 -27.969 -3.471 1 92.38 300 ASP B O 1
ATOM 6003 N N . TYR B 1 301 ? 13.977 -25.875 -3.723 1 94.81 301 TYR B N 1
ATOM 6004 C CA . TYR B 1 301 ? 12.539 -26.062 -3.529 1 94.81 301 TYR B CA 1
ATOM 6005 C C . TYR B 1 301 ? 11.773 -25.734 -4.805 1 94.81 301 TYR B C 1
ATOM 6007 O O . TYR B 1 301 ? 12.125 -24.797 -5.527 1 94.81 301 TYR B O 1
ATOM 6015 N N . ILE B 1 302 ? 10.75 -26.531 -5.102 1 95.31 302 ILE B N 1
ATOM 6016 C CA . ILE B 1 302 ? 9.82 -26.188 -6.176 1 95.31 302 ILE B CA 1
ATOM 6017 C C . ILE B 1 302 ? 8.883 -25.078 -5.719 1 95.31 302 ILE B C 1
ATOM 6019 O O . ILE B 1 302 ? 8.344 -25.125 -4.613 1 95.31 302 ILE B O 1
ATOM 6023 N N . CYS B 1 303 ? 8.758 -24.062 -6.531 1 97.38 303 CYS B N 1
ATOM 6024 C CA . CYS B 1 303 ? 7.891 -22.922 -6.246 1 97.38 303 CYS B CA 1
ATOM 6025 C C . CYS B 1 303 ? 6.91 -22.688 -7.387 1 97.38 303 CYS B C 1
ATOM 6027 O O . CYS B 1 303 ? 7.129 -23.156 -8.508 1 97.38 303 CYS B O 1
ATOM 6029 N N . PHE B 1 304 ? 5.855 -22.141 -7.078 1 97.75 304 PHE B N 1
ATOM 6030 C CA . PHE B 1 304 ? 4.84 -21.75 -8.055 1 97.75 304 PHE B CA 1
ATOM 6031 C C . PHE B 1 304 ? 4.277 -20.375 -7.734 1 97.75 304 PHE B C 1
ATOM 6033 O O . PHE B 1 304 ? 4.062 -20.031 -6.566 1 97.75 304 PHE B O 1
ATOM 6040 N N . GLY B 1 305 ? 4.09 -19.547 -8.742 1 97.69 305 GLY B N 1
ATOM 6041 C CA . GLY B 1 305 ? 3.516 -18.234 -8.508 1 97.69 305 GLY B CA 1
ATOM 6042 C C . GLY B 1 305 ? 2.949 -17.594 -9.758 1 97.69 305 GLY B C 1
ATOM 6043 O O . GLY B 1 305 ? 3.066 -18.141 -10.852 1 97.69 305 GLY B O 1
ATOM 6044 N N . PHE B 1 306 ? 2.264 -16.547 -9.57 1 98.12 306 PHE B N 1
ATOM 6045 C CA . PHE B 1 306 ? 1.81 -15.711 -10.672 1 98.12 306 PHE B CA 1
ATOM 6046 C C . PHE B 1 306 ? 1.772 -14.242 -10.266 1 98.12 306 PHE B C 1
ATOM 6048 O O . PHE B 1 306 ? 1.927 -13.922 -9.086 1 98.12 306 PHE B O 1
ATOM 6055 N N . ALA B 1 307 ? 1.67 -13.422 -11.242 1 97.75 307 ALA B N 1
ATOM 6056 C CA . ALA B 1 307 ? 1.53 -11.984 -11 1 97.75 307 ALA B CA 1
ATOM 6057 C C . ALA B 1 307 ? 0.545 -11.359 -11.984 1 97.75 307 ALA B C 1
ATOM 6059 O O . ALA B 1 307 ? 0.238 -11.938 -13.023 1 97.75 307 ALA B O 1
ATOM 6060 N N . LEU B 1 308 ? 0.009 -10.328 -11.594 1 97.75 308 LEU B N 1
ATOM 6061 C CA . LEU B 1 308 ? -0.841 -9.523 -12.461 1 97.75 308 LEU B CA 1
ATOM 6062 C C . LEU B 1 308 ? -0.559 -8.039 -12.273 1 97.75 308 LEU B C 1
ATOM 6064 O O . LEU B 1 308 ? -0.15 -7.609 -11.195 1 97.75 308 LEU B O 1
ATOM 6068 N N . GLY B 1 309 ? -0.673 -7.289 -13.344 1 96.06 309 GLY B N 1
ATOM 6069 C CA . GLY B 1 309 ? -0.573 -5.84 -13.273 1 96.06 309 GLY B CA 1
ATOM 6070 C C . GLY B 1 309 ? -1.881 -5.168 -12.898 1 96.06 309 GLY B C 1
ATOM 6071 O O . GLY B 1 309 ? -2.916 -5.43 -13.516 1 96.06 309 GLY B O 1
ATOM 6072 N N . MET B 1 310 ? -1.87 -4.301 -11.945 1 96.75 310 MET B N 1
ATOM 6073 C CA . MET B 1 310 ? -3.072 -3.633 -11.461 1 96.75 310 MET B CA 1
ATOM 6074 C C . MET B 1 310 ? -3.703 -2.779 -12.555 1 96.75 310 MET B C 1
ATOM 6076 O O . MET B 1 310 ? -4.926 -2.742 -12.688 1 96.75 310 MET B O 1
ATOM 6080 N N . GLU B 1 311 ? -2.873 -2.1 -13.336 1 93.81 311 GLU B N 1
ATOM 6081 C CA . GLU B 1 311 ? -3.381 -1.212 -14.375 1 93.81 311 GLU B CA 1
ATOM 6082 C C . GLU B 1 311 ? -4.18 -1.986 -15.422 1 93.81 311 GLU B C 1
ATOM 6084 O O . GLU B 1 311 ? -5.281 -1.574 -15.797 1 93.81 311 GLU B O 1
ATOM 6089 N N . ARG B 1 312 ? -3.605 -3.066 -15.805 1 92.75 312 ARG B N 1
ATOM 6090 C CA . ARG B 1 312 ? -4.293 -3.898 -16.781 1 92.75 312 ARG B CA 1
ATOM 6091 C C . ARG B 1 312 ? -5.566 -4.496 -16.203 1 92.75 312 ARG B C 1
ATOM 6093 O O . ARG B 1 312 ? -6.586 -4.594 -16.891 1 92.75 312 ARG B O 1
ATOM 6100 N N . LEU B 1 313 ? -5.484 -4.941 -15 1 96 313 LEU B N 1
ATOM 6101 C CA . LEU B 1 313 ? -6.656 -5.512 -14.344 1 96 313 LEU B CA 1
ATOM 6102 C C . LEU B 1 313 ? -7.762 -4.473 -14.211 1 96 313 LEU B C 1
ATOM 6104 O O . LEU B 1 313 ? -8.938 -4.789 -14.375 1 96 313 LEU B O 1
ATOM 6108 N N . MET B 1 314 ? -7.422 -3.23 -13.875 1 95 314 MET B N 1
ATOM 6109 C CA . MET B 1 314 ? -8.383 -2.141 -13.758 1 95 314 MET B CA 1
ATOM 6110 C C . MET B 1 314 ? -9.078 -1.887 -15.094 1 95 314 MET B C 1
ATOM 6112 O O . MET B 1 314 ? -10.289 -1.646 -15.133 1 95 314 MET B O 1
ATOM 6116 N N . LEU B 1 315 ? -8.289 -1.925 -16.156 1 92.81 315 LEU B N 1
ATOM 6117 C CA . LEU B 1 315 ? -8.859 -1.752 -17.484 1 92.81 315 LEU B CA 1
ATOM 6118 C C . LEU B 1 315 ? -9.859 -2.861 -17.797 1 92.81 315 LEU B C 1
ATOM 6120 O O . LEU B 1 315 ? -10.961 -2.592 -18.281 1 92.81 315 LEU B O 1
ATOM 6124 N N . ALA B 1 316 ? -9.445 -4.109 -17.484 1 94.19 316 ALA B N 1
ATOM 6125 C CA . ALA B 1 316 ? -10.336 -5.246 -17.719 1 94.19 316 ALA B CA 1
ATOM 6126 C C . ALA B 1 316 ? -11.602 -5.129 -16.875 1 94.19 316 ALA B C 1
ATOM 6128 O O . ALA B 1 316 ? -12.703 -5.402 -17.375 1 94.19 316 ALA B O 1
ATOM 6129 N N . TYR B 1 317 ? -11.453 -4.738 -15.641 1 96.06 317 TYR B N 1
ATOM 6130 C CA . TYR B 1 317 ? -12.578 -4.578 -14.719 1 96.06 317 TYR B CA 1
ATOM 6131 C C . TYR B 1 317 ? -13.562 -3.537 -15.234 1 96.06 317 TYR B C 1
ATOM 6133 O O . TYR B 1 317 ? -14.773 -3.773 -15.25 1 96.06 317 TYR B O 1
ATOM 6141 N N . ARG B 1 318 ? -13.039 -2.436 -15.68 1 93.56 318 ARG B N 1
ATOM 6142 C CA . ARG B 1 318 ? -13.875 -1.334 -16.141 1 93.56 318 ARG B CA 1
ATOM 6143 C C . ARG B 1 318 ? -14.586 -1.691 -17.438 1 93.56 318 ARG B C 1
ATOM 6145 O O . ARG B 1 318 ? -15.664 -1.175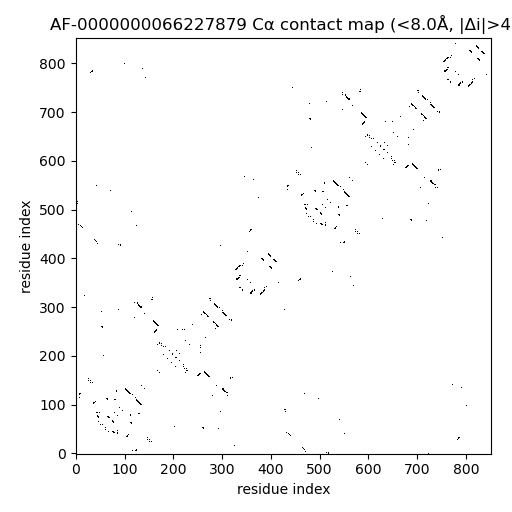 -17.734 1 93.56 318 ARG B O 1
ATOM 6152 N N . ASP B 1 319 ? -13.953 -2.514 -18.188 1 92.44 319 ASP B N 1
ATOM 6153 C CA . ASP B 1 319 ? -14.531 -2.932 -19.453 1 92.44 319 ASP B CA 1
ATOM 6154 C C . ASP B 1 319 ? -15.805 -3.746 -19.234 1 92.44 319 ASP B C 1
ATOM 6156 O O . ASP B 1 319 ? -16.719 -3.717 -20.062 1 92.44 319 ASP B O 1
ATOM 6160 N N . GLU B 1 320 ? -15.891 -4.441 -18.141 1 94.81 320 GLU B N 1
ATOM 6161 C CA . GLU B 1 320 ? -16.984 -5.395 -17.984 1 94.81 320 GLU B CA 1
ATOM 6162 C C . GLU B 1 320 ? -17.891 -5.008 -16.812 1 94.81 320 GLU B C 1
ATOM 6164 O O . GLU B 1 320 ? -18.891 -5.672 -16.547 1 94.81 320 GLU B O 1
ATOM 6169 N N . ASN B 1 321 ? -17.453 -4.031 -16.078 1 95 321 ASN B N 1
ATOM 6170 C CA . ASN B 1 321 ? -18.234 -3.605 -14.914 1 95 321 ASN B CA 1
ATOM 6171 C C . ASN B 1 321 ? -18.5 -2.104 -14.945 1 95 321 ASN B C 1
ATOM 6173 O O . ASN B 1 321 ? -17.75 -1.345 -15.562 1 95 321 ASN B O 1
ATOM 6177 N N . GLN B 1 322 ? -19.594 -1.77 -14.328 1 92.25 322 GLN B N 1
ATOM 6178 C CA . GLN B 1 322 ? -19.875 -0.361 -14.062 1 92.25 322 GLN B CA 1
ATOM 6179 C C . GLN B 1 322 ? -19.453 0.026 -12.648 1 92.25 322 GLN B C 1
ATOM 6181 O O . GLN B 1 322 ? -19.859 -0.619 -11.68 1 92.25 322 GLN B O 1
ATOM 6186 N N . PHE B 1 323 ? -18.531 0.933 -12.633 1 90.06 323 PHE B N 1
ATOM 6187 C CA . PHE B 1 323 ? -18.094 1.429 -11.336 1 90.06 323 PHE B CA 1
ATOM 6188 C C . PHE B 1 323 ? -18.656 2.824 -11.07 1 90.06 323 PHE B C 1
ATOM 6190 O O . PHE B 1 323 ? -18.5 3.721 -11.906 1 90.06 323 PHE B O 1
ATOM 6197 N N . LEU B 1 324 ? -19.406 2.904 -9.992 1 87.31 324 LEU B N 1
ATOM 6198 C CA . LEU B 1 324 ? -19.922 4.207 -9.586 1 87.31 324 LEU B CA 1
ATOM 6199 C C . LEU B 1 324 ? -19.172 4.734 -8.367 1 87.31 324 LEU B C 1
ATOM 6201 O O . LEU B 1 324 ? -19.219 4.129 -7.297 1 87.31 324 LEU B O 1
ATOM 6205 N N . SER B 1 325 ? -18.484 5.836 -8.656 1 87.62 325 SER B N 1
ATOM 6206 C CA . SER B 1 325 ? -17.781 6.484 -7.551 1 87.62 325 SER B CA 1
ATOM 6207 C C . SER B 1 325 ? -18.766 7.012 -6.512 1 87.62 325 SER B C 1
ATOM 6209 O O . SER B 1 325 ? -19.859 7.461 -6.859 1 87.62 325 SER B O 1
ATOM 6211 N N . ASN B 1 326 ? -18.438 6.664 -5.227 1 79.62 326 ASN B N 1
ATOM 6212 C CA . ASN B 1 326 ? -19.234 7.258 -4.156 1 79.62 326 ASN B CA 1
ATOM 6213 C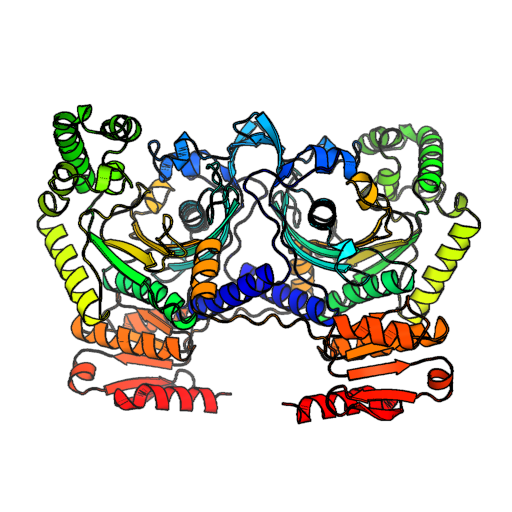 C . ASN B 1 326 ? -18.438 8.32 -3.395 1 79.62 326 ASN B C 1
ATOM 6215 O O . ASN B 1 326 ? -17.578 7.988 -2.57 1 79.62 326 ASN B O 1
ATOM 6219 N N . ASN B 1 327 ? -18.734 9.492 -3.697 1 83.69 327 ASN B N 1
ATOM 6220 C CA . ASN B 1 327 ? -18.078 10.602 -3.012 1 83.69 327 ASN B CA 1
ATOM 6221 C C . ASN B 1 327 ? -19.047 11.328 -2.074 1 83.69 327 ASN B C 1
ATOM 6223 O O . ASN B 1 327 ? -18.766 12.453 -1.648 1 83.69 327 ASN B O 1
ATOM 6227 N N . SER B 1 328 ? -20.141 10.617 -1.771 1 93 328 SER B N 1
ATOM 6228 C CA . SER B 1 328 ? -21.141 11.258 -0.927 1 93 328 SER B CA 1
ATOM 6229 C C . SER B 1 328 ? -20.703 11.266 0.536 1 93 328 SER B C 1
ATOM 6231 O O . SER B 1 328 ? -20.156 10.281 1.029 1 93 328 SER B O 1
ATOM 6233 N N . VAL B 1 329 ? -20.938 12.375 1.214 1 96.94 329 VAL B N 1
ATOM 6234 C CA . VAL B 1 329 ? -20.672 12.445 2.65 1 96.94 329 VAL B CA 1
ATOM 6235 C C . VAL B 1 329 ? -21.953 12.125 3.418 1 96.94 329 VAL B C 1
ATOM 6237 O O . VAL B 1 329 ? -23.062 12.305 2.893 1 96.94 329 VAL B O 1
ATOM 6240 N N . ASP B 1 330 ? -21.812 11.586 4.617 1 97.81 330 ASP B N 1
ATOM 6241 C CA . ASP B 1 330 ? -22.984 11.281 5.441 1 97.81 330 ASP B CA 1
ATOM 6242 C C . ASP B 1 330 ? -23.625 12.562 5.969 1 97.81 330 ASP B C 1
ATOM 6244 O O . ASP B 1 330 ? -24.844 12.734 5.887 1 97.81 330 ASP B O 1
ATOM 6248 N N . VAL B 1 331 ? -22.781 13.461 6.469 1 98.25 331 VAL B N 1
ATOM 6249 C CA . VAL B 1 331 ? -23.281 14.672 7.109 1 98.25 331 VAL B CA 1
ATOM 6250 C C . VAL B 1 331 ? -22.453 15.867 6.652 1 98.25 331 VAL B C 1
ATOM 6252 O O . VAL B 1 331 ? -21.219 15.859 6.762 1 98.25 331 VAL B O 1
ATOM 6255 N N . TYR B 1 332 ? -23.094 16.844 6.098 1 98.06 332 TYR B N 1
ATOM 6256 C CA . TYR B 1 332 ? -22.5 18.141 5.836 1 98.06 332 TYR B CA 1
ATOM 6257 C C . TYR B 1 332 ? -22.938 19.172 6.871 1 98.06 332 TYR B C 1
ATOM 6259 O O . TYR B 1 332 ? -24.141 19.328 7.117 1 98.06 332 TYR B O 1
ATOM 6267 N N . ILE B 1 333 ? -22 19.844 7.512 1 98 333 ILE B N 1
ATOM 6268 C CA . ILE B 1 333 ? -22.328 20.844 8.523 1 98 333 ILE B CA 1
ATOM 6269 C C . ILE B 1 333 ? -22.125 22.234 7.953 1 98 333 ILE B C 1
ATOM 6271 O O . ILE B 1 333 ? -20.984 22.656 7.711 1 98 333 ILE B O 1
ATOM 6275 N N . ALA B 1 334 ? -23.219 22.906 7.754 1 97.38 334 ALA B N 1
ATOM 6276 C CA . ALA B 1 334 ? -23.219 24.312 7.344 1 97.38 334 ALA B CA 1
ATOM 6277 C C . ALA B 1 334 ? -23.047 25.234 8.547 1 97.38 334 ALA B C 1
ATOM 6279 O O . ALA B 1 334 ? -24.031 25.703 9.117 1 97.38 334 ALA B O 1
ATOM 6280 N N . SER B 1 335 ? -21.781 25.516 8.836 1 94.81 335 SER B N 1
ATOM 6281 C CA . SER B 1 335 ? -21.453 26.391 9.961 1 94.81 335 SER B CA 1
ATOM 6282 C C . SER B 1 335 ? -21.438 27.859 9.531 1 94.81 335 SER B C 1
ATOM 6284 O O . SER B 1 335 ? -20.578 28.281 8.758 1 94.81 335 SER B O 1
ATOM 6286 N N . ILE B 1 336 ? -22.344 28.75 9.984 1 93.25 336 ILE B N 1
ATOM 6287 C CA . ILE B 1 336 ? -22.484 30.109 9.469 1 93.25 336 ILE B CA 1
ATOM 6288 C C . ILE B 1 336 ? -22.422 31.109 10.617 1 93.25 336 ILE B C 1
ATOM 6290 O O . ILE B 1 336 ? -22.766 32.281 10.445 1 93.25 336 ILE B O 1
ATOM 6294 N N . GLY B 1 337 ? -21.938 30.781 11.695 1 91.94 337 GLY B N 1
ATOM 6295 C CA . GLY B 1 337 ? -21.938 31.672 12.844 1 91.94 337 GLY B CA 1
ATOM 6296 C C . GLY B 1 337 ? -20.562 32.188 13.211 1 91.94 337 GLY B C 1
ATOM 6297 O O . GLY B 1 337 ? -19.672 32.25 12.359 1 91.94 337 GLY B O 1
ATOM 6298 N N . SER B 1 338 ? -20.516 32.781 14.414 1 94.38 338 SER B N 1
ATOM 6299 C CA . SER B 1 338 ? -19.266 33.281 14.984 1 94.38 338 SER B CA 1
ATOM 6300 C C . SER B 1 338 ? -18.312 32.125 15.297 1 94.38 338 SER B C 1
ATOM 6302 O O . SER B 1 338 ? -18.688 30.953 15.227 1 94.38 338 SER B O 1
ATOM 6304 N N . VAL B 1 339 ? -17.047 32.469 15.617 1 94 339 VAL B N 1
ATOM 6305 C CA . VAL B 1 339 ? -16.016 31.5 15.922 1 94 339 VAL B CA 1
ATOM 6306 C C . VAL B 1 339 ? -16.469 30.609 17.078 1 94 339 VAL B C 1
ATOM 6308 O O . VAL B 1 339 ? -16.203 29.406 17.094 1 94 339 VAL B O 1
ATOM 6311 N N . GLU B 1 340 ? -17.219 31.188 17.969 1 93.56 340 GLU B N 1
ATOM 6312 C CA . GLU B 1 340 ? -17.719 30.438 19.109 1 93.56 340 GLU B CA 1
ATOM 6313 C C . GLU B 1 340 ? -18.672 29.328 18.672 1 93.56 340 GLU B C 1
ATOM 6315 O O . GLU B 1 340 ? -18.562 28.188 19.109 1 93.56 340 GLU B O 1
ATOM 6320 N N . SER B 1 341 ? -19.578 29.719 17.812 1 95.25 341 SER B N 1
ATOM 6321 C CA . SER B 1 341 ? -20.516 28.75 17.281 1 95.25 341 SER B CA 1
ATOM 6322 C C . SER B 1 341 ? -19.812 27.719 16.422 1 95.25 341 SER B C 1
ATOM 6324 O O . SER B 1 341 ? -20.188 26.531 16.406 1 95.25 341 SER B O 1
ATOM 6326 N N . GLU B 1 342 ? -18.844 28.188 15.711 1 96 342 GLU B N 1
ATOM 6327 C CA . GLU B 1 342 ? -18.109 27.281 14.82 1 96 342 GLU B CA 1
ATOM 6328 C C . GLU B 1 342 ? -17.328 26.234 15.609 1 96 342 GLU B C 1
ATOM 6330 O O . GLU B 1 342 ? -17.203 25.094 15.18 1 96 342 GLU B O 1
ATOM 6335 N N . LEU B 1 343 ? -16.797 26.625 16.719 1 96.31 343 LEU B N 1
ATOM 6336 C CA . LEU B 1 343 ? -16.078 25.688 17.578 1 96.31 343 LEU B CA 1
ATOM 6337 C C . LEU B 1 343 ? -17 24.609 18.125 1 96.31 343 LEU B C 1
ATOM 6339 O O . LEU B 1 343 ? -16.609 23.453 18.25 1 96.31 343 LEU B O 1
ATOM 6343 N N . VAL B 1 344 ? -18.234 24.984 18.375 1 95.69 344 VAL B N 1
ATOM 6344 C CA . VAL B 1 344 ? -19.219 24 18.812 1 95.69 344 VAL B CA 1
ATOM 6345 C C . VAL B 1 344 ? -19.562 23.062 17.656 1 95.69 344 VAL B C 1
ATOM 6347 O O . VAL B 1 344 ? -19.656 21.844 17.859 1 95.69 344 VAL B O 1
ATOM 6350 N N . ALA B 1 345 ? -19.719 23.625 16.469 1 96.5 345 ALA B N 1
ATOM 6351 C CA . ALA B 1 345 ? -19.953 22.812 15.273 1 96.5 345 ALA B CA 1
ATOM 6352 C C . ALA B 1 345 ? -18.828 21.812 15.062 1 96.5 345 ALA B C 1
ATOM 6354 O O . ALA B 1 345 ? -19.062 20.656 14.695 1 96.5 345 ALA B O 1
ATOM 6355 N N . MET B 1 346 ? -17.578 22.219 15.281 1 96.69 346 MET B N 1
ATOM 6356 C CA . MET B 1 346 ? -16.422 21.359 15.156 1 96.69 346 MET B CA 1
ATOM 6357 C C . MET B 1 346 ? -16.484 20.203 16.156 1 96.69 346 MET B C 1
ATOM 6359 O O . MET B 1 346 ? -16.141 19.062 15.836 1 96.69 346 MET B O 1
ATOM 6363 N N . ASN B 1 347 ? -16.953 20.547 17.312 1 94.44 347 ASN B N 1
ATOM 6364 C CA . ASN B 1 347 ? -17.062 19.531 18.359 1 94.44 347 ASN B CA 1
ATOM 6365 C C . ASN B 1 347 ? -18.062 18.438 17.984 1 94.44 347 ASN B C 1
ATOM 6367 O O . ASN B 1 347 ? -17.766 17.25 18.141 1 94.44 347 ASN B O 1
ATOM 6371 N N . PHE B 1 348 ? -19.234 18.844 17.562 1 93.62 348 PHE B N 1
ATOM 6372 C CA . PHE B 1 348 ? -20.188 17.781 17.25 1 93.62 348 PHE B CA 1
ATOM 6373 C C . PHE B 1 348 ? -19.828 17.109 15.93 1 93.62 348 PHE B C 1
ATOM 6375 O O . PHE B 1 348 ? -20.188 15.945 15.703 1 93.62 348 PHE B O 1
ATOM 6382 N N . ALA B 1 349 ? -19.109 17.797 14.992 1 96.62 349 ALA B N 1
ATOM 6383 C CA . ALA B 1 349 ? -18.547 17.094 13.836 1 96.62 349 ALA B CA 1
ATOM 6384 C C . ALA B 1 349 ? -17.641 15.961 14.281 1 96.62 349 ALA B C 1
ATOM 6386 O O . ALA B 1 349 ? -17.734 14.844 13.766 1 96.62 349 ALA B O 1
ATOM 6387 N N . ASN B 1 350 ? -16.781 16.266 15.227 1 95.75 350 ASN B N 1
ATOM 6388 C CA . ASN B 1 350 ? -15.844 15.266 15.734 1 95.75 350 ASN B CA 1
ATOM 6389 C C . ASN B 1 350 ? -16.562 14.109 16.422 1 95.75 350 ASN B C 1
ATOM 6391 O O . ASN B 1 350 ? -16.141 12.961 16.328 1 95.75 350 ASN B O 1
ATOM 6395 N N . GLN B 1 351 ? -17.625 14.43 17.125 1 95.25 351 GLN B N 1
ATOM 6396 C CA . GLN B 1 351 ? -18.438 13.391 17.75 1 95.25 351 GLN B CA 1
ATOM 6397 C C . GLN B 1 351 ? -19.031 12.445 16.703 1 95.25 351 GLN B C 1
ATOM 6399 O O . GLN B 1 351 ? -19.016 11.227 16.891 1 95.25 351 GLN B O 1
ATOM 6404 N N . LEU B 1 352 ? -19.531 13.023 15.633 1 97.38 352 LEU B N 1
ATOM 6405 C CA . LEU B 1 352 ? -20.109 12.227 14.562 1 97.38 352 LEU B CA 1
ATOM 6406 C C . LEU B 1 352 ? -19.047 11.383 13.867 1 97.38 352 LEU B C 1
ATOM 6408 O O . LEU B 1 352 ? -19.312 10.227 13.516 1 97.38 352 LEU B O 1
ATOM 6412 N N . ARG B 1 353 ? -17.844 11.953 13.68 1 97.94 353 ARG B N 1
ATOM 6413 C CA . ARG B 1 353 ? -16.75 11.211 13.086 1 97.94 353 ARG B CA 1
ATOM 6414 C C . ARG B 1 353 ? -16.359 10.016 13.945 1 97.94 353 ARG B C 1
ATOM 6416 O O . ARG B 1 353 ? -16.031 8.945 13.422 1 97.94 353 ARG B O 1
ATOM 6423 N N . ASN B 1 354 ? -16.422 10.234 15.266 1 95.06 354 ASN B N 1
ATOM 6424 C CA . ASN B 1 354 ? -16.094 9.148 16.188 1 95.06 354 ASN B CA 1
ATOM 6425 C C . ASN B 1 354 ? -17.109 8.008 16.094 1 95.06 354 ASN B C 1
ATOM 6427 O O . ASN B 1 354 ? -16.828 6.887 16.516 1 95.06 354 ASN B O 1
ATOM 6431 N N . LEU B 1 355 ? -18.266 8.297 15.547 1 95.44 355 LEU B N 1
ATOM 6432 C CA . LEU B 1 355 ? -19.266 7.27 15.281 1 95.44 355 LEU B CA 1
ATOM 6433 C C . LEU B 1 355 ? -19.109 6.703 13.875 1 95.44 355 LEU B C 1
ATOM 6435 O O . LEU B 1 355 ? -19.984 5.984 13.383 1 95.44 355 LEU B O 1
ATOM 6439 N N . ASN B 1 356 ? -18.031 7.117 13.18 1 96.19 356 ASN B N 1
ATOM 6440 C CA . ASN B 1 356 ? -17.594 6.605 11.891 1 96.19 356 ASN B CA 1
ATOM 6441 C C . ASN B 1 356 ? -18.406 7.184 10.742 1 96.19 356 ASN B C 1
ATOM 6443 O O . ASN B 1 356 ? -18.484 6.582 9.672 1 96.19 356 ASN B O 1
ATOM 6447 N N . TYR B 1 357 ? -19.188 8.312 10.969 1 97.88 357 TYR B N 1
ATOM 6448 C CA . TYR B 1 357 ? -19.844 9.008 9.867 1 97.88 357 TYR B CA 1
ATOM 6449 C C . TYR B 1 357 ? -18.828 9.852 9.086 1 97.88 357 TYR B C 1
ATOM 6451 O O . TYR B 1 357 ? -17.938 10.453 9.672 1 97.88 357 TYR B O 1
ATOM 6459 N N . ARG B 1 358 ? -18.984 9.859 7.797 1 97.94 358 ARG B N 1
ATOM 6460 C CA . ARG B 1 358 ? -18.234 10.773 6.953 1 97.94 358 ARG B CA 1
ATOM 6461 C C . ARG B 1 358 ? -18.797 12.188 7.023 1 97.94 358 ARG B C 1
ATOM 6463 O O . ARG B 1 358 ? -19.906 12.445 6.535 1 97.94 358 ARG B O 1
ATOM 6470 N N . VAL B 1 359 ? -17.969 13.125 7.613 1 98.38 359 VAL B N 1
ATOM 6471 C CA . VAL B 1 359 ? -18.484 14.453 7.918 1 98.38 359 VAL B CA 1
ATOM 6472 C C . VAL B 1 359 ? -17.625 15.516 7.23 1 98.38 359 VAL B C 1
ATOM 6474 O O . VAL B 1 359 ? -16.391 15.438 7.254 1 98.38 359 VAL B O 1
ATOM 6477 N N . GLU B 1 360 ? -18.266 16.406 6.555 1 97.69 360 GLU B N 1
ATOM 6478 C CA . GLU B 1 360 ? -17.594 17.578 6.012 1 97.69 360 GLU B CA 1
ATOM 6479 C C . GLU B 1 360 ? -18.141 18.859 6.645 1 97.69 360 GLU B C 1
ATOM 6481 O O . GLU B 1 360 ? -19.344 19.016 6.816 1 97.69 360 GLU B O 1
ATOM 6486 N N . VAL B 1 361 ? -17.234 19.672 7.141 1 95.94 361 VAL B N 1
ATOM 6487 C CA . VAL B 1 361 ? -17.594 20.984 7.684 1 95.94 361 VAL B CA 1
ATOM 6488 C C . VAL B 1 361 ? -16.859 22.078 6.926 1 95.94 361 VAL B C 1
ATOM 6490 O O . VAL B 1 361 ? -15.664 21.938 6.625 1 95.94 361 VAL B O 1
ATOM 6493 N N . ASN B 1 362 ? -17.547 23.109 6.586 1 92.81 362 ASN B N 1
ATOM 6494 C CA . ASN B 1 362 ? -16.906 24.266 5.957 1 92.81 362 ASN B CA 1
ATOM 6495 C C . ASN B 1 362 ? -16.969 25.484 6.863 1 92.81 362 ASN B C 1
ATOM 6497 O O . ASN B 1 362 ? -18.031 26.047 7.09 1 92.81 362 ASN B O 1
ATOM 6501 N N . PHE B 1 363 ? -15.836 25.922 7.254 1 93.19 363 PHE B N 1
ATOM 6502 C CA . PHE B 1 363 ? -15.75 27.047 8.172 1 93.19 363 PHE B CA 1
ATOM 6503 C C . PHE B 1 363 ? -15.562 28.359 7.406 1 93.19 363 PHE B C 1
ATOM 6505 O O . PHE B 1 363 ? -15.672 29.438 7.984 1 93.19 363 PHE B O 1
ATOM 6512 N N . ASP B 1 364 ? -15.383 28.266 6.125 1 91.5 364 ASP B N 1
ATOM 6513 C CA . ASP B 1 364 ? -15.016 29.438 5.34 1 91.5 364 ASP B CA 1
ATOM 6514 C C . ASP B 1 364 ? -16.25 30.156 4.797 1 91.5 364 ASP B C 1
ATOM 6516 O O . ASP B 1 364 ? -16.234 31.359 4.543 1 91.5 364 ASP B O 1
ATOM 6520 N N . LEU B 1 365 ? -17.312 29.391 4.633 1 92.88 365 LEU B N 1
ATOM 6521 C CA . LEU B 1 365 ? -18.531 29.938 4.047 1 92.88 365 LEU B CA 1
ATOM 6522 C C . LEU B 1 365 ? -19.484 30.422 5.133 1 92.88 365 LEU B C 1
ATOM 6524 O O . LEU B 1 365 ? -19.953 29.625 5.949 1 92.88 365 LEU B O 1
ATOM 6528 N N . LYS B 1 366 ? -19.875 31.719 5.047 1 92.31 366 LYS B N 1
ATOM 6529 C CA . LYS B 1 366 ? -20.656 32.281 6.133 1 92.31 366 LYS B CA 1
ATOM 6530 C C . LYS B 1 366 ? -22.094 32.5 5.703 1 92.31 366 LYS B C 1
ATOM 6532 O O . LYS B 1 366 ? -22.969 32.812 6.535 1 92.31 366 LYS B O 1
ATOM 6537 N N . LYS B 1 367 ? -22.359 32.312 4.383 1 95.19 367 LYS B N 1
ATOM 6538 C CA . LYS B 1 367 ? -23.703 32.469 3.855 1 95.19 367 LYS B CA 1
ATOM 6539 C C . LYS B 1 367 ? -24.344 31.094 3.564 1 95.19 367 LYS B C 1
ATOM 6541 O O . LYS B 1 367 ? -23.703 30.219 2.994 1 95.19 367 LYS B O 1
ATOM 6546 N N . ILE B 1 368 ? -25.578 31 3.924 1 95.25 368 ILE B N 1
ATOM 6547 C CA . ILE B 1 368 ? -26.281 29.719 3.854 1 95.25 368 ILE B CA 1
ATOM 6548 C C . ILE B 1 368 ? -26.391 29.281 2.398 1 95.25 368 ILE B C 1
ATOM 6550 O O . ILE B 1 368 ? -26.266 28.094 2.098 1 95.25 368 ILE B O 1
ATOM 6554 N N . ASP B 1 369 ? -26.609 30.203 1.492 1 96.06 369 ASP B N 1
ATOM 6555 C CA . ASP B 1 369 ? -26.75 29.859 0.08 1 96.06 369 ASP B CA 1
ATOM 6556 C C . ASP B 1 369 ? -25.453 29.281 -0.469 1 96.06 369 ASP B C 1
ATOM 6558 O O . ASP B 1 369 ? -25.469 28.344 -1.261 1 96.06 369 ASP B O 1
ATOM 6562 N N . LYS B 1 370 ? -24.375 29.859 -0.033 1 95.75 370 LYS B N 1
ATOM 6563 C CA . LYS B 1 370 ? -23.062 29.359 -0.448 1 95.75 370 LYS B CA 1
ATOM 6564 C C . LYS B 1 370 ? -22.797 27.984 0.146 1 95.75 370 LYS B C 1
ATOM 6566 O O . LYS B 1 370 ? -22.188 27.125 -0.501 1 95.75 370 LYS B O 1
ATOM 6571 N N . GLN B 1 371 ? -23.266 27.828 1.344 1 96.56 371 GLN B N 1
ATOM 6572 C CA . GLN B 1 371 ? -23.125 26.516 1.987 1 96.56 371 GLN B CA 1
ATOM 6573 C C . GLN B 1 371 ? -23.891 25.453 1.217 1 96.56 371 GLN B C 1
ATOM 6575 O O . GLN B 1 371 ? -23.359 24.359 0.966 1 96.56 371 GLN B O 1
ATOM 6580 N N . PHE B 1 372 ? -25.062 25.766 0.856 1 95.62 372 PHE B N 1
ATOM 6581 C CA . PHE B 1 372 ? -25.875 24.812 0.115 1 95.62 372 PHE B CA 1
ATOM 6582 C C . PHE B 1 372 ? -25.25 24.484 -1.235 1 95.62 372 PHE B C 1
ATOM 6584 O O . PHE B 1 372 ? -25.188 23.328 -1.634 1 95.62 372 PHE B O 1
ATOM 6591 N N . LYS B 1 373 ? -24.812 25.516 -1.854 1 95.25 373 LYS B N 1
ATOM 6592 C CA . LYS B 1 373 ? -24.156 25.312 -3.143 1 95.25 373 LYS B CA 1
ATOM 6593 C C . LYS B 1 373 ? -22.922 24.422 -2.998 1 95.25 373 LYS B C 1
ATOM 6595 O O . LYS B 1 373 ? -22.734 23.5 -3.791 1 95.25 373 LYS B O 1
ATOM 6600 N N . ASN B 1 374 ? -22.141 24.703 -1.983 1 94.12 374 ASN B N 1
ATOM 6601 C CA . ASN B 1 374 ? -20.938 23.922 -1.735 1 94.12 374 ASN B CA 1
ATOM 6602 C C . ASN B 1 374 ? -21.281 22.484 -1.349 1 94.12 374 ASN B C 1
ATOM 6604 O O . ASN B 1 374 ? -20.594 21.547 -1.762 1 94.12 374 ASN B O 1
ATOM 6608 N N . SER B 1 375 ? -22.297 22.328 -0.546 1 94.75 375 SER B N 1
ATOM 6609 C CA . SER B 1 375 ? -22.688 21.016 -0.051 1 94.75 375 SER B CA 1
ATOM 6610 C C . SER B 1 375 ? -23.078 20.078 -1.196 1 94.75 375 SER B C 1
ATOM 6612 O O . SER B 1 375 ? -22.875 18.859 -1.116 1 94.75 375 SER B O 1
ATOM 6614 N N . ASN B 1 376 ? -23.562 20.625 -2.291 1 92.94 376 ASN B N 1
ATOM 6615 C CA . ASN B 1 376 ? -23.984 19.828 -3.439 1 92.94 376 ASN B CA 1
ATOM 6616 C C . ASN B 1 376 ? -22.812 19.047 -4.031 1 92.94 376 ASN B C 1
ATOM 6618 O O . ASN B 1 376 ? -23.016 17.969 -4.594 1 92.94 376 ASN B O 1
ATOM 6622 N N . LYS B 1 377 ? -21.656 19.547 -3.863 1 92.31 377 LYS B N 1
ATOM 6623 C CA . LYS B 1 377 ? -20.469 18.906 -4.406 1 92.31 377 LYS B CA 1
ATOM 6624 C C . LYS B 1 377 ? -20.172 17.609 -3.658 1 92.31 377 LYS B C 1
ATOM 6626 O O . LYS B 1 377 ? -19.453 16.734 -4.172 1 92.31 377 LYS B O 1
ATOM 6631 N N . TYR B 1 378 ? -20.719 17.484 -2.463 1 94.88 378 TYR B N 1
ATOM 6632 C CA . TYR B 1 378 ? -20.453 16.328 -1.616 1 94.88 378 TYR B CA 1
ATOM 6633 C C . TYR B 1 378 ? -21.656 15.391 -1.557 1 94.88 378 TYR B C 1
ATOM 6635 O O . TYR B 1 378 ? -21.594 14.32 -0.953 1 94.88 378 TYR B O 1
ATOM 6643 N N . ASN B 1 379 ? -22.766 15.789 -2.148 1 94.12 379 ASN B N 1
ATOM 6644 C CA . ASN B 1 379 ? -24 15.008 -2.156 1 94.12 379 ASN B CA 1
ATOM 6645 C C . ASN B 1 379 ? -24.281 14.406 -0.785 1 94.12 379 ASN B C 1
ATOM 6647 O O . ASN B 1 379 ? -24.438 13.188 -0.655 1 94.12 379 ASN B O 1
ATOM 6651 N N . PRO B 1 380 ? -24.469 15.25 0.224 1 97.19 380 PRO B N 1
ATOM 6652 C CA . PRO B 1 380 ? -24.656 14.734 1.579 1 97.19 380 PRO B CA 1
ATOM 6653 C C . PRO B 1 380 ? -26.047 14.117 1.777 1 97.19 380 PRO B C 1
ATOM 6655 O O . PRO B 1 380 ? -27 14.531 1.123 1 97.19 380 PRO B O 1
ATOM 6658 N N . LYS B 1 381 ? -26.109 13.18 2.668 1 96.81 381 LYS B N 1
ATOM 6659 C CA . LYS B 1 381 ? -27.391 12.617 3.053 1 96.81 381 LYS B CA 1
ATOM 6660 C C . LYS B 1 381 ? -28.141 13.555 3.996 1 96.81 381 LYS B C 1
ATOM 6662 O O . LYS B 1 381 ? -29.375 13.648 3.938 1 96.81 381 LYS B O 1
ATOM 6667 N N . ILE B 1 382 ? -27.328 14.195 4.887 1 97.31 382 ILE B N 1
ATOM 6668 C CA . ILE B 1 382 ? -27.875 15.133 5.867 1 97.31 382 ILE B CA 1
ATOM 6669 C C . ILE B 1 382 ? -27.078 16.438 5.844 1 97.31 382 ILE B C 1
ATOM 6671 O O . ILE B 1 382 ? -25.844 16.406 5.723 1 97.31 382 ILE B O 1
ATOM 6675 N N . ILE B 1 383 ? -27.812 17.531 5.957 1 97.88 383 ILE B N 1
ATOM 6676 C CA . ILE B 1 383 ? -27.172 18.812 6.188 1 97.88 383 ILE B CA 1
ATOM 6677 C C . ILE B 1 383 ? -27.562 19.344 7.566 1 97.88 383 ILE B C 1
ATOM 6679 O O . ILE B 1 383 ? -28.75 19.375 7.906 1 97.88 383 ILE B O 1
ATOM 6683 N N . LEU B 1 384 ? -26.625 19.656 8.352 1 98.06 384 LEU B N 1
ATOM 6684 C CA . LEU B 1 384 ? -26.859 20.328 9.633 1 98.06 384 LEU B CA 1
ATOM 6685 C C . LEU B 1 384 ? -26.547 21.812 9.539 1 98.06 384 LEU B C 1
ATOM 6687 O O . LEU B 1 384 ? -25.422 22.203 9.188 1 98.06 384 LEU B O 1
ATOM 6691 N N . ILE B 1 385 ? -27.5 22.609 9.812 1 97.69 385 ILE B N 1
ATOM 6692 C CA . ILE B 1 385 ? -27.312 24.047 9.789 1 97.69 385 ILE B CA 1
ATOM 6693 C C . ILE B 1 385 ? -27.141 24.578 11.219 1 97.69 385 ILE B C 1
ATOM 6695 O O . ILE B 1 385 ? -27.984 24.344 12.078 1 97.69 385 ILE B O 1
ATOM 6699 N N . TYR B 1 386 ? -26.078 25.25 11.422 1 97.56 386 TYR B N 1
ATOM 6700 C CA . TYR B 1 386 ? -25.75 25.688 12.773 1 97.56 386 TYR B CA 1
ATOM 6701 C C . TYR B 1 386 ? -25.172 27.094 12.773 1 97.56 386 TYR B C 1
ATOM 6703 O O . TYR B 1 386 ? -24.125 27.328 12.148 1 97.56 386 TYR B O 1
ATOM 6711 N N . GLY B 1 387 ? -25.766 28.016 13.391 1 96.31 387 GLY B N 1
ATOM 6712 C CA . GLY B 1 387 ? -25.328 29.391 13.531 1 96.31 387 GLY B CA 1
ATOM 6713 C C . GLY B 1 387 ? -25.469 29.922 14.945 1 96.31 387 GLY B C 1
ATOM 6714 O O . GLY B 1 387 ? -25.625 29.141 15.891 1 96.31 387 GLY B O 1
ATOM 6715 N N . ASP B 1 388 ? -25.375 31.188 15.094 1 96.94 388 ASP B N 1
ATOM 6716 C CA . ASP B 1 388 ? -25.359 31.828 16.406 1 96.94 388 ASP B CA 1
ATOM 6717 C C . ASP B 1 388 ? -26.688 31.625 17.125 1 96.94 388 ASP B C 1
ATOM 6719 O O . ASP B 1 388 ? -26.719 31.406 18.344 1 96.94 388 ASP B O 1
ATOM 6723 N N . GLU B 1 389 ? -27.75 31.766 16.391 1 96 389 GLU B N 1
ATOM 6724 C CA . GLU B 1 389 ? -29.062 31.562 16.984 1 96 389 GLU B CA 1
ATOM 6725 C C . GLU B 1 389 ? -29.234 30.125 17.469 1 96 389 GLU B C 1
ATOM 6727 O O . GLU B 1 389 ? -29.781 29.891 18.547 1 96 389 GLU B O 1
ATOM 6732 N N . ASP B 1 390 ? -28.781 29.203 16.641 1 96.5 390 ASP B N 1
ATOM 6733 C CA . ASP B 1 390 ? -28.812 27.797 17.031 1 96.5 390 ASP B CA 1
ATOM 6734 C C . ASP B 1 390 ? -27.969 27.547 18.297 1 96.5 390 ASP B C 1
ATOM 6736 O O . ASP B 1 390 ? -28.375 26.797 19.188 1 96.5 390 ASP B O 1
ATOM 6740 N N . HIS B 1 391 ? -26.797 28.156 18.344 1 95.81 391 HIS B N 1
ATOM 6741 C CA . HIS B 1 391 ? -25.891 28.031 19.484 1 95.81 391 HIS B CA 1
ATOM 6742 C C . HIS B 1 391 ? -26.562 28.516 20.766 1 95.81 391 HIS B C 1
ATOM 6744 O O . HIS B 1 391 ? -26.484 27.828 21.797 1 95.81 391 HIS B O 1
ATOM 6750 N N . LYS B 1 392 ? -27.203 29.625 20.688 1 96.44 392 LYS B N 1
ATOM 6751 C CA . LYS B 1 392 ? -27.891 30.188 21.844 1 96.44 392 LYS B CA 1
ATOM 6752 C C . LYS B 1 392 ? -29 29.266 22.328 1 96.44 392 LYS B C 1
ATOM 6754 O O . LYS B 1 392 ? -29.172 29.094 23.547 1 96.44 392 LYS B O 1
ATOM 6759 N N . ASN B 1 393 ? -29.703 28.688 21.391 1 97.19 393 ASN B N 1
ATOM 6760 C CA . ASN B 1 393 ? -30.859 27.875 21.719 1 97.19 393 ASN B CA 1
ATOM 6761 C C . ASN B 1 393 ? -30.453 26.406 21.938 1 97.19 393 ASN B C 1
ATOM 6763 O O . ASN B 1 393 ? -31.312 25.562 22.219 1 97.19 393 ASN B O 1
ATOM 6767 N N . LYS B 1 394 ? -29.141 26.109 21.75 1 96.81 394 LYS B N 1
ATOM 6768 C CA . LYS B 1 394 ? -28.625 24.75 21.906 1 96.81 394 LYS B CA 1
ATOM 6769 C C . LYS B 1 394 ? -29.375 23.766 21.016 1 96.81 394 LYS B C 1
ATOM 6771 O O . LYS B 1 394 ? -29.828 22.719 21.5 1 96.81 394 LYS B O 1
ATOM 6776 N N . GLN B 1 395 ? -29.5 24.188 19.812 1 97.56 395 GLN B N 1
ATOM 6777 C CA . GLN B 1 395 ? -30.219 23.375 18.828 1 97.56 395 GLN B CA 1
ATOM 6778 C C . GLN B 1 395 ? -29.516 23.406 17.469 1 97.56 395 GLN B C 1
ATOM 6780 O O . GLN B 1 395 ? -28.594 24.188 17.266 1 97.56 395 GLN B O 1
ATOM 6785 N N . VAL B 1 396 ? -29.906 22.531 16.594 1 97.69 396 VAL B N 1
ATOM 6786 C CA . VAL B 1 396 ? -29.375 22.453 15.234 1 97.69 396 VAL B CA 1
ATOM 6787 C C . VAL B 1 396 ? -30.5 22.078 14.273 1 97.69 396 VAL B C 1
ATOM 6789 O O . VAL B 1 396 ? -31.438 21.359 14.641 1 97.69 396 VAL B O 1
ATOM 6792 N N . THR B 1 397 ? -30.5 22.641 13.133 1 97.62 397 THR B N 1
ATOM 6793 C CA . THR B 1 397 ? -31.469 22.281 12.102 1 97.62 397 THR B CA 1
ATOM 6794 C C . THR B 1 397 ? -30.938 21.156 11.219 1 97.62 397 THR B C 1
ATOM 6796 O O . THR B 1 397 ? -29.844 21.266 10.664 1 97.62 397 THR B O 1
ATOM 6799 N N . LEU B 1 398 ? -31.672 20.094 11.18 1 97.69 398 LEU B N 1
ATOM 6800 C CA . LEU B 1 398 ? -31.344 18.938 10.359 1 97.69 398 LEU B CA 1
ATOM 6801 C C . LEU B 1 398 ? -32.188 18.922 9.086 1 97.69 398 LEU B C 1
ATOM 6803 O O . LEU B 1 398 ? -33.406 18.906 9.148 1 97.69 398 LEU B O 1
ATOM 6807 N N . LYS B 1 399 ? -31.5 18.969 7.984 1 97.19 399 LYS B N 1
ATOM 6808 C CA . LYS B 1 399 ? -32.156 18.844 6.688 1 97.19 399 LYS B CA 1
ATOM 6809 C C . LYS B 1 399 ? -31.891 17.484 6.062 1 97.19 399 LYS B C 1
ATOM 6811 O O . LYS B 1 399 ? -30.734 17.109 5.812 1 97.19 399 LYS B O 1
ATOM 6816 N N . ASN B 1 400 ? -32.938 16.75 5.812 1 95.88 400 ASN B N 1
ATOM 6817 C CA . ASN B 1 400 ? -32.875 15.477 5.105 1 95.88 400 ASN B CA 1
ATOM 6818 C C . ASN B 1 400 ? -32.812 15.68 3.594 1 95.88 400 ASN B C 1
ATOM 6820 O O . ASN B 1 400 ? -33.781 16.156 2.992 1 95.88 400 ASN B O 1
ATOM 6824 N N . GLN B 1 401 ? -31.797 15.211 3.037 1 95.06 401 GLN B N 1
ATOM 6825 C CA . GLN B 1 401 ? -31.594 15.531 1.63 1 95.06 401 GLN B CA 1
ATOM 6826 C C . GLN B 1 401 ? -32.438 14.625 0.727 1 95.06 401 GLN B C 1
ATOM 6828 O O . GLN B 1 401 ? -32.594 14.922 -0.458 1 95.06 401 GLN B O 1
ATOM 6833 N N . LYS B 1 402 ? -32.906 13.562 1.279 1 92.12 402 LYS B N 1
ATOM 6834 C CA . LYS B 1 402 ? -33.781 12.688 0.519 1 92.12 402 LYS B CA 1
ATOM 6835 C C . LYS B 1 402 ? -35.219 13.234 0.507 1 92.12 402 LYS B C 1
ATOM 6837 O O . LYS B 1 402 ? -35.812 13.359 -0.555 1 92.12 402 LYS B O 1
ATOM 6842 N N . THR B 1 403 ? -35.719 13.617 1.676 1 93.06 403 THR B N 1
ATOM 6843 C CA . THR B 1 403 ? -37.094 14.078 1.809 1 93.06 403 THR B CA 1
ATOM 6844 C C . THR B 1 403 ? -37.188 15.602 1.73 1 93.06 403 THR B C 1
ATOM 6846 O O . THR B 1 403 ? -38.25 16.156 1.543 1 93.06 403 THR B O 1
ATOM 6849 N N . LEU B 1 404 ? -36.062 16.266 1.961 1 92.81 404 LEU B N 1
ATOM 6850 C CA . LEU B 1 404 ? -35.938 17.719 1.966 1 92.81 404 LEU B CA 1
ATOM 6851 C C . LEU B 1 404 ? -36.656 18.328 3.17 1 92.81 404 LEU B C 1
ATOM 6853 O O . LEU B 1 404 ? -36.844 19.547 3.229 1 92.81 404 LEU B O 1
ATOM 6857 N N . GLU B 1 405 ? -36.938 17.484 4.078 1 94.31 405 GLU B N 1
ATOM 6858 C CA . GLU B 1 405 ? -37.562 17.969 5.301 1 94.31 405 GLU B CA 1
ATOM 6859 C C . GLU B 1 405 ? -36.531 18.531 6.27 1 94.31 405 GLU B C 1
ATOM 6861 O O . GLU B 1 405 ? -35.406 18 6.395 1 94.31 405 GLU B O 1
ATOM 6866 N N . ASN B 1 406 ? -36.938 19.625 6.938 1 96.25 406 ASN B N 1
ATOM 6867 C CA . ASN B 1 406 ? -36.125 20.234 7.992 1 96.25 406 ASN B CA 1
ATOM 6868 C C . ASN B 1 406 ? -36.688 19.938 9.375 1 96.25 406 ASN B C 1
ATOM 6870 O O . ASN B 1 406 ? -37.906 19.938 9.57 1 96.25 406 ASN B O 1
ATOM 6874 N N . LYS B 1 407 ? -35.812 19.594 10.25 1 96.12 407 LYS B N 1
ATOM 6875 C CA . LYS B 1 407 ? -36.188 19.359 11.641 1 96.12 407 LYS B CA 1
ATOM 6876 C C . LYS B 1 407 ? -35.219 20.016 12.602 1 96.12 407 LYS B C 1
ATOM 6878 O O . LYS B 1 407 ? -34 19.906 12.43 1 96.12 407 LYS B O 1
ATOM 6883 N N . VAL B 1 408 ? -35.719 20.703 13.617 1 97.5 408 VAL B N 1
ATOM 6884 C CA . VAL B 1 408 ? -34.875 21.281 14.656 1 97.5 408 VAL B CA 1
ATOM 6885 C C . VAL B 1 408 ? -34.688 20.25 15.773 1 97.5 408 VAL B C 1
ATOM 6887 O O . VAL B 1 408 ? -35.625 19.703 16.297 1 97.5 408 VAL B O 1
ATOM 6890 N N . ILE B 1 409 ? -33.469 20.062 16.094 1 96.69 409 ILE B N 1
ATOM 6891 C CA . ILE B 1 409 ? -33.094 19.062 17.094 1 96.69 409 ILE B CA 1
ATOM 6892 C C . ILE B 1 409 ? -32.219 19.703 18.188 1 96.69 409 ILE B C 1
ATOM 6894 O O . ILE B 1 409 ? -31.406 20.562 17.891 1 96.69 409 ILE B O 1
ATOM 6898 N N . LYS B 1 410 ? -32.469 19.234 19.391 1 96.94 410 LYS B N 1
ATOM 6899 C CA . LYS B 1 410 ? -31.562 19.656 20.469 1 96.94 410 LYS B CA 1
ATOM 6900 C C . LYS B 1 410 ? -30.172 19.047 20.281 1 96.94 410 LYS B C 1
ATOM 6902 O O . LYS B 1 410 ? -30.047 17.906 19.875 1 96.94 410 LYS B O 1
ATOM 6907 N N . LEU B 1 411 ? -29.172 19.812 20.656 1 95.75 411 LEU B N 1
ATOM 6908 C CA . LEU B 1 411 ? -27.781 19.391 20.453 1 95.75 411 LEU B CA 1
ATOM 6909 C C . LEU B 1 411 ? -27.484 18.109 21.219 1 95.75 411 LEU B C 1
ATOM 6911 O O . LEU B 1 411 ? -26.734 17.25 20.766 1 95.75 411 LEU B O 1
ATOM 6915 N N . ASN B 1 412 ? -28.078 17.969 22.391 1 94.44 412 ASN B N 1
ATOM 6916 C CA . ASN B 1 412 ? -27.812 16.797 23.219 1 94.44 412 ASN B CA 1
ATOM 6917 C C . ASN B 1 412 ? -28.453 15.539 22.641 1 94.44 412 ASN B C 1
ATOM 6919 O O . ASN B 1 412 ? -28.109 14.422 23.047 1 94.44 412 ASN B O 1
ATOM 6923 N N . GLU B 1 413 ? -29.328 15.664 21.656 1 96.06 413 GLU B N 1
ATOM 6924 C CA . GLU B 1 413 ? -30 14.531 21.031 1 96.06 413 GLU B CA 1
ATOM 6925 C C . GLU B 1 413 ? -29.438 14.266 19.625 1 96.06 413 GLU B C 1
ATOM 6927 O O . GLU B 1 413 ? -29.844 13.305 18.969 1 96.06 413 GLU B O 1
ATOM 6932 N N . LEU B 1 414 ? -28.578 15.078 19.234 1 95.69 414 LEU B N 1
ATOM 6933 C CA . LEU B 1 414 ? -28.109 15.07 17.859 1 95.69 414 LEU B CA 1
ATOM 6934 C C . LEU B 1 414 ? -27.562 13.695 17.469 1 95.69 414 LEU B C 1
ATOM 6936 O O . LEU B 1 414 ? -27.984 13.125 16.453 1 95.69 414 LEU B O 1
ATOM 6940 N N . ASN B 1 415 ? -26.656 13.078 18.266 1 95.38 415 ASN B N 1
ATOM 6941 C CA . ASN B 1 415 ? -26.031 11.797 17.953 1 95.38 415 ASN B CA 1
ATOM 6942 C C . ASN B 1 415 ? -27.078 10.695 17.797 1 95.38 415 ASN B C 1
ATOM 6944 O O . ASN B 1 415 ? -27 9.898 16.859 1 95.38 415 ASN B O 1
ATOM 6948 N N . ASN B 1 416 ? -28.031 10.68 18.672 1 95.44 416 ASN B N 1
ATOM 6949 C CA . ASN B 1 416 ? -29.078 9.664 18.641 1 95.44 416 ASN B CA 1
ATOM 6950 C C . ASN B 1 416 ? -29.953 9.82 17.391 1 95.44 416 ASN B C 1
ATOM 6952 O O . ASN B 1 416 ? -30.328 8.828 16.766 1 95.44 416 ASN B O 1
ATOM 6956 N N . LYS B 1 417 ? -30.281 11.07 17.125 1 94.88 417 LYS B N 1
ATOM 6957 C CA . LYS B 1 417 ? -31.125 11.336 15.969 1 94.88 417 LYS B CA 1
ATOM 6958 C C . LYS B 1 417 ? -30.438 10.953 14.672 1 94.88 417 LYS B C 1
ATOM 6960 O O . LYS B 1 417 ? -31.062 10.445 13.742 1 94.88 417 LYS B O 1
ATOM 6965 N N . ILE B 1 418 ? -29.172 11.227 14.586 1 96 418 ILE B N 1
ATOM 6966 C CA . ILE B 1 418 ? -28.391 10.867 13.406 1 96 418 ILE B CA 1
ATOM 6967 C C . ILE B 1 418 ? -28.328 9.352 13.273 1 96 418 ILE B C 1
ATOM 6969 O O . ILE B 1 418 ? -28.516 8.805 12.18 1 96 418 ILE B O 1
ATOM 6973 N N . LYS B 1 419 ? -28.062 8.656 14.344 1 95.69 419 LYS B N 1
ATOM 6974 C CA . LYS B 1 419 ? -28.031 7.195 14.344 1 95.69 419 LYS B CA 1
ATOM 6975 C C . LYS B 1 419 ? -29.359 6.617 13.852 1 95.69 419 LYS B C 1
ATOM 6977 O O . LYS B 1 419 ? -29.375 5.691 13.039 1 95.69 419 LYS B O 1
ATOM 6982 N N . GLU B 1 420 ? -30.438 7.184 14.383 1 94.38 420 GLU B N 1
ATOM 6983 C CA . GLU B 1 420 ? -31.766 6.746 13.984 1 94.38 420 GLU B CA 1
ATOM 6984 C C . GLU B 1 420 ? -31.984 6.93 12.492 1 94.38 420 GLU B C 1
ATOM 6986 O O . GLU B 1 420 ? -32.562 6.066 11.836 1 94.38 420 GLU B O 1
ATOM 6991 N N . PHE B 1 421 ? -31.547 8.039 12.055 1 93.81 421 PHE B N 1
ATOM 6992 C CA . PHE B 1 421 ? -31.703 8.352 10.641 1 93.81 421 PHE B CA 1
ATOM 6993 C C . PHE B 1 421 ? -31 7.301 9.781 1 93.81 421 PHE B C 1
ATOM 6995 O O . PHE B 1 421 ? -31.594 6.773 8.836 1 93.81 421 PHE B O 1
ATOM 7002 N N . PHE B 1 422 ? -29.781 6.887 10.078 1 93.44 422 PHE B N 1
ATOM 7003 C CA . PHE B 1 422 ? -28.969 6.004 9.242 1 93.44 422 PHE B CA 1
ATOM 7004 C C . PHE B 1 422 ? -29.359 4.547 9.453 1 93.44 422 PHE B C 1
ATOM 7006 O O . PHE B 1 422 ? -29.172 3.711 8.57 1 93.44 422 PHE B O 1
ATOM 7013 N N . GLU B 1 423 ? -29.844 4.215 10.594 1 89.62 423 GLU B N 1
ATOM 7014 C CA . GLU B 1 423 ? -30.359 2.871 10.828 1 89.62 423 GLU B CA 1
ATOM 7015 C C . GLU B 1 423 ? -31.641 2.625 10.031 1 89.62 423 GLU B C 1
ATOM 7017 O O . GLU B 1 423 ? -31.891 1.5 9.602 1 89.62 423 GLU B O 1
ATOM 7022 N N . SER B 1 424 ? -32.406 3.643 9.938 1 85.19 424 SER B N 1
ATOM 7023 C CA . SER B 1 424 ? -33.656 3.539 9.195 1 85.19 424 SER B CA 1
ATOM 7024 C C . SER B 1 424 ? -33.406 3.521 7.688 1 85.19 424 SER B C 1
ATOM 7026 O O . SER B 1 424 ? -34.188 2.979 6.926 1 85.19 424 SER B O 1
ATOM 7028 N N . ASP B 1 425 ? -32.375 4.078 7.254 1 75.31 425 ASP B N 1
ATOM 7029 C CA . ASP B 1 425 ? -32.062 4.176 5.832 1 75.31 425 ASP B CA 1
ATOM 7030 C C . ASP B 1 425 ? -31.391 2.898 5.336 1 75.31 425 ASP B C 1
ATOM 7032 O O . ASP B 1 425 ? -31.344 2.641 4.133 1 75.31 425 ASP B O 1
ATOM 7036 N N . LYS B 1 426 ? -30.922 2.072 6.137 1 65.75 426 LYS B N 1
ATOM 7037 C CA . LYS B 1 426 ? -30.359 0.783 5.754 1 65.75 426 LYS B CA 1
ATOM 7038 C C . LYS B 1 426 ? -31.453 -0.214 5.391 1 65.75 426 LYS B C 1
ATOM 7040 O O . LYS B 1 426 ? -31.297 -0.988 4.441 1 65.75 426 LYS B O 1
#

Foldseek 3Di:
DDDDDDFQDDDADDVRVVLLVVLVVLLVVLCVVVVAAEDDFDQKDQLCLCPVFQDVLFCQNPPWWPWDADPVRGIMTGAQDCPSVVLLVCLVVVVVPVDDAFHKYKYKDWHATNDDHDQLGGRIFIKIKMKGWQDDALVVQLVQVVSVVVSCVVLVQDQKAKEKEFQADLVLNVVLLVQLLVQCVVVLVVDDPVCNVCSVRPNLVLCVDPPNVPDPSSVVGDFSCVRHDPVLVVRLVVNVVVNVVPPPHHHYDRSDDDSGSFAHTMKMFMFGPDPQCPPNTTFKIWHWGWDSSVSSPHDIGIMIMMMGTSSVVSSSSVVRDDDDDQQAFAEEEAEQADPVQVVVVVVVQVVVVVVVGGYDYDPPDNDPVVSVVVNVVRNYQKYWYTYDVCVVVQWIWIAGPVVRDIDIGHVVCVNVVSVVVVVVVD/DDDDDDFQDDDADDVRVVLLVVLVVLLVVLCVVVVAAEDDFDQKDQLCLCPVFQDVLFCQNPPWWPWDADPVRGIMTGAQDCPSVVLLVCLVVVVVPVDDAFHKYKYKDWHATNDDHDQLGGRIFIKIKMKGWQDDALVVQLVQVVSVVVSCVVLVQDQKAKEKEFQADLVLNVVLLVQLLVQCVVVLVVDDPVCNVCSVRPNLVLCVDPPNVPDPSSVVGDFSCVRHDPVLVVRLVVNVVVNVVPPPHHHYDRSDDDSGSFAHTMWMFMFGPDPQCPPNTTFKIWHWGWDSSVSSPHDIGIMIMMMGTSSVVSSSSVVRDDDDDQQAFAEEEAEQADPVFVVVVVVVQVVVVVVVGGYHYDPPDNDPVVSVVVNVVRNYQKYWYTYDVCVVVQWIWIAGPVVRDIDIGHVVCVNVVSVVVVVVVD

Solvent-accessible surface area (backbone atoms only — not comparable to full-atom values): 45094 Å² total; per-residue (Å²): 123,65,66,62,78,42,87,34,50,63,73,39,40,69,63,59,36,51,53,50,49,53,51,50,51,51,54,52,51,53,33,41,16,60,59,30,41,62,44,45,61,58,67,49,37,44,36,65,62,49,45,73,54,42,32,71,68,25,64,54,61,68,62,15,57,50,52,38,52,49,98,84,65,45,58,29,21,43,31,64,61,57,66,67,50,50,49,36,50,40,53,73,65,48,45,78,78,75,49,69,78,54,40,40,32,27,36,72,47,77,28,29,33,58,53,83,59,50,93,74,38,45,20,49,40,41,36,38,35,40,40,35,38,48,44,87,56,64,67,60,50,50,49,50,52,48,52,55,50,49,52,34,54,75,59,55,45,74,61,56,46,41,34,33,31,59,55,33,48,66,67,41,35,48,54,41,49,54,50,42,30,58,54,46,59,76,46,40,89,79,43,52,75,68,45,49,56,23,38,80,62,42,40,68,57,39,47,68,29,88,72,55,25,73,36,68,68,56,67,66,43,88,51,51,80,78,51,48,49,75,68,48,47,52,49,45,52,50,45,53,53,56,45,56,74,75,43,93,72,70,40,83,35,80,58,64,69,74,88,47,64,41,52,25,35,49,36,39,36,33,30,46,69,47,79,88,37,67,96,59,30,67,42,35,41,36,34,23,30,46,49,60,44,32,70,43,67,46,65,78,39,39,25,31,34,36,39,29,42,48,58,45,45,50,52,50,36,55,73,62,44,88,82,76,81,80,70,57,31,50,36,31,37,43,33,44,41,52,73,70,34,40,52,52,53,50,50,54,46,50,54,43,30,75,72,66,36,24,34,48,74,44,83,84,43,62,44,69,69,57,33,53,59,55,45,58,78,31,52,35,50,27,38,36,43,38,27,52,69,28,54,73,68,47,31,35,36,38,33,33,60,84,80,64,46,75,44,80,38,47,56,94,45,43,68,60,52,51,51,52,53,56,63,69,69,106,126,65,66,63,79,44,86,36,50,64,72,38,40,68,64,60,36,51,53,49,49,52,51,50,51,51,53,51,53,53,32,42,15,60,60,30,41,61,44,44,62,57,66,48,35,43,35,64,62,49,44,73,53,42,32,70,68,25,62,54,63,69,61,15,58,50,51,38,52,50,98,86,66,46,58,28,20,43,30,65,61,56,66,67,50,51,49,38,49,38,53,73,67,47,44,79,78,76,50,69,78,53,40,40,33,28,36,72,47,76,27,28,34,60,55,84,59,49,94,74,38,43,20,48,40,41,36,38,35,40,40,36,38,50,45,88,55,64,67,59,49,49,50,52,52,49,52,56,50,48,54,34,55,77,60,55,44,74,60,58,45,40,35,33,29,60,55,32,49,67,68,40,35,51,54,41,48,52,48,42,29,59,54,47,62,76,46,40,88,78,42,53,75,69,43,48,58,22,39,80,62,42,42,67,57,40,47,67,29,88,73,55,25,73,35,67,71,56,67,66,42,88,51,51,77,79,51,48,50,74,68,47,47,53,50,45,50,50,46,52,54,57,46,57,75,76,44,92,72,69,41,83,35,79,58,63,69,73,86,48,65,39,52,26,35,48,35,39,35,34,30,45,68,47,78,87,36,68,96,60,31,68,42,35,41,36,31,23,30,44,49,60,44,32,69,46,67,48,64,77,38,40,27,33,35,37,38,29,41,46,58,46,44,51,53,51,37,55,73,62,42,87,82,77,80,82,71,58,30,49,34,31,37,43,34,43,40,50,72,69,35,40,53,51,53,50,50,54,48,51,54,42,30,74,72,65,37,26,35,48,73,44,84,83,43,62,45,68,68,57,33,53,59,56,43,58,78,31,52,37,50,28,39,37,43,39,26,51,70,27,53,76,68,47,30,34,37,38,32,33,58,84,79,66,47,74,44,79,38,47,56,94,46,42,69,59,53,51,51,52,52,57,63,70,71,104

Organism: Malacoplasma penetrans (strain HF-2) (NCBI:txid272633)

pLDDT: mean 92.84, std 6.73, range [59.53, 98.75]